Protein AF-0000000078653953 (afdb_homodimer)

Secondary structure (DSSP, 8-state):
------HHHHHHHHHHHHHHHHHT-HHHHHHHHHHTTTBGGGSSSGGG--SS-PPPEEEEEBTEEEETT--EEEESSHHHHT-TT-BT-HHHHHHHHHHGGG-S--SS--HHHHHHHHHHHHHH--SEEEEESSHHHHHHHHHHHHHHHHT--EEEEETT----SSGGG-BSSSS-GGG-EETTEE---BSSS---GGGGGGEEEE-TT-HHHHHHHHHHHHHTT--EEEEEE-SSBSSSS-BPPPTTHHHHHHHHHHHTTPEEEEE-TTTTTTSSTTHHHHHHT---SEEEE-GGGGTTSS-EEEEE-HHHHHHHHTTSS----TTTT-HHHHHHHHHIIIIIS-HHHHHHHHHHHHHHHHHHHHHHHHTT-S-EEEEETTEEEEE--SS---SHHHHHHH--HHHHHHHHHHHHHTTEE--TTS-PPEE--TT--HHHHHHHHHHHHHHHHHHH--/------HHHHHHHHHHHHHHHHHT-HHHHHHHHHHTTTBGGGSSSGGG--SS-PPPEEEEEBTEEEETT--EEEESSHHHHT-TT-BT-HHHHHHHHHHGGG-S--SS--HHHHHHHHHHHHHH--SEEEEESSHHHHHHHHHHHHHHHHT--EEEEETT----SSGGG-BSSS--GGG-EETTEE---BSSS---GGGGGGEEEE-TT-HHHHHHHHHHHHHTT--EEEEEE-SSBSSSS-BPPPTTHHHHHHHHHHHTTPEEEEE-TTTTTTSSTTHHHHHHT---SEEEE-GGGGTTSS-EEEEE-HHHHHHHHTTSS----TTTT-HHHHHHHHHIIIIIS-HHHHHHHHHHHHHHHHHHHHHHHHTT-S-EEEEETTEEEEE--SS---SHHHHHHH--HHHHHHHHHHHHHTTEE--TTS-PPEE--TT--HHHHHHHHHHHHHHHHHHH--

pLDDT: mean 95.7, std 6.38, range [46.06, 99.0]

Solvent-accessible surface area (backbone atoms only — not comparable to full-atom values): 44232 Å² total; per-residue (Å²): 127,68,54,82,66,48,66,67,53,50,52,51,50,37,53,53,39,45,52,57,46,57,70,59,35,57,57,20,46,53,49,37,62,58,17,43,67,21,14,47,77,34,32,37,17,60,83,38,63,39,88,94,54,37,68,30,47,62,34,23,47,38,35,29,36,27,34,64,56,68,53,60,23,39,41,24,24,27,30,82,42,14,31,40,62,22,24,42,34,65,66,38,50,52,34,39,64,64,35,42,59,34,25,32,56,60,60,45,39,46,72,52,56,32,54,42,26,47,53,48,24,70,40,58,72,31,52,27,25,41,36,24,45,26,40,36,53,14,40,54,49,51,51,28,41,30,11,43,62,57,73,25,69,24,34,31,33,40,46,47,43,81,59,44,77,49,72,78,41,34,43,29,33,85,74,80,65,88,65,46,65,48,74,71,53,36,48,69,40,73,59,55,48,35,62,47,74,73,54,50,80,32,35,42,38,31,60,47,72,37,53,65,44,47,51,53,40,46,53,53,28,45,75,69,75,49,44,45,10,25,42,44,36,49,68,48,38,66,78,74,38,76,27,64,60,50,92,65,34,62,59,46,44,53,51,52,26,60,74,69,64,24,40,36,29,34,48,20,34,68,38,29,58,34,41,32,80,25,9,54,38,53,72,71,70,48,77,59,48,26,39,24,28,11,42,41,53,14,61,36,39,64,28,16,23,34,33,18,33,68,72,56,43,41,39,48,59,71,56,43,30,73,56,64,47,85,51,20,53,28,50,41,38,38,36,15,18,40,32,29,54,71,69,50,63,34,74,67,38,50,52,47,26,42,52,52,41,48,50,41,39,51,46,44,42,50,43,29,60,75,58,32,43,55,42,49,52,49,70,41,31,27,34,29,37,75,41,51,20,87,57,85,52,58,35,59,69,46,34,66,75,30,58,40,66,70,57,35,35,37,50,40,36,40,23,48,71,59,31,27,34,58,48,80,66,39,65,54,45,40,24,49,32,69,46,53,50,70,67,53,42,48,46,50,38,48,30,51,40,50,47,51,47,60,54,63,51,130,127,69,53,80,66,50,68,68,51,50,53,52,50,34,52,53,40,47,52,58,46,56,70,58,36,58,56,19,45,52,48,39,61,58,17,42,67,21,14,48,75,33,30,38,18,59,82,38,64,38,87,94,54,38,67,30,46,62,35,22,49,38,35,30,34,28,34,64,56,69,53,59,23,38,40,24,24,27,30,83,43,13,31,38,60,22,23,44,34,65,66,38,50,51,35,39,63,65,34,43,58,34,26,33,57,59,58,44,38,46,71,53,57,33,54,43,27,47,54,50,24,70,40,57,72,32,52,27,26,40,36,24,44,28,40,36,53,14,41,53,48,49,51,27,42,29,11,43,62,58,73,27,69,24,33,32,32,39,45,46,43,81,59,45,75,46,71,76,40,34,42,28,31,85,72,81,64,91,66,44,63,49,74,71,53,36,48,69,38,71,58,54,49,34,61,47,76,71,53,50,79,34,35,42,38,30,59,50,73,36,54,66,45,47,50,53,41,48,52,54,28,44,74,68,74,49,43,44,10,27,41,43,36,48,68,48,38,67,79,74,34,74,28,64,59,50,93,66,34,61,60,46,45,53,51,52,26,60,75,69,63,24,40,35,30,34,47,21,34,69,39,29,59,33,42,31,80,25,8,52,39,52,71,70,68,48,78,58,45,25,38,23,26,11,44,41,55,16,59,36,40,64,31,16,24,34,32,17,33,68,72,54,44,41,40,48,60,72,56,41,32,74,58,66,48,84,50,20,53,28,49,40,37,36,35,15,18,40,32,30,55,69,70,51,62,34,75,67,38,52,50,48,25,41,53,52,42,49,48,41,39,51,47,44,39,49,43,28,61,74,58,32,44,55,42,51,53,51,70,42,31,26,35,29,37,76,43,52,20,85,58,83,54,59,34,59,68,46,34,66,75,29,59,40,67,69,57,34,36,36,50,39,36,41,24,50,72,60,31,27,34,57,48,82,66,37,67,52,47,39,23,48,30,70,47,53,51,69,67,53,42,48,48,49,39,50,28,51,40,51,48,50,47,59,53,62,52,128

Sequence (916 aa):
MTASISEARIKELTAKEGEKLNAKLGKSREMYNEARKHLCNGVASSYQLRDPWPIYVDHGSGSKLWDVDGNEYYDFHNGYGAMVQGHGNPEIGKAIAERFPKGTHFALPDEDDFVVADELTQRFGLPKWRFTNSGSEATMDAIRIARAYTHRDHIMKIFGSYHGHHDAVMISIVGDYENIGDKNHLKKIPYGAGIPKSLIPLTVPVPFNDADALEARIREMETDDEAPACLIMEACLMNMSIVPPEPGYLEKVREITKRHGIVLIFDEVKTGLTIGPGGATKLFGVTPDMVTMAKAISGGLPMGAIGGTDEVMSVVESGEVYQVGTYSGNPLCVAAARANLEKVLTPEAYELFDHLNNRLMEGCTEVIKKYDFPGYSIGFGAKGCVTFSPHKIVDYVTFKQGQRTDLNQLCWLYAANRGVFMTPGREEEWTLSVAHDDAACDAYINAFAEMAHDVTAEMTASISEARIKELTAKEGEKLNAKLGKSREMYNEARKHLCNGVASSYQLRDPWPIYVDHGSGSKLWDVDGNEYYDFHNGYGAMVQGHGNPEIGKAIAERFPKGTHFALPDEDDFVVADELTQRFGLPKWRFTNSGSEATMDAIRIARAYTHRDHIMKIFGSYHGHHDAVMISIVGDYENIGDKNHLKKIPYGAGIPKSLIPLTVPVPFNDADALEARIREMETDDEAPACLIMEACLMNMSIVPPEPGYLEKVREITKRHGIVLIFDEVKTGLTIGPGGATKLFGVTPDMVTMAKAISGGLPMGAIGGTDEVMSVVESGEVYQVGTYSGNPLCVAAARANLEKVLTPEAYELFDHLNNRLMEGCTEVIKKYDFPGYSIGFGAKGCVTFSPHKIVDYVTFKQGQRTDLNQLCWLYAANRGVFMTPGREEEWTLSVAHDDAACDAYINAFAEMAHDVTAE

InterPro domains:
  IPR005814 Aminotransferase class-III [PF00202] (52-382)
  IPR005814 Aminotransferase class-III [cd00610] (33-450)
  IPR015421 Pyridoxal phosphate-dependent transferase, major domain [G3DSA:3.40.640.10] (90-346)
  IPR015422 Pyridoxal phosphate-dependent transferase, small domain [G3DSA:3.90.1150.10] (30-449)
  IPR015424 Pyridoxal phosphate-dependent transferase [SSF53383] (26-451)

Structure (mmCIF, N/CA/C/O backbone):
data_AF-0000000078653953-model_v1
#
loop_
_entity.id
_entity.type
_entity.pdbx_description
1 polymer 'Glutamate-1-semialdehyde 2,1-aminomutase'
#
loop_
_atom_site.group_PDB
_atom_site.id
_atom_site.type_symbol
_atom_site.label_atom_id
_atom_site.label_alt_id
_atom_site.label_comp_id
_atom_site.label_asym_id
_atom_site.label_entity_id
_atom_site.label_seq_id
_atom_site.pdbx_PDB_ins_code
_atom_site.Cartn_x
_atom_site.Cartn_y
_atom_site.Cartn_z
_atom_site.occupancy
_atom_site.B_iso_or_equiv
_atom_site.auth_seq_id
_atom_site.auth_comp_id
_atom_site.auth_asym_id
_atom_site.auth_atom_id
_atom_site.pdbx_PDB_model_num
ATOM 1 N N . MET A 1 1 ? 1.507 -43.312 -24.469 1 46.06 1 MET A N 1
ATOM 2 C CA . MET A 1 1 ? 0.102 -42.938 -24.609 1 46.06 1 MET A CA 1
ATOM 3 C C . MET A 1 1 ? -0.457 -42.438 -23.281 1 46.06 1 MET A C 1
ATOM 5 O O . MET A 1 1 ? -0.297 -43.062 -22.25 1 46.06 1 MET A O 1
ATOM 9 N N . THR A 1 2 ? -0.707 -40.875 -23.078 1 60.97 2 THR A N 1
ATOM 10 C CA . THR A 1 2 ? -1.245 -40.312 -21.859 1 60.97 2 THR A CA 1
ATOM 11 C C . THR A 1 2 ? -2.555 -41 -21.469 1 60.97 2 THR A C 1
ATOM 13 O O . THR A 1 2 ? -3.385 -41.281 -22.328 1 60.97 2 THR A O 1
ATOM 16 N N . ALA A 1 3 ? -2.479 -41.594 -20.156 1 67.5 3 ALA A N 1
ATOM 17 C CA . ALA A 1 3 ? -3.682 -42.25 -19.641 1 67.5 3 ALA A CA 1
ATOM 18 C C . ALA A 1 3 ? -4.918 -41.375 -19.906 1 67.5 3 ALA A C 1
ATOM 20 O O . ALA A 1 3 ? -4.867 -40.156 -19.797 1 67.5 3 ALA A O 1
ATOM 21 N N . SER A 1 4 ? -5.859 -41.969 -20.484 1 76.81 4 SER A N 1
ATOM 22 C CA . SER A 1 4 ? -7.137 -41.312 -20.672 1 76.81 4 SER A CA 1
ATOM 23 C C . SER A 1 4 ? -7.859 -41.094 -19.344 1 76.81 4 SER A C 1
ATOM 25 O O . SER A 1 4 ? -8.148 -42.062 -18.641 1 76.81 4 SER A O 1
ATOM 27 N N . ILE A 1 5 ? -7.84 -39.906 -18.781 1 85.69 5 ILE A N 1
ATOM 28 C CA . ILE A 1 5 ? -8.508 -39.594 -17.516 1 85.69 5 ILE A CA 1
ATOM 29 C C . ILE A 1 5 ? -9.961 -39.188 -17.781 1 85.69 5 ILE A C 1
ATOM 31 O O . ILE A 1 5 ? -10.234 -38.25 -18.531 1 85.69 5 ILE A O 1
ATOM 35 N N . SER A 1 6 ? -10.867 -40 -17.234 1 89.38 6 SER A N 1
ATOM 36 C CA . SER A 1 6 ? -12.297 -39.781 -17.422 1 89.38 6 SER A CA 1
ATOM 37 C C . SER A 1 6 ? -12.758 -38.531 -16.703 1 89.38 6 SER A C 1
ATOM 39 O O . SER A 1 6 ? -12.508 -38.375 -15.508 1 89.38 6 SER A O 1
ATOM 41 N N . GLU A 1 7 ? -13.445 -37.656 -17.422 1 91.5 7 GLU A N 1
ATOM 42 C CA . GLU A 1 7 ? -14.031 -36.469 -16.828 1 91.5 7 GLU A CA 1
ATOM 43 C C . GLU A 1 7 ? -15.023 -36.812 -15.727 1 91.5 7 GLU A C 1
ATOM 45 O O . GLU A 1 7 ? -15.125 -36.094 -14.719 1 91.5 7 GLU A O 1
ATOM 50 N N . ALA A 1 8 ? -15.75 -37.875 -15.953 1 94.38 8 ALA A N 1
ATOM 51 C CA . ALA A 1 8 ? -16.719 -38.344 -14.961 1 94.38 8 ALA A CA 1
ATOM 52 C C . ALA A 1 8 ? -16.016 -38.75 -13.664 1 94.38 8 ALA A C 1
ATOM 54 O O . ALA A 1 8 ? -16.531 -38.531 -12.57 1 94.38 8 ALA A O 1
ATOM 55 N N . ARG A 1 9 ? -14.852 -39.406 -13.867 1 95.19 9 ARG A N 1
ATOM 56 C CA . ARG A 1 9 ? -14.078 -39.844 -12.703 1 95.19 9 ARG A CA 1
ATOM 57 C C . ARG A 1 9 ? -13.547 -38.656 -11.914 1 95.19 9 ARG A C 1
ATOM 59 O O . ARG A 1 9 ? -13.594 -38.625 -10.688 1 95.19 9 ARG A O 1
ATOM 66 N N . ILE A 1 10 ? -13.039 -37.656 -12.609 1 96.38 10 ILE A N 1
ATOM 67 C CA . ILE A 1 10 ? -12.547 -36.438 -11.961 1 96.38 10 ILE A CA 1
ATOM 68 C C . ILE A 1 10 ? -13.68 -35.75 -11.188 1 96.38 10 ILE A C 1
ATOM 70 O O . ILE A 1 10 ? -13.492 -35.344 -10.039 1 96.38 10 ILE A O 1
ATOM 74 N N . LYS A 1 11 ? -14.812 -35.625 -11.82 1 97 11 LYS A N 1
ATOM 75 C CA . LYS A 1 11 ? -15.969 -35 -11.195 1 97 11 LYS A CA 1
ATOM 76 C C . LYS A 1 11 ? -16.375 -35.75 -9.93 1 97 11 LYS A C 1
ATOM 78 O O . LYS A 1 11 ? -16.703 -35.125 -8.914 1 97 11 LYS A O 1
ATOM 83 N N . GLU A 1 12 ? -16.422 -37.062 -10.055 1 97.38 12 GLU A N 1
ATOM 84 C CA . GLU A 1 12 ? -16.797 -37.906 -8.914 1 97.38 12 GLU A CA 1
ATOM 85 C C . GLU A 1 12 ? -15.828 -37.719 -7.754 1 97.38 12 GLU A C 1
ATOM 87 O O . GLU A 1 12 ? -16.25 -37.5 -6.613 1 97.38 12 GLU A O 1
ATOM 92 N N . LEU A 1 13 ? -14.539 -37.781 -8.039 1 97.94 13 LEU A N 1
ATOM 93 C CA . LEU A 1 13 ? -13.516 -37.625 -7.004 1 97.94 13 LEU A CA 1
ATOM 94 C C . LEU A 1 13 ? -13.5 -36.219 -6.43 1 97.94 13 LEU A C 1
ATOM 96 O O . LEU A 1 13 ? -13.273 -36.031 -5.234 1 97.94 13 LEU A O 1
ATOM 100 N N . THR A 1 14 ? -13.711 -35.25 -7.285 1 97.5 14 THR A N 1
ATOM 101 C CA . THR A 1 14 ? -13.766 -33.844 -6.836 1 97.5 14 THR A CA 1
ATOM 102 C C . THR A 1 14 ? -14.914 -33.656 -5.848 1 97.5 14 THR A C 1
ATOM 104 O O . THR A 1 14 ? -14.734 -33 -4.809 1 97.5 14 THR A O 1
ATOM 107 N N . ALA A 1 15 ? -16.062 -34.188 -6.176 1 98.12 15 ALA A N 1
ATOM 108 C CA . ALA A 1 15 ? -17.219 -34.094 -5.277 1 98.12 15 ALA A CA 1
ATOM 109 C C . ALA A 1 15 ? -16.922 -34.781 -3.945 1 98.12 15 ALA A C 1
ATOM 111 O O . ALA A 1 15 ? -17.203 -34.219 -2.881 1 98.12 15 ALA A O 1
ATOM 112 N N . LYS A 1 16 ? -16.359 -35.969 -4.031 1 98.38 16 LYS A N 1
ATOM 113 C CA . LYS A 1 16 ? -16.078 -36.781 -2.84 1 98.38 16 LYS A CA 1
ATOM 114 C C . LYS A 1 16 ? -15.062 -36.094 -1.935 1 98.38 16 LYS A C 1
ATOM 116 O O . LYS A 1 16 ? -15.289 -35.938 -0.731 1 98.38 16 LYS A O 1
ATOM 121 N N . GLU A 1 17 ? -13.945 -35.656 -2.494 1 98.12 17 GLU A N 1
ATOM 122 C CA . GLU A 1 17 ? -12.891 -35 -1.725 1 98.12 17 GLU A CA 1
ATOM 123 C C . GLU A 1 17 ? -13.328 -33.625 -1.233 1 98.12 17 GLU A C 1
ATOM 125 O O . GLU A 1 17 ? -12.914 -33.188 -0.157 1 98.12 17 GLU A O 1
ATOM 130 N N . GLY A 1 18 ? -14.109 -32.938 -2.047 1 97.69 18 GLY A N 1
ATOM 131 C CA . GLY A 1 18 ? -14.672 -31.672 -1.621 1 97.69 18 GLY A CA 1
ATOM 132 C C . GLY A 1 18 ? -15.57 -31.797 -0.404 1 97.69 18 GLY A C 1
ATOM 133 O O . GLY A 1 18 ? -15.469 -31 0.531 1 97.69 18 GLY A O 1
ATOM 134 N N . GLU A 1 19 ? -16.438 -32.781 -0.419 1 98.31 19 GLU A N 1
ATOM 135 C CA . GLU A 1 19 ? -17.312 -33.031 0.714 1 98.31 19 GLU A CA 1
ATOM 136 C C . GLU A 1 19 ? -16.516 -33.406 1.961 1 98.31 19 GLU A C 1
ATOM 138 O O . GLU A 1 19 ? -16.844 -33 3.066 1 98.31 19 GLU A O 1
ATOM 143 N N . LYS A 1 20 ? -15.531 -34.219 1.703 1 98.38 20 LYS A N 1
ATOM 144 C CA . LYS A 1 20 ? -14.656 -34.625 2.801 1 98.38 20 LYS A CA 1
ATOM 145 C C . LYS A 1 20 ? -13.992 -33.438 3.463 1 98.38 20 LYS A C 1
ATOM 147 O O . LYS A 1 20 ? -13.961 -33.344 4.691 1 98.38 20 LYS A O 1
ATOM 152 N N . LEU A 1 21 ? -13.492 -32.5 2.699 1 97.88 21 LEU A N 1
ATOM 153 C CA . LEU A 1 21 ? -12.836 -31.312 3.227 1 97.88 21 LEU A CA 1
ATOM 154 C C . LEU A 1 21 ? -13.836 -30.422 3.953 1 97.88 21 LEU A C 1
ATOM 156 O O . LEU A 1 21 ? -13.578 -29.984 5.074 1 97.88 21 LEU A O 1
ATOM 160 N N . ASN A 1 22 ? -14.977 -30.125 3.334 1 98.12 22 ASN A N 1
ATOM 161 C CA . ASN A 1 22 ? -15.984 -29.25 3.9 1 98.12 22 ASN A CA 1
ATOM 162 C C . ASN A 1 22 ? -16.5 -29.766 5.238 1 98.12 22 ASN A C 1
ATOM 164 O O . ASN A 1 22 ? -16.828 -28.984 6.133 1 98.12 22 ASN A O 1
ATOM 168 N N . ALA A 1 23 ? -16.531 -31.062 5.363 1 98.25 23 ALA A N 1
ATOM 169 C CA . ALA A 1 23 ? -17.031 -31.688 6.582 1 98.25 23 ALA A CA 1
ATOM 170 C C . ALA A 1 23 ? -16.125 -31.391 7.77 1 98.25 23 ALA A C 1
ATOM 172 O O . ALA A 1 23 ? -16.562 -31.406 8.922 1 98.25 23 ALA A O 1
ATOM 173 N N . LYS A 1 24 ? -14.891 -31 7.512 1 97.94 24 LYS A N 1
ATOM 174 C CA . LYS A 1 24 ? -13.938 -30.75 8.586 1 97.94 24 LYS A CA 1
ATOM 175 C C . LYS A 1 24 ? -13.75 -29.25 8.805 1 97.94 24 LYS A C 1
ATOM 177 O O . LYS A 1 24 ? -12.906 -28.844 9.602 1 97.94 24 LYS A O 1
ATOM 182 N N . LEU A 1 25 ? -14.508 -28.438 8.18 1 98.25 25 LEU A N 1
ATOM 183 C CA . LEU A 1 25 ? -14.281 -26.984 8.219 1 98.25 25 LEU A CA 1
ATOM 184 C C . LEU A 1 25 ? -15.492 -26.266 8.781 1 98.25 25 LEU A C 1
ATOM 186 O O . LEU A 1 25 ? -15.852 -25.188 8.312 1 98.25 25 LEU A O 1
ATOM 190 N N . GLY A 1 26 ? -16.109 -26.844 9.789 1 98.44 26 GLY A N 1
ATOM 191 C CA . GLY A 1 26 ? -17.312 -26.266 10.398 1 98.44 26 GLY A CA 1
ATOM 192 C C . GLY A 1 26 ? -17.047 -24.938 11.086 1 98.44 26 GLY A C 1
ATOM 193 O O . GLY A 1 26 ? -17.844 -24.016 10.953 1 98.44 26 GLY A O 1
ATOM 194 N N . LYS A 1 27 ? -16.016 -24.844 11.891 1 98.06 27 LYS A N 1
ATOM 195 C CA . LYS A 1 27 ? -15.703 -23.609 12.586 1 98.06 27 LYS A CA 1
ATOM 196 C C . LYS A 1 27 ? -15.344 -22.5 11.594 1 98.06 27 LYS A C 1
ATOM 198 O O . LYS A 1 27 ? -15.672 -21.328 11.82 1 98.06 27 LYS A O 1
ATOM 203 N N . SER A 1 28 ? -14.664 -22.844 10.469 1 98.25 28 SER A N 1
ATOM 204 C CA . SER A 1 28 ? -14.391 -21.891 9.406 1 98.25 28 SER A CA 1
ATOM 205 C C . SER A 1 28 ? -15.68 -21.328 8.828 1 98.25 28 SER A C 1
ATOM 207 O O . SER A 1 28 ? -15.781 -20.125 8.586 1 98.25 28 SER A O 1
ATOM 209 N N . ARG A 1 29 ? -16.625 -22.203 8.609 1 98.12 29 ARG A N 1
ATOM 210 C CA . ARG A 1 29 ? -17.922 -21.766 8.102 1 98.12 29 ARG A CA 1
ATOM 211 C C . ARG A 1 29 ? -18.578 -20.781 9.062 1 98.12 29 ARG A C 1
ATOM 213 O O . ARG A 1 29 ? -19.125 -19.766 8.641 1 98.12 29 ARG A O 1
ATOM 220 N N . GLU A 1 30 ? -18.531 -21.062 10.352 1 98.12 30 GLU A N 1
ATOM 221 C CA . GLU A 1 30 ? -19.125 -20.203 11.367 1 98.12 30 GLU A CA 1
ATOM 222 C C . GLU A 1 30 ? -18.438 -18.828 11.398 1 98.12 30 GLU A C 1
ATOM 224 O O . GLU A 1 30 ? -19.109 -17.812 11.484 1 98.12 30 GLU A O 1
ATOM 229 N N . MET A 1 31 ? -17.156 -18.875 11.305 1 97.31 31 MET A N 1
ATOM 230 C CA . MET A 1 31 ? -16.391 -17.625 11.32 1 97.31 31 MET A CA 1
ATOM 231 C C . MET A 1 31 ? -16.688 -16.797 10.07 1 97.31 31 MET A C 1
ATOM 233 O O . MET A 1 31 ? -16.766 -15.562 10.141 1 97.31 31 MET A O 1
ATOM 237 N N . TYR A 1 32 ? -16.828 -17.531 8.984 1 97.38 32 TYR A N 1
ATOM 238 C CA . TYR A 1 32 ? -17.188 -16.859 7.734 1 97.38 32 TYR A CA 1
ATOM 239 C C . TYR A 1 32 ? -18.531 -16.141 7.867 1 97.38 32 TYR A C 1
ATOM 241 O O . TYR A 1 32 ? -18.656 -14.984 7.449 1 97.38 32 TYR A O 1
ATOM 249 N N . ASN A 1 33 ? -19.484 -16.766 8.469 1 97.44 33 ASN A N 1
ATOM 250 C CA . ASN A 1 33 ? -20.812 -16.188 8.672 1 97.44 33 ASN A CA 1
ATOM 251 C C . ASN A 1 33 ? -20.75 -14.961 9.586 1 97.44 33 ASN A C 1
ATOM 253 O O . ASN A 1 33 ? -21.453 -13.984 9.359 1 97.44 33 ASN A O 1
ATOM 257 N N . GLU A 1 34 ? -19.906 -15.039 10.562 1 97.12 34 GLU A N 1
ATOM 258 C CA . GLU A 1 34 ? -19.703 -13.906 11.461 1 97.12 34 GLU A CA 1
ATOM 259 C C . GLU A 1 34 ? -19.016 -12.75 10.742 1 97.12 34 GLU A C 1
ATOM 261 O O . GLU A 1 34 ? -19.438 -11.602 10.852 1 97.12 34 GLU A O 1
ATOM 266 N N . ALA A 1 35 ? -17.969 -13.094 10.023 1 97.44 35 ALA A N 1
ATOM 267 C CA . ALA A 1 35 ? -17.125 -12.102 9.375 1 97.44 35 ALA A CA 1
ATOM 268 C C . ALA A 1 35 ? -17.906 -11.32 8.32 1 97.44 35 ALA A C 1
ATOM 270 O O . ALA A 1 35 ? -17.688 -10.125 8.133 1 97.44 35 ALA A O 1
ATOM 271 N N . ARG A 1 36 ? -18.844 -12 7.648 1 96.69 36 ARG A N 1
ATOM 272 C CA . ARG A 1 36 ? -19.547 -11.414 6.516 1 96.69 36 ARG A CA 1
ATOM 273 C C . ARG A 1 36 ? -20.5 -10.312 6.973 1 96.69 36 ARG A C 1
ATOM 275 O O . ARG A 1 36 ? -21 -9.539 6.156 1 96.69 36 ARG A O 1
ATOM 282 N N . LYS A 1 37 ? -20.719 -10.25 8.297 1 97.25 37 LYS A N 1
ATOM 283 C CA . LYS A 1 37 ? -21.594 -9.195 8.812 1 97.25 37 LYS A CA 1
ATOM 284 C C . LYS A 1 37 ? -21.016 -7.812 8.492 1 97.25 37 LYS A C 1
ATOM 286 O O . LYS A 1 37 ? -21.734 -6.934 8.016 1 97.25 37 LYS A O 1
ATOM 291 N N . HIS A 1 38 ? -19.625 -7.66 8.727 1 97.88 38 HIS A N 1
ATOM 292 C CA . HIS A 1 38 ? -19.078 -6.32 8.578 1 97.88 38 HIS A CA 1
ATOM 293 C C . HIS A 1 38 ? -17.797 -6.34 7.742 1 97.88 38 HIS A C 1
ATOM 295 O O . HIS A 1 38 ? -17.297 -5.285 7.34 1 97.88 38 HIS A O 1
ATOM 301 N N . LEU A 1 39 ? -17.281 -7.473 7.535 1 96.56 39 LEU A N 1
ATOM 302 C CA . LEU A 1 39 ? -16.188 -7.621 6.59 1 96.56 39 LEU A CA 1
ATOM 303 C C . LEU A 1 39 ? -16.703 -8 5.207 1 96.56 39 LEU A C 1
ATOM 305 O O . LEU A 1 39 ? -17.312 -9.062 5.039 1 96.56 39 LEU A O 1
ATOM 309 N N . CYS A 1 40 ? -16.484 -7.156 4.266 1 95.06 40 CYS A N 1
ATOM 310 C CA . CYS A 1 40 ? -17.016 -7.363 2.924 1 95.06 40 CYS A CA 1
ATOM 311 C C . CYS A 1 40 ? -16.578 -8.711 2.361 1 95.06 40 CYS A C 1
ATOM 313 O O . CYS A 1 40 ? -15.375 -8.953 2.199 1 95.06 40 CYS A O 1
ATOM 315 N N . ASN A 1 41 ? -17.5 -9.641 2.045 1 93.25 41 ASN A N 1
ATOM 316 C CA . ASN A 1 41 ? -17.281 -10.992 1.549 1 93.25 41 ASN A CA 1
ATOM 317 C C . ASN A 1 41 ? -16.594 -11.875 2.598 1 93.25 41 ASN A C 1
ATOM 319 O O . ASN A 1 41 ? -16.109 -12.953 2.279 1 93.25 41 ASN A O 1
ATOM 323 N N . GLY A 1 42 ? -16.5 -11.375 3.771 1 94.94 42 GLY A N 1
ATOM 324 C CA . GLY A 1 42 ? -16 -12.156 4.895 1 94.94 42 GLY A CA 1
ATOM 325 C C . GLY A 1 42 ? -14.5 -12.328 4.891 1 94.94 42 GLY A C 1
ATOM 326 O O . GLY A 1 42 ? -13.961 -13.133 5.652 1 94.94 42 GLY A O 1
ATOM 327 N N . VAL A 1 43 ? -13.789 -11.648 3.977 1 95.06 43 VAL A N 1
ATOM 328 C CA . VAL A 1 43 ? -12.336 -11.75 3.873 1 95.06 43 VAL A CA 1
ATOM 329 C C . VAL A 1 43 ? -11.734 -10.359 3.668 1 95.06 43 VAL A C 1
ATOM 331 O O . VAL A 1 43 ? -12.406 -9.445 3.193 1 95.06 43 VAL A O 1
ATOM 334 N N . ALA A 1 44 ? -10.461 -10.219 3.99 1 92.38 44 ALA A N 1
ATOM 335 C CA . ALA A 1 44 ? -9.773 -8.938 3.854 1 92.38 44 ALA A CA 1
ATOM 336 C C . ALA A 1 44 ? -9.336 -8.703 2.412 1 92.38 44 ALA A C 1
ATOM 338 O O . ALA A 1 44 ? -9.109 -7.559 2.002 1 92.38 44 ALA A O 1
ATOM 339 N N . SER A 1 45 ? -9.211 -9.703 1.662 1 91.5 45 SER A N 1
ATOM 340 C CA . SER A 1 45 ? -8.797 -9.688 0.264 1 91.5 45 SER A CA 1
ATOM 341 C C . SER A 1 45 ? -9.586 -10.703 -0.558 1 91.5 45 SER A C 1
ATOM 343 O O . SER A 1 45 ? -9.766 -11.844 -0.133 1 91.5 45 SER A O 1
ATOM 345 N N . SER A 1 46 ? -9.984 -10.352 -1.769 1 90.38 46 SER A N 1
ATOM 346 C CA . SER A 1 46 ? -10.891 -11.18 -2.562 1 90.38 46 SER A CA 1
ATOM 347 C C . SER A 1 46 ? -10.25 -12.516 -2.914 1 90.38 46 SER A C 1
ATOM 349 O O . SER A 1 46 ? -10.945 -13.523 -3.068 1 90.38 46 SER A O 1
ATOM 351 N N . TYR A 1 47 ? -8.938 -12.586 -2.975 1 86.44 47 TYR A N 1
ATOM 352 C CA . TYR A 1 47 ? -8.25 -13.812 -3.367 1 86.44 47 TYR A CA 1
ATOM 353 C C . TYR A 1 47 ? -8.211 -14.812 -2.217 1 86.44 47 TYR A C 1
ATOM 355 O O . TYR A 1 47 ? -7.848 -15.977 -2.408 1 86.44 47 TYR A O 1
ATOM 363 N N . GLN A 1 48 ? -8.727 -14.445 -1.071 1 91.31 48 GLN A N 1
ATOM 364 C CA . GLN A 1 48 ? -8.766 -15.344 0.08 1 91.31 48 GLN A CA 1
ATOM 365 C C . GLN A 1 48 ? -10.055 -16.156 0.094 1 91.31 48 GLN A C 1
ATOM 367 O O . GLN A 1 48 ? -10.203 -17.078 0.897 1 91.31 48 GLN A O 1
ATOM 372 N N . LEU A 1 49 ? -10.945 -15.867 -0.871 1 91.5 49 LEU A N 1
ATOM 373 C CA . LEU A 1 49 ? -12.227 -16.578 -0.922 1 91.5 49 LEU A CA 1
ATOM 374 C C . LEU A 1 49 ? -12.047 -17.984 -1.486 1 91.5 49 LEU A C 1
ATOM 376 O O . LEU A 1 49 ? -11.172 -18.219 -2.324 1 91.5 49 LEU A O 1
ATOM 380 N N . ARG A 1 50 ? -12.773 -18.844 -0.983 1 91.81 50 ARG A N 1
ATOM 381 C CA . ARG A 1 50 ? -12.961 -20.203 -1.474 1 91.81 50 ARG A CA 1
ATOM 382 C C . ARG A 1 50 ? -14.422 -20.625 -1.369 1 91.81 50 ARG A C 1
ATOM 384 O O . ARG A 1 50 ? -15.102 -20.312 -0.384 1 91.81 50 ARG A O 1
ATOM 391 N N . ASP A 1 51 ? -14.93 -21.25 -2.387 1 90.94 51 ASP A N 1
ATOM 392 C CA . ASP A 1 51 ? -16.281 -21.812 -2.297 1 90.94 51 ASP A CA 1
ATOM 393 C C . ASP A 1 51 ? -16.281 -23.125 -1.527 1 90.94 51 ASP A C 1
ATOM 395 O O . ASP A 1 51 ? -15.375 -23.953 -1.702 1 90.94 51 ASP A O 1
ATOM 399 N N . PRO A 1 52 ? -17.188 -23.359 -0.768 1 94.75 52 PRO A N 1
ATOM 400 C CA . PRO A 1 52 ? -18.344 -22.516 -0.43 1 94.75 52 PRO A CA 1
ATOM 401 C C . PRO A 1 52 ? -18.016 -21.453 0.619 1 94.75 52 PRO A C 1
ATOM 403 O O . PRO A 1 52 ? -18.766 -20.5 0.791 1 94.75 52 PRO A O 1
ATOM 406 N N . TRP A 1 53 ? -16.969 -21.641 1.446 1 95.94 53 TRP A N 1
ATOM 407 C CA . TRP A 1 53 ? -16.469 -20.641 2.395 1 95.94 53 TRP A CA 1
ATOM 408 C C . TRP A 1 53 ? -14.953 -20.766 2.57 1 95.94 53 TRP A C 1
ATOM 410 O O . TRP A 1 53 ? -14.383 -21.844 2.338 1 95.94 53 TRP A O 1
ATOM 420 N N . PRO A 1 54 ? -14.312 -19.766 2.92 1 96.31 54 PRO A N 1
ATOM 421 C CA . PRO A 1 54 ? -12.852 -19.797 3.088 1 96.31 54 PRO A CA 1
ATOM 422 C C . PRO A 1 54 ? -12.422 -20.609 4.305 1 96.31 54 PRO A C 1
ATOM 424 O O . PRO A 1 54 ? -13.234 -20.906 5.18 1 96.31 54 PRO A O 1
ATOM 427 N N . ILE A 1 55 ? -11.164 -21.016 4.254 1 97 55 ILE A N 1
ATOM 428 C CA . ILE A 1 55 ? -10.531 -21.641 5.41 1 97 55 ILE A CA 1
ATOM 429 C C . ILE A 1 55 ? -9.93 -20.562 6.312 1 97 55 ILE A C 1
ATOM 431 O O . ILE A 1 55 ? -9.133 -19.734 5.859 1 97 55 ILE A O 1
ATOM 435 N N . TYR A 1 56 ? -10.312 -20.516 7.547 1 97.5 56 TYR A N 1
ATOM 436 C CA . TYR A 1 56 ? -9.773 -19.562 8.516 1 97.5 56 TYR A CA 1
ATOM 437 C C . TYR A 1 56 ? -8.57 -20.156 9.242 1 97.5 56 TYR A C 1
ATOM 439 O O . TYR A 1 56 ? -8.617 -21.297 9.703 1 97.5 56 TYR A O 1
ATOM 447 N N . VAL A 1 57 ? -7.535 -19.391 9.352 1 97.81 57 VAL A N 1
ATOM 448 C CA . VAL A 1 57 ? -6.281 -19.859 9.93 1 97.81 57 VAL A CA 1
ATOM 449 C C . VAL A 1 57 ? -6.266 -19.594 11.43 1 97.81 57 VAL A C 1
ATOM 451 O O . VAL A 1 57 ? -6.785 -18.562 11.891 1 97.81 57 VAL A O 1
ATOM 454 N N . ASP A 1 58 ? -5.688 -20.484 12.203 1 97.69 58 ASP A N 1
ATOM 455 C CA . ASP A 1 58 ? -5.426 -20.297 13.625 1 97.69 58 ASP A CA 1
ATOM 456 C C . ASP A 1 58 ? -3.994 -19.812 13.859 1 97.69 58 ASP A C 1
ATOM 458 O O . ASP A 1 58 ? -3.775 -18.75 14.438 1 97.69 58 ASP A O 1
ATOM 462 N N . HIS A 1 59 ? -3.045 -20.609 13.43 1 98.38 59 HIS A N 1
ATOM 463 C CA . HIS A 1 59 ? -1.646 -20.219 13.594 1 98.38 59 HIS A CA 1
ATOM 464 C C . HIS A 1 59 ? -0.747 -21.016 12.648 1 98.38 59 HIS A C 1
ATOM 466 O O . HIS A 1 59 ? -1.209 -21.938 11.969 1 98.38 59 HIS A O 1
ATOM 472 N N . GLY A 1 60 ? 0.458 -20.578 12.461 1 98.38 60 GLY A N 1
ATOM 473 C CA . GLY A 1 60 ? 1.517 -21.281 11.758 1 98.38 60 GLY A CA 1
ATOM 474 C C . GLY A 1 60 ? 2.783 -21.422 12.578 1 98.38 60 GLY A C 1
ATOM 475 O O . GLY A 1 60 ? 3.008 -20.672 13.523 1 98.38 60 GLY A O 1
ATOM 476 N N . SER A 1 61 ? 3.564 -22.375 12.305 1 98.31 61 SER A N 1
ATOM 477 C CA . SER A 1 61 ? 4.863 -22.641 12.922 1 98.31 61 SER A CA 1
ATOM 478 C C . SER A 1 61 ? 5.797 -23.359 11.961 1 98.31 61 SER A C 1
ATOM 480 O O . SER A 1 61 ? 5.492 -24.469 11.5 1 98.31 61 SER A O 1
ATOM 482 N N . GLY A 1 62 ? 6.898 -22.734 11.719 1 98.38 62 GLY A N 1
ATOM 483 C CA . GLY A 1 62 ? 7.809 -23.344 10.758 1 98.38 62 GLY A CA 1
ATOM 484 C C . GLY A 1 62 ? 7.18 -23.547 9.391 1 98.38 62 GLY A C 1
ATOM 485 O O . GLY A 1 62 ? 6.688 -22.594 8.781 1 98.38 62 GLY A O 1
ATOM 486 N N . SER A 1 63 ? 7.18 -24.812 8.953 1 98.62 63 SER A N 1
ATOM 487 C CA . SER A 1 63 ? 6.676 -25.141 7.625 1 98.62 63 SER A CA 1
ATOM 488 C C . SER A 1 63 ? 5.195 -25.516 7.668 1 98.62 63 SER A C 1
ATOM 490 O O . SER A 1 63 ? 4.629 -25.938 6.66 1 98.62 63 SER A O 1
ATOM 492 N N . LYS A 1 64 ? 4.527 -25.266 8.828 1 98.69 64 LYS A N 1
ATOM 493 C CA . LYS A 1 64 ? 3.172 -25.781 8.984 1 98.69 64 LYS A CA 1
ATOM 494 C C . LYS A 1 64 ? 2.193 -24.672 9.328 1 98.69 64 LYS A C 1
ATOM 496 O O . LYS A 1 64 ? 2.602 -23.578 9.758 1 98.69 64 LYS A O 1
ATOM 501 N N . LEU A 1 65 ? 0.931 -24.891 9.055 1 98.19 65 LEU A N 1
ATOM 502 C CA . LEU A 1 65 ? -0.158 -24.047 9.523 1 98.19 65 LEU A CA 1
ATOM 503 C C . LEU A 1 65 ? -1.329 -24.891 10.016 1 98.19 65 LEU A C 1
ATOM 505 O O . LEU A 1 65 ? -1.445 -26.062 9.664 1 98.19 65 LEU A O 1
ATOM 509 N N . TRP A 1 66 ? -2.07 -24.391 10.898 1 98.62 66 TRP A N 1
ATOM 510 C CA . TRP A 1 66 ? -3.291 -24.984 11.445 1 98.62 66 TRP A CA 1
ATOM 511 C C . TRP A 1 66 ? -4.488 -24.062 11.203 1 98.62 66 TRP A C 1
ATOM 513 O O . TRP A 1 66 ? -4.398 -22.859 11.406 1 98.62 66 TRP A O 1
ATOM 523 N N . ASP A 1 67 ? -5.574 -24.625 10.703 1 98.25 67 ASP A N 1
ATOM 524 C CA . ASP A 1 67 ? -6.801 -23.844 10.602 1 98.25 67 ASP A CA 1
ATOM 525 C C . ASP A 1 67 ? -7.574 -23.859 11.914 1 98.25 67 ASP A C 1
ATOM 527 O O . ASP A 1 67 ? -7.16 -24.516 12.875 1 98.25 67 ASP A O 1
ATOM 531 N N . VAL A 1 68 ? -8.602 -23.125 12.016 1 98.19 68 VAL A N 1
ATOM 532 C CA . VAL A 1 68 ? -9.336 -22.953 13.258 1 98.19 68 VAL A CA 1
ATOM 533 C C . VAL A 1 68 ? -10.07 -24.234 13.617 1 98.19 68 VAL A C 1
ATOM 535 O O . VAL A 1 68 ? -10.555 -24.391 14.742 1 98.19 68 VAL A O 1
ATOM 538 N N . ASP A 1 69 ? -10.188 -25.188 12.688 1 98.56 69 ASP A N 1
ATOM 539 C CA . ASP A 1 69 ? -10.867 -26.453 12.898 1 98.56 69 ASP A CA 1
ATOM 540 C C . ASP A 1 69 ? -9.898 -27.516 13.422 1 98.56 69 ASP A C 1
ATOM 542 O O . ASP A 1 69 ? -10.312 -28.641 13.734 1 98.56 69 ASP A O 1
ATOM 546 N N . GLY A 1 70 ? -8.633 -27.203 13.469 1 98.38 70 GLY A N 1
ATOM 547 C CA . GLY A 1 70 ? -7.641 -28.094 14.062 1 98.38 70 GLY A CA 1
ATOM 548 C C . GLY A 1 70 ? -6.898 -28.922 13.039 1 98.38 70 GLY A C 1
ATOM 549 O O . GLY A 1 70 ? -6.066 -29.766 13.391 1 98.38 70 GLY A O 1
ATOM 550 N N . ASN A 1 71 ? -7.176 -28.734 11.773 1 98.56 71 ASN A N 1
ATOM 551 C CA . ASN A 1 71 ? -6.441 -29.438 10.727 1 98.56 71 ASN A CA 1
ATOM 552 C C . ASN A 1 71 ? -5.02 -28.891 10.578 1 98.56 71 ASN A C 1
ATOM 554 O O . ASN A 1 71 ? -4.812 -27.672 10.586 1 98.56 71 ASN A O 1
ATOM 558 N N . GLU A 1 72 ? -4.082 -29.812 10.492 1 98.5 72 GLU A N 1
ATOM 559 C CA . GLU A 1 72 ? -2.67 -29.484 10.32 1 98.5 72 GLU A CA 1
ATOM 560 C C . GLU A 1 72 ? -2.23 -29.672 8.867 1 98.5 72 GLU A C 1
ATOM 562 O O . GLU A 1 72 ? -2.576 -30.672 8.242 1 98.5 72 GLU A O 1
ATOM 567 N N . TYR A 1 73 ? -1.455 -28.688 8.336 1 98.62 73 TYR A N 1
ATOM 568 C CA . TYR A 1 73 ? -0.963 -28.766 6.965 1 98.62 73 TYR A CA 1
ATOM 569 C C . TYR A 1 73 ? 0.515 -28.391 6.895 1 98.62 73 TYR A C 1
ATOM 571 O O . TYR A 1 73 ? 0.967 -27.484 7.586 1 98.62 73 TYR A O 1
ATOM 579 N N . TYR A 1 74 ? 1.299 -29.156 6.062 1 98.75 74 TYR A N 1
ATOM 580 C CA . TYR A 1 74 ? 2.488 -28.5 5.527 1 98.75 74 TYR A CA 1
ATOM 581 C C . TYR A 1 74 ? 2.111 -27.344 4.602 1 98.75 74 TYR A C 1
ATOM 583 O O . TYR A 1 74 ? 1.321 -27.531 3.672 1 98.75 74 TYR A O 1
ATOM 591 N N . ASP A 1 75 ? 2.635 -26.188 4.871 1 98.31 75 ASP A N 1
ATOM 592 C CA . ASP A 1 75 ? 2.217 -25 4.125 1 98.31 75 ASP A CA 1
ATOM 593 C C . ASP A 1 75 ? 3.094 -24.797 2.895 1 98.31 75 ASP A C 1
ATOM 595 O O . ASP A 1 75 ? 4.195 -24.25 2.996 1 98.31 75 ASP A O 1
ATOM 599 N N . PHE A 1 76 ? 2.547 -25.141 1.728 1 97.75 76 PHE A N 1
ATOM 600 C CA . PHE A 1 76 ? 3.238 -24.906 0.465 1 97.75 76 PHE A CA 1
ATOM 601 C C . PHE A 1 76 ? 2.652 -23.703 -0.26 1 97.75 76 PHE A C 1
ATOM 603 O O . PHE A 1 76 ? 3.148 -23.297 -1.316 1 97.75 76 PHE A O 1
ATOM 610 N N . HIS A 1 77 ? 1.577 -23.125 0.309 1 95.94 77 HIS A N 1
ATOM 611 C CA . HIS A 1 77 ? 1.03 -21.859 -0.163 1 95.94 77 HIS A CA 1
ATOM 612 C C . HIS A 1 77 ? 1.94 -20.688 0.211 1 95.94 77 HIS A C 1
ATOM 614 O O . HIS A 1 77 ? 2.23 -19.828 -0.625 1 95.94 77 HIS A O 1
ATOM 620 N N . ASN A 1 78 ? 2.381 -20.734 1.521 1 95.94 78 ASN A N 1
ATOM 621 C CA . ASN A 1 78 ? 3.305 -19.766 2.104 1 95.94 78 ASN A CA 1
ATOM 622 C C . ASN A 1 78 ? 2.902 -18.328 1.758 1 95.94 78 ASN A C 1
ATOM 624 O O . ASN A 1 78 ? 3.75 -17.516 1.387 1 95.94 78 ASN A O 1
ATOM 628 N N . GLY A 1 79 ? 1.608 -18.047 1.848 1 94.12 79 GLY A N 1
ATOM 629 C CA . GLY A 1 79 ? 1.097 -16.703 1.679 1 94.12 79 GLY A CA 1
ATOM 630 C C . GLY A 1 79 ? 1.378 -16.125 0.304 1 94.12 79 GLY A C 1
ATOM 631 O O . GLY A 1 79 ? 1.894 -15.008 0.185 1 94.12 79 GLY A O 1
ATOM 632 N N . TYR A 1 80 ? 1.079 -16.844 -0.762 1 92.12 80 TYR A N 1
ATOM 633 C CA . TYR A 1 80 ? 1.35 -16.453 -2.143 1 92.12 80 TYR A CA 1
ATOM 634 C C . TYR A 1 80 ? 2.844 -16.281 -2.375 1 92.12 80 TYR A C 1
ATOM 636 O O . TYR A 1 80 ? 3.254 -15.477 -3.219 1 92.12 80 TYR A O 1
ATOM 644 N N . GLY A 1 81 ? 3.643 -16.922 -1.552 1 93.25 81 GLY A N 1
ATOM 645 C CA . GLY A 1 81 ? 5.078 -16.891 -1.771 1 93.25 81 GLY A CA 1
ATOM 646 C C . GLY A 1 81 ? 5.793 -15.898 -0.868 1 93.25 81 GLY A C 1
ATOM 647 O O . GLY A 1 81 ? 7.012 -15.727 -0.97 1 93.25 81 GLY A O 1
ATOM 648 N N . ALA A 1 82 ? 5.129 -15.336 0.128 1 95.56 82 ALA A N 1
ATOM 649 C CA . ALA A 1 82 ? 5.695 -14.281 0.965 1 95.56 82 ALA A CA 1
ATOM 650 C C . ALA A 1 82 ? 6.449 -14.867 2.154 1 95.56 82 ALA A C 1
ATOM 652 O O . ALA A 1 82 ? 7.246 -14.18 2.795 1 95.56 82 ALA A O 1
ATOM 653 N N . MET A 1 83 ? 6.223 -16.172 2.426 1 97.56 83 MET A N 1
ATOM 654 C CA . MET A 1 83 ? 6.695 -16.703 3.697 1 97.56 83 MET A CA 1
ATOM 655 C C . MET A 1 83 ? 7.816 -17.719 3.479 1 97.56 83 MET A C 1
ATOM 657 O O . MET A 1 83 ? 7.781 -18.812 4.031 1 97.56 83 MET A O 1
ATOM 661 N N . VAL A 1 84 ? 8.781 -17.312 2.725 1 98.06 84 VAL A N 1
ATOM 662 C CA . VAL A 1 84 ? 9.906 -18.188 2.436 1 98.06 84 VAL A CA 1
ATOM 663 C C . VAL A 1 84 ? 10.734 -18.391 3.701 1 98.06 84 VAL A C 1
ATOM 665 O O . VAL A 1 84 ? 11.539 -19.328 3.773 1 98.06 84 VAL A O 1
ATOM 668 N N . GLN A 1 85 ? 10.523 -17.562 4.746 1 98.25 85 GLN A N 1
ATOM 669 C CA . GLN A 1 85 ? 11.273 -17.688 5.992 1 98.25 85 GLN A CA 1
ATOM 670 C C . GLN A 1 85 ? 10.617 -18.688 6.934 1 98.25 85 GLN A C 1
ATOM 672 O O . GLN A 1 85 ? 11.219 -19.094 7.934 1 98.25 85 GLN A O 1
ATOM 677 N N . GLY A 1 86 ? 9.438 -19.172 6.59 1 98.44 86 GLY A N 1
ATOM 678 C CA . GLY A 1 86 ? 8.68 -20 7.512 1 98.44 86 GLY A CA 1
ATOM 679 C C . GLY A 1 86 ? 7.961 -19.203 8.586 1 98.44 86 GLY A C 1
ATOM 680 O O . GLY A 1 86 ? 8.32 -18.062 8.859 1 98.44 86 GLY A O 1
ATOM 681 N N . HIS A 1 87 ? 6.961 -19.812 9.164 1 98.5 87 HIS A N 1
ATOM 682 C CA . HIS A 1 87 ? 6.145 -19.141 10.172 1 98.5 87 HIS A CA 1
ATOM 683 C C . HIS A 1 87 ? 6.875 -19.062 11.508 1 98.5 87 HIS A C 1
ATOM 685 O O . HIS A 1 87 ? 7.461 -20.047 11.961 1 98.5 87 HIS A O 1
ATOM 691 N N . GLY A 1 88 ? 6.789 -17.859 12.148 1 98.06 88 GLY A N 1
ATOM 692 C CA . GLY A 1 88 ? 7.395 -17.688 13.461 1 98.06 88 GLY A CA 1
ATOM 693 C C . GLY A 1 88 ? 8.906 -17.828 13.438 1 98.06 88 GLY A C 1
ATOM 694 O O . GLY A 1 88 ? 9.5 -18.375 14.367 1 98.06 88 GLY A O 1
ATOM 695 N N . ASN A 1 89 ? 9.586 -17.406 12.391 1 98.62 89 ASN A N 1
ATOM 696 C CA . ASN A 1 89 ? 11.039 -17.531 12.273 1 98.62 89 ASN A CA 1
ATOM 697 C C . ASN A 1 89 ? 11.758 -16.797 13.391 1 98.62 89 ASN A C 1
ATOM 699 O O . ASN A 1 89 ? 11.539 -15.594 13.586 1 98.62 89 ASN A O 1
ATOM 703 N N . PRO A 1 90 ? 12.617 -17.453 14.078 1 98.31 90 PRO A N 1
ATOM 704 C CA . PRO A 1 90 ? 13.219 -16.844 15.266 1 98.31 90 PRO A CA 1
ATOM 705 C C . PRO A 1 90 ? 14.07 -15.625 14.938 1 98.31 90 PRO A C 1
ATOM 707 O O . PRO A 1 90 ? 14.141 -14.68 15.727 1 98.31 90 PRO A O 1
ATOM 710 N N . GLU A 1 91 ? 14.797 -15.602 13.805 1 98.44 91 GLU A N 1
ATOM 711 C CA . GLU A 1 91 ? 15.625 -14.453 13.414 1 98.44 91 GLU A CA 1
ATOM 712 C C . GLU A 1 91 ? 14.766 -13.219 13.156 1 98.44 91 GLU A C 1
ATOM 714 O O . GLU A 1 91 ? 15.125 -12.109 13.555 1 98.44 91 GLU A O 1
ATOM 719 N N . ILE A 1 92 ? 13.656 -13.398 12.516 1 98.44 92 ILE A N 1
ATOM 720 C CA . ILE A 1 92 ? 12.734 -12.312 12.242 1 98.44 92 ILE A CA 1
ATOM 721 C C . ILE A 1 92 ? 12.086 -11.852 13.547 1 98.44 92 ILE A C 1
ATOM 723 O O . ILE A 1 92 ? 11.945 -10.648 13.781 1 98.44 92 ILE A O 1
ATOM 727 N N . GLY A 1 93 ? 11.648 -12.828 14.352 1 98.31 93 GLY A N 1
ATOM 728 C CA . GLY A 1 93 ? 11.062 -12.5 15.641 1 98.31 93 GLY A CA 1
ATOM 729 C C . GLY A 1 93 ? 11.969 -11.648 16.516 1 98.31 93 GLY A C 1
ATOM 730 O O . GLY A 1 93 ? 11.508 -10.711 17.156 1 98.31 93 GLY A O 1
ATOM 731 N N . LYS A 1 94 ? 13.227 -11.992 16.562 1 98.5 94 LYS A N 1
ATOM 732 C CA . LYS A 1 94 ? 14.219 -11.219 17.312 1 98.5 94 LYS A CA 1
ATOM 733 C C . LYS A 1 94 ? 14.312 -9.789 16.797 1 98.5 94 LYS A C 1
ATOM 735 O O . LYS A 1 94 ? 14.336 -8.844 17.594 1 98.5 94 LYS A O 1
ATOM 740 N N . ALA A 1 95 ? 14.359 -9.602 15.492 1 98.31 95 ALA A N 1
ATOM 741 C CA . ALA A 1 95 ? 14.445 -8.273 14.883 1 98.31 95 ALA A CA 1
ATOM 742 C C . ALA A 1 95 ? 13.234 -7.422 15.25 1 98.31 95 ALA A C 1
ATOM 744 O O . ALA A 1 95 ? 13.375 -6.242 15.578 1 98.31 95 ALA A O 1
ATOM 745 N N . ILE A 1 96 ? 12.062 -7.996 15.18 1 98.06 96 ILE A N 1
ATOM 746 C CA . ILE A 1 96 ? 10.812 -7.309 15.492 1 98.06 96 ILE A CA 1
ATOM 747 C C . ILE A 1 96 ? 10.797 -6.914 16.969 1 98.06 96 ILE A C 1
ATOM 749 O O . ILE A 1 96 ? 10.477 -5.773 17.312 1 98.06 96 ILE A O 1
ATOM 753 N N . ALA A 1 97 ? 11.172 -7.836 17.797 1 97.94 97 ALA A N 1
ATOM 754 C CA . ALA A 1 97 ? 11.172 -7.602 19.234 1 97.94 97 ALA A CA 1
ATOM 755 C C . ALA A 1 97 ? 12.148 -6.488 19.609 1 97.94 97 ALA A C 1
ATOM 757 O O . ALA A 1 97 ? 11.891 -5.719 20.547 1 97.94 97 ALA A O 1
ATOM 758 N N . GLU A 1 98 ? 13.258 -6.445 18.953 1 97.94 98 GLU A N 1
ATOM 759 C CA . GLU A 1 98 ? 14.273 -5.434 19.234 1 97.94 98 GLU A CA 1
ATOM 760 C C . GLU A 1 98 ? 13.859 -4.066 18.703 1 97.94 98 GLU A C 1
ATOM 762 O O . GLU A 1 98 ? 14.172 -3.039 19.297 1 97.94 98 GLU A O 1
ATOM 767 N N . ARG A 1 99 ? 13.141 -4.035 17.625 1 97.75 99 ARG A N 1
ATOM 768 C CA . ARG A 1 99 ? 12.805 -2.783 16.953 1 97.75 99 ARG A CA 1
ATOM 769 C C . ARG A 1 99 ? 11.578 -2.129 17.578 1 97.75 99 ARG A C 1
ATOM 771 O O . ARG A 1 99 ? 11.523 -0.905 17.719 1 97.75 99 ARG A O 1
ATOM 778 N N . PHE A 1 100 ? 10.594 -2.857 18.016 1 98.06 100 PHE A N 1
ATOM 779 C CA . PHE A 1 100 ? 9.297 -2.32 18.422 1 98.06 100 PHE A CA 1
ATOM 780 C C . PHE A 1 100 ? 9.453 -1.304 19.547 1 98.06 100 PHE A C 1
ATOM 782 O O . PHE A 1 100 ? 8.938 -0.188 19.453 1 98.06 100 PHE A O 1
ATOM 789 N N . PRO A 1 101 ? 10.234 -1.639 20.609 1 97.81 101 PRO A N 1
ATOM 790 C CA . PRO A 1 101 ? 10.328 -0.685 21.719 1 97.81 101 PRO A CA 1
ATOM 791 C C . PRO A 1 101 ? 11 0.625 21.328 1 97.81 101 PRO A C 1
ATOM 793 O O . PRO A 1 101 ? 10.883 1.627 22.031 1 97.81 101 PRO A O 1
ATOM 796 N N . LYS A 1 102 ? 11.664 0.607 20.203 1 97.75 102 LYS A N 1
ATOM 797 C CA . LYS A 1 102 ? 12.352 1.802 19.719 1 97.75 102 LYS A CA 1
ATOM 798 C C . LYS A 1 102 ? 11.445 2.645 18.828 1 97.75 102 LYS A C 1
ATOM 800 O O . LYS A 1 102 ? 11.828 3.732 18.391 1 97.75 102 LYS A O 1
ATOM 805 N N . GLY A 1 103 ? 10.234 2.211 18.609 1 97.44 103 GLY A N 1
ATOM 806 C CA . GLY A 1 103 ? 9.289 2.895 17.734 1 97.44 103 GLY A CA 1
ATOM 807 C C . GLY A 1 103 ? 9.164 2.254 16.359 1 97.44 103 GLY A C 1
ATOM 808 O O . GLY A 1 103 ? 10.133 1.689 15.852 1 97.44 103 GLY A O 1
ATOM 809 N N . THR A 1 104 ? 7.957 2.41 15.773 1 96.81 104 THR A N 1
ATOM 810 C CA . THR A 1 104 ? 7.688 1.695 14.523 1 96.81 104 THR A CA 1
ATOM 811 C C . THR A 1 104 ? 7.445 2.676 13.383 1 96.81 104 THR A C 1
ATOM 813 O O . THR A 1 104 ? 7.449 2.285 12.211 1 96.81 104 THR A O 1
ATOM 816 N N . HIS A 1 105 ? 7.219 3.941 13.672 1 97.06 105 HIS A N 1
ATOM 817 C CA . HIS A 1 105 ? 6.977 4.91 12.609 1 97.06 105 HIS A CA 1
ATOM 818 C C . HIS A 1 105 ? 7.289 6.328 13.07 1 97.06 105 HIS A C 1
ATOM 820 O O . HIS A 1 105 ? 6.84 6.754 14.141 1 97.06 105 HIS A O 1
ATOM 826 N N . PHE A 1 106 ? 8.031 7.094 12.25 1 96.12 106 PHE A N 1
ATOM 827 C CA . PHE A 1 106 ? 8.469 8.445 12.594 1 96.12 106 PHE A CA 1
ATOM 828 C C . PHE A 1 106 ? 8.281 9.391 11.414 1 96.12 106 PHE A C 1
ATOM 830 O O . PHE A 1 106 ? 8.344 10.609 11.578 1 96.12 106 PHE A O 1
ATOM 837 N N . ALA A 1 107 ? 8.047 8.875 10.211 1 93.75 107 ALA A N 1
ATOM 838 C CA . ALA A 1 107 ? 8.125 9.633 8.961 1 93.75 107 ALA A CA 1
ATOM 839 C C . ALA A 1 107 ? 9.508 10.25 8.789 1 93.75 107 ALA A C 1
ATOM 841 O O . ALA A 1 107 ? 9.633 11.375 8.305 1 93.75 107 ALA A O 1
ATOM 842 N N . LEU A 1 108 ? 10.523 9.656 9.312 1 95.88 108 LEU A N 1
ATOM 843 C CA . LEU A 1 108 ? 11.938 9.984 9.219 1 95.88 108 LEU A CA 1
ATOM 844 C C . LEU A 1 108 ? 12.758 8.773 8.781 1 95.88 108 LEU A C 1
ATOM 846 O O . LEU A 1 108 ? 12.359 7.633 9.023 1 95.88 108 LEU A O 1
ATOM 850 N N . PRO A 1 109 ? 13.781 9.023 8.094 1 95.44 109 PRO A N 1
ATOM 851 C CA . PRO A 1 109 ? 14.625 7.891 7.703 1 95.44 109 PRO A CA 1
ATOM 852 C C . PRO A 1 109 ? 15.398 7.301 8.875 1 95.44 109 PRO A C 1
ATOM 854 O O . PRO A 1 109 ? 15.633 7.984 9.875 1 95.44 109 PRO A O 1
ATOM 857 N N . ASP A 1 110 ? 15.719 6.086 8.773 1 93.69 110 ASP A N 1
ATOM 858 C CA . ASP A 1 110 ? 16.531 5.395 9.766 1 93.69 110 ASP A CA 1
ATOM 859 C C . ASP A 1 110 ? 17.578 4.504 9.094 1 93.69 110 ASP A C 1
ATOM 861 O O . ASP A 1 110 ? 17.594 4.371 7.871 1 93.69 110 ASP A O 1
ATOM 865 N N . GLU A 1 111 ? 18.469 3.904 9.82 1 93.31 111 GLU A N 1
ATOM 866 C CA . GLU A 1 111 ? 19.625 3.158 9.336 1 93.31 111 GLU A CA 1
ATOM 867 C C . GLU A 1 111 ? 19.203 1.948 8.508 1 93.31 111 GLU A C 1
ATOM 869 O O . GLU A 1 111 ? 19.812 1.65 7.48 1 93.31 111 GLU A O 1
ATOM 874 N N . ASP A 1 112 ? 18.188 1.247 8.875 1 95.38 112 ASP A N 1
ATOM 875 C CA . ASP A 1 112 ? 17.781 0.004 8.227 1 95.38 112 ASP A CA 1
ATOM 876 C C . ASP A 1 112 ? 17.453 0.233 6.754 1 95.38 112 ASP A C 1
ATOM 878 O O . ASP A 1 112 ? 17.656 -0.654 5.922 1 95.38 112 ASP A O 1
ATOM 882 N N . ASP A 1 113 ? 17.031 1.433 6.438 1 95.19 113 ASP A N 1
ATOM 883 C CA . ASP A 1 113 ? 16.625 1.733 5.07 1 95.19 113 ASP A CA 1
ATOM 884 C C . ASP A 1 113 ? 17.781 1.543 4.094 1 95.19 113 ASP A C 1
ATOM 886 O O . ASP A 1 113 ? 17.641 0.841 3.09 1 95.19 113 ASP A O 1
ATOM 890 N N . PHE A 1 114 ? 18.891 2.121 4.371 1 95.75 114 PHE A N 1
ATOM 891 C CA . PHE A 1 114 ? 19.938 2.068 3.373 1 95.75 114 PHE A CA 1
ATOM 892 C C . PHE A 1 114 ? 20.734 0.766 3.486 1 95.75 114 PHE A C 1
ATOM 894 O O . PHE A 1 114 ? 21.359 0.325 2.52 1 95.75 114 PHE A O 1
ATOM 901 N N . VAL A 1 115 ? 20.688 0.044 4.676 1 97.44 115 VAL A N 1
ATOM 902 C CA . VAL A 1 115 ? 21.281 -1.283 4.777 1 97.44 115 VAL A CA 1
ATOM 903 C C . VAL A 1 115 ? 20.547 -2.25 3.848 1 97.44 115 VAL A C 1
ATOM 905 O O . VAL A 1 115 ? 21.188 -3.02 3.121 1 97.44 115 VAL A O 1
ATOM 908 N N . VAL A 1 116 ? 19.25 -2.18 3.855 1 98.31 116 VAL A N 1
ATOM 909 C CA . VAL A 1 116 ? 18.438 -3.051 3.004 1 98.31 116 VAL A CA 1
ATOM 910 C C . VAL A 1 116 ? 18.656 -2.688 1.538 1 98.31 116 VAL A C 1
ATOM 912 O O . VAL A 1 116 ? 18.766 -3.568 0.682 1 98.31 116 VAL A O 1
ATOM 915 N N . ALA A 1 117 ? 18.719 -1.373 1.251 1 98.25 117 ALA A N 1
ATOM 916 C CA . ALA A 1 117 ? 19 -0.942 -0.115 1 98.25 117 ALA A CA 1
ATOM 917 C C . ALA A 1 117 ? 20.328 -1.503 -0.599 1 98.25 117 ALA A C 1
ATOM 919 O O . ALA A 1 117 ? 20.453 -1.95 -1.742 1 98.25 117 ALA A O 1
ATOM 920 N N . ASP A 1 118 ? 21.375 -1.534 0.247 1 98.25 118 ASP A N 1
ATOM 921 C CA . ASP A 1 118 ? 22.688 -2.076 -0.084 1 98.25 118 ASP A CA 1
ATOM 922 C C . ASP A 1 118 ? 22.609 -3.574 -0.377 1 98.25 118 ASP A C 1
ATOM 924 O O . ASP A 1 118 ? 23.219 -4.059 -1.33 1 98.25 118 ASP A O 1
ATOM 928 N N . GLU A 1 119 ? 21.859 -4.277 0.437 1 98 119 GLU A N 1
ATOM 929 C CA . GLU A 1 119 ? 21.672 -5.711 0.242 1 98 119 GLU A CA 1
ATOM 930 C C . GLU A 1 119 ? 21.031 -6.004 -1.108 1 98 119 GLU A C 1
ATOM 932 O O . GLU A 1 119 ? 21.453 -6.918 -1.821 1 98 119 GLU A O 1
ATOM 937 N N . LEU A 1 120 ? 20.031 -5.23 -1.42 1 98.56 120 LEU A N 1
ATOM 938 C CA . LEU A 1 120 ? 19.297 -5.449 -2.666 1 98.56 120 LEU A CA 1
ATOM 939 C C . LEU A 1 120 ? 20.172 -5.09 -3.869 1 98.56 120 LEU A C 1
ATOM 941 O O . LEU A 1 120 ? 20.094 -5.742 -4.914 1 98.56 120 LEU A O 1
ATOM 945 N N . THR A 1 121 ? 20.953 -4.023 -3.701 1 98.62 121 THR A N 1
ATOM 946 C CA . THR A 1 121 ? 21.891 -3.654 -4.758 1 98.62 121 THR A CA 1
ATOM 947 C C . THR A 1 121 ? 22.844 -4.805 -5.059 1 98.62 121 THR A C 1
ATOM 949 O O . THR A 1 121 ? 23.094 -5.125 -6.223 1 98.62 121 THR A O 1
ATOM 952 N N . GLN A 1 122 ? 23.344 -5.422 -4.055 1 98 122 GLN A N 1
ATOM 953 C CA . GLN A 1 122 ? 24.266 -6.527 -4.215 1 98 122 GLN A CA 1
ATOM 954 C C . GLN A 1 122 ? 23.594 -7.723 -4.887 1 98 122 GLN A C 1
ATOM 956 O O . GLN A 1 122 ? 24.219 -8.406 -5.711 1 98 122 GLN A O 1
ATOM 961 N N . ARG A 1 123 ? 22.422 -7.961 -4.637 1 98.31 123 ARG A N 1
ATOM 962 C CA . ARG A 1 123 ? 21.719 -9.141 -5.121 1 98.31 123 ARG A CA 1
ATOM 963 C C . ARG A 1 123 ? 21.234 -8.945 -6.555 1 98.31 123 ARG A C 1
ATOM 965 O O . ARG A 1 123 ? 21.312 -9.867 -7.371 1 98.31 123 ARG A O 1
ATOM 972 N N . PHE A 1 124 ? 20.781 -7.746 -6.922 1 98.5 124 PHE A N 1
ATOM 973 C CA . PHE A 1 124 ? 20.078 -7.566 -8.18 1 98.5 124 PHE A CA 1
ATOM 974 C C . PHE A 1 124 ? 20.906 -6.75 -9.164 1 98.5 124 PHE A C 1
ATOM 976 O O . PHE A 1 124 ? 20.594 -6.695 -10.352 1 98.5 124 PHE A O 1
ATOM 983 N N . GLY A 1 125 ? 21.953 -6.082 -8.656 1 98.06 125 GLY A N 1
ATOM 984 C CA . GLY A 1 125 ? 22.859 -5.34 -9.516 1 98.06 125 GLY A CA 1
ATOM 985 C C . GLY A 1 125 ? 22.297 -4.008 -9.969 1 98.06 125 GLY A C 1
ATOM 986 O O . GLY A 1 125 ? 22.75 -3.438 -10.961 1 98.06 125 GLY A O 1
ATOM 987 N N . LEU A 1 126 ? 21.219 -3.52 -9.398 1 98.62 126 LEU A N 1
ATOM 988 C CA . LEU A 1 126 ? 20.656 -2.201 -9.656 1 98.62 126 LEU A CA 1
ATOM 989 C C . LEU A 1 126 ? 21.062 -1.208 -8.578 1 98.62 126 LEU A C 1
ATOM 991 O O . LEU A 1 126 ? 21.016 -1.521 -7.387 1 98.62 126 LEU A O 1
ATOM 995 N N . PRO A 1 127 ? 21.422 -0.015 -8.883 1 98.5 127 PRO A N 1
ATOM 996 C CA . PRO A 1 127 ? 22.125 0.866 -7.953 1 98.5 127 PRO A CA 1
ATOM 997 C C . PRO A 1 127 ? 21.172 1.655 -7.055 1 98.5 127 PRO A C 1
ATOM 999 O O . PRO A 1 127 ? 21.562 2.115 -5.98 1 98.5 127 PRO A O 1
ATOM 1002 N N . LYS A 1 128 ? 19.922 1.918 -7.496 1 98.5 128 LYS A N 1
ATOM 1003 C CA . LYS A 1 128 ? 19.031 2.795 -6.742 1 98.5 128 LYS A CA 1
ATOM 1004 C C . LYS A 1 128 ? 17.766 2.062 -6.324 1 98.5 128 LYS A C 1
ATOM 1006 O O . LYS A 1 128 ? 17.156 1.345 -7.129 1 98.5 128 LYS A O 1
ATOM 1011 N N . TRP A 1 129 ? 17.406 2.289 -5.086 1 98.31 129 TRP A N 1
ATOM 1012 C CA . TRP A 1 129 ? 16.25 1.583 -4.562 1 98.31 129 TRP A CA 1
ATOM 1013 C C . TRP A 1 129 ? 15.312 2.543 -3.842 1 98.31 129 TRP A C 1
ATOM 1015 O O . TRP A 1 129 ? 15.75 3.564 -3.307 1 98.31 129 TRP A O 1
ATOM 1025 N N . ARG A 1 130 ? 13.977 2.26 -3.865 1 98 130 ARG A N 1
ATOM 1026 C CA . ARG A 1 130 ? 12.898 2.873 -3.105 1 98 130 ARG A CA 1
ATOM 1027 C C . ARG A 1 130 ? 11.984 1.812 -2.496 1 98 130 ARG A C 1
ATOM 1029 O O . ARG A 1 130 ? 11.898 0.694 -3.008 1 98 130 ARG A O 1
ATOM 1036 N N . PHE A 1 131 ? 11.375 2.184 -1.401 1 97.88 131 PHE A N 1
ATOM 1037 C CA . PHE A 1 131 ? 10.508 1.221 -0.731 1 97.88 131 PHE A CA 1
ATOM 1038 C C . PHE A 1 131 ? 9.047 1.639 -0.842 1 97.88 131 PHE A C 1
ATOM 1040 O O . PHE A 1 131 ? 8.742 2.83 -0.918 1 97.88 131 PHE A O 1
ATOM 1047 N N . THR A 1 132 ? 8.188 0.689 -0.954 1 97.81 132 THR A N 1
ATOM 1048 C CA . THR A 1 132 ? 6.738 0.856 -0.987 1 97.81 132 THR A CA 1
ATOM 1049 C C . THR A 1 132 ? 6.066 -0.037 0.053 1 97.81 132 THR A C 1
ATOM 1051 O O . THR A 1 132 ? 6.742 -0.671 0.864 1 97.81 132 THR A O 1
ATOM 1054 N N . ASN A 1 133 ? 4.699 -0.098 0.108 1 97.19 133 ASN A N 1
ATOM 1055 C CA . ASN A 1 133 ? 3.992 -0.886 1.111 1 97.19 133 ASN A CA 1
ATOM 1056 C C . ASN A 1 133 ? 3.484 -2.203 0.533 1 97.19 133 ASN A C 1
ATOM 1058 O O . ASN A 1 133 ? 3.021 -3.072 1.272 1 97.19 133 ASN A O 1
ATOM 1062 N N . SER A 1 134 ? 3.568 -2.348 -0.774 1 97.62 134 SER A N 1
ATOM 1063 C CA . SER A 1 134 ? 3.051 -3.533 -1.449 1 97.62 134 SER A CA 1
ATOM 1064 C C . SER A 1 134 ? 3.631 -3.666 -2.854 1 97.62 134 SER A C 1
ATOM 1066 O O . SER A 1 134 ? 4.293 -2.75 -3.348 1 97.62 134 SER A O 1
ATOM 1068 N N . GLY A 1 135 ? 3.404 -4.84 -3.434 1 98.12 135 GLY A N 1
ATOM 1069 C CA . GLY A 1 135 ? 3.762 -5.02 -4.832 1 98.12 135 GLY A CA 1
ATOM 1070 C C . GLY A 1 135 ? 2.971 -4.133 -5.77 1 98.12 135 GLY A C 1
ATOM 1071 O O . GLY A 1 135 ? 3.504 -3.643 -6.77 1 98.12 135 GLY A O 1
ATOM 1072 N N . SER A 1 136 ? 1.679 -3.908 -5.465 1 98.12 136 SER A N 1
ATOM 1073 C CA . SER A 1 136 ? 0.84 -3.025 -6.27 1 98.12 136 SER A CA 1
ATOM 1074 C C . SER A 1 136 ? 1.406 -1.609 -6.305 1 98.12 136 SER A C 1
ATOM 1076 O O . SER A 1 136 ? 1.463 -0.985 -7.367 1 98.12 136 SER A O 1
ATOM 1078 N N . GLU A 1 137 ? 1.835 -1.114 -5.191 1 98.25 137 GLU A N 1
ATOM 1079 C CA . GLU A 1 137 ? 2.441 0.213 -5.16 1 98.25 137 GLU A CA 1
ATOM 1080 C C . GLU A 1 137 ? 3.781 0.224 -5.891 1 98.25 137 GLU A C 1
ATOM 1082 O O . GLU A 1 137 ? 4.133 1.213 -6.539 1 98.25 137 GLU A O 1
ATOM 1087 N N . ALA A 1 138 ? 4.516 -0.866 -5.777 1 98.69 138 ALA A N 1
ATOM 1088 C CA . ALA A 1 138 ? 5.816 -0.938 -6.445 1 98.69 138 ALA A CA 1
ATOM 1089 C C . ALA A 1 138 ? 5.66 -0.853 -7.961 1 98.69 138 ALA A C 1
ATOM 1091 O O . ALA A 1 138 ? 6.348 -0.071 -8.617 1 98.69 138 ALA A O 1
ATOM 1092 N N . THR A 1 139 ? 4.707 -1.646 -8.508 1 98.88 139 THR A N 1
ATOM 1093 C CA . THR A 1 139 ? 4.531 -1.64 -9.953 1 98.88 139 THR A CA 1
ATOM 1094 C C . THR A 1 139 ? 3.887 -0.335 -10.414 1 98.88 139 THR A C 1
ATOM 1096 O O . THR A 1 139 ? 4.223 0.187 -11.477 1 98.88 139 THR A O 1
ATOM 1099 N N . MET A 1 140 ? 2.98 0.203 -9.633 1 98.69 140 MET A N 1
ATOM 1100 C CA . MET A 1 140 ? 2.34 1.479 -9.938 1 98.69 140 MET A CA 1
ATOM 1101 C C . MET A 1 140 ? 3.375 2.594 -10.047 1 98.69 140 MET A C 1
ATOM 1103 O O . MET A 1 140 ? 3.396 3.328 -11.039 1 98.69 140 MET A O 1
ATOM 1107 N N . ASP A 1 141 ? 4.258 2.664 -9.094 1 98.56 141 ASP A N 1
ATOM 1108 C CA . ASP A 1 141 ? 5.273 3.713 -9.07 1 98.56 141 ASP A CA 1
ATOM 1109 C C . ASP A 1 141 ? 6.336 3.479 -10.141 1 98.56 141 ASP A C 1
ATOM 1111 O O . ASP A 1 141 ? 6.848 4.43 -10.734 1 98.56 141 ASP A O 1
ATOM 1115 N N . ALA A 1 142 ? 6.684 2.217 -10.344 1 98.88 142 ALA A N 1
ATOM 1116 C CA . ALA A 1 142 ? 7.656 1.913 -11.391 1 98.88 142 ALA A CA 1
ATOM 1117 C C . ALA A 1 142 ? 7.156 2.383 -12.758 1 98.88 142 ALA A C 1
ATOM 1119 O O . ALA A 1 142 ? 7.922 2.945 -13.547 1 98.88 142 ALA A O 1
ATOM 1120 N N . ILE A 1 143 ? 5.926 2.168 -13.055 1 98.94 143 ILE A N 1
ATOM 1121 C CA . ILE A 1 143 ? 5.332 2.576 -14.32 1 98.94 143 ILE A CA 1
ATOM 1122 C C . ILE A 1 143 ? 5.32 4.102 -14.422 1 98.94 143 ILE A C 1
ATOM 1124 O O . ILE A 1 143 ? 5.637 4.664 -15.469 1 98.94 143 ILE A O 1
ATOM 1128 N N . ARG A 1 144 ? 4.949 4.777 -13.312 1 98.69 144 ARG A N 1
ATOM 1129 C CA . ARG A 1 144 ? 4.98 6.234 -13.305 1 98.69 144 ARG A CA 1
ATOM 1130 C C . ARG A 1 144 ? 6.391 6.75 -13.586 1 98.69 144 ARG A C 1
ATOM 1132 O O . ARG A 1 144 ? 6.57 7.719 -14.328 1 98.69 144 ARG A O 1
ATOM 1139 N N . ILE A 1 145 ? 7.383 6.148 -12.945 1 98.81 145 ILE A N 1
ATOM 1140 C CA . ILE A 1 145 ? 8.781 6.512 -13.148 1 98.81 145 ILE A CA 1
ATOM 1141 C C . ILE A 1 145 ? 9.156 6.336 -14.617 1 98.81 145 ILE A C 1
ATOM 1143 O O . ILE A 1 145 ? 9.766 7.227 -15.219 1 98.81 145 ILE A O 1
ATOM 1147 N N . ALA A 1 146 ? 8.719 5.23 -15.211 1 98.94 146 ALA A N 1
ATOM 1148 C CA . ALA A 1 146 ? 9.016 4.965 -16.609 1 98.94 146 ALA A CA 1
ATOM 1149 C C . ALA A 1 146 ? 8.375 6.02 -17.516 1 98.94 146 ALA A C 1
ATOM 1151 O O . ALA A 1 146 ? 9.008 6.516 -18.453 1 98.94 146 ALA A O 1
ATOM 1152 N N . ARG A 1 147 ? 7.129 6.344 -17.266 1 98.88 147 ARG A N 1
ATOM 1153 C CA . ARG A 1 147 ? 6.43 7.355 -18.047 1 98.88 147 ARG A CA 1
ATOM 1154 C C . ARG A 1 147 ? 7.121 8.711 -17.938 1 98.88 147 ARG A C 1
ATOM 1156 O O . ARG A 1 147 ? 7.277 9.414 -18.938 1 98.88 147 ARG A O 1
ATOM 1163 N N . ALA A 1 148 ? 7.504 9.039 -16.688 1 98.81 148 ALA A N 1
ATOM 1164 C CA . ALA A 1 148 ? 8.18 10.312 -16.469 1 98.81 148 ALA A CA 1
ATOM 1165 C C . ALA A 1 148 ? 9.516 10.367 -17.203 1 98.81 148 ALA A C 1
ATOM 1167 O O . ALA A 1 148 ? 9.883 11.398 -17.766 1 98.81 148 ALA A O 1
ATOM 1168 N N . TYR A 1 149 ? 10.219 9.273 -17.188 1 98.75 149 TYR A N 1
ATOM 1169 C CA . TYR A 1 149 ? 11.547 9.195 -17.797 1 98.75 149 TYR A CA 1
ATOM 1170 C C . TYR A 1 149 ? 11.453 9.289 -19.312 1 98.75 149 TYR A C 1
ATOM 1172 O O . TYR A 1 149 ? 12.258 9.977 -19.938 1 98.75 149 TYR A O 1
ATOM 1180 N N . THR A 1 150 ? 10.438 8.648 -19.906 1 98.81 150 THR A N 1
ATOM 1181 C CA . THR A 1 150 ? 10.359 8.523 -21.359 1 98.81 150 THR A CA 1
ATOM 1182 C C . THR A 1 150 ? 9.453 9.602 -21.953 1 98.81 150 THR A C 1
ATOM 1184 O O . THR A 1 150 ? 9.477 9.844 -23.156 1 98.81 150 THR A O 1
ATOM 1187 N N . HIS A 1 151 ? 8.625 10.188 -21.125 1 98.25 151 HIS A N 1
ATOM 1188 C CA . HIS A 1 151 ? 7.605 11.148 -21.547 1 98.25 151 HIS A CA 1
ATOM 1189 C C . HIS A 1 151 ? 6.582 10.492 -22.469 1 98.25 151 HIS A C 1
ATOM 1191 O O . HIS A 1 151 ? 6.102 11.125 -23.406 1 98.25 151 HIS A O 1
ATOM 1197 N N . ARG A 1 152 ? 6.332 9.188 -22.266 1 98.75 152 ARG A N 1
ATOM 1198 C CA . ARG A 1 152 ? 5.367 8.391 -23.016 1 98.75 152 ARG A CA 1
ATOM 1199 C C . ARG A 1 152 ? 4.285 7.832 -22.109 1 98.75 152 ARG A C 1
ATOM 1201 O O . ARG A 1 152 ? 4.539 7.539 -20.938 1 98.75 152 ARG A O 1
ATOM 1208 N N . ASP A 1 153 ? 3.039 7.578 -22.625 1 98.69 153 ASP A N 1
ATOM 1209 C CA . ASP A 1 153 ? 1.903 7.219 -21.781 1 98.69 153 ASP A CA 1
ATOM 1210 C C . ASP A 1 153 ? 1.623 5.719 -21.844 1 98.69 153 ASP A C 1
ATOM 1212 O O . ASP A 1 153 ? 1.151 5.129 -20.875 1 98.69 153 ASP A O 1
ATOM 1216 N N . HIS A 1 154 ? 1.846 5.121 -23 1 98.88 154 HIS A N 1
ATOM 1217 C CA . HIS A 1 154 ? 1.467 3.725 -23.203 1 98.88 154 HIS A CA 1
ATOM 1218 C C . HIS A 1 154 ? 2.43 2.783 -22.484 1 98.88 154 HIS A C 1
ATOM 1220 O O . HIS A 1 154 ? 3.617 3.088 -22.344 1 98.88 154 HIS A O 1
ATOM 1226 N N . ILE A 1 155 ? 1.894 1.662 -22.016 1 98.88 155 ILE A N 1
ATOM 1227 C CA . ILE A 1 155 ? 2.729 0.613 -21.438 1 98.88 155 ILE A CA 1
ATOM 1228 C C . ILE A 1 155 ? 2.396 -0.727 -22.094 1 98.88 155 ILE A C 1
ATOM 1230 O O . ILE A 1 155 ? 1.318 -0.894 -22.672 1 98.88 155 ILE A O 1
ATOM 1234 N N . MET A 1 156 ? 3.35 -1.609 -22.047 1 98.88 156 MET A N 1
ATOM 1235 C CA . MET A 1 156 ? 3.143 -2.973 -22.531 1 98.88 156 MET A CA 1
ATOM 1236 C C . MET A 1 156 ? 3.266 -3.977 -21.391 1 98.88 156 MET A C 1
ATOM 1238 O O . MET A 1 156 ? 4.027 -3.76 -20.453 1 98.88 156 MET A O 1
ATOM 1242 N N . LYS A 1 157 ? 2.496 -5.016 -21.438 1 98.5 157 LYS A N 1
ATOM 1243 C CA . LYS A 1 157 ? 2.613 -6.137 -20.516 1 98.5 157 LYS A CA 1
ATOM 1244 C C . LYS A 1 157 ? 2.342 -7.461 -21.219 1 98.5 157 LYS A C 1
ATOM 1246 O O . LYS A 1 157 ? 1.802 -7.484 -22.328 1 98.5 157 LYS A O 1
ATOM 1251 N N . ILE A 1 158 ? 2.705 -8.547 -20.578 1 97.69 158 ILE A N 1
ATOM 1252 C CA . ILE A 1 158 ? 2.434 -9.867 -21.125 1 97.69 158 ILE A CA 1
ATOM 1253 C C . ILE A 1 158 ? 0.962 -10.219 -20.922 1 97.69 158 ILE A C 1
ATOM 1255 O O . ILE A 1 158 ? 0.431 -10.07 -19.828 1 97.69 158 ILE A O 1
ATOM 1259 N N . P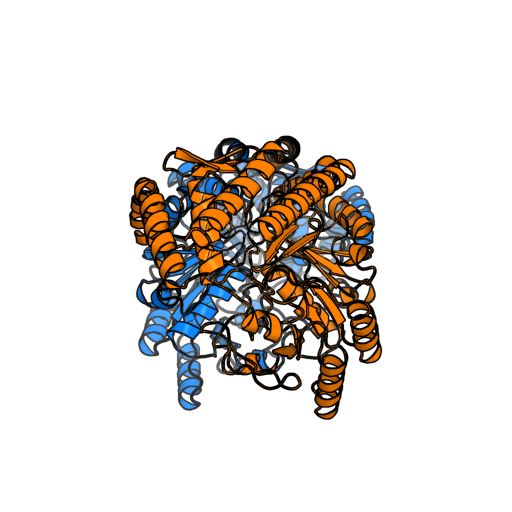HE A 1 159 ? 0.313 -10.633 -22.031 1 96 159 PHE A N 1
ATOM 1260 C CA . PHE A 1 159 ? -1.075 -11.062 -21.922 1 96 159 PHE A CA 1
ATOM 1261 C C . PHE A 1 159 ? -1.214 -12.195 -20.906 1 96 159 PHE A C 1
ATOM 1263 O O . PHE A 1 159 ? -0.449 -13.164 -20.938 1 96 159 PHE A O 1
ATOM 1270 N N . GLY A 1 160 ? -2.189 -12.031 -19.922 1 93.62 160 GLY A N 1
ATOM 1271 C CA . GLY A 1 160 ? -2.432 -13.07 -18.938 1 93.62 160 GLY A CA 1
ATOM 1272 C C . GLY A 1 160 ? -1.688 -12.844 -17.625 1 93.62 160 GLY A C 1
ATOM 1273 O O . GLY A 1 160 ? -1.934 -13.531 -16.641 1 93.62 160 GLY A O 1
ATOM 1274 N N . SER A 1 161 ? -0.818 -11.875 -17.641 1 95.19 161 SER A N 1
ATOM 1275 C CA . SER A 1 161 ? 0.005 -11.648 -16.453 1 95.19 161 SER A CA 1
ATOM 1276 C C . SER A 1 161 ? -0.672 -10.688 -15.477 1 95.19 161 SER A C 1
ATOM 1278 O O . SER A 1 161 ? -1.528 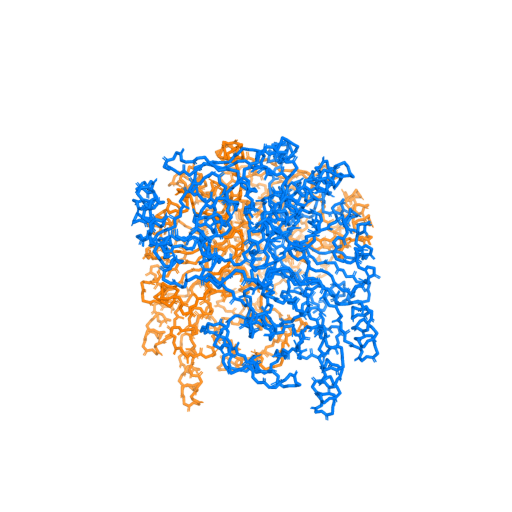-9.891 -15.875 1 95.19 161 SER A O 1
ATOM 1280 N N . TYR A 1 162 ? -0.346 -10.789 -14.258 1 95 162 TYR A N 1
ATOM 1281 C CA . TYR A 1 162 ? -0.827 -9.961 -13.164 1 95 162 TYR A CA 1
ATOM 1282 C C . TYR A 1 162 ? 0.304 -9.125 -12.578 1 95 162 TYR A C 1
ATOM 1284 O O . TYR A 1 162 ? 1.343 -9.664 -12.18 1 95 162 TYR A O 1
ATOM 1292 N N . HIS A 1 163 ? 0.102 -7.812 -12.477 1 98 163 HIS A N 1
ATOM 1293 C CA . HIS A 1 163 ? 1.145 -6.918 -11.984 1 98 163 HIS A CA 1
ATOM 1294 C C . HIS A 1 163 ? 0.619 -6.02 -10.867 1 98 163 HIS A C 1
ATOM 1296 O O . HIS A 1 163 ? 1.066 -4.879 -10.727 1 98 163 HIS A O 1
ATOM 1302 N N . GLY A 1 164 ? -0.362 -6.465 -10.086 1 96.5 164 GLY A N 1
ATOM 1303 C CA . GLY A 1 164 ? -0.966 -5.676 -9.031 1 96.5 164 GLY A CA 1
ATOM 1304 C C . GLY A 1 164 ? -2.391 -5.258 -9.336 1 96.5 164 GLY A C 1
ATOM 1305 O O . GLY A 1 164 ? -2.945 -5.633 -10.367 1 96.5 164 GLY A O 1
ATOM 1306 N N . HIS A 1 165 ? -3.023 -4.457 -8.438 1 96.56 165 HIS A N 1
ATOM 1307 C CA . HIS A 1 165 ? -4.453 -4.211 -8.594 1 96.56 165 HIS A CA 1
ATOM 1308 C C . HIS A 1 165 ? -4.73 -2.74 -8.883 1 96.56 165 HIS A C 1
ATOM 1310 O O . HIS A 1 165 ? -5.84 -2.256 -8.641 1 96.56 165 HIS A O 1
ATOM 1316 N N . HIS A 1 166 ? -3.707 -1.999 -9.32 1 97.5 166 HIS A N 1
ATOM 1317 C CA . HIS A 1 166 ? -3.992 -0.642 -9.773 1 97.5 166 HIS A CA 1
ATOM 1318 C C . HIS A 1 166 ? -4.512 -0.637 -11.211 1 97.5 166 HIS A C 1
ATOM 1320 O O . HIS A 1 166 ? -4.258 -1.575 -11.969 1 97.5 166 HIS A O 1
ATOM 1326 N N . ASP A 1 167 ? -5.148 0.361 -11.648 1 97.44 167 ASP A N 1
ATOM 1327 C CA . ASP A 1 167 ? -5.988 0.387 -12.836 1 97.44 167 ASP A CA 1
ATOM 1328 C C . ASP A 1 167 ? -5.16 0.16 -14.102 1 97.44 167 ASP A C 1
ATOM 1330 O O . ASP A 1 167 ? -5.629 -0.458 -15.055 1 97.44 167 ASP A O 1
ATOM 1334 N N . ALA A 1 168 ? -3.955 0.573 -14.102 1 97.75 168 ALA A N 1
ATOM 1335 C CA . ALA A 1 168 ? -3.137 0.534 -15.312 1 97.75 168 ALA A CA 1
ATOM 1336 C C . ALA A 1 168 ? -2.803 -0.903 -15.703 1 97.75 168 ALA A C 1
ATOM 1338 O O . ALA A 1 168 ? -2.504 -1.183 -16.859 1 97.75 168 ALA A O 1
ATOM 1339 N N . VAL A 1 169 ? -2.914 -1.826 -14.727 1 97.62 169 VAL A N 1
ATOM 1340 C CA . VAL A 1 169 ? -2.416 -3.162 -15.039 1 97.62 169 VAL A CA 1
ATOM 1341 C C . VAL A 1 169 ? -3.533 -4.188 -14.859 1 97.62 169 VAL A C 1
ATOM 1343 O O . VAL A 1 169 ? -3.316 -5.387 -15.031 1 97.62 169 VAL A O 1
ATOM 1346 N N . MET A 1 170 ? -4.719 -3.73 -14.461 1 96.38 170 MET A N 1
ATOM 1347 C CA . MET A 1 170 ? -5.879 -4.613 -14.398 1 96.38 170 MET A CA 1
ATOM 1348 C C . MET A 1 170 ? -6.516 -4.773 -15.773 1 96.38 170 MET A C 1
ATOM 1350 O O . MET A 1 170 ? -7.723 -4.582 -15.93 1 96.38 170 MET A O 1
ATOM 1354 N N . ILE A 1 171 ? -5.664 -5.055 -16.75 1 95.81 171 ILE A N 1
ATOM 1355 C CA . ILE A 1 171 ? -6.016 -5.207 -18.156 1 95.81 171 ILE A CA 1
ATOM 1356 C C . ILE A 1 171 ? -5.41 -6.496 -18.703 1 95.81 171 ILE A C 1
ATOM 1358 O O . ILE A 1 171 ? -4.223 -6.766 -18.5 1 95.81 171 ILE A O 1
ATOM 1362 N N . SER A 1 172 ? -6.191 -7.344 -19.359 1 94.62 172 SER A N 1
ATOM 1363 C CA . SER A 1 172 ? -5.773 -8.523 -20.109 1 94.62 172 SER A CA 1
ATOM 1364 C C . SER A 1 172 ? -5.07 -9.531 -19.203 1 94.62 172 SER A C 1
ATOM 1366 O O . SER A 1 172 ? -3.998 -10.039 -19.547 1 94.62 172 SER A O 1
ATOM 1368 N N . ILE A 1 173 ? -5.543 -9.742 -17.953 1 89.56 173 ILE A N 1
ATOM 1369 C CA . ILE A 1 173 ? -5.035 -10.742 -17.031 1 89.56 173 ILE A CA 1
ATOM 1370 C C . ILE A 1 173 ? -5.66 -12.102 -17.344 1 89.56 173 ILE A C 1
ATOM 1372 O O . ILE A 1 173 ? -4.957 -13.047 -17.719 1 89.56 173 ILE A O 1
ATOM 1376 N N . VAL A 1 174 ? -6.746 -12.594 -16.516 1 70.69 174 VAL A N 1
ATOM 1377 C CA . VAL A 1 174 ? -7.418 -13.875 -16.703 1 70.69 174 VAL A CA 1
ATOM 1378 C C . VAL A 1 174 ? -8.867 -13.633 -17.141 1 70.69 174 VAL A C 1
ATOM 1380 O O . VAL A 1 174 ? -9.461 -12.617 -16.781 1 70.69 174 VAL A O 1
ATOM 1383 N N . GLY A 1 175 ? -9.414 -14.148 -18.391 1 58.94 175 GLY A N 1
ATOM 1384 C CA . GLY A 1 175 ? -10.844 -14.102 -18.656 1 58.94 175 GLY A CA 1
ATOM 1385 C C . GLY A 1 175 ? -11.266 -15.031 -19.781 1 58.94 175 GLY A C 1
ATOM 1386 O O . GLY A 1 175 ? -10.656 -16.078 -20 1 58.94 175 GLY A O 1
ATOM 1387 N N . ASP A 1 176 ? -12.375 -14.344 -20.406 1 57.12 176 ASP A N 1
ATOM 1388 C CA . ASP A 1 176 ? -13.031 -15.078 -21.484 1 57.12 176 ASP A CA 1
ATOM 1389 C C . ASP A 1 176 ? -12.102 -15.25 -22.688 1 57.12 176 ASP A C 1
ATOM 1391 O O . ASP A 1 176 ? -11.906 -14.312 -23.453 1 57.12 176 ASP A O 1
ATOM 1395 N N . TYR A 1 177 ? -11.258 -16.312 -22.547 1 58.22 177 TYR A N 1
ATOM 1396 C CA . TYR A 1 177 ? -10.148 -16.672 -23.422 1 58.22 177 TYR A CA 1
ATOM 1397 C C . TYR A 1 177 ? -10.633 -16.906 -24.844 1 58.22 177 TYR A C 1
ATOM 1399 O O . TYR A 1 177 ? -9.852 -16.844 -25.797 1 58.22 177 TYR A O 1
ATOM 1407 N N . GLU A 1 178 ? -11.828 -17 -24.922 1 65.56 178 GLU A N 1
ATOM 1408 C CA . GLU A 1 178 ? -12.266 -17.438 -26.25 1 65.56 178 GLU A CA 1
ATOM 1409 C C . GLU A 1 178 ? -12.086 -16.312 -27.281 1 65.56 178 GLU A C 1
ATOM 1411 O O . GLU A 1 178 ? -12.008 -16.578 -28.484 1 65.56 178 GLU A O 1
ATOM 1416 N N . ASN A 1 179 ? -11.812 -15.188 -26.766 1 79.31 179 ASN A N 1
ATOM 1417 C CA . ASN A 1 179 ? -11.648 -14.102 -27.734 1 79.31 179 ASN A CA 1
ATOM 1418 C C . ASN A 1 179 ? -10.547 -13.141 -27.297 1 79.31 179 ASN A C 1
ATOM 1420 O O . ASN A 1 179 ? -10.812 -11.961 -27.031 1 79.31 179 ASN A O 1
ATOM 1424 N N . ILE A 1 180 ? -9.32 -13.633 -27.453 1 87.56 180 ILE A N 1
ATOM 1425 C CA . ILE A 1 180 ? -8.227 -12.82 -26.938 1 87.56 180 ILE A CA 1
ATOM 1426 C C . ILE A 1 180 ? -7.613 -12.008 -28.078 1 87.56 180 ILE A C 1
ATOM 1428 O O . ILE A 1 180 ? -6.805 -11.109 -27.844 1 87.56 180 ILE A O 1
ATOM 1432 N N . GLY A 1 181 ? -8 -12.242 -29.344 1 88.56 181 GLY A N 1
ATOM 1433 C CA . GLY A 1 181 ? -7.422 -11.547 -30.484 1 88.56 181 GLY A CA 1
ATOM 1434 C C . GLY A 1 181 ? -6.234 -12.273 -31.094 1 88.56 181 GLY A C 1
ATOM 1435 O O . GLY A 1 181 ? -5.945 -13.414 -30.719 1 88.56 181 GLY A O 1
ATOM 1436 N N . ASP A 1 182 ? -5.656 -11.656 -32.156 1 89.06 182 ASP A N 1
ATOM 1437 C CA . ASP A 1 182 ? -4.473 -12.219 -32.812 1 89.06 182 ASP A CA 1
ATOM 1438 C C . ASP A 1 182 ? -3.205 -11.875 -32.031 1 89.06 182 ASP A C 1
ATOM 1440 O O . ASP A 1 182 ? -3.172 -10.898 -31.281 1 89.06 182 ASP A O 1
ATOM 1444 N N . LYS A 1 183 ? -2.182 -12.727 -32.156 1 89.25 183 LYS A N 1
ATOM 1445 C CA . LYS A 1 183 ? -0.962 -12.594 -31.375 1 89.25 183 LYS A CA 1
ATOM 1446 C C . LYS A 1 183 ? -0.328 -11.219 -31.562 1 89.25 183 LYS A C 1
ATOM 1448 O O . LYS A 1 183 ? 0.37 -10.727 -30.672 1 89.25 183 LYS A O 1
ATOM 1453 N N . ASN A 1 184 ? -0.516 -10.578 -32.688 1 93.12 184 ASN A N 1
ATOM 1454 C CA . ASN A 1 184 ? 0.074 -9.266 -32.969 1 93.12 184 ASN A CA 1
ATOM 1455 C C . ASN A 1 184 ? -0.825 -8.133 -32.469 1 93.12 184 ASN A C 1
ATOM 1457 O O . ASN A 1 184 ? -0.387 -6.988 -32.375 1 93.12 184 ASN A O 1
ATOM 1461 N N . HIS A 1 185 ? -2.09 -8.523 -32.156 1 94.88 185 HIS A N 1
ATOM 1462 C CA . HIS A 1 185 ? -3.068 -7.555 -31.688 1 94.88 185 HIS A CA 1
ATOM 1463 C C . HIS A 1 185 ? -3.969 -8.156 -30.625 1 94.88 185 HIS A C 1
ATOM 1465 O O . HIS A 1 185 ? -5.188 -8.234 -30.797 1 94.88 185 HIS A O 1
ATOM 1471 N N . LEU A 1 186 ? -3.348 -8.516 -29.578 1 95.06 186 LEU A N 1
ATOM 1472 C CA . LEU A 1 186 ? -4.105 -9.078 -28.469 1 95.06 186 LEU A CA 1
ATOM 1473 C C . LEU A 1 186 ? -5.055 -8.039 -27.875 1 95.06 186 LEU A C 1
ATOM 1475 O O . LEU A 1 186 ? -4.727 -6.852 -27.828 1 95.06 186 LEU A O 1
ATOM 1479 N N . LYS A 1 187 ? -6.203 -8.445 -27.453 1 94.75 187 LYS A N 1
ATOM 1480 C CA . LYS A 1 187 ? -7.262 -7.547 -27 1 94.75 187 LYS A CA 1
ATOM 1481 C C . LYS A 1 187 ? -6.934 -6.945 -25.641 1 94.75 187 LYS A C 1
ATOM 1483 O O . LYS A 1 187 ? -6.316 -7.602 -24.797 1 94.75 187 LYS A O 1
ATOM 1488 N N . LYS A 1 188 ? -7.285 -5.746 -25.531 1 96.19 188 LYS A N 1
ATOM 1489 C CA . LYS A 1 188 ? -7.219 -5.027 -24.266 1 96.19 188 LYS A CA 1
ATOM 1490 C C . LYS A 1 188 ? -8.5 -5.207 -23.453 1 96.19 188 LYS A C 1
ATOM 1492 O O . LYS A 1 188 ? -9.492 -4.516 -23.688 1 96.19 188 LYS A O 1
ATOM 1497 N N . ILE A 1 189 ? -8.5 -6.066 -22.453 1 94.38 189 ILE A N 1
ATOM 1498 C CA . ILE A 1 189 ? -9.711 -6.48 -21.734 1 94.38 189 ILE A CA 1
ATOM 1499 C C . ILE A 1 189 ? -9.617 -6.062 -20.281 1 94.38 189 ILE A C 1
ATOM 1501 O O . ILE A 1 189 ? -8.766 -6.559 -19.531 1 94.38 189 ILE A O 1
ATOM 1505 N N . PRO A 1 190 ? -10.477 -5.113 -19.844 1 94.06 190 PRO A N 1
ATOM 1506 C CA . PRO A 1 190 ? -10.461 -4.758 -18.422 1 94.06 190 PRO A CA 1
ATOM 1507 C C . PRO A 1 190 ? -10.773 -5.941 -17.516 1 94.06 190 PRO A C 1
ATOM 1509 O O . PRO A 1 190 ? -11.633 -6.766 -17.844 1 94.06 190 PRO A O 1
ATOM 1512 N N . TYR A 1 191 ? -10.078 -6.059 -16.438 1 93.12 191 TYR A N 1
ATOM 1513 C CA . TYR A 1 191 ? -10.305 -7.066 -15.406 1 93.12 191 TYR A CA 1
ATOM 1514 C C . TYR A 1 191 ? -11.133 -6.5 -14.258 1 93.12 191 TYR A C 1
ATOM 1516 O O . TYR A 1 191 ? -10.586 -5.941 -13.305 1 93.12 191 TYR A O 1
ATOM 1524 N N . GLY A 1 192 ? -12.43 -6.691 -14.289 1 93.12 192 GLY A N 1
ATOM 1525 C CA . GLY A 1 192 ? -13.359 -6.129 -13.32 1 93.12 192 GLY A CA 1
ATOM 1526 C C . GLY A 1 192 ? -13.93 -4.793 -13.742 1 93.12 192 GLY A C 1
ATOM 1527 O O . GLY A 1 192 ? -13.703 -4.34 -14.867 1 93.12 192 GLY A O 1
ATOM 1528 N N . ALA A 1 193 ? -14.719 -4.152 -12.859 1 96.94 193 ALA A N 1
ATOM 1529 C CA . ALA A 1 193 ? -15.406 -2.895 -13.133 1 96.94 193 ALA A CA 1
ATOM 1530 C C . ALA A 1 193 ? -14.68 -1.718 -12.492 1 96.94 193 ALA A C 1
ATOM 1532 O O . ALA A 1 193 ? -13.789 -1.909 -11.664 1 96.94 193 ALA A O 1
ATOM 1533 N N . GLY A 1 194 ? -14.961 -0.544 -12.938 1 97.88 194 GLY A N 1
ATOM 1534 C CA . GLY A 1 194 ? -14.484 0.676 -12.305 1 97.88 194 GLY A CA 1
ATOM 1535 C C . GLY A 1 194 ? -13.195 1.193 -12.898 1 97.88 194 GLY A C 1
ATOM 1536 O O . GLY A 1 194 ? -12.625 2.174 -12.414 1 97.88 194 GLY A O 1
ATOM 1537 N N . ILE A 1 195 ? -12.688 0.557 -13.938 1 97.81 195 ILE A N 1
ATOM 1538 C CA . ILE A 1 195 ? -11.508 1.032 -14.656 1 97.81 195 ILE A CA 1
ATOM 1539 C C . ILE A 1 195 ? -11.93 2.076 -15.688 1 97.81 195 ILE A C 1
ATOM 1541 O O . ILE A 1 195 ? -12.812 1.823 -16.516 1 97.81 195 ILE A O 1
ATOM 1545 N N . PRO A 1 196 ? -11.305 3.234 -15.648 1 97.88 196 PRO A N 1
ATOM 1546 C CA . PRO A 1 196 ? -11.703 4.258 -16.609 1 97.88 196 PRO A CA 1
ATOM 1547 C C . PRO A 1 196 ? -11.523 3.807 -18.062 1 97.88 196 PRO A C 1
ATOM 1549 O O . PRO A 1 196 ? -10.508 3.195 -18.391 1 97.88 196 PRO A O 1
ATOM 1552 N N . LYS A 1 197 ? -12.453 4.168 -18.922 1 97.31 197 LYS A N 1
ATOM 1553 C CA . LYS A 1 197 ? -12.438 3.76 -20.328 1 97.31 197 LYS A CA 1
ATOM 1554 C C . LYS A 1 197 ? -11.195 4.289 -21.031 1 97.31 197 LYS A C 1
ATOM 1556 O O . LYS A 1 197 ? -10.602 3.592 -21.859 1 97.31 197 LYS A O 1
ATOM 1561 N N . SER A 1 198 ? -10.773 5.488 -20.672 1 97.5 198 SER A N 1
ATOM 1562 C CA . SER A 1 198 ? -9.68 6.145 -21.391 1 97.5 198 SER A CA 1
ATOM 1563 C C . SER A 1 198 ? -8.328 5.543 -21 1 97.5 198 SER A C 1
ATOM 1565 O O . SER A 1 198 ? -7.324 5.777 -21.672 1 97.5 198 SER A O 1
ATOM 1567 N N . LEU A 1 199 ? -8.312 4.738 -19.922 1 97.38 199 LEU A N 1
ATOM 1568 C CA . LEU A 1 199 ? -7.066 4.125 -19.484 1 97.38 199 LEU A CA 1
ATOM 1569 C C . LEU A 1 199 ? -6.824 2.805 -20.203 1 97.38 199 LEU A C 1
ATOM 1571 O O . LEU A 1 199 ? -5.672 2.391 -20.375 1 97.38 199 LEU A O 1
ATOM 1575 N N . ILE A 1 200 ? -7.859 2.178 -20.688 1 97.38 200 ILE A N 1
ATOM 1576 C CA . ILE A 1 200 ? -7.82 0.821 -21.219 1 97.38 200 ILE A CA 1
ATOM 1577 C C . ILE A 1 200 ? -6.898 0.772 -22.438 1 97.38 200 ILE A C 1
ATOM 1579 O O . ILE A 1 200 ? -6.016 -0.083 -22.516 1 97.38 200 ILE A O 1
ATOM 1583 N N . PRO A 1 201 ? -6.938 1.813 -23.375 1 97.75 201 PRO A N 1
ATOM 1584 C CA . PRO A 1 201 ? -6.098 1.752 -24.578 1 97.75 201 PRO A CA 1
ATOM 1585 C C . PRO A 1 201 ? -4.617 1.962 -24.266 1 97.75 201 PRO A C 1
ATOM 1587 O O . PRO A 1 201 ? -3.762 1.679 -25.109 1 97.75 201 PRO A O 1
ATOM 1590 N N . LEU A 1 202 ? -4.254 2.438 -23.062 1 98.56 202 LEU A N 1
ATOM 1591 C CA . LEU A 1 202 ? -2.873 2.771 -22.734 1 98.56 202 LEU A CA 1
ATOM 1592 C C . LEU A 1 202 ? -2.078 1.518 -22.391 1 98.56 202 LEU A C 1
ATOM 1594 O O . LEU A 1 202 ? -0.846 1.543 -22.375 1 98.56 202 LEU A O 1
ATOM 1598 N N . THR A 1 203 ? -2.758 0.395 -22.078 1 98.62 203 THR A N 1
ATOM 1599 C CA . THR A 1 203 ? -2.086 -0.856 -21.75 1 98.62 203 THR A CA 1
ATOM 1600 C C . THR A 1 203 ? -2.188 -1.852 -22.906 1 98.62 203 THR A C 1
ATOM 1602 O O . THR A 1 203 ? -3.279 -2.311 -23.234 1 98.62 203 THR A O 1
ATOM 1605 N N . VAL A 1 204 ? -1.061 -2.182 -23.438 1 98.5 204 VAL A N 1
ATOM 1606 C CA . VAL A 1 204 ? -1.003 -2.99 -24.656 1 98.5 204 VAL A CA 1
ATOM 1607 C C . VAL A 1 204 ? -0.445 -4.375 -24.328 1 98.5 204 VAL A C 1
ATOM 1609 O O . VAL A 1 204 ? 0.745 -4.516 -24.047 1 98.5 204 VAL A O 1
ATOM 1612 N N . PRO A 1 205 ? -1.273 -5.418 -24.406 1 97.5 205 PRO A N 1
ATOM 1613 C CA . PRO A 1 205 ? -0.784 -6.77 -24.125 1 97.5 205 PRO A CA 1
ATOM 1614 C C . PRO A 1 205 ? -0.015 -7.367 -25.312 1 97.5 205 PRO A C 1
ATOM 1616 O O . PRO A 1 205 ? -0.378 -7.141 -26.469 1 97.5 205 PRO A O 1
ATOM 1619 N N . VAL A 1 206 ? 1.021 -8.078 -25.047 1 98.12 206 VAL A N 1
ATOM 1620 C CA . VAL A 1 206 ? 1.821 -8.797 -26.031 1 98.12 206 VAL A CA 1
ATOM 1621 C C . VAL A 1 206 ? 2.043 -10.234 -25.578 1 98.12 206 VAL A C 1
ATOM 1623 O O . VAL A 1 206 ? 1.889 -10.547 -24.391 1 98.12 206 VAL A O 1
ATOM 1626 N N . PRO A 1 207 ? 2.303 -11.164 -26.453 1 97.12 207 PRO A N 1
ATOM 1627 C CA . PRO A 1 207 ? 2.502 -12.555 -26.047 1 97.12 207 PRO A CA 1
ATOM 1628 C C . PRO A 1 207 ? 3.857 -12.789 -25.391 1 97.12 207 PRO A C 1
ATOM 1630 O O . PRO A 1 207 ? 4.832 -12.094 -25.703 1 97.12 207 PRO A O 1
ATOM 1633 N N . PHE A 1 208 ? 3.93 -13.719 -24.5 1 97.75 208 PHE A N 1
ATOM 1634 C CA . PHE A 1 208 ? 5.176 -14.188 -23.906 1 97.75 208 PHE A CA 1
ATOM 1635 C C . PHE A 1 208 ? 5.918 -15.109 -24.875 1 97.75 208 PHE A C 1
ATOM 1637 O O . PHE A 1 208 ? 5.297 -15.867 -25.625 1 97.75 208 PHE A O 1
ATOM 1644 N N . ASN A 1 209 ? 7.289 -15 -24.844 1 98.5 209 ASN A N 1
ATOM 1645 C CA . ASN A 1 209 ? 8.172 -15.859 -25.625 1 98.5 209 ASN A CA 1
ATOM 1646 C C . ASN A 1 209 ? 7.996 -15.641 -27.109 1 98.5 209 ASN A C 1
ATOM 1648 O O . ASN A 1 209 ? 8.102 -16.578 -27.906 1 98.5 209 ASN A O 1
ATOM 1652 N N . ASP A 1 210 ? 7.641 -14.5 -27.5 1 98.5 210 ASP A N 1
ATOM 1653 C CA . ASP A 1 210 ? 7.543 -14.086 -28.906 1 98.5 210 ASP A CA 1
ATOM 1654 C C . ASP A 1 210 ? 8.094 -12.68 -29.109 1 98.5 210 ASP A C 1
ATOM 1656 O O . ASP A 1 210 ? 7.328 -11.727 -29.281 1 98.5 210 ASP A O 1
ATOM 1660 N N . ALA A 1 211 ? 9.383 -12.578 -29.188 1 98.5 211 ALA A N 1
ATOM 1661 C CA . ALA A 1 211 ? 10.07 -11.297 -29.297 1 98.5 211 ALA A CA 1
ATOM 1662 C C . ALA A 1 211 ? 9.75 -10.609 -30.609 1 98.5 211 ALA A C 1
ATOM 1664 O O . ALA A 1 211 ? 9.711 -9.375 -30.688 1 98.5 211 ALA A O 1
ATOM 1665 N N . ASP A 1 212 ? 9.484 -11.398 -31.641 1 98.12 212 ASP A N 1
ATOM 1666 C CA . ASP A 1 212 ? 9.148 -10.828 -32.938 1 98.12 212 ASP A CA 1
ATOM 1667 C C . ASP A 1 212 ? 7.805 -10.109 -32.906 1 98.12 212 ASP A C 1
ATOM 1669 O O . ASP A 1 212 ? 7.66 -9.008 -33.438 1 98.12 212 ASP A O 1
ATOM 1673 N N . ALA A 1 213 ? 6.879 -10.742 -32.25 1 98.31 213 ALA A N 1
ATOM 1674 C CA . ALA A 1 213 ? 5.57 -10.109 -32.094 1 98.31 213 ALA A CA 1
ATOM 1675 C C . ALA A 1 213 ? 5.676 -8.836 -31.266 1 98.31 213 ALA A C 1
ATOM 1677 O O . ALA A 1 213 ? 5 -7.848 -31.547 1 98.31 213 ALA A O 1
ATOM 1678 N N . LEU A 1 214 ? 6.477 -8.859 -30.25 1 98.62 214 LEU A N 1
ATOM 1679 C CA . LEU A 1 214 ? 6.723 -7.688 -29.406 1 98.62 214 LEU A CA 1
ATOM 1680 C C . LEU A 1 214 ? 7.25 -6.527 -30.25 1 98.62 214 LEU A C 1
ATOM 1682 O O . LEU A 1 214 ? 6.703 -5.422 -30.203 1 98.62 214 LEU A O 1
ATOM 1686 N N . GLU A 1 215 ? 8.273 -6.789 -30.984 1 98.62 215 GLU A N 1
ATOM 1687 C CA . GLU A 1 215 ? 8.914 -5.715 -31.734 1 98.62 215 GLU A CA 1
ATOM 1688 C C . GLU A 1 215 ? 7.996 -5.199 -32.844 1 98.62 215 GLU A C 1
ATOM 1690 O O . GLU A 1 215 ? 7.969 -3.998 -33.125 1 98.62 215 GLU A O 1
ATOM 1695 N N . ALA A 1 216 ? 7.285 -6.129 -33.5 1 98.38 216 ALA A N 1
ATOM 1696 C CA . ALA A 1 216 ? 6.332 -5.715 -34.531 1 98.38 216 ALA A CA 1
ATOM 1697 C C . ALA A 1 216 ? 5.297 -4.75 -33.969 1 98.38 216 ALA A C 1
ATOM 1699 O O . ALA A 1 216 ? 4.969 -3.742 -34.594 1 98.38 216 ALA A O 1
ATOM 1700 N N . ARG A 1 217 ? 4.816 -5.078 -32.781 1 98.5 217 ARG A N 1
ATOM 1701 C CA . ARG A 1 217 ? 3.816 -4.223 -32.156 1 98.5 217 ARG A CA 1
ATOM 1702 C C . ARG A 1 217 ? 4.402 -2.861 -31.812 1 98.5 217 ARG A C 1
ATOM 1704 O O . ARG A 1 217 ? 3.744 -1.833 -31.969 1 98.5 217 ARG A O 1
ATOM 1711 N N . ILE A 1 218 ? 5.621 -2.801 -31.312 1 98.75 218 ILE A N 1
ATOM 1712 C CA . ILE A 1 218 ? 6.312 -1.563 -30.969 1 98.75 218 ILE A CA 1
ATOM 1713 C C . ILE A 1 218 ? 6.445 -0.684 -32.219 1 98.75 218 ILE A C 1
ATOM 1715 O O . ILE A 1 218 ? 6.141 0.51 -32.156 1 98.75 218 ILE A O 1
ATOM 1719 N N . ARG A 1 219 ? 6.848 -1.256 -33.281 1 98.44 219 ARG A N 1
ATOM 1720 C CA . ARG A 1 219 ? 7.031 -0.511 -34.531 1 98.44 219 ARG A CA 1
ATOM 1721 C C . ARG A 1 219 ? 5.711 0.089 -35 1 98.44 219 ARG A C 1
ATOM 1723 O O . ARG A 1 219 ? 5.676 1.23 -35.469 1 98.44 219 ARG A O 1
ATOM 1730 N N . GLU A 1 220 ? 4.727 -0.723 -34.906 1 98.44 220 GLU A N 1
ATOM 1731 C CA . GLU A 1 220 ? 3.402 -0.221 -35.25 1 98.44 220 GLU A CA 1
ATOM 1732 C C . GLU A 1 220 ? 3.018 0.979 -34.406 1 98.44 220 GLU A C 1
ATOM 1734 O O . GLU A 1 220 ? 2.545 1.994 -34.906 1 98.44 220 GLU A O 1
ATOM 1739 N N . MET A 1 221 ? 3.234 0.866 -33.156 1 98.44 221 MET A N 1
ATOM 1740 C CA . MET A 1 221 ? 2.879 1.925 -32.219 1 98.44 221 MET A CA 1
ATOM 1741 C C . MET A 1 221 ? 3.721 3.172 -32.469 1 98.44 221 MET A C 1
ATOM 1743 O O . MET A 1 221 ? 3.23 4.293 -32.312 1 98.44 221 MET A O 1
ATOM 1747 N N . GLU A 1 222 ? 4.969 2.99 -32.781 1 98.38 222 GLU A N 1
ATOM 1748 C CA . GLU A 1 222 ? 5.836 4.117 -33.094 1 98.38 222 GLU A CA 1
ATOM 1749 C C . GLU A 1 222 ? 5.316 4.875 -34.312 1 98.38 222 GLU A C 1
ATOM 1751 O O . GLU A 1 222 ? 5.355 6.109 -34.344 1 98.38 222 GLU A O 1
ATOM 1756 N N . THR A 1 223 ? 4.816 4.195 -35.25 1 98.06 223 THR A N 1
ATOM 1757 C CA . THR A 1 223 ? 4.258 4.82 -36.438 1 98.06 223 THR A CA 1
ATOM 1758 C C . THR A 1 223 ? 3.047 5.68 -36.062 1 98.06 223 THR A C 1
ATOM 1760 O O . THR A 1 223 ? 2.801 6.703 -36.719 1 98.06 223 THR A O 1
ATOM 1763 N N . ASP A 1 224 ? 2.369 5.273 -35.094 1 97.5 224 ASP A N 1
ATOM 1764 C CA . ASP A 1 224 ? 1.159 5.969 -34.656 1 97.5 224 ASP A CA 1
ATOM 1765 C C . ASP A 1 224 ? 1.476 7.016 -33.594 1 97.5 224 ASP A C 1
ATOM 1767 O O . ASP A 1 224 ? 0.567 7.57 -32.969 1 97.5 224 ASP A O 1
ATOM 1771 N N . ASP A 1 225 ? 2.748 7.273 -33.312 1 97.44 225 ASP A N 1
ATOM 1772 C CA . ASP A 1 225 ? 3.213 8.195 -32.281 1 97.44 225 ASP A CA 1
ATOM 1773 C C . ASP A 1 225 ? 2.693 7.793 -30.891 1 97.44 225 ASP A C 1
ATOM 1775 O O . ASP A 1 225 ? 2.246 8.641 -30.125 1 97.44 225 ASP A O 1
ATOM 1779 N N . GLU A 1 226 ? 2.686 6.445 -30.609 1 98.25 226 GLU A N 1
ATOM 1780 C CA . GLU A 1 226 ? 2.207 5.871 -29.359 1 98.25 226 GLU A CA 1
ATOM 1781 C C . GLU A 1 226 ? 3.232 4.91 -28.766 1 98.25 226 GLU A C 1
ATOM 1783 O O . GLU A 1 226 ? 2.867 3.904 -28.156 1 98.25 226 GLU A O 1
ATOM 1788 N N . ALA A 1 227 ? 4.484 5.242 -29 1 98.44 227 ALA A N 1
ATOM 1789 C CA . ALA A 1 227 ? 5.543 4.379 -28.469 1 98.44 227 ALA A CA 1
ATOM 1790 C C . ALA A 1 227 ? 5.383 4.164 -26.969 1 98.44 227 ALA A C 1
ATOM 1792 O O . ALA A 1 227 ? 5.043 5.094 -26.234 1 98.44 227 ALA A O 1
ATOM 1793 N N . PRO A 1 228 ? 5.621 2.936 -26.516 1 98.81 228 PRO A N 1
ATOM 1794 C CA . PRO A 1 228 ? 5.395 2.643 -25.094 1 98.81 228 PRO A CA 1
ATOM 1795 C C . PRO A 1 228 ? 6.488 3.205 -24.203 1 98.81 228 PRO A C 1
ATOM 1797 O O . PRO A 1 228 ? 7.656 3.252 -24.594 1 98.81 228 PRO A O 1
ATOM 1800 N N . ALA A 1 229 ? 6.062 3.566 -22.984 1 98.94 229 ALA A N 1
ATOM 1801 C CA . ALA A 1 229 ? 6.996 3.998 -21.953 1 98.94 229 ALA A CA 1
ATOM 1802 C C . ALA A 1 229 ? 7.805 2.82 -21.406 1 98.94 229 ALA A C 1
ATOM 1804 O O . ALA A 1 229 ? 9 2.949 -21.141 1 98.94 229 ALA A O 1
ATOM 1805 N N . CYS A 1 230 ? 7.105 1.686 -21.281 1 98.94 230 CYS A N 1
ATOM 1806 C CA . CYS A 1 230 ? 7.773 0.55 -20.656 1 98.94 230 CYS A CA 1
ATOM 1807 C C . CYS A 1 230 ? 7.129 -0.764 -21.078 1 98.94 230 CYS A C 1
ATOM 1809 O O . CYS A 1 230 ? 6.031 -0.771 -21.625 1 98.94 230 CYS A O 1
ATOM 1811 N N . LEU A 1 231 ? 7.863 -1.814 -21 1 98.94 231 LEU A N 1
ATOM 1812 C CA . LEU A 1 231 ? 7.398 -3.193 -20.922 1 98.94 231 LEU A CA 1
ATOM 1813 C C . LEU A 1 231 ? 7.559 -3.732 -19.5 1 98.94 231 LEU A C 1
ATOM 1815 O O . LEU A 1 231 ? 8.688 -3.877 -19.016 1 98.94 231 LEU A O 1
ATOM 1819 N N . ILE A 1 232 ? 6.477 -3.943 -18.812 1 98.94 232 ILE A N 1
ATOM 1820 C CA . ILE A 1 232 ? 6.504 -4.617 -17.516 1 98.94 232 ILE A CA 1
ATOM 1821 C C . ILE A 1 232 ? 6.148 -6.09 -17.688 1 98.94 232 ILE A C 1
ATOM 1823 O O . ILE A 1 232 ? 5.141 -6.422 -18.328 1 98.94 232 ILE A O 1
ATOM 1827 N N . MET A 1 233 ? 6.996 -6.969 -17.156 1 98.75 233 MET A N 1
ATOM 1828 C CA . MET A 1 233 ? 6.777 -8.398 -17.344 1 98.75 233 MET A CA 1
ATOM 1829 C C . MET A 1 233 ? 7.379 -9.203 -16.203 1 98.75 233 MET A C 1
ATOM 1831 O O . MET A 1 233 ? 8.297 -8.734 -15.531 1 98.75 233 MET A O 1
ATOM 1835 N N . GLU A 1 234 ? 6.836 -10.305 -15.906 1 98.25 234 GLU A N 1
ATOM 1836 C CA . GLU A 1 234 ? 7.586 -11.352 -15.219 1 98.25 234 GLU A CA 1
ATOM 1837 C C . GLU A 1 234 ? 8.562 -12.047 -16.172 1 98.25 234 GLU A C 1
ATOM 1839 O O . GLU A 1 234 ? 8.156 -12.594 -17.203 1 98.25 234 GLU A O 1
ATOM 1844 N N . ALA A 1 235 ? 9.82 -12.047 -15.797 1 98.31 235 ALA A N 1
ATOM 1845 C CA . ALA A 1 235 ? 10.805 -12.734 -16.625 1 98.31 235 ALA A CA 1
ATOM 1846 C C . ALA A 1 235 ? 10.531 -14.234 -16.688 1 98.31 235 ALA A C 1
ATOM 1848 O O . ALA A 1 235 ? 10.875 -14.898 -17.656 1 98.31 235 ALA A O 1
ATOM 1849 N N . CYS A 1 236 ? 10 -14.727 -15.695 1 97.75 236 CYS A N 1
ATOM 1850 C CA . CYS A 1 236 ? 9.398 -16.047 -15.578 1 97.75 236 CYS A CA 1
ATOM 1851 C C . CYS A 1 236 ? 7.965 -15.961 -15.078 1 97.75 236 CYS A C 1
ATOM 1853 O O . CYS A 1 236 ? 7.719 -15.508 -13.961 1 97.75 236 CYS A O 1
ATOM 1855 N N . LEU A 1 237 ? 7.023 -16.391 -15.969 1 96.12 237 LEU A N 1
ATOM 1856 C CA . LEU A 1 237 ? 5.621 -16.234 -15.594 1 96.12 237 LEU A CA 1
ATOM 1857 C C . LEU A 1 237 ? 5.27 -17.156 -14.43 1 96.12 237 LEU A C 1
ATOM 1859 O O . LEU A 1 237 ? 5.707 -18.312 -14.391 1 96.12 237 LEU A O 1
ATOM 1863 N N . MET A 1 238 ? 4.508 -16.641 -13.477 1 93.44 238 MET A N 1
ATOM 1864 C CA . MET A 1 238 ? 4.18 -17.406 -12.281 1 93.44 238 MET A CA 1
ATOM 1865 C C . MET A 1 238 ? 2.676 -17.625 -12.164 1 93.44 238 MET A C 1
ATOM 1867 O O . MET A 1 238 ? 2.209 -18.297 -11.234 1 93.44 238 MET A O 1
ATOM 1871 N N . ASN A 1 239 ? 1.835 -17.078 -13.078 1 87.31 239 ASN A N 1
ATOM 1872 C CA . ASN A 1 239 ? 0.387 -17.188 -12.93 1 87.31 239 ASN A CA 1
ATOM 1873 C C . ASN A 1 239 ? -0.215 -18.094 -14 1 87.31 239 ASN A C 1
ATOM 1875 O O . ASN A 1 239 ? -1.438 -18.172 -14.141 1 87.31 239 ASN A O 1
ATOM 1879 N N . MET A 1 240 ? 0.505 -18.703 -14.82 1 87.75 240 MET A N 1
ATOM 1880 C CA . MET A 1 240 ? 0.166 -19.734 -15.797 1 87.75 240 MET A CA 1
ATOM 1881 C C . MET A 1 240 ? 0.98 -21 -15.555 1 87.75 240 MET A C 1
ATOM 1883 O O . MET A 1 240 ? 1.589 -21.531 -16.484 1 87.75 240 MET A O 1
ATOM 1887 N N . SER A 1 241 ? 0.794 -21.406 -14.305 1 88.38 241 SER A N 1
ATOM 1888 C CA . SER A 1 241 ? 1.807 -22.328 -13.789 1 88.38 241 SER A CA 1
ATOM 1889 C C . SER A 1 241 ? 3.172 -21.641 -13.711 1 88.38 241 SER A C 1
ATOM 1891 O O . SER A 1 241 ? 3.295 -20.547 -13.156 1 88.38 241 SER A O 1
ATOM 1893 N N . ILE A 1 242 ? 4.211 -22.266 -14 1 95 242 ILE A N 1
ATOM 1894 C CA . ILE A 1 242 ? 5.535 -21.656 -14.133 1 95 242 ILE A CA 1
ATOM 1895 C C . ILE A 1 242 ? 6.023 -21.797 -15.57 1 95 242 ILE A C 1
ATOM 1897 O O . ILE A 1 242 ? 6.188 -22.906 -16.078 1 95 242 ILE A O 1
ATOM 1901 N N . VAL A 1 243 ? 6.133 -20.625 -16.25 1 96.62 243 VAL A N 1
ATOM 1902 C CA . VAL A 1 243 ? 6.566 -20.625 -17.641 1 96.62 243 VAL A CA 1
ATOM 1903 C C . VAL A 1 243 ? 7.883 -19.859 -17.766 1 96.62 243 VAL A C 1
ATOM 1905 O O . VAL A 1 243 ? 7.895 -18.625 -17.797 1 96.62 243 VAL A O 1
ATOM 1908 N N . PRO A 1 244 ? 9.008 -20.562 -17.875 1 97.38 244 PRO A N 1
ATOM 1909 C CA . PRO A 1 244 ? 10.297 -19.891 -18.062 1 97.38 244 PRO A CA 1
ATOM 1910 C C . PRO A 1 244 ? 10.438 -19.266 -19.453 1 97.38 244 PRO A C 1
ATOM 1912 O O . PRO A 1 244 ? 9.727 -19.656 -20.375 1 97.38 244 PRO A O 1
ATOM 1915 N N . PRO A 1 245 ? 11.297 -18.266 -19.547 1 98.5 245 PRO A N 1
ATOM 1916 C CA . PRO A 1 245 ? 11.609 -17.766 -20.891 1 98.5 245 PRO A CA 1
ATOM 1917 C C . PRO A 1 245 ? 12.297 -18.812 -21.766 1 98.5 245 PRO A C 1
ATOM 1919 O O . PRO A 1 245 ? 13.148 -19.578 -21.281 1 98.5 245 PRO A O 1
ATOM 1922 N N . GLU A 1 246 ? 11.828 -18.938 -22.984 1 98.38 246 GLU A N 1
ATOM 1923 C CA . GLU A 1 246 ? 12.562 -19.766 -23.938 1 98.38 246 GLU A CA 1
ATOM 1924 C C . GLU A 1 246 ? 13.977 -19.25 -24.156 1 98.38 246 GLU A C 1
ATOM 1926 O O . GLU A 1 246 ? 14.25 -18.062 -23.922 1 98.38 246 GLU A O 1
ATOM 1931 N N . PRO A 1 247 ? 14.898 -20.156 -24.547 1 97.75 247 PRO A N 1
ATOM 1932 C CA . PRO A 1 247 ? 16.281 -19.703 -24.766 1 97.75 247 PRO A CA 1
ATOM 1933 C C . PRO A 1 247 ? 16.375 -18.516 -25.703 1 97.75 247 PRO A C 1
ATOM 1935 O O . PRO A 1 247 ? 15.797 -18.516 -26.781 1 97.75 247 PRO A O 1
ATOM 1938 N N . GLY A 1 248 ? 17.047 -17.422 -25.234 1 98.31 248 GLY A N 1
ATOM 1939 C CA . GLY A 1 248 ? 17.312 -16.25 -26.062 1 98.31 248 GLY A CA 1
ATOM 1940 C C . GLY A 1 248 ? 16.219 -15.219 -25.984 1 98.31 248 GLY A C 1
ATOM 1941 O O . GLY A 1 248 ? 16.391 -14.078 -26.438 1 98.31 248 GLY A O 1
ATOM 1942 N N . TYR A 1 249 ? 15.047 -15.516 -25.516 1 98.75 249 TYR A N 1
ATOM 1943 C CA . TYR A 1 249 ? 13.891 -14.633 -25.531 1 98.75 249 TYR A CA 1
ATOM 1944 C C . TYR A 1 249 ? 14.164 -13.367 -24.734 1 98.75 249 TYR A C 1
ATOM 1946 O O . TYR A 1 249 ? 14 -12.258 -25.25 1 98.75 249 TYR A O 1
ATOM 1954 N N . LEU A 1 250 ? 14.648 -13.461 -23.422 1 98.88 250 LEU A N 1
ATOM 1955 C CA . LEU A 1 250 ? 14.844 -12.289 -22.578 1 98.88 250 LEU A CA 1
ATOM 1956 C C . LEU A 1 250 ? 15.953 -11.398 -23.141 1 98.88 250 LEU A C 1
ATOM 1958 O O . LEU A 1 250 ? 15.883 -10.172 -23.031 1 98.88 250 LEU A O 1
ATOM 1962 N N . GLU A 1 251 ? 17 -12.078 -23.672 1 98.81 251 GLU A N 1
ATOM 1963 C CA . GLU A 1 251 ? 18.062 -11.312 -24.312 1 98.81 251 GLU A CA 1
ATOM 1964 C C . GLU A 1 251 ? 17.516 -10.469 -25.469 1 98.81 251 GLU A C 1
ATOM 1966 O O . GLU A 1 251 ? 17.875 -9.297 -25.609 1 98.81 251 GLU A O 1
ATOM 1971 N N . LYS A 1 252 ? 16.688 -11.086 -26.219 1 98.88 252 LYS A N 1
ATOM 1972 C CA . LYS A 1 252 ? 16.078 -10.383 -27.344 1 98.88 252 LYS A CA 1
ATOM 1973 C C . LYS A 1 252 ? 15.172 -9.258 -26.844 1 98.88 252 LYS A C 1
ATOM 1975 O O . LYS A 1 252 ? 15.156 -8.172 -27.422 1 98.88 252 LYS A O 1
ATOM 1980 N N . VAL A 1 253 ? 14.375 -9.5 -25.875 1 98.88 253 VAL A N 1
ATOM 1981 C CA . VAL A 1 253 ? 13.508 -8.484 -25.281 1 98.88 253 VAL A CA 1
ATOM 1982 C C . VAL A 1 253 ? 14.344 -7.289 -24.828 1 98.88 253 VAL A C 1
ATOM 1984 O O . VAL A 1 253 ? 13.984 -6.137 -25.078 1 98.88 253 VAL A O 1
ATOM 1987 N N . ARG A 1 254 ? 15.453 -7.562 -24.094 1 98.88 254 ARG A N 1
ATOM 1988 C CA . ARG A 1 254 ? 16.359 -6.516 -23.609 1 98.88 254 ARG A CA 1
ATOM 1989 C C . ARG A 1 254 ? 16.891 -5.688 -24.766 1 98.88 254 ARG A C 1
ATOM 1991 O O . ARG A 1 254 ? 16.922 -4.457 -24.703 1 98.88 254 ARG A O 1
ATOM 1998 N N . GLU A 1 255 ? 17.312 -6.398 -25.812 1 98.81 255 GLU A N 1
ATOM 1999 C CA . GLU A 1 255 ? 17.828 -5.715 -27 1 98.81 255 GLU A CA 1
ATOM 2000 C C . GLU A 1 255 ? 16.766 -4.816 -27.625 1 98.81 255 GLU A C 1
ATOM 2002 O O . GLU A 1 255 ? 17.031 -3.656 -27.953 1 98.81 255 GLU A O 1
ATOM 2007 N N . ILE A 1 256 ? 15.602 -5.344 -27.781 1 98.88 256 ILE A N 1
ATOM 2008 C CA . ILE A 1 256 ? 14.492 -4.637 -28.422 1 98.88 256 ILE A CA 1
ATOM 2009 C C . ILE A 1 256 ? 14.133 -3.4 -27.594 1 98.88 256 ILE A C 1
ATOM 2011 O O . ILE A 1 256 ? 14.008 -2.301 -28.141 1 98.88 256 ILE A O 1
ATOM 2015 N N . THR A 1 257 ? 13.969 -3.533 -26.266 1 98.88 257 THR A N 1
ATOM 2016 C CA . THR A 1 257 ? 13.555 -2.414 -25.422 1 98.88 257 THR A CA 1
ATOM 2017 C C . THR A 1 257 ? 14.617 -1.325 -25.406 1 98.88 257 THR A C 1
ATOM 2019 O O . THR A 1 257 ? 14.305 -0.135 -25.438 1 98.88 257 THR A O 1
ATOM 2022 N N . LYS A 1 258 ? 15.891 -1.705 -25.391 1 98.62 258 LYS A N 1
ATOM 2023 C CA . LYS A 1 258 ? 16.969 -0.729 -25.453 1 98.62 258 LYS A CA 1
ATOM 2024 C C . LYS A 1 258 ? 16.953 0.036 -26.766 1 98.62 258 LYS A C 1
ATOM 2026 O O . LYS A 1 258 ? 17.062 1.265 -26.781 1 98.62 258 LYS A O 1
ATOM 2031 N N . ARG A 1 259 ? 16.812 -0.665 -27.844 1 98.62 259 ARG A N 1
ATOM 2032 C CA . ARG A 1 259 ? 16.844 -0.064 -29.172 1 98.62 259 ARG A CA 1
ATOM 2033 C C . ARG A 1 259 ? 15.711 0.934 -29.344 1 98.62 259 ARG A C 1
ATOM 2035 O O . ARG A 1 259 ? 15.883 1.967 -30 1 98.62 259 ARG A O 1
ATOM 2042 N N . HIS A 1 260 ? 14.594 0.673 -28.797 1 98.75 260 HIS A N 1
ATOM 2043 C CA . HIS A 1 260 ? 13.406 1.49 -29.031 1 98.75 260 HIS A CA 1
ATOM 2044 C C . HIS A 1 260 ? 13.188 2.473 -27.875 1 98.75 260 HIS A C 1
ATOM 2046 O O . HIS A 1 260 ? 12.172 3.178 -27.844 1 98.75 260 HIS A O 1
ATOM 2052 N N . GLY A 1 261 ? 14.133 2.566 -26.891 1 98.75 261 GLY A N 1
ATOM 2053 C CA . GLY A 1 261 ? 14.039 3.51 -25.797 1 98.75 261 GLY A CA 1
ATOM 2054 C C . GLY A 1 261 ? 12.898 3.203 -24.844 1 98.75 261 GLY A C 1
ATOM 2055 O O . GLY A 1 261 ? 12.219 4.113 -24.359 1 98.75 261 GLY A O 1
ATOM 2056 N N . ILE A 1 262 ? 12.57 1.973 -24.672 1 98.88 262 ILE A N 1
ATOM 2057 C CA . ILE A 1 262 ? 11.516 1.495 -23.797 1 98.88 262 ILE A CA 1
ATOM 2058 C C . ILE A 1 262 ? 12.125 0.995 -22.484 1 98.88 262 ILE A C 1
ATOM 2060 O O . ILE A 1 262 ? 13.102 0.251 -22.5 1 98.88 262 ILE A O 1
ATOM 2064 N N . VAL A 1 263 ? 11.586 1.433 -21.328 1 98.94 263 VAL A N 1
ATOM 2065 C CA . VAL A 1 263 ? 12.07 0.976 -20.016 1 98.94 263 VAL A CA 1
ATOM 2066 C C . VAL A 1 263 ? 11.625 -0.466 -19.781 1 98.94 263 VAL A C 1
ATOM 2068 O O . VAL A 1 263 ? 10.43 -0.773 -19.844 1 98.94 263 VAL A O 1
ATOM 2071 N N . LEU A 1 264 ? 12.555 -1.354 -19.594 1 99 264 LEU A N 1
ATOM 2072 C CA . LEU A 1 264 ? 12.242 -2.738 -19.25 1 99 264 LEU A CA 1
ATOM 2073 C C . LEU A 1 264 ? 12.094 -2.91 -17.75 1 99 264 LEU A C 1
ATOM 2075 O O . LEU A 1 264 ? 13.023 -2.635 -16.984 1 99 264 LEU A O 1
ATOM 2079 N N . ILE A 1 265 ? 10.93 -3.342 -17.297 1 99 265 ILE A N 1
ATOM 2080 C CA . ILE A 1 265 ? 10.648 -3.582 -15.891 1 99 265 ILE A CA 1
ATOM 2081 C C . ILE A 1 265 ? 10.414 -5.074 -15.656 1 99 265 ILE A C 1
ATOM 2083 O O . ILE A 1 265 ? 9.461 -5.645 -16.188 1 99 265 ILE A O 1
ATOM 2087 N N . PHE A 1 266 ? 11.297 -5.727 -14.891 1 98.94 266 PHE A N 1
ATOM 2088 C CA . PHE A 1 266 ? 11 -7.07 -14.406 1 98.94 266 PHE A CA 1
ATOM 2089 C C . PHE A 1 266 ? 10.188 -7.016 -13.117 1 98.94 266 PHE A C 1
ATOM 2091 O O . PHE A 1 266 ? 10.648 -6.484 -12.102 1 98.94 266 PHE A O 1
ATOM 2098 N N . ASP A 1 267 ? 8.961 -7.484 -13.25 1 98.88 267 ASP A N 1
ATOM 2099 C CA . ASP A 1 267 ? 8.156 -7.691 -12.055 1 98.88 267 ASP A CA 1
ATOM 2100 C C . ASP A 1 267 ? 8.609 -8.938 -11.297 1 98.88 267 ASP A C 1
ATOM 2102 O O . ASP A 1 267 ? 8.25 -10.062 -11.672 1 98.88 267 ASP A O 1
ATOM 2106 N N . GLU A 1 268 ? 9.344 -8.711 -10.219 1 98.5 268 GLU A N 1
ATOM 2107 C CA . GLU A 1 268 ? 9.914 -9.789 -9.414 1 98.5 268 GLU A CA 1
ATOM 2108 C C . GLU A 1 268 ? 9.172 -9.945 -8.086 1 98.5 268 GLU A C 1
ATOM 2110 O O . GLU A 1 268 ? 9.75 -10.391 -7.098 1 98.5 268 GLU A O 1
ATOM 2115 N N . VAL A 1 269 ? 7.902 -9.57 -8.094 1 98.25 269 VAL A N 1
ATOM 2116 C CA . VAL A 1 269 ? 7.105 -9.68 -6.875 1 98.25 269 VAL A CA 1
ATOM 2117 C C . VAL A 1 269 ? 7.031 -11.133 -6.43 1 98.25 269 VAL A C 1
ATOM 2119 O O . VAL A 1 269 ? 7.191 -11.438 -5.242 1 98.25 269 VAL A O 1
ATOM 2122 N N . LYS A 1 270 ? 6.859 -12.055 -7.359 1 96.5 270 LYS A N 1
ATOM 2123 C CA . LYS A 1 270 ? 6.773 -13.469 -7.016 1 96.5 270 LYS A CA 1
ATOM 2124 C C . LYS A 1 270 ? 8.133 -14.148 -7.133 1 96.5 270 LYS A C 1
ATOM 2126 O O . LYS A 1 270 ? 8.469 -15.023 -6.328 1 96.5 270 LYS A O 1
ATOM 2131 N N . THR A 1 271 ? 8.906 -13.734 -8.102 1 97.44 271 THR A N 1
ATOM 2132 C CA . THR A 1 271 ? 10.141 -14.453 -8.406 1 97.44 271 THR A CA 1
ATOM 2133 C C . THR A 1 271 ? 11.305 -13.906 -7.574 1 97.44 271 THR A C 1
ATOM 2135 O O . THR A 1 271 ? 12.281 -14.617 -7.332 1 97.44 271 THR A O 1
ATOM 2138 N N . GLY A 1 272 ? 11.242 -12.641 -7.148 1 97.81 272 GLY A N 1
ATOM 2139 C CA . GLY A 1 272 ? 12.328 -12.023 -6.406 1 97.81 272 GLY A CA 1
ATOM 2140 C C . GLY A 1 272 ? 12.656 -12.742 -5.117 1 97.81 272 GLY A C 1
ATOM 2141 O O . GLY A 1 272 ? 11.797 -12.906 -4.25 1 97.81 272 GLY A O 1
ATOM 2142 N N . LEU A 1 273 ? 13.859 -13.203 -5.008 1 98.31 273 LEU A N 1
ATOM 2143 C CA . LEU A 1 273 ? 14.422 -13.852 -3.828 1 98.31 273 LEU A CA 1
ATOM 2144 C C . LEU A 1 273 ? 13.891 -15.273 -3.686 1 98.31 273 LEU A C 1
ATOM 2146 O O . LEU A 1 273 ? 14.344 -16.031 -2.824 1 98.31 273 LEU A O 1
ATOM 2150 N N . THR A 1 274 ? 12.938 -15.656 -4.504 1 98.12 274 THR A N 1
ATOM 2151 C CA . THR A 1 274 ? 12.359 -16.984 -4.332 1 98.12 274 THR A CA 1
ATOM 2152 C C . THR A 1 274 ? 12.992 -17.984 -5.305 1 98.12 274 THR A C 1
ATOM 2154 O O . THR A 1 274 ? 13.195 -19.141 -4.961 1 98.12 274 THR A O 1
ATOM 2157 N N . ILE A 1 275 ? 13.32 -17.516 -6.543 1 97.88 275 ILE A N 1
ATOM 2158 C CA . ILE A 1 275 ? 13.844 -18.453 -7.527 1 97.88 275 ILE A CA 1
ATOM 2159 C C . ILE A 1 275 ? 15.367 -18.375 -7.555 1 97.88 275 ILE A C 1
ATOM 2161 O O . ILE A 1 275 ? 16.016 -19 -8.406 1 97.88 275 ILE A O 1
ATOM 2165 N N . GLY A 1 276 ? 15.93 -17.672 -6.688 1 98 276 GLY A N 1
ATOM 2166 C CA . GLY A 1 276 ? 17.344 -17.438 -6.465 1 98 276 GLY A CA 1
ATOM 2167 C C . GLY A 1 276 ? 17.625 -16.156 -5.703 1 98 276 GLY A C 1
ATOM 2168 O O . GLY A 1 276 ? 16.734 -15.32 -5.531 1 98 276 GLY A O 1
ATOM 2169 N N . PRO A 1 277 ? 18.828 -15.953 -5.254 1 97.94 277 PRO A N 1
ATOM 2170 C CA . PRO A 1 277 ? 19.141 -14.789 -4.422 1 97.94 277 PRO A CA 1
ATOM 2171 C C . PRO A 1 277 ? 19 -13.469 -5.18 1 97.94 277 PRO A C 1
ATOM 2173 O O . PRO A 1 277 ? 18.797 -12.422 -4.57 1 97.94 277 PRO A O 1
ATOM 2176 N N . GLY A 1 278 ? 19.109 -13.461 -6.469 1 98.25 278 GLY A N 1
ATOM 2177 C CA . GLY A 1 278 ? 18.969 -12.281 -7.312 1 98.25 278 GLY A CA 1
ATOM 2178 C C . GLY A 1 278 ? 17.812 -12.375 -8.281 1 98.25 278 GLY A C 1
ATOM 2179 O O . GLY A 1 278 ? 17.797 -11.695 -9.312 1 98.25 278 GLY A O 1
ATOM 2180 N N . GLY A 1 279 ? 16.844 -13.312 -7.969 1 98.19 279 GLY A N 1
ATOM 2181 C CA . GLY A 1 279 ? 15.641 -13.438 -8.773 1 98.19 279 GLY A CA 1
ATOM 2182 C C . GLY A 1 279 ? 15.914 -13.844 -10.211 1 98.19 279 GLY A C 1
ATOM 2183 O O . GLY A 1 279 ? 16.891 -14.539 -10.484 1 98.19 279 GLY A O 1
ATOM 2184 N N . ALA A 1 280 ? 14.961 -13.516 -11.016 1 98.31 280 ALA A N 1
ATOM 2185 C CA . ALA A 1 280 ? 15.055 -13.82 -12.445 1 98.31 280 ALA A CA 1
ATOM 2186 C C . ALA A 1 280 ? 16.188 -13.031 -13.102 1 98.31 280 ALA A C 1
ATOM 2188 O O . ALA A 1 280 ? 16.828 -13.516 -14.039 1 98.31 280 ALA A O 1
ATOM 2189 N N . THR A 1 281 ? 16.422 -11.812 -12.555 1 97.88 281 THR A N 1
ATOM 2190 C CA . THR A 1 281 ? 17.484 -10.961 -13.078 1 97.88 281 THR A CA 1
ATOM 2191 C C . THR A 1 281 ? 18.828 -11.711 -13.094 1 97.88 281 THR A C 1
ATOM 2193 O O . THR A 1 281 ? 19.484 -11.781 -14.133 1 97.88 281 THR A O 1
ATOM 2196 N N . LYS A 1 282 ? 19.172 -12.305 -12.008 1 97.56 282 LYS A N 1
ATOM 2197 C CA . LYS A 1 282 ? 20.438 -13.023 -11.906 1 97.56 282 LYS A CA 1
ATOM 2198 C C . LYS A 1 282 ? 20.328 -14.406 -12.539 1 97.56 282 LYS A C 1
ATOM 2200 O O . LYS A 1 282 ? 21.234 -14.844 -13.25 1 97.56 282 LYS A O 1
ATOM 2205 N N . LEU A 1 283 ? 19.25 -15.07 -12.281 1 97.94 283 LEU A N 1
ATOM 2206 C CA . LEU A 1 283 ? 19.078 -16.453 -12.727 1 97.94 283 LEU A CA 1
ATOM 2207 C C . LEU A 1 283 ? 19.188 -16.547 -14.242 1 97.94 283 LEU A C 1
ATOM 2209 O O . LEU A 1 283 ? 19.781 -17.484 -14.766 1 97.94 283 LEU A O 1
ATOM 2213 N N . PHE A 1 284 ? 18.562 -15.57 -14.961 1 98.25 284 PHE A N 1
ATOM 2214 C CA . PHE A 1 284 ? 18.5 -15.656 -16.422 1 98.25 284 PHE A CA 1
ATOM 2215 C C . PHE A 1 284 ? 19.547 -14.742 -17.047 1 98.25 284 PHE A C 1
ATOM 2217 O O . PHE A 1 284 ? 19.688 -14.719 -18.281 1 98.25 284 PHE A O 1
ATOM 2224 N N . GLY A 1 285 ? 20.203 -13.953 -16.25 1 97.94 285 GLY A N 1
ATOM 2225 C CA . GLY A 1 285 ? 21.375 -13.219 -16.703 1 97.94 285 GLY A CA 1
ATOM 2226 C C . GLY A 1 285 ? 21.016 -11.977 -17.516 1 97.94 285 GLY A C 1
ATOM 2227 O O . GLY A 1 285 ? 21.844 -11.492 -18.297 1 97.94 285 GLY A O 1
ATOM 2228 N N . VAL A 1 286 ? 19.812 -11.5 -17.484 1 98.62 286 VAL A N 1
ATOM 2229 C CA . VAL A 1 286 ? 19.359 -10.281 -18.141 1 98.62 286 VAL A CA 1
ATOM 2230 C C . VAL A 1 286 ? 18.953 -9.242 -17.109 1 98.62 286 VAL A C 1
ATOM 2232 O O . VAL A 1 286 ? 18.094 -9.516 -16.266 1 98.62 286 VAL A O 1
ATOM 2235 N N . THR A 1 287 ? 19.609 -8.086 -17.078 1 98.38 287 THR A N 1
ATOM 2236 C CA . THR A 1 287 ? 19.297 -7.027 -16.125 1 98.38 287 THR A CA 1
ATOM 2237 C C . THR A 1 287 ? 18.344 -6.012 -16.734 1 98.38 287 THR A C 1
ATOM 2239 O O . THR A 1 287 ? 18.641 -5.395 -17.75 1 98.38 287 THR A O 1
ATOM 2242 N N . PRO A 1 288 ? 17.188 -5.832 -16.172 1 98.88 288 PRO A N 1
ATOM 2243 C CA . PRO A 1 288 ? 16.25 -4.809 -16.641 1 98.88 288 PRO A CA 1
ATOM 2244 C C . PRO A 1 288 ? 16.625 -3.404 -16.188 1 98.88 288 PRO A C 1
ATOM 2246 O O . PRO A 1 288 ? 17.656 -3.229 -15.508 1 98.88 288 PRO A O 1
ATOM 2249 N N . ASP A 1 289 ? 15.852 -2.385 -16.641 1 98.94 289 ASP A N 1
ATOM 2250 C CA . ASP A 1 289 ? 16.062 -1.021 -16.156 1 98.94 289 ASP A CA 1
ATOM 2251 C C . ASP A 1 289 ? 15.516 -0.851 -14.734 1 98.94 289 ASP A C 1
ATOM 2253 O O . ASP A 1 289 ? 16.016 -0.024 -13.969 1 98.94 289 ASP A O 1
ATOM 2257 N N . MET A 1 290 ? 14.508 -1.59 -14.43 1 98.94 290 MET A N 1
ATOM 2258 C CA . MET A 1 290 ? 13.914 -1.58 -13.094 1 98.94 290 MET A CA 1
ATOM 2259 C C . MET A 1 290 ? 13.445 -2.975 -12.695 1 98.94 290 MET A C 1
ATOM 2261 O O . MET A 1 290 ? 13.07 -3.777 -13.555 1 98.94 290 MET A O 1
ATOM 2265 N N . VAL A 1 291 ? 13.438 -3.221 -11.414 1 98.88 291 VAL A N 1
ATOM 2266 C CA . VAL A 1 291 ? 12.812 -4.395 -10.812 1 98.88 291 VAL A CA 1
ATOM 2267 C C . VAL A 1 291 ? 11.812 -3.953 -9.742 1 98.88 291 VAL A C 1
ATOM 2269 O O . VAL A 1 291 ? 12.039 -2.969 -9.039 1 98.88 291 VAL A O 1
ATOM 2272 N N . THR A 1 292 ? 10.695 -4.602 -9.695 1 98.88 292 THR A N 1
ATOM 2273 C CA . THR A 1 292 ? 9.75 -4.43 -8.602 1 98.88 292 THR A CA 1
ATOM 2274 C C . THR A 1 292 ? 9.703 -5.676 -7.719 1 98.88 292 THR A C 1
ATOM 2276 O O . THR A 1 292 ? 9.844 -6.797 -8.211 1 98.88 292 THR A O 1
ATOM 2279 N N . MET A 1 293 ? 9.57 -5.457 -6.414 1 98.12 293 MET A N 1
ATOM 2280 C CA . MET A 1 293 ? 9.602 -6.555 -5.449 1 98.12 293 MET A CA 1
ATOM 2281 C C . MET A 1 293 ? 8.516 -6.383 -4.395 1 98.12 293 MET A C 1
ATOM 2283 O O . MET A 1 293 ? 8.031 -5.273 -4.168 1 98.12 293 MET A O 1
ATOM 2287 N N . ALA A 1 294 ? 8.156 -7.426 -3.801 1 98.25 294 ALA A N 1
ATOM 2288 C CA . ALA A 1 294 ? 7.336 -7.527 -2.596 1 98.25 294 ALA A CA 1
ATOM 2289 C C . ALA A 1 294 ? 7.352 -8.953 -2.043 1 98.25 294 ALA A C 1
ATOM 2291 O O . ALA A 1 294 ? 8.336 -9.672 -2.203 1 98.25 294 ALA A O 1
ATOM 2292 N N . LYS A 1 295 ? 6.473 -9.312 -1.307 1 97.25 295 LYS A N 1
ATOM 2293 C CA . LYS A 1 295 ? 6.254 -10.664 -0.79 1 97.25 295 LYS A CA 1
ATOM 2294 C C . LYS A 1 295 ? 7.492 -11.18 -0.064 1 97.25 295 LYS A C 1
ATOM 2296 O O . LYS A 1 295 ? 7.754 -10.797 1.079 1 97.25 295 LYS A O 1
ATOM 2301 N N . ALA A 1 296 ? 8.352 -11.898 -0.687 1 97.75 296 ALA A N 1
ATOM 2302 C CA . ALA A 1 296 ? 9.469 -12.609 -0.061 1 97.75 296 ALA A CA 1
ATOM 2303 C C . ALA A 1 296 ? 10.445 -11.633 0.581 1 97.75 296 ALA A C 1
ATOM 2305 O O . ALA A 1 296 ? 11.242 -12.016 1.439 1 97.75 296 ALA A O 1
ATOM 2306 N N . ILE A 1 297 ? 10.398 -10.391 0.356 1 97.12 297 ILE A N 1
ATOM 2307 C CA . ILE A 1 297 ? 11.406 -9.422 0.757 1 97.12 297 ILE A CA 1
ATOM 2308 C C . ILE A 1 297 ? 11.25 -9.094 2.242 1 97.12 297 ILE A C 1
ATOM 2310 O O . ILE A 1 297 ? 12.234 -8.789 2.922 1 97.12 297 ILE A O 1
ATOM 2314 N N . SER A 1 298 ? 10.078 -9.203 2.824 1 93 298 SER A N 1
ATOM 2315 C CA . SER A 1 298 ? 9.836 -8.438 4.039 1 93 298 SER A CA 1
ATOM 2316 C C . SER A 1 298 ? 9.586 -9.352 5.234 1 93 298 SER A C 1
ATOM 2318 O O . SER A 1 298 ? 9.203 -8.883 6.309 1 93 298 SER A O 1
ATOM 2320 N N . GLY A 1 299 ? 9.758 -10.664 5.074 1 93.44 299 GLY A N 1
ATOM 2321 C CA . GLY A 1 299 ? 9.602 -11.562 6.207 1 93.44 299 GLY A CA 1
ATOM 2322 C C . GLY A 1 299 ? 8.172 -11.664 6.703 1 93.44 299 GLY A C 1
ATOM 2323 O O . GLY A 1 299 ? 7.938 -11.828 7.902 1 93.44 299 GLY A O 1
ATOM 2324 N N . GLY A 1 300 ? 7.27 -11.438 5.891 1 96.38 300 GLY A N 1
ATOM 2325 C CA . GLY A 1 300 ? 5.871 -11.641 6.23 1 96.38 300 GLY A CA 1
ATOM 2326 C C . GLY A 1 300 ? 5.148 -10.352 6.57 1 96.38 300 GLY A C 1
ATOM 2327 O O . GLY A 1 300 ? 3.961 -10.375 6.906 1 96.38 300 GLY A O 1
ATOM 2328 N N . LEU A 1 301 ? 5.812 -9.234 6.516 1 97.75 301 LEU A N 1
ATOM 2329 C CA . LEU A 1 301 ? 5.203 -7.941 6.812 1 97.75 301 LEU A CA 1
ATOM 2330 C C . LEU A 1 301 ? 5.02 -7.125 5.539 1 97.75 301 LEU A C 1
ATOM 2332 O O . LEU A 1 301 ? 5.668 -7.391 4.523 1 97.75 301 LEU A O 1
ATOM 2336 N N . PRO A 1 302 ? 4.129 -6.148 5.547 1 97.56 302 PRO A N 1
ATOM 2337 C CA . PRO A 1 302 ? 3.855 -5.383 4.328 1 97.56 302 PRO A CA 1
ATOM 2338 C C . PRO A 1 302 ? 5.039 -4.52 3.895 1 97.56 302 PRO A C 1
ATOM 2340 O O . PRO A 1 302 ? 5.441 -3.609 4.621 1 97.56 302 PRO A O 1
ATOM 2343 N N . MET A 1 303 ? 5.559 -4.805 2.686 1 97.44 303 MET A N 1
ATOM 2344 C CA . MET A 1 303 ? 6.637 -4.012 2.109 1 97.44 303 MET A CA 1
ATOM 2345 C C . MET A 1 303 ? 6.832 -4.344 0.633 1 97.44 303 MET A C 1
ATOM 2347 O O . MET A 1 303 ? 6.547 -5.461 0.203 1 97.44 303 MET A O 1
ATOM 2351 N N . GLY A 1 304 ? 7.16 -3.4 -0.139 1 97.88 304 GLY A N 1
ATOM 2352 C CA . GLY A 1 304 ? 7.648 -3.547 -1.5 1 97.88 304 GLY A CA 1
ATOM 2353 C C . GLY A 1 304 ? 8.875 -2.697 -1.788 1 97.88 304 GLY A C 1
ATOM 2354 O O . GLY A 1 304 ? 9.359 -1.981 -0.911 1 97.88 304 GLY A O 1
ATOM 2355 N N . ALA A 1 305 ? 9.383 -2.803 -2.934 1 98.56 305 ALA A N 1
ATOM 2356 C CA . ALA A 1 305 ? 10.562 -2.037 -3.33 1 98.56 305 ALA A CA 1
ATOM 2357 C C . ALA A 1 305 ? 10.617 -1.862 -4.844 1 98.56 305 ALA A C 1
ATOM 2359 O O . ALA A 1 305 ? 10.016 -2.639 -5.59 1 98.56 305 ALA A O 1
ATOM 2360 N N . ILE A 1 306 ? 11.25 -0.853 -5.281 1 98.75 306 ILE A N 1
ATOM 2361 C CA . ILE A 1 306 ? 11.594 -0.586 -6.672 1 98.75 306 ILE A CA 1
ATOM 2362 C C . ILE A 1 306 ? 13.109 -0.4 -6.797 1 98.75 306 ILE A C 1
ATOM 2364 O O . ILE A 1 306 ? 13.695 0.448 -6.121 1 98.75 306 ILE A O 1
ATOM 2368 N N . GLY A 1 307 ? 13.711 -1.202 -7.547 1 98.69 307 GLY A N 1
ATOM 2369 C CA . GLY A 1 307 ? 15.102 -1.011 -7.926 1 98.69 307 GLY A CA 1
ATOM 2370 C C . GLY A 1 307 ? 15.273 -0.524 -9.352 1 98.69 307 GLY A C 1
ATOM 2371 O O . GLY A 1 307 ? 14.531 -0.943 -10.25 1 98.69 307 GLY A O 1
ATOM 2372 N N . GLY A 1 308 ? 16.203 0.376 -9.562 1 98.81 308 GLY A N 1
ATOM 2373 C CA . GLY A 1 308 ? 16.375 0.877 -10.922 1 98.81 308 GLY A CA 1
ATOM 2374 C C . GLY A 1 308 ? 17.766 1.416 -11.18 1 98.81 308 GLY A C 1
ATOM 2375 O O . GLY A 1 308 ? 18.547 1.597 -10.25 1 98.81 308 GLY A O 1
ATOM 2376 N N . THR A 1 309 ? 18.047 1.603 -12.477 1 98.81 309 THR A N 1
ATOM 2377 C CA . THR A 1 309 ? 19.297 2.242 -12.898 1 98.81 309 THR A CA 1
ATOM 2378 C C . THR A 1 309 ? 19.328 3.701 -12.453 1 98.81 309 THR A C 1
ATOM 2380 O O . THR A 1 309 ? 18.281 4.297 -12.18 1 98.81 309 THR A O 1
ATOM 2383 N N . ASP A 1 310 ? 20.578 4.25 -12.422 1 98.38 310 ASP A N 1
ATOM 2384 C CA . ASP A 1 310 ? 20.734 5.668 -12.117 1 98.38 310 ASP A CA 1
ATOM 2385 C C . ASP A 1 310 ? 19.922 6.531 -13.086 1 98.38 310 ASP A C 1
ATOM 2387 O O . ASP A 1 310 ? 19.312 7.52 -12.68 1 98.38 310 ASP A O 1
ATOM 2391 N N . GLU A 1 311 ? 19.875 6.102 -14.273 1 98.38 311 GLU A N 1
ATOM 2392 C CA . GLU A 1 311 ? 19.234 6.887 -15.328 1 98.38 311 GLU A CA 1
ATOM 2393 C C . GLU A 1 311 ? 17.719 6.965 -15.125 1 98.38 311 GLU A C 1
ATOM 2395 O O . GLU A 1 311 ? 17.156 8.055 -15.062 1 98.38 311 GLU A O 1
ATOM 2400 N N . VAL A 1 312 ? 17.109 5.867 -14.992 1 98.69 312 VAL A N 1
ATOM 2401 C CA . VAL A 1 312 ? 15.648 5.848 -14.914 1 98.69 312 VAL A CA 1
ATOM 2402 C C . VAL A 1 312 ? 15.195 6.434 -13.578 1 98.69 312 VAL A C 1
ATOM 2404 O O . VAL A 1 312 ? 14.18 7.133 -13.516 1 98.69 312 VAL A O 1
ATOM 2407 N N . MET A 1 313 ? 16 6.258 -12.531 1 98.44 313 MET A N 1
ATOM 2408 C CA . MET A 1 313 ? 15.625 6.723 -11.195 1 98.44 313 MET A CA 1
ATOM 2409 C C . MET A 1 313 ? 15.93 8.203 -11.031 1 98.44 313 MET A C 1
ATOM 2411 O O . MET A 1 313 ? 15.555 8.812 -10.023 1 98.44 313 MET A O 1
ATOM 2415 N N . SER A 1 314 ? 16.562 8.859 -12.023 1 98.12 314 SER A N 1
ATOM 2416 C CA . SER A 1 314 ? 16.922 10.273 -11.961 1 98.12 314 SER A CA 1
ATOM 2417 C C . SER A 1 314 ? 15.688 11.156 -11.82 1 98.12 314 SER A C 1
ATOM 2419 O O . SER A 1 314 ? 15.75 12.227 -11.219 1 98.12 314 SER A O 1
ATOM 2421 N N . VAL A 1 315 ? 14.547 10.672 -12.305 1 98 315 VAL A N 1
ATOM 2422 C CA . VAL A 1 315 ? 13.336 11.477 -12.258 1 98 315 VAL A CA 1
ATOM 2423 C C . VAL A 1 315 ? 12.773 11.5 -10.836 1 98 315 VAL A C 1
ATOM 2425 O O . VAL A 1 315 ? 12.055 12.422 -10.453 1 98 315 VAL A O 1
ATOM 2428 N N . VAL A 1 316 ? 13.086 10.492 -10.031 1 97.06 316 VAL A N 1
ATOM 2429 C CA . VAL A 1 316 ? 12.742 10.5 -8.609 1 97.06 316 VAL A CA 1
ATOM 2430 C C . VAL A 1 316 ? 13.727 11.391 -7.852 1 97.06 316 VAL A C 1
ATOM 2432 O O . VAL A 1 316 ? 13.328 12.188 -7.004 1 97.06 316 VAL A O 1
ATOM 2435 N N . GLU A 1 317 ? 15 11.289 -8.203 1 95.25 317 GLU A N 1
ATOM 2436 C CA . GLU A 1 317 ? 16.062 12.047 -7.551 1 95.25 317 GLU A CA 1
ATOM 2437 C C . GLU A 1 317 ? 15.883 13.547 -7.754 1 95.25 317 GLU A C 1
ATOM 2439 O O . GLU A 1 317 ? 16.156 14.336 -6.852 1 95.25 317 GLU A O 1
ATOM 2444 N N . SER A 1 318 ? 15.375 13.922 -8.922 1 94.88 318 SER A N 1
ATOM 2445 C CA . SER A 1 318 ? 15.219 15.328 -9.266 1 94.88 318 SER A CA 1
ATOM 2446 C C . SER A 1 318 ? 13.938 15.906 -8.656 1 94.88 318 SER A C 1
ATOM 2448 O O . SER A 1 318 ? 13.766 17.125 -8.617 1 94.88 318 SER A O 1
ATOM 2450 N N . GLY A 1 319 ? 13.07 15.016 -8.234 1 92.69 319 GLY A N 1
ATOM 2451 C CA . GLY A 1 319 ? 11.797 15.477 -7.688 1 92.69 319 GLY A CA 1
ATOM 2452 C C . GLY A 1 319 ? 10.719 15.617 -8.742 1 92.69 319 GLY A C 1
ATOM 2453 O O . GLY A 1 319 ? 9.602 16.062 -8.445 1 92.69 319 GLY A O 1
ATOM 2454 N N . GLU A 1 320 ? 10.984 15.219 -9.977 1 95.12 320 GLU A N 1
ATOM 2455 C CA . GLU A 1 320 ? 9.953 15.219 -11.016 1 95.12 320 GLU A CA 1
ATOM 2456 C C . GLU A 1 320 ? 8.836 14.242 -10.68 1 95.12 320 GLU A C 1
ATOM 2458 O O . GLU A 1 320 ? 7.664 14.508 -10.961 1 95.12 320 GLU A O 1
ATOM 2463 N N . VAL A 1 321 ? 9.25 13.086 -10.203 1 95.06 321 VAL A N 1
ATOM 2464 C CA . VAL A 1 321 ? 8.297 12.109 -9.695 1 95.06 321 VAL A CA 1
ATOM 2465 C C . VAL A 1 321 ? 8.344 12.086 -8.164 1 95.06 321 VAL A C 1
ATOM 2467 O O . VAL A 1 321 ? 9.398 11.859 -7.574 1 95.06 321 VAL A O 1
ATOM 2470 N N . TYR A 1 322 ? 7.203 12.336 -7.57 1 90.38 322 TYR A N 1
ATOM 2471 C CA . TYR A 1 322 ? 7.062 12.172 -6.125 1 90.38 322 TYR A CA 1
ATOM 2472 C C . TYR A 1 322 ? 6.633 10.758 -5.77 1 90.38 322 TYR A C 1
ATOM 2474 O O . TYR A 1 322 ? 5.449 10.422 -5.855 1 90.38 322 TYR A O 1
ATOM 2482 N N . GLN A 1 323 ? 7.617 10.031 -5.453 1 90.69 323 GLN A N 1
ATOM 2483 C CA . GLN A 1 323 ? 7.273 8.742 -4.871 1 90.69 323 GLN A CA 1
ATOM 2484 C C . GLN A 1 323 ? 7.16 8.836 -3.352 1 90.69 323 GLN A C 1
ATOM 2486 O O . GLN A 1 323 ? 8.148 9.094 -2.662 1 90.69 323 GLN A O 1
ATOM 2491 N N . VAL A 1 324 ? 5.949 8.68 -2.855 1 89.69 324 VAL A N 1
ATOM 2492 C CA . VAL A 1 324 ? 5.676 8.961 -1.449 1 89.69 324 VAL A CA 1
ATOM 2493 C C . VAL A 1 324 ? 4.855 7.82 -0.849 1 89.69 324 VAL A C 1
ATOM 2495 O O . VAL A 1 324 ? 4.395 6.93 -1.569 1 89.69 324 VAL A O 1
ATOM 2498 N N . GLY A 1 325 ? 4.723 7.805 0.444 1 90.81 325 GLY A N 1
ATOM 2499 C CA . GLY A 1 325 ? 3.969 6.867 1.262 1 90.81 325 GLY A CA 1
ATOM 2500 C C . GLY A 1 325 ? 4.27 6.992 2.744 1 90.81 325 GLY A C 1
ATOM 2501 O O . GLY A 1 325 ? 5.434 6.977 3.15 1 90.81 325 GLY A O 1
ATOM 2502 N N . THR A 1 326 ? 3.205 7.09 3.439 1 89.19 326 THR A N 1
ATOM 2503 C CA . THR A 1 326 ? 3.355 7.293 4.875 1 89.19 326 THR A CA 1
ATOM 2504 C C . THR A 1 326 ? 4.219 6.191 5.488 1 89.19 326 THR A C 1
ATOM 2506 O O . THR A 1 326 ? 5.164 6.477 6.23 1 89.19 326 THR A O 1
ATOM 2509 N N . TYR A 1 327 ? 4.047 4.996 5.051 1 94.19 327 TYR A N 1
ATOM 2510 C CA . TYR A 1 327 ? 4.68 3.857 5.711 1 94.19 327 TYR A CA 1
ATOM 2511 C C . TYR A 1 327 ? 5.848 3.332 4.887 1 94.19 327 TYR A C 1
ATOM 2513 O O . TYR A 1 327 ? 6.43 2.295 5.215 1 94.19 327 TYR A O 1
ATOM 2521 N N . SER A 1 328 ? 6.152 4.027 3.723 1 94.56 328 SER A N 1
ATOM 2522 C CA . SER A 1 328 ? 7.309 3.586 2.951 1 94.56 328 SER A CA 1
ATOM 2523 C C . SER A 1 328 ? 8.578 3.6 3.799 1 94.56 328 SER A C 1
ATOM 2525 O O . SER A 1 328 ? 8.961 4.641 4.336 1 94.56 328 SER A O 1
ATOM 2527 N N . GLY A 1 329 ? 9.156 2.488 3.957 1 95.19 329 GLY A N 1
ATOM 2528 C CA . GLY A 1 329 ? 10.32 2.395 4.816 1 95.19 329 GLY A CA 1
ATOM 2529 C C . GLY A 1 329 ? 9.977 2.287 6.289 1 95.19 329 GLY A C 1
ATOM 2530 O O . GLY A 1 329 ? 10.727 2.754 7.145 1 95.19 329 GLY A O 1
ATOM 2531 N N . ASN A 1 330 ? 8.828 1.739 6.605 1 97 330 ASN A N 1
ATOM 2532 C CA . ASN A 1 330 ? 8.43 1.56 8 1 97 330 ASN A CA 1
ATOM 2533 C C . ASN A 1 330 ? 9.508 0.829 8.797 1 97 330 ASN A C 1
ATOM 2535 O O . ASN A 1 330 ? 9.922 -0.271 8.43 1 97 330 ASN A O 1
ATOM 2539 N N . PRO A 1 331 ? 9.945 1.398 9.883 1 97.38 331 PRO A N 1
ATOM 2540 C CA . PRO A 1 331 ? 11.102 0.878 10.617 1 97.38 331 PRO A CA 1
ATOM 2541 C C . PRO A 1 331 ? 10.93 -0.581 11.031 1 97.38 331 PRO A C 1
ATOM 2543 O O . PRO A 1 331 ? 11.883 -1.362 10.961 1 97.38 331 PRO A O 1
ATOM 2546 N N . LEU A 1 332 ? 9.766 -1.001 11.438 1 97.81 332 LEU A N 1
ATOM 2547 C CA . LEU A 1 332 ? 9.562 -2.381 11.867 1 97.81 332 LEU A CA 1
ATOM 2548 C C . LEU A 1 332 ? 9.625 -3.334 10.68 1 97.81 332 LEU A C 1
ATOM 2550 O O . LEU A 1 332 ? 10.25 -4.395 10.758 1 97.81 332 LEU A O 1
ATOM 2554 N N . CYS A 1 333 ? 8.969 -2.977 9.586 1 97.94 333 CYS A N 1
ATOM 2555 C CA . CYS A 1 333 ? 8.961 -3.807 8.383 1 97.94 333 CYS A CA 1
ATOM 2556 C C . CYS A 1 333 ? 10.359 -3.926 7.797 1 97.94 333 CYS A C 1
ATOM 2558 O O . CYS A 1 333 ? 10.766 -5.008 7.367 1 97.94 333 CYS A O 1
ATOM 2560 N N . VAL A 1 334 ? 11.109 -2.832 7.82 1 98.19 334 VAL A N 1
ATOM 2561 C CA . VAL A 1 334 ? 12.438 -2.846 7.227 1 98.19 334 VAL A CA 1
ATOM 2562 C C . VAL A 1 334 ? 13.398 -3.633 8.125 1 98.19 334 VAL A C 1
ATOM 2564 O O . VAL A 1 334 ? 14.305 -4.309 7.629 1 98.19 334 VAL A O 1
ATOM 2567 N N . ALA A 1 335 ? 13.18 -3.537 9.438 1 98.25 335 ALA A N 1
ATOM 2568 C CA . ALA A 1 335 ? 13.977 -4.363 10.336 1 98.25 335 ALA A CA 1
ATOM 2569 C C . ALA A 1 335 ? 13.766 -5.848 10.047 1 98.25 335 ALA A C 1
ATOM 2571 O O . ALA A 1 335 ? 14.719 -6.629 10.047 1 98.25 335 ALA A O 1
ATOM 2572 N N . ALA A 1 336 ? 12.539 -6.227 9.844 1 98.44 336 ALA A N 1
ATOM 2573 C CA . ALA A 1 336 ? 12.227 -7.602 9.469 1 98.44 336 ALA A CA 1
ATOM 2574 C C . ALA A 1 336 ? 12.875 -7.969 8.133 1 98.44 336 ALA A C 1
ATOM 2576 O O . ALA A 1 336 ? 13.438 -9.055 7.988 1 98.44 336 ALA A O 1
ATOM 2577 N N . ALA A 1 337 ? 12.82 -7.074 7.18 1 98.56 337 ALA A N 1
ATOM 2578 C CA . ALA A 1 337 ? 13.422 -7.297 5.867 1 98.56 337 ALA A CA 1
ATOM 2579 C C . ALA A 1 337 ? 14.93 -7.484 5.98 1 98.56 337 ALA A C 1
ATOM 2581 O O . ALA A 1 337 ? 15.508 -8.352 5.32 1 98.56 337 ALA A O 1
ATOM 2582 N N . ARG A 1 338 ? 15.578 -6.637 6.801 1 98.5 338 ARG A N 1
ATOM 2583 C CA . ARG A 1 338 ? 17.016 -6.746 7.012 1 98.5 338 ARG A CA 1
ATOM 2584 C C . ARG A 1 338 ? 17.391 -8.117 7.559 1 98.5 338 ARG A C 1
ATOM 2586 O O . ARG A 1 338 ? 18.281 -8.781 7.035 1 98.5 338 ARG A O 1
ATOM 2593 N N . ALA A 1 339 ? 16.656 -8.531 8.609 1 98.69 339 ALA A N 1
ATOM 2594 C CA . ALA A 1 339 ? 16.922 -9.844 9.195 1 98.69 339 ALA A CA 1
ATOM 2595 C C . ALA A 1 339 ? 16.688 -10.953 8.18 1 98.69 339 ALA A C 1
ATOM 2597 O O . ALA A 1 339 ? 17.453 -11.914 8.117 1 98.69 339 ALA A O 1
ATOM 2598 N N . ASN A 1 340 ? 15.641 -10.859 7.41 1 98.62 340 ASN A N 1
ATOM 2599 C CA . ASN A 1 340 ? 15.312 -11.836 6.379 1 98.62 340 ASN A CA 1
ATOM 2600 C C . ASN A 1 340 ? 16.438 -11.984 5.367 1 98.62 340 ASN A C 1
ATOM 2602 O O . ASN A 1 340 ? 16.859 -13.109 5.059 1 98.62 340 ASN A O 1
ATOM 2606 N N . LEU A 1 341 ? 16.922 -10.852 4.875 1 98.44 341 LEU A N 1
ATOM 2607 C CA . LEU A 1 341 ? 17.938 -10.852 3.826 1 98.44 341 LEU A CA 1
ATOM 2608 C C . LEU A 1 341 ? 19.297 -11.305 4.375 1 98.44 341 LEU A C 1
ATOM 2610 O O . LEU A 1 341 ? 19.984 -12.094 3.744 1 98.44 341 LEU A O 1
ATOM 2614 N N . GLU A 1 342 ? 19.625 -10.867 5.598 1 98.12 342 GLU A N 1
ATOM 2615 C CA . GLU A 1 342 ? 20.969 -11.086 6.137 1 98.12 342 GLU A CA 1
ATOM 2616 C C . GLU A 1 342 ? 21.078 -12.453 6.812 1 98.12 342 GLU A C 1
ATOM 2618 O O . GLU A 1 342 ? 22.125 -13.102 6.742 1 98.12 342 GLU A O 1
ATOM 2623 N N . LYS A 1 343 ? 19.984 -12.883 7.418 1 98.56 343 LYS A N 1
ATOM 2624 C CA . LYS A 1 343 ? 20.141 -14 8.344 1 98.56 343 LYS A CA 1
ATOM 2625 C C . LYS A 1 343 ? 19.312 -15.203 7.902 1 98.56 343 LYS A C 1
ATOM 2627 O O . LYS A 1 343 ? 19.578 -16.328 8.32 1 98.56 343 LYS A O 1
ATOM 2632 N N . VAL A 1 344 ? 18.344 -14.992 7.086 1 98.69 344 VAL A N 1
ATOM 2633 C CA . VAL A 1 344 ? 17.453 -16.078 6.727 1 98.69 344 VAL A CA 1
ATOM 2634 C C . VAL A 1 344 ? 17.766 -16.578 5.316 1 98.69 344 VAL A C 1
ATOM 2636 O O . VAL A 1 344 ? 18.062 -17.75 5.113 1 98.69 344 VAL A O 1
ATOM 2639 N N . LEU A 1 345 ? 17.719 -15.625 4.383 1 98.5 345 LEU A N 1
ATOM 2640 C CA . LEU A 1 345 ? 17.969 -15.977 2.986 1 98.5 345 LEU A CA 1
ATOM 2641 C C . LEU A 1 345 ? 19.453 -15.984 2.686 1 98.5 345 LEU A C 1
ATOM 2643 O O . LEU A 1 345 ? 19.938 -15.195 1.868 1 98.5 345 LEU A O 1
ATOM 2647 N N . THR A 1 346 ? 20.156 -16.938 3.281 1 98.31 346 THR A N 1
ATOM 2648 C CA . THR A 1 346 ? 21.594 -17.125 3.152 1 98.31 346 THR A CA 1
ATOM 2649 C C . THR A 1 346 ? 21.922 -18.109 2.027 1 98.31 346 THR A C 1
ATOM 2651 O O . THR A 1 346 ? 21.016 -18.734 1.472 1 98.31 346 THR A O 1
ATOM 2654 N N . PRO A 1 347 ? 23.188 -18.203 1.628 1 98.06 347 PRO A N 1
ATOM 2655 C CA . PRO A 1 347 ? 23.547 -19.234 0.645 1 98.06 347 PRO A CA 1
ATOM 2656 C C . PRO A 1 347 ? 23.094 -20.625 1.051 1 98.06 347 PRO A C 1
ATOM 2658 O O . PRO A 1 347 ? 22.672 -21.406 0.201 1 98.06 347 PRO A O 1
ATOM 2661 N N . GLU A 1 348 ? 23.156 -20.938 2.336 1 98.38 348 GLU A N 1
ATOM 2662 C CA . GLU A 1 348 ? 22.703 -22.234 2.83 1 98.38 348 GLU A CA 1
ATOM 2663 C C . GLU A 1 348 ? 21.203 -22.422 2.621 1 98.38 348 GLU A C 1
ATOM 2665 O O . GLU A 1 348 ? 20.75 -23.516 2.314 1 98.38 348 GLU A O 1
ATOM 2670 N N . ALA A 1 349 ? 20.469 -21.359 2.824 1 98.62 349 ALA A N 1
ATOM 2671 C CA . ALA A 1 349 ? 19.031 -21.422 2.582 1 98.62 349 ALA A CA 1
ATOM 2672 C C . ALA A 1 349 ? 18.734 -21.766 1.128 1 98.62 349 ALA A C 1
ATOM 2674 O O . ALA A 1 349 ? 17.844 -22.578 0.849 1 98.62 349 ALA A O 1
ATOM 2675 N N . TYR A 1 350 ? 19.422 -21.219 0.198 1 98.62 350 TYR A N 1
ATOM 2676 C CA . TYR A 1 350 ? 19.172 -21.469 -1.219 1 98.62 350 TYR A CA 1
ATOM 2677 C C . TYR A 1 350 ? 19.609 -22.859 -1.618 1 98.62 350 TYR A C 1
ATOM 2679 O O . TYR A 1 350 ? 19.016 -23.484 -2.49 1 98.62 350 TYR A O 1
ATOM 2687 N N . GLU A 1 351 ? 20.656 -23.359 -0.987 1 98.62 351 GLU A N 1
ATOM 2688 C CA . GLU A 1 351 ? 21.031 -24.766 -1.185 1 98.62 351 GLU A CA 1
ATOM 2689 C C . GLU A 1 351 ? 19.906 -25.703 -0.735 1 98.62 351 GLU A C 1
ATOM 2691 O O . GLU A 1 351 ? 19.625 -26.703 -1.397 1 98.62 351 GLU A O 1
ATOM 2696 N N . LEU A 1 352 ? 19.375 -25.344 0.371 1 98.81 352 LEU A N 1
ATOM 2697 C CA . LEU A 1 352 ? 18.234 -26.125 0.869 1 98.81 352 LEU A CA 1
ATOM 2698 C C . LEU A 1 352 ? 17.062 -26.078 -0.108 1 98.81 352 LEU A C 1
ATOM 2700 O O . LEU A 1 352 ? 16.438 -27.094 -0.389 1 98.81 352 LEU A O 1
ATOM 2704 N N . PHE A 1 353 ? 16.703 -24.875 -0.602 1 98.75 353 PHE A N 1
ATOM 2705 C CA . PHE A 1 353 ? 15.641 -24.734 -1.586 1 98.75 353 PHE A CA 1
ATOM 2706 C C . PHE A 1 353 ? 15.898 -25.625 -2.795 1 98.75 353 PHE A C 1
ATOM 2708 O O . PHE A 1 353 ? 15 -26.328 -3.256 1 98.75 353 PHE A O 1
ATOM 2715 N N . ASP A 1 354 ? 17.109 -25.609 -3.293 1 98.38 354 ASP A N 1
ATOM 2716 C CA . ASP A 1 354 ? 17.453 -26.422 -4.461 1 98.38 354 ASP A CA 1
ATOM 2717 C C . ASP A 1 354 ? 17.281 -27.906 -4.168 1 98.38 354 ASP A C 1
ATOM 2719 O O . ASP A 1 354 ? 16.75 -28.656 -4.992 1 98.38 354 ASP A O 1
ATOM 2723 N N . HIS A 1 355 ? 17.734 -28.297 -3.039 1 98.69 355 HIS A N 1
ATOM 2724 C CA . HIS A 1 355 ? 17.625 -29.688 -2.641 1 98.69 355 HIS A CA 1
ATOM 2725 C C . HIS A 1 355 ? 16.172 -30.125 -2.576 1 98.69 355 HIS A C 1
ATOM 2727 O O . HIS A 1 355 ? 15.789 -31.125 -3.201 1 98.69 355 HIS A O 1
ATOM 2733 N N . LEU A 1 356 ? 15.398 -29.406 -1.815 1 98.88 356 LEU A N 1
ATOM 2734 C CA . LEU A 1 356 ? 14.008 -29.766 -1.607 1 98.88 356 LEU A CA 1
ATOM 2735 C C . LEU A 1 356 ? 13.219 -29.656 -2.908 1 98.88 356 LEU A C 1
ATOM 2737 O O . LEU A 1 356 ? 12.352 -30.5 -3.186 1 98.88 356 LEU A O 1
ATOM 2741 N N . ASN A 1 357 ? 13.484 -28.625 -3.674 1 98.69 357 ASN A N 1
ATOM 2742 C CA . ASN A 1 357 ? 12.781 -28.453 -4.941 1 98.69 357 ASN A CA 1
ATOM 2743 C C . ASN A 1 357 ? 13.109 -29.578 -5.918 1 98.69 357 ASN A C 1
ATOM 2745 O O . ASN A 1 357 ? 12.234 -30.047 -6.645 1 98.69 357 ASN A O 1
ATOM 2749 N N . ASN A 1 358 ? 14.359 -29.984 -5.957 1 98.44 358 ASN A N 1
ATOM 2750 C CA . ASN A 1 358 ? 14.742 -31.125 -6.777 1 98.44 358 ASN A CA 1
ATOM 2751 C C . ASN A 1 358 ? 14.023 -32.406 -6.344 1 98.44 358 ASN A C 1
ATOM 2753 O O . ASN A 1 358 ? 13.57 -33.188 -7.18 1 98.44 358 ASN A O 1
ATOM 2757 N N . ARG A 1 359 ? 13.953 -32.594 -5.09 1 98.5 359 ARG A N 1
ATOM 2758 C CA . ARG A 1 359 ? 13.242 -33.75 -4.559 1 98.5 359 ARG A CA 1
ATOM 2759 C C . ARG A 1 359 ? 11.781 -33.719 -4.992 1 98.5 359 ARG A C 1
ATOM 2761 O O . ARG A 1 359 ? 11.25 -34.75 -5.426 1 98.5 359 ARG A O 1
ATOM 2768 N N . LEU A 1 360 ? 11.141 -32.594 -4.871 1 98.62 360 LEU A N 1
ATOM 2769 C CA . LEU A 1 360 ? 9.742 -32.469 -5.277 1 98.62 360 LEU A CA 1
ATOM 2770 C C . LEU A 1 360 ? 9.586 -32.75 -6.773 1 98.62 360 LEU A C 1
ATOM 2772 O O . LEU A 1 360 ? 8.703 -33.5 -7.184 1 98.62 360 LEU A O 1
ATOM 2776 N N . MET A 1 361 ? 10.43 -32.094 -7.555 1 98.12 361 MET A N 1
ATOM 2777 C CA . MET A 1 361 ? 10.344 -32.219 -9.008 1 98.12 361 MET A CA 1
ATOM 2778 C C . MET A 1 361 ? 10.586 -33.656 -9.438 1 98.12 361 MET A C 1
ATOM 2780 O O . MET A 1 361 ? 9.852 -34.219 -10.266 1 98.12 361 MET A O 1
ATOM 2784 N N . GLU A 1 362 ? 11.57 -34.281 -8.852 1 98.44 362 GLU A N 1
ATOM 2785 C CA . GLU A 1 362 ? 11.883 -35.656 -9.18 1 98.44 362 GLU A CA 1
ATOM 2786 C C . GLU A 1 362 ? 10.766 -36.594 -8.727 1 98.44 362 GLU A C 1
ATOM 2788 O O . GLU A 1 362 ? 10.344 -37.469 -9.477 1 98.44 362 GLU A O 1
ATOM 2793 N N . GLY A 1 363 ? 10.344 -36.406 -7.5 1 98.69 363 GLY A N 1
ATOM 2794 C CA . GLY A 1 363 ? 9.258 -37.219 -6.984 1 98.69 363 GLY A CA 1
ATOM 2795 C C . GLY A 1 363 ? 7.984 -37.094 -7.797 1 98.69 363 GLY A C 1
ATOM 2796 O O . GLY A 1 363 ? 7.328 -38.094 -8.086 1 98.69 363 GLY A O 1
ATOM 2797 N N . CYS A 1 364 ? 7.594 -35.938 -8.156 1 98.12 364 CYS A N 1
ATOM 2798 C CA . CYS A 1 364 ? 6.395 -35.719 -8.953 1 98.12 364 CYS A CA 1
ATOM 2799 C C . CYS A 1 364 ? 6.559 -36.281 -10.352 1 98.12 364 CYS A C 1
ATOM 2801 O O . CYS A 1 364 ? 5.605 -36.812 -10.922 1 98.12 364 CYS A O 1
ATOM 2803 N N . THR A 1 365 ? 7.738 -36.125 -10.922 1 98 365 THR A N 1
ATOM 2804 C CA . THR A 1 365 ? 8.023 -36.688 -12.234 1 98 365 THR A CA 1
ATOM 2805 C C . THR A 1 365 ? 7.887 -38.188 -12.211 1 98 365 THR A C 1
ATOM 2807 O O . THR A 1 365 ? 7.375 -38.812 -13.156 1 98 365 THR A O 1
ATOM 2810 N N . GLU A 1 366 ? 8.344 -38.781 -11.172 1 98.44 366 GLU A N 1
ATOM 2811 C CA . GLU A 1 366 ? 8.211 -40.219 -11.023 1 98.44 366 GLU A CA 1
ATOM 2812 C C . GLU A 1 366 ? 6.742 -40.656 -10.961 1 98.44 366 GLU A C 1
ATOM 2814 O O . GLU A 1 366 ? 6.359 -41.656 -11.531 1 98.44 366 GLU A O 1
ATOM 2819 N N . VAL A 1 367 ? 5.965 -39.906 -10.234 1 97.81 367 VAL A N 1
ATOM 2820 C CA . VAL A 1 367 ? 4.531 -40.188 -10.164 1 97.81 367 VAL A CA 1
ATOM 2821 C C . VAL A 1 367 ? 3.918 -40.062 -11.562 1 97.81 367 VAL A C 1
ATOM 2823 O O . VAL A 1 367 ? 3.123 -40.906 -11.969 1 97.81 367 VAL A O 1
ATOM 2826 N N . ILE A 1 368 ? 4.242 -39.031 -12.305 1 96.5 368 ILE A N 1
ATOM 2827 C CA . ILE A 1 368 ? 3.738 -38.781 -13.648 1 96.5 368 ILE A CA 1
ATOM 2828 C C . ILE A 1 368 ? 4.078 -39.938 -14.562 1 96.5 368 ILE A C 1
ATOM 2830 O O . ILE A 1 368 ? 3.221 -40.438 -15.297 1 96.5 368 ILE A O 1
ATOM 2834 N N . LYS A 1 369 ? 5.289 -40.438 -14.453 1 97.06 369 LYS A N 1
ATOM 2835 C CA . LYS A 1 369 ? 5.746 -41.562 -15.266 1 97.06 369 LYS A CA 1
ATOM 2836 C C . LYS A 1 369 ? 5.031 -42.844 -14.875 1 97.06 369 LYS A C 1
ATOM 2838 O O . LYS A 1 369 ? 4.566 -43.594 -15.75 1 97.06 369 LYS A O 1
ATOM 2843 N N . LYS A 1 370 ? 4.934 -43.062 -13.641 1 96.88 370 LYS A N 1
ATOM 2844 C CA . LYS A 1 370 ? 4.355 -44.312 -13.125 1 96.88 370 LYS A CA 1
ATOM 2845 C C . LYS A 1 370 ? 2.914 -44.469 -13.586 1 96.88 370 LYS A C 1
ATOM 2847 O O . LYS A 1 370 ? 2.488 -45.594 -13.922 1 96.88 370 LYS A O 1
ATOM 2852 N N . TYR A 1 371 ? 2.207 -43.406 -13.625 1 95.5 371 TYR A N 1
ATOM 2853 C CA . TYR A 1 371 ? 0.781 -43.531 -13.914 1 95.5 371 TYR A CA 1
ATOM 2854 C C . TYR A 1 371 ? 0.466 -43.031 -15.312 1 95.5 371 TYR A C 1
ATOM 2856 O O . TYR A 1 371 ? -0.703 -42.875 -15.688 1 95.5 371 TYR A O 1
ATOM 2864 N N . ASP A 1 372 ? 1.51 -42.688 -16.109 1 94.44 372 ASP A N 1
ATOM 2865 C CA . ASP A 1 372 ? 1.338 -42.094 -17.422 1 94.44 372 ASP A CA 1
ATOM 2866 C C . ASP A 1 372 ? 0.395 -40.875 -17.359 1 94.44 372 ASP A C 1
ATOM 2868 O O . ASP A 1 372 ? -0.552 -40.781 -18.156 1 94.44 372 ASP A O 1
ATOM 2872 N N . PHE A 1 373 ? 0.552 -40.125 -16.328 1 91.81 373 PHE A N 1
ATOM 2873 C CA . PHE A 1 373 ? -0.283 -38.969 -16.016 1 91.81 373 PHE A CA 1
ATOM 2874 C C . PHE A 1 373 ? 0.075 -37.781 -16.922 1 91.81 373 PHE A C 1
ATOM 2876 O O . PHE A 1 373 ? 1.251 -37.531 -17.203 1 91.81 373 PHE A O 1
ATOM 2883 N N . PRO A 1 374 ? -0.855 -37.062 -17.469 1 91.06 374 PRO A N 1
ATOM 2884 C CA . PRO A 1 374 ? -0.526 -35.906 -18.297 1 91.06 374 PRO A CA 1
ATOM 2885 C C . PRO A 1 374 ? 0.036 -34.75 -17.484 1 91.06 374 PRO A C 1
ATOM 2887 O O . PRO A 1 374 ? -0.67 -34.188 -16.641 1 91.06 374 PRO A O 1
ATOM 2890 N N . GLY A 1 375 ? 1.171 -34.438 -17.719 1 93.81 375 GLY A N 1
ATOM 2891 C CA . GLY A 1 375 ? 1.755 -33.312 -17 1 93.81 375 GLY A CA 1
ATOM 2892 C C . GLY A 1 375 ? 3.27 -33.375 -16.922 1 93.81 375 GLY A C 1
ATOM 2893 O O . GLY A 1 375 ? 3.885 -34.281 -17.453 1 93.81 375 GLY A O 1
ATOM 2894 N N . TYR A 1 376 ? 3.891 -32.375 -16.344 1 95.81 376 TYR A N 1
ATOM 2895 C CA . TYR A 1 376 ? 5.324 -32.281 -16.078 1 95.81 376 TYR A CA 1
ATOM 2896 C C . TYR A 1 376 ? 5.605 -31.391 -14.891 1 95.81 376 TYR A C 1
ATOM 2898 O O . TYR A 1 376 ? 4.762 -30.578 -14.508 1 95.81 376 TYR A O 1
ATOM 2906 N N . SER A 1 377 ? 6.703 -31.609 -14.289 1 96.12 377 SER A N 1
ATOM 2907 C CA . SER A 1 377 ? 7.125 -30.75 -13.18 1 96.12 377 SER A CA 1
ATOM 2908 C C . SER A 1 377 ? 8.125 -29.703 -13.641 1 96.12 377 SER A C 1
ATOM 2910 O O . SER A 1 377 ? 8.906 -29.938 -14.562 1 96.12 377 SER A O 1
ATOM 2912 N N . ILE A 1 378 ? 8.086 -28.531 -13.031 1 96 378 ILE A N 1
ATOM 2913 C CA . ILE A 1 378 ? 8.992 -27.438 -13.32 1 96 378 ILE A CA 1
ATOM 2914 C C . ILE A 1 378 ? 9.164 -26.562 -12.078 1 96 378 ILE A C 1
ATOM 2916 O O . ILE A 1 378 ? 8.234 -26.406 -11.289 1 96 378 ILE A O 1
ATOM 2920 N N . GLY A 1 379 ? 10.414 -26.109 -11.875 1 95.81 379 GLY A N 1
ATOM 2921 C CA . GLY A 1 379 ? 10.617 -25.25 -10.719 1 95.81 379 GLY A CA 1
ATOM 2922 C C . GLY A 1 379 ? 12.016 -24.672 -10.648 1 95.81 379 GLY A C 1
ATOM 2923 O O . GLY A 1 379 ? 12.922 -25.125 -11.336 1 95.81 379 GLY A O 1
ATOM 2924 N N . PHE A 1 380 ? 12.141 -23.578 -9.906 1 96.44 380 PHE A N 1
ATOM 2925 C CA . PHE A 1 380 ? 13.383 -22.875 -9.609 1 96.44 380 PHE A CA 1
ATOM 2926 C C . PHE A 1 380 ? 13.43 -22.469 -8.141 1 96.44 380 PHE A C 1
ATOM 2928 O O . PHE A 1 380 ? 12.484 -21.859 -7.633 1 96.44 380 PHE A O 1
ATOM 2935 N N . GLY A 1 381 ? 14.57 -22.734 -7.445 1 97.5 381 GLY A N 1
ATOM 2936 C CA . GLY A 1 381 ? 14.703 -22.266 -6.074 1 97.5 381 GLY A CA 1
ATOM 2937 C C . GLY A 1 381 ? 13.578 -22.75 -5.172 1 97.5 381 GLY A C 1
ATOM 2938 O O . GLY A 1 381 ? 13.336 -23.953 -5.066 1 97.5 381 GLY A O 1
ATOM 2939 N N . ALA A 1 382 ? 12.828 -21.828 -4.613 1 98.19 382 ALA A N 1
ATOM 2940 C CA . ALA A 1 382 ? 11.773 -22.156 -3.662 1 98.19 382 ALA A CA 1
ATOM 2941 C C . ALA A 1 382 ? 10.453 -22.422 -4.383 1 98.19 382 ALA A C 1
ATOM 2943 O O . ALA A 1 382 ? 9.477 -22.844 -3.76 1 98.19 382 ALA A O 1
ATOM 2944 N N . LYS A 1 383 ? 10.422 -22.281 -5.723 1 97.44 383 LYS A N 1
ATOM 2945 C CA . LYS A 1 383 ? 9.164 -22.344 -6.457 1 97.44 383 LYS A CA 1
ATOM 2946 C C . LYS A 1 383 ? 9.117 -23.547 -7.391 1 97.44 383 LYS A C 1
ATOM 2948 O O . LYS A 1 383 ? 10.125 -23.891 -8 1 97.44 383 LYS A O 1
ATOM 2953 N N . GLY A 1 384 ? 7.922 -24.109 -7.48 1 96.44 384 GLY A N 1
ATOM 2954 C CA . GLY A 1 384 ? 7.699 -25.172 -8.453 1 96.44 384 GLY A CA 1
ATOM 2955 C C . GLY A 1 384 ? 6.242 -25.578 -8.555 1 96.44 384 GLY A C 1
ATOM 2956 O O . GLY A 1 384 ? 5.379 -25.016 -7.887 1 96.44 384 GLY A O 1
ATOM 2957 N N . CYS A 1 385 ? 5.969 -26.422 -9.531 1 94.94 385 CYS A N 1
ATOM 2958 C CA . CYS A 1 385 ? 4.609 -26.922 -9.688 1 94.94 385 CYS A CA 1
ATOM 2959 C C . CYS A 1 385 ? 4.586 -28.156 -10.586 1 94.94 385 CYS A C 1
ATOM 2961 O O . CYS A 1 385 ? 5.559 -28.453 -11.281 1 94.94 385 CYS A O 1
ATOM 2963 N N . VAL A 1 386 ? 3.574 -28.953 -10.445 1 95.06 386 VAL A N 1
ATOM 2964 C CA . VAL A 1 386 ? 3.176 -29.906 -11.477 1 95.06 386 VAL A CA 1
ATOM 2965 C C . VAL A 1 386 ? 2.199 -29.234 -12.445 1 95.06 386 VAL A C 1
ATOM 2967 O O . VAL A 1 386 ? 1.122 -28.797 -12.039 1 95.06 386 VAL A O 1
ATOM 2970 N N . THR A 1 387 ? 2.57 -29.047 -13.625 1 94.81 387 THR A N 1
ATOM 2971 C CA . THR A 1 387 ? 1.698 -28.516 -14.664 1 94.81 387 THR A CA 1
ATOM 2972 C C . THR A 1 387 ? 0.927 -29.641 -15.352 1 94.81 387 THR A C 1
ATOM 2974 O O . THR A 1 387 ? 1.524 -30.516 -15.984 1 94.81 387 THR A O 1
ATOM 2977 N N . PHE A 1 388 ? -0.41 -29.578 -15.203 1 93.25 388 PHE A N 1
ATOM 2978 C CA . PHE A 1 388 ? -1.248 -30.594 -15.828 1 93.25 388 PHE A CA 1
ATOM 2979 C C . PHE A 1 388 ? -1.546 -30.234 -17.281 1 93.25 388 PHE A C 1
ATOM 2981 O O . PHE A 1 388 ? -2.588 -29.656 -17.578 1 93.25 388 PHE A O 1
ATOM 2988 N N . SER A 1 389 ? -0.665 -30.531 -18.109 1 92.81 389 SER A N 1
ATOM 2989 C CA . SER A 1 389 ? -0.771 -30.281 -19.547 1 92.81 389 SER A CA 1
ATOM 2990 C C . SER A 1 389 ? -0.084 -31.391 -20.344 1 92.81 389 SER A C 1
ATOM 2992 O O . SER A 1 389 ? 0.979 -31.875 -19.953 1 92.81 389 SER A O 1
ATOM 2994 N N . PRO A 1 390 ? -0.744 -31.812 -21.484 1 91.56 390 PRO A N 1
ATOM 2995 C CA . PRO A 1 390 ? -0.114 -32.812 -22.328 1 91.56 390 PRO A CA 1
ATOM 2996 C C . PRO A 1 390 ? 1.048 -32.281 -23.156 1 91.56 390 PRO A C 1
ATOM 2998 O O . PRO A 1 390 ? 1.772 -33.031 -23.797 1 91.56 390 PRO A O 1
ATOM 3001 N N . HIS A 1 391 ? 1.209 -30.969 -23.172 1 94.5 391 HIS A N 1
ATOM 3002 C CA . HIS A 1 391 ? 2.299 -30.312 -23.891 1 94.5 391 HIS A CA 1
ATOM 3003 C C . HIS A 1 391 ? 2.951 -29.234 -23.047 1 94.5 391 HIS A C 1
ATOM 3005 O O . HIS A 1 391 ? 2.395 -28.812 -22.031 1 94.5 391 HIS A O 1
ATOM 3011 N N . LYS A 1 392 ? 4.121 -28.828 -23.453 1 95.38 392 LYS A N 1
ATOM 3012 C CA . LYS A 1 392 ? 4.836 -27.75 -22.766 1 95.38 392 LYS A CA 1
ATOM 3013 C C . LYS A 1 392 ? 4.113 -26.422 -22.938 1 95.38 392 LYS A C 1
ATOM 3015 O O . LYS A 1 392 ? 3.73 -26.047 -24.047 1 95.38 392 LYS A O 1
ATOM 3020 N N . ILE A 1 393 ? 3.875 -25.719 -21.859 1 95.38 393 ILE A N 1
ATOM 3021 C CA . ILE A 1 393 ? 3.285 -24.391 -21.906 1 95.38 393 ILE A CA 1
ATOM 3022 C C . ILE A 1 393 ? 4.379 -23.344 -22.125 1 95.38 393 ILE A C 1
ATOM 3024 O O . ILE A 1 393 ? 5.375 -23.312 -21.406 1 95.38 393 ILE A O 1
ATOM 3028 N N . VAL A 1 394 ? 4.246 -22.5 -23.125 1 96.94 394 VAL A N 1
ATOM 3029 C CA . VAL A 1 394 ? 5.297 -21.531 -23.422 1 96.94 394 VAL A CA 1
ATOM 3030 C C . VAL A 1 394 ? 4.695 -20.125 -23.516 1 96.94 394 VAL A C 1
ATOM 3032 O O . VAL A 1 394 ? 5.426 -19.141 -23.578 1 96.94 394 VAL A O 1
ATOM 3035 N N . ASP A 1 395 ? 3.379 -20 -23.531 1 93.88 395 ASP A N 1
ATOM 3036 C CA . ASP A 1 395 ? 2.648 -18.734 -23.609 1 93.88 395 ASP A CA 1
ATOM 3037 C C . ASP A 1 395 ? 1.191 -18.922 -23.188 1 93.88 395 ASP A C 1
ATOM 3039 O O . ASP A 1 395 ? 0.808 -19.984 -22.703 1 93.88 395 ASP A O 1
ATOM 3043 N N . TYR A 1 396 ? 0.423 -17.844 -23.266 1 93.19 396 TYR A N 1
ATOM 3044 C CA . TYR A 1 396 ? -0.967 -17.891 -22.828 1 93.19 396 TYR A CA 1
ATOM 3045 C C . TYR A 1 396 ? -1.779 -18.859 -23.688 1 93.19 396 TYR A C 1
ATOM 3047 O O . TYR A 1 396 ? -2.648 -19.562 -23.172 1 93.19 396 TYR A O 1
ATOM 3055 N N . VAL A 1 397 ? -1.534 -18.891 -25.031 1 91.88 397 VAL A N 1
ATOM 3056 C CA . VAL A 1 397 ? -2.291 -19.734 -25.938 1 91.88 397 VAL A CA 1
ATOM 3057 C C . VAL A 1 397 ? -2.061 -21.203 -25.609 1 91.88 397 VAL A C 1
ATOM 3059 O O . VAL A 1 397 ? -3.016 -21.969 -25.469 1 91.88 397 VAL A O 1
ATOM 3062 N N . THR A 1 398 ? -0.812 -21.594 -25.484 1 92.94 398 THR A N 1
ATOM 3063 C CA . THR A 1 398 ? -0.511 -22.969 -25.141 1 92.94 398 THR A CA 1
ATOM 3064 C C . THR A 1 398 ? -0.992 -23.297 -23.734 1 92.94 398 THR A C 1
ATOM 3066 O O . THR A 1 398 ? -1.361 -24.438 -23.438 1 92.94 398 THR A O 1
ATOM 3069 N N . PHE A 1 399 ? -1.023 -22.328 -22.891 1 92.5 399 PHE A N 1
ATOM 3070 C CA . PHE A 1 399 ? -1.572 -22.516 -21.547 1 92.5 399 PHE A CA 1
ATOM 3071 C C . PHE A 1 399 ? -3.055 -22.875 -21.609 1 92.5 399 PHE A C 1
ATOM 3073 O O . PHE A 1 399 ? -3.494 -23.859 -21.016 1 92.5 399 PHE A O 1
ATOM 3080 N N . LYS A 1 400 ? -3.781 -22.094 -22.344 1 90.44 400 LYS A N 1
ATOM 3081 C CA . LYS A 1 400 ? -5.223 -22.297 -22.453 1 90.44 400 LYS A CA 1
ATOM 3082 C C . LYS A 1 400 ? -5.543 -23.625 -23.109 1 90.44 400 LYS A C 1
ATOM 3084 O O . LYS A 1 400 ? -6.52 -24.281 -22.766 1 90.44 400 LYS A O 1
ATOM 3089 N N . GLN A 1 401 ? -4.742 -24.047 -24.031 1 90.38 401 GLN A N 1
ATOM 3090 C CA . GLN A 1 401 ? -4.945 -25.312 -24.75 1 90.38 401 GLN A CA 1
ATOM 3091 C C . GLN A 1 401 ? -4.68 -26.5 -23.844 1 90.38 401 GLN A C 1
ATOM 3093 O O . GLN A 1 401 ? -5.277 -27.562 -24.016 1 90.38 401 GLN A O 1
ATOM 3098 N N . GLY A 1 402 ? -3.82 -26.25 -22.891 1 90.56 402 GLY A N 1
ATOM 3099 C CA . GLY A 1 402 ? -3.379 -27.391 -22.094 1 90.56 402 GLY A CA 1
ATOM 3100 C C . GLY A 1 402 ? -3.959 -27.391 -20.688 1 90.56 402 GLY A C 1
ATOM 3101 O O . GLY A 1 402 ? -3.867 -28.391 -19.984 1 90.56 402 GLY A O 1
ATOM 3102 N N . GLN A 1 403 ? -4.523 -26.297 -20.328 1 87.81 403 GLN A N 1
ATOM 3103 C CA . GLN A 1 403 ? -4.949 -26.109 -18.938 1 87.81 403 GLN A CA 1
ATOM 3104 C C . GLN A 1 403 ? -6.023 -27.125 -18.562 1 87.81 403 GLN A C 1
ATOM 3106 O O . GLN A 1 403 ? -6.984 -27.328 -19.297 1 87.81 403 GLN A O 1
ATOM 3111 N N . ARG A 1 404 ? -5.879 -27.688 -17.438 1 89.75 404 ARG A N 1
ATOM 3112 C CA . ARG A 1 404 ? -6.832 -28.609 -16.844 1 89.75 404 ARG A CA 1
ATOM 3113 C C . ARG A 1 404 ? -7.258 -28.141 -15.453 1 89.75 404 ARG A C 1
ATOM 3115 O O . ARG A 1 404 ? -6.797 -28.672 -14.438 1 89.75 404 ARG A O 1
ATOM 3122 N N . THR A 1 405 ? -8.156 -27.234 -15.492 1 90.38 405 THR A N 1
ATOM 3123 C CA . THR A 1 405 ? -8.641 -26.625 -14.25 1 90.38 405 THR A CA 1
ATOM 3124 C C . THR A 1 405 ? -9.281 -27.688 -13.352 1 90.38 405 THR A C 1
ATOM 3126 O O . THR A 1 405 ? -9.211 -27.594 -12.125 1 90.38 405 THR A O 1
ATOM 3129 N N . ASP A 1 406 ? -9.914 -28.641 -13.969 1 93 406 ASP A N 1
ATOM 3130 C CA . ASP A 1 406 ? -10.555 -29.719 -13.211 1 93 406 ASP A CA 1
ATOM 3131 C C . ASP A 1 406 ? -9.523 -30.547 -12.445 1 93 406 ASP A C 1
ATOM 3133 O O . ASP A 1 406 ? -9.734 -30.859 -11.273 1 93 406 ASP A O 1
ATOM 3137 N N . LEU A 1 407 ? -8.359 -30.797 -13.062 1 93.19 407 LEU A N 1
ATOM 3138 C CA . LEU A 1 407 ? -7.297 -31.531 -12.398 1 93.19 407 LEU A CA 1
ATOM 3139 C C . LEU A 1 407 ? -6.637 -30.688 -11.312 1 93.19 407 LEU A C 1
ATOM 3141 O O . LEU A 1 407 ? -6.234 -31.219 -10.273 1 93.19 407 LEU A O 1
ATOM 3145 N N . ASN A 1 408 ? -6.496 -29.422 -11.586 1 93.38 408 ASN A N 1
ATOM 3146 C CA . ASN A 1 408 ? -5.941 -28.531 -10.578 1 93.38 408 ASN A CA 1
ATOM 3147 C C . ASN A 1 408 ? -6.801 -28.516 -9.312 1 93.38 408 ASN A C 1
ATOM 3149 O O . ASN A 1 408 ? -6.281 -28.578 -8.203 1 93.38 408 ASN A O 1
ATOM 3153 N N . GLN A 1 409 ? -8.07 -28.391 -9.508 1 94.94 409 GLN A N 1
ATOM 3154 C CA . GLN A 1 409 ? -9 -28.391 -8.383 1 94.94 409 GLN A CA 1
ATOM 3155 C C . GLN A 1 409 ? -8.922 -29.703 -7.609 1 94.94 409 GLN A C 1
ATOM 3157 O O . GLN A 1 409 ? -8.906 -29.703 -6.379 1 94.94 409 GLN A O 1
ATOM 3162 N N . LEU A 1 410 ? -8.922 -30.781 -8.336 1 95.81 410 LEU A N 1
ATOM 3163 C CA . LEU A 1 410 ? -8.844 -32.094 -7.695 1 95.81 410 LEU A CA 1
ATOM 3164 C C . LEU A 1 410 ? -7.535 -32.25 -6.926 1 95.81 410 LEU A C 1
ATOM 3166 O O . LEU A 1 410 ? -7.523 -32.781 -5.809 1 95.81 410 LEU A O 1
ATOM 3170 N N . CYS A 1 411 ? -6.449 -31.812 -7.547 1 95.38 411 CYS A N 1
ATOM 3171 C CA . CYS A 1 411 ? -5.141 -31.891 -6.898 1 95.38 411 CYS A CA 1
ATOM 3172 C C . CYS A 1 411 ? -5.141 -31.109 -5.586 1 95.38 411 CYS A C 1
ATOM 3174 O O . CYS A 1 411 ? -4.602 -31.578 -4.586 1 95.38 411 CYS A O 1
ATOM 3176 N N . TRP A 1 412 ? -5.723 -29.984 -5.598 1 95.94 412 TRP A N 1
ATOM 3177 C CA . TRP A 1 412 ? -5.816 -29.188 -4.383 1 95.94 412 TRP A CA 1
ATOM 3178 C C . TRP A 1 412 ? -6.582 -29.922 -3.295 1 95.94 412 TRP A C 1
ATOM 3180 O O . TRP A 1 412 ? -6.16 -29.953 -2.137 1 95.94 412 TRP A O 1
ATOM 3190 N N . LEU A 1 413 ? -7.672 -30.5 -3.639 1 97 413 LEU A N 1
ATOM 3191 C CA . LEU A 1 413 ? -8.508 -31.203 -2.672 1 97 413 LEU A CA 1
ATOM 3192 C C . LEU A 1 413 ? -7.766 -32.406 -2.092 1 97 413 LEU A C 1
ATOM 3194 O O . LEU A 1 413 ? -7.832 -32.656 -0.888 1 97 413 LEU A O 1
ATOM 3198 N N . TYR A 1 414 ? -7.074 -33.156 -2.959 1 97.25 414 TYR A N 1
ATOM 3199 C CA . TYR A 1 414 ? -6.285 -34.281 -2.48 1 97.25 414 TYR A CA 1
ATOM 3200 C C . TYR A 1 414 ? -5.203 -33.844 -1.512 1 97.25 414 TYR A C 1
ATOM 3202 O O . TYR A 1 414 ? -5.008 -34.438 -0.455 1 97.25 414 TYR A O 1
ATOM 3210 N N . ALA A 1 415 ? -4.527 -32.812 -1.847 1 97.12 415 ALA A N 1
ATOM 3211 C CA . ALA A 1 415 ? -3.473 -32.281 -0.993 1 97.12 415 ALA A CA 1
ATOM 3212 C C . ALA A 1 415 ? -4.035 -31.797 0.347 1 97.12 415 ALA A C 1
ATOM 3214 O O . ALA A 1 415 ? -3.547 -32.219 1.405 1 97.12 415 ALA A O 1
ATOM 3215 N N . ALA A 1 416 ? -5.09 -31 0.31 1 97.19 416 ALA A N 1
ATOM 3216 C CA . ALA A 1 416 ? -5.68 -30.438 1.518 1 97.19 416 ALA A CA 1
ATOM 3217 C C . ALA A 1 416 ? -6.164 -31.531 2.463 1 97.19 416 ALA A C 1
ATOM 3219 O O . ALA A 1 416 ? -5.949 -31.453 3.676 1 97.19 416 ALA A O 1
ATOM 3220 N N . ASN A 1 417 ? -6.789 -32.531 1.902 1 98.25 417 ASN A N 1
ATOM 3221 C CA . ASN A 1 417 ? -7.328 -33.594 2.709 1 98.25 417 ASN A CA 1
ATOM 3222 C C . ASN A 1 417 ? -6.215 -34.469 3.285 1 98.25 417 ASN A C 1
ATOM 3224 O O . ASN A 1 417 ? -6.457 -35.281 4.184 1 98.25 417 ASN A O 1
ATOM 3228 N N . ARG A 1 418 ? -5.016 -34.281 2.836 1 98.06 418 ARG A N 1
ATOM 3229 C CA . ARG A 1 418 ? -3.898 -35.125 3.27 1 98.06 418 ARG A CA 1
ATOM 3230 C C . ARG A 1 418 ? -2.811 -34.281 3.926 1 98.06 418 ARG A C 1
ATOM 3232 O O . ARG A 1 418 ? -1.644 -34.656 3.953 1 98.06 418 ARG A O 1
ATOM 3239 N N . GLY A 1 419 ? -3.105 -33.125 4.316 1 98 419 GLY A N 1
ATOM 3240 C CA . GLY A 1 419 ? -2.246 -32.312 5.176 1 98 419 GLY A CA 1
ATOM 3241 C C . GLY A 1 419 ? -1.251 -31.469 4.398 1 98 419 GLY A C 1
ATOM 3242 O O . GLY A 1 419 ? -0.188 -31.125 4.918 1 98 419 GLY A O 1
ATOM 3243 N N . VAL A 1 420 ? -1.499 -31.219 3.188 1 98 420 VAL A N 1
ATOM 3244 C CA . VAL A 1 420 ? -0.685 -30.328 2.357 1 98 420 VAL A CA 1
ATOM 3245 C C . VAL A 1 420 ? -1.522 -29.141 1.888 1 98 420 VAL A C 1
ATOM 3247 O O . VAL A 1 420 ? -2.566 -29.328 1.258 1 98 420 VAL A O 1
ATOM 3250 N N . PHE A 1 421 ? -1.049 -27.938 2.217 1 97.25 421 PHE A N 1
ATOM 3251 C CA . PHE A 1 421 ? -1.828 -26.75 1.875 1 97.25 421 PHE A CA 1
ATOM 3252 C C . PHE A 1 421 ? -1.205 -26.016 0.694 1 97.25 421 PHE A C 1
ATOM 3254 O O . PHE A 1 421 ? -0.056 -25.578 0.767 1 97.25 421 PHE A O 1
ATOM 3261 N N . MET A 1 422 ? -1.968 -25.922 -0.369 1 94 422 MET A N 1
ATOM 3262 C CA . MET A 1 422 ? -1.66 -25.125 -1.553 1 94 422 MET A CA 1
ATOM 3263 C C . MET A 1 422 ? -2.709 -24.047 -1.766 1 94 422 MET A C 1
ATOM 3265 O O . MET A 1 422 ? -3.676 -23.953 -1.007 1 94 422 MET A O 1
ATOM 3269 N N . THR A 1 423 ? -2.502 -23.156 -2.746 1 88.19 423 THR A N 1
ATOM 3270 C CA . THR A 1 423 ? -3.492 -22.125 -3.049 1 88.19 423 THR A CA 1
ATOM 3271 C C . THR A 1 423 ? -4.801 -22.766 -3.516 1 88.19 423 THR A C 1
ATOM 3273 O O . THR A 1 423 ? -4.82 -23.516 -4.492 1 88.19 423 THR A O 1
ATOM 3276 N N . PRO A 1 424 ? -5.848 -22.469 -2.938 1 82.69 424 PRO A N 1
ATOM 3277 C CA . PRO A 1 424 ? -7.109 -23.125 -3.273 1 82.69 424 PRO A CA 1
ATOM 3278 C C . PRO A 1 424 ? -7.508 -22.938 -4.734 1 82.69 424 PRO A C 1
ATOM 3280 O O . PRO A 1 424 ? -7.699 -21.797 -5.184 1 82.69 424 PRO A O 1
ATOM 3283 N N . GLY A 1 425 ? -7.668 -24 -5.418 1 70.88 425 GLY A N 1
ATOM 3284 C CA . GLY A 1 425 ? -8.289 -24.078 -6.73 1 70.88 425 GLY A CA 1
ATOM 3285 C C . GLY A 1 425 ? -7.488 -23.375 -7.812 1 70.88 425 GLY A C 1
ATOM 3286 O O . GLY A 1 425 ? -8.023 -23.047 -8.867 1 70.88 425 GLY A O 1
ATOM 3287 N N . ARG A 1 426 ? -6.391 -23.016 -7.598 1 71 426 ARG A N 1
ATOM 3288 C CA . ARG A 1 426 ? -5.617 -22.281 -8.602 1 71 426 ARG A CA 1
ATOM 3289 C C . ARG A 1 426 ? -4.426 -23.109 -9.078 1 71 426 ARG A C 1
ATOM 3291 O O . ARG A 1 426 ? -4.047 -24.094 -8.438 1 71 426 ARG A O 1
ATOM 3298 N N . GLU A 1 427 ? -4.113 -22.766 -10.227 1 67.25 427 GLU A N 1
ATOM 3299 C CA . GLU A 1 427 ? -2.947 -23.422 -10.82 1 67.25 427 GLU A CA 1
ATOM 3300 C C . GLU A 1 427 ? -1.665 -23 -10.109 1 67.25 427 GLU A C 1
AT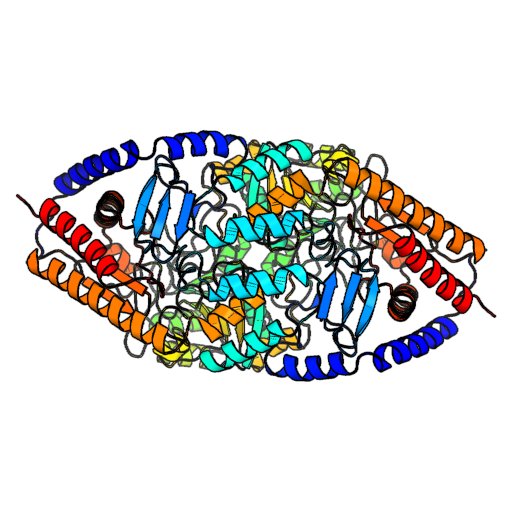OM 3302 O O . GLU A 1 427 ? -0.894 -22.188 -10.633 1 67.25 427 GLU A O 1
ATOM 3307 N N . GLU A 1 428 ? -1.794 -23.109 -8.82 1 64.88 428 GLU A N 1
ATOM 3308 C CA . GLU A 1 428 ? -0.65 -22.438 -8.219 1 64.88 428 GLU A CA 1
ATOM 3309 C C . GLU A 1 428 ? 0.415 -23.438 -7.777 1 64.88 428 GLU A C 1
ATOM 3311 O O . GLU A 1 428 ? 0.141 -24.641 -7.672 1 64.88 428 GLU A O 1
ATOM 3316 N N . GLU A 1 429 ? 1.542 -22.859 -7.641 1 86.44 429 GLU A N 1
ATOM 3317 C CA . GLU A 1 429 ? 2.902 -23.328 -7.398 1 86.44 429 GLU A CA 1
ATOM 3318 C C . GLU A 1 429 ? 3.143 -23.594 -5.914 1 86.44 429 GLU A C 1
ATOM 3320 O O . GLU A 1 429 ? 2.443 -23.031 -5.062 1 86.44 429 GLU A O 1
ATOM 3325 N N . TRP A 1 430 ? 3.867 -24.672 -5.707 1 95.81 430 TRP A N 1
ATOM 3326 C CA . TRP A 1 430 ? 4.367 -24.719 -4.336 1 95.81 430 TRP A CA 1
ATOM 3327 C C . TRP A 1 430 ? 5.438 -23.656 -4.105 1 95.81 430 TRP A C 1
ATOM 3329 O O . TRP A 1 430 ? 6.145 -23.266 -5.035 1 95.81 430 TRP A O 1
ATOM 3339 N N . THR A 1 431 ? 5.473 -23.141 -2.951 1 96.88 431 THR A N 1
ATOM 3340 C CA . THR A 1 431 ? 6.555 -22.312 -2.434 1 96.88 431 THR A CA 1
ATOM 3341 C C . THR A 1 431 ? 7.172 -22.938 -1.188 1 96.88 431 THR A C 1
ATOM 3343 O O . THR A 1 431 ? 6.473 -23.203 -0.212 1 96.88 431 THR A O 1
ATOM 3346 N N . LEU A 1 432 ? 8.43 -23.172 -1.238 1 98.38 432 LEU A N 1
ATOM 3347 C CA . LEU A 1 432 ? 9.18 -23.719 -0.114 1 98.38 432 LEU A CA 1
ATOM 3348 C C . LEU A 1 432 ? 9.609 -22.609 0.845 1 98.38 432 LEU A C 1
ATOM 3350 O O . LEU A 1 432 ? 9.781 -21.469 0.436 1 98.38 432 LEU A O 1
ATOM 3354 N N . SER A 1 433 ? 9.711 -22.938 2.117 1 98.56 433 SER A N 1
ATOM 3355 C CA . SER A 1 433 ? 10.375 -22.094 3.109 1 98.56 433 SER A CA 1
ATOM 3356 C C . SER A 1 433 ? 11.633 -22.766 3.646 1 98.56 433 SER A C 1
ATOM 3358 O O . SER A 1 433 ? 11.859 -23.953 3.402 1 98.56 433 SER A O 1
ATOM 3360 N N . VAL A 1 434 ? 12.383 -22.016 4.375 1 98.62 434 VAL A N 1
ATOM 3361 C CA . VAL A 1 434 ? 13.617 -22.516 4.945 1 98.62 434 VAL A CA 1
ATOM 3362 C C . VAL A 1 434 ? 13.305 -23.531 6.051 1 98.62 434 VAL A C 1
ATOM 3364 O O . VAL A 1 434 ? 14.203 -24.219 6.543 1 98.62 434 VAL A O 1
ATOM 3367 N N . ALA A 1 435 ? 12.008 -23.672 6.363 1 98.62 435 ALA A N 1
ATOM 3368 C CA . ALA A 1 435 ? 11.609 -24.562 7.453 1 98.62 435 ALA A CA 1
ATOM 3369 C C . ALA A 1 435 ? 11.109 -25.906 6.918 1 98.62 435 ALA A C 1
ATOM 3371 O O . ALA A 1 435 ? 10.898 -26.844 7.684 1 98.62 435 ALA A O 1
ATOM 3372 N N . HIS A 1 436 ? 10.945 -26.062 5.602 1 98.81 436 HIS A N 1
ATOM 3373 C CA . HIS A 1 436 ? 10.508 -27.328 5.012 1 98.81 436 HIS A CA 1
ATOM 3374 C C . HIS A 1 436 ? 11.625 -28.359 5.051 1 98.81 436 HIS A C 1
ATOM 3376 O O . HIS A 1 436 ? 12.805 -28 5.16 1 98.81 436 HIS A O 1
ATOM 3382 N N . ASP A 1 437 ? 11.203 -29.578 5.012 1 98.69 437 ASP A N 1
ATOM 3383 C CA . ASP A 1 437 ? 12.148 -30.688 5.023 1 98.69 437 ASP A CA 1
ATOM 3384 C C . ASP A 1 437 ? 11.703 -31.797 4.082 1 98.69 437 ASP A C 1
ATOM 3386 O O . ASP A 1 437 ? 10.742 -31.641 3.332 1 98.69 437 ASP A O 1
ATOM 3390 N N . ASP A 1 438 ? 12.453 -32.875 4.113 1 98.69 438 ASP A N 1
ATOM 3391 C CA . ASP A 1 438 ? 12.164 -34 3.221 1 98.69 438 ASP A CA 1
ATOM 3392 C C . ASP A 1 438 ? 10.789 -34.594 3.508 1 98.69 438 ASP A C 1
ATOM 3394 O O . ASP A 1 438 ? 10.102 -35.031 2.59 1 98.69 438 ASP A O 1
ATOM 3398 N N . ALA A 1 439 ? 10.406 -34.594 4.738 1 98.75 439 ALA A N 1
ATOM 3399 C CA . ALA A 1 439 ? 9.109 -35.156 5.113 1 98.75 439 ALA A CA 1
ATOM 3400 C C . ALA A 1 439 ? 7.973 -34.344 4.492 1 98.75 439 ALA A C 1
ATOM 3402 O O . ALA A 1 439 ? 6.957 -34.906 4.082 1 98.75 439 ALA A O 1
ATOM 3403 N N . ALA A 1 440 ? 8.133 -33.062 4.504 1 98.75 440 ALA A N 1
ATOM 3404 C CA . ALA A 1 440 ? 7.148 -32.188 3.846 1 98.75 440 ALA A CA 1
ATOM 3405 C C . ALA A 1 440 ? 7.047 -32.531 2.359 1 98.75 440 ALA A C 1
ATOM 3407 O O . ALA A 1 440 ? 5.945 -32.594 1.809 1 98.75 440 ALA A O 1
ATOM 3408 N N . CYS A 1 441 ? 8.18 -32.719 1.706 1 98.69 441 CYS A N 1
ATOM 3409 C CA . CYS A 1 441 ? 8.195 -33.062 0.29 1 98.69 441 CYS A CA 1
ATOM 3410 C C . CYS A 1 441 ? 7.504 -34.406 0.049 1 98.69 441 CYS A C 1
ATOM 3412 O O . CYS A 1 441 ? 6.734 -34.531 -0.901 1 98.69 441 CYS A O 1
ATOM 3414 N N . ASP A 1 442 ? 7.785 -35.312 0.901 1 98.69 442 ASP A N 1
ATOM 3415 C CA . ASP A 1 442 ? 7.156 -36.625 0.778 1 98.69 442 ASP A CA 1
ATOM 3416 C C . ASP A 1 442 ? 5.637 -36.531 0.883 1 98.69 442 ASP A C 1
ATOM 3418 O O . ASP A 1 442 ? 4.91 -37.188 0.148 1 98.69 442 ASP A O 1
ATOM 3422 N N . ALA A 1 443 ? 5.215 -35.719 1.817 1 98.69 443 ALA A N 1
ATOM 3423 C CA . ALA A 1 443 ? 3.777 -35.531 1.985 1 98.69 443 ALA A CA 1
ATOM 3424 C C . ALA A 1 443 ? 3.139 -35 0.704 1 98.69 443 ALA A C 1
ATOM 3426 O O . ALA A 1 443 ? 2.072 -35.469 0.297 1 98.69 443 ALA A O 1
ATOM 3427 N N . TYR A 1 444 ? 3.766 -34.031 0.098 1 98.25 444 TYR A N 1
ATOM 3428 C CA . TYR A 1 444 ? 3.279 -33.469 -1.156 1 98.25 444 TYR A CA 1
ATOM 3429 C C . TYR A 1 444 ? 3.236 -34.531 -2.252 1 98.25 444 TYR A C 1
ATOM 3431 O O . TYR A 1 444 ? 2.213 -34.719 -2.92 1 98.25 444 TYR A O 1
ATOM 3439 N N . ILE A 1 445 ? 4.312 -35.281 -2.426 1 98.5 445 ILE A N 1
ATOM 3440 C CA . ILE A 1 445 ? 4.457 -36.281 -3.477 1 98.5 445 ILE A CA 1
ATOM 3441 C C . ILE A 1 445 ? 3.438 -37.406 -3.266 1 98.5 445 ILE A C 1
ATOM 3443 O O . ILE A 1 445 ? 2.811 -37.875 -4.219 1 98.5 445 ILE A O 1
ATOM 3447 N N . ASN A 1 446 ? 3.264 -37.781 -2.043 1 98.62 446 ASN A N 1
ATOM 3448 C CA . ASN A 1 446 ? 2.332 -38.844 -1.728 1 98.62 446 ASN A CA 1
ATOM 3449 C C . ASN A 1 446 ? 0.892 -38.469 -2.037 1 98.62 446 ASN A C 1
ATOM 3451 O O . ASN A 1 446 ? 0.117 -39.281 -2.547 1 98.62 446 ASN A O 1
ATOM 3455 N N . ALA A 1 447 ? 0.526 -37.25 -1.66 1 98.06 447 ALA A N 1
ATOM 3456 C CA . ALA A 1 447 ? -0.817 -36.781 -1.979 1 98.06 447 ALA A CA 1
ATOM 3457 C C . ALA A 1 447 ? -1.061 -36.781 -3.484 1 98.06 447 ALA A C 1
ATOM 3459 O O . ALA A 1 447 ? -2.135 -37.188 -3.943 1 98.06 447 ALA A O 1
ATOM 3460 N N . PHE A 1 448 ? -0.083 -36.375 -4.258 1 97.25 448 PHE A N 1
ATOM 3461 C CA . PHE A 1 448 ? -0.188 -36.375 -5.715 1 97.25 448 PHE A CA 1
ATOM 3462 C C . PHE A 1 448 ? -0.28 -37.781 -6.25 1 97.25 448 PHE A C 1
ATOM 3464 O O . PHE A 1 448 ? -1.094 -38.062 -7.129 1 97.25 448 PHE A O 1
ATOM 3471 N N . ALA A 1 449 ? 0.508 -38.625 -5.699 1 98 449 ALA A N 1
ATOM 3472 C CA . ALA A 1 449 ? 0.519 -40.031 -6.125 1 98 449 ALA A CA 1
ATOM 3473 C C . ALA A 1 449 ? -0.834 -40.688 -5.875 1 98 449 ALA A C 1
ATOM 3475 O O . ALA A 1 449 ? -1.314 -41.469 -6.699 1 98 449 ALA A O 1
ATOM 3476 N N . GLU A 1 450 ? -1.376 -40.375 -4.746 1 98.25 450 GLU A N 1
ATOM 3477 C CA . GLU A 1 450 ? -2.691 -40.938 -4.445 1 98.25 450 GLU A CA 1
ATOM 3478 C C . GLU A 1 450 ? -3.74 -40.438 -5.441 1 98.25 450 GLU A C 1
ATOM 3480 O O . GLU A 1 450 ? -4.602 -41.219 -5.875 1 98.25 450 GLU A O 1
ATOM 3485 N N . MET A 1 451 ? -3.746 -39.156 -5.73 1 97 451 MET A N 1
ATOM 3486 C CA . MET A 1 451 ? -4.664 -38.625 -6.734 1 97 451 MET A CA 1
ATOM 3487 C C . MET A 1 451 ? -4.469 -39.344 -8.078 1 97 451 MET A C 1
ATOM 3489 O O . MET A 1 451 ? -5.441 -39.75 -8.711 1 97 451 MET A O 1
ATOM 3493 N N . ALA A 1 452 ? -3.18 -39.406 -8.508 1 96.56 452 ALA A N 1
ATOM 3494 C CA . ALA A 1 452 ? -2.871 -40.031 -9.797 1 96.56 452 ALA A CA 1
ATOM 3495 C C . ALA A 1 452 ? -3.369 -41.469 -9.844 1 96.56 452 ALA A C 1
ATOM 3497 O O . ALA A 1 452 ? -3.934 -41.906 -10.852 1 96.56 452 ALA A O 1
ATOM 3498 N N . HIS A 1 453 ? -3.176 -42.125 -8.773 1 96.62 453 HIS A N 1
ATOM 3499 C CA . HIS A 1 453 ? -3.646 -43.5 -8.672 1 96.62 453 HIS A CA 1
ATOM 3500 C C . HIS A 1 453 ? -5.16 -43.594 -8.82 1 96.62 453 HIS A C 1
ATOM 3502 O O . HIS A 1 453 ? -5.668 -44.375 -9.625 1 96.62 453 HIS A O 1
ATOM 3508 N N . ASP A 1 454 ? -5.855 -42.781 -8.07 1 96.69 454 ASP A N 1
ATOM 3509 C CA . ASP A 1 454 ? -7.312 -42.875 -8.031 1 96.69 454 ASP A CA 1
ATOM 3510 C C . ASP A 1 454 ? -7.926 -42.406 -9.359 1 96.69 454 ASP A C 1
ATOM 3512 O O . ASP A 1 454 ? -8.961 -42.938 -9.773 1 96.69 454 ASP A O 1
ATOM 3516 N N . VAL A 1 455 ? -7.359 -41.438 -9.938 1 95.06 455 VAL A N 1
ATOM 3517 C CA . VAL A 1 455 ? -7.926 -40.906 -11.172 1 95.06 455 VAL A CA 1
ATOM 3518 C C . VAL A 1 455 ? -7.699 -41.875 -12.32 1 95.06 455 VAL A C 1
ATOM 3520 O O . VAL A 1 455 ? -8.492 -41.938 -13.266 1 95.06 455 VAL A O 1
ATOM 3523 N N . THR A 1 456 ? -6.641 -42.656 -12.227 1 91.56 456 THR A N 1
ATOM 3524 C CA . THR A 1 456 ? -6.297 -43.562 -13.32 1 91.56 456 THR A CA 1
ATOM 3525 C C . THR A 1 456 ? -6.793 -44.969 -13.039 1 91.56 456 THR A C 1
ATOM 3527 O O . THR A 1 456 ? -6.711 -45.875 -13.898 1 91.56 456 THR A O 1
ATOM 3530 N N . ALA A 1 457 ? -7.223 -45.125 -11.812 1 85 457 ALA A N 1
ATOM 3531 C CA . ALA A 1 457 ? -7.715 -46.438 -11.445 1 85 457 ALA A CA 1
ATOM 3532 C C . ALA A 1 457 ? -9.039 -46.75 -12.148 1 85 457 ALA A C 1
ATOM 3534 O O . ALA A 1 457 ? -9.867 -45.875 -12.344 1 85 457 ALA A O 1
ATOM 3535 N N . GLU A 1 458 ? -9.125 -47.875 -13 1 65.19 458 GLU A N 1
ATOM 3536 C CA . GLU A 1 458 ? -10.32 -48.375 -13.664 1 65.19 458 GLU A CA 1
ATOM 3537 C C . GLU A 1 458 ? -11.375 -48.812 -12.648 1 65.19 458 GLU A C 1
ATOM 3539 O O . GLU A 1 458 ? -11.047 -49.25 -11.547 1 65.19 458 GLU A O 1
ATOM 3544 N N . MET B 1 1 ? -4.219 46.25 15.977 1 46.47 1 MET B N 1
ATOM 3545 C CA . MET B 1 1 ? -3.293 46.438 14.867 1 46.47 1 MET B CA 1
ATOM 3546 C C . MET B 1 1 ? -2.234 45.344 14.859 1 46.47 1 MET B C 1
ATOM 3548 O O . MET B 1 1 ? -1.6 45.062 15.883 1 46.47 1 MET B O 1
ATOM 3552 N N . THR B 1 2 ? -2.285 44.156 13.836 1 61.34 2 THR B N 1
ATOM 3553 C CA . THR B 1 2 ? -1.309 43.062 13.75 1 61.34 2 THR B CA 1
ATOM 3554 C C . THR B 1 2 ? 0.106 43.625 13.625 1 61.34 2 THR B C 1
ATOM 3556 O O . THR B 1 2 ? 0.329 44.594 12.914 1 61.34 2 THR B O 1
ATOM 3559 N N . ALA B 1 3 ? 0.965 43.188 14.711 1 66.19 3 ALA B N 1
ATOM 3560 C CA . ALA B 1 3 ? 2.363 43.594 14.68 1 66.19 3 ALA B CA 1
ATOM 3561 C C . ALA B 1 3 ? 2.955 43.469 13.281 1 66.19 3 ALA B C 1
ATOM 3563 O O . ALA B 1 3 ? 2.658 42.5 12.57 1 66.19 3 ALA B O 1
ATOM 3564 N N . SER B 1 4 ? 3.496 44.5 12.812 1 77 4 SER B N 1
ATOM 3565 C CA . SER B 1 4 ? 4.211 44.438 11.539 1 77 4 SER B CA 1
ATOM 3566 C C . SER B 1 4 ? 5.484 43.625 11.664 1 77 4 SER B C 1
ATOM 3568 O O . SER B 1 4 ? 6.359 43.906 12.477 1 77 4 SER B O 1
ATOM 3570 N N . ILE B 1 5 ? 5.477 42.375 11.195 1 85.94 5 ILE B N 1
ATOM 3571 C CA . ILE B 1 5 ? 6.645 41.5 11.258 1 85.94 5 ILE B CA 1
ATOM 3572 C C . ILE B 1 5 ? 7.531 41.719 10.039 1 85.94 5 ILE B C 1
ATOM 3574 O O . ILE B 1 5 ? 7.078 41.594 8.898 1 85.94 5 ILE B O 1
ATOM 3578 N N . SER B 1 6 ? 8.734 42.188 10.312 1 89.19 6 SER B N 1
ATOM 3579 C CA . SER B 1 6 ? 9.695 42.5 9.25 1 89.19 6 SER B CA 1
ATOM 3580 C C . SER B 1 6 ? 10.156 41.25 8.539 1 89.19 6 SER B C 1
ATOM 3582 O O . SER B 1 6 ? 10.609 40.281 9.18 1 89.19 6 SER B O 1
ATOM 3584 N N . GLU B 1 7 ? 10.062 41.219 7.215 1 91.31 7 GLU B N 1
ATOM 3585 C CA . GLU B 1 7 ? 10.57 40.125 6.41 1 91.31 7 GLU B CA 1
ATOM 3586 C C . GLU B 1 7 ? 12.07 39.906 6.625 1 91.31 7 GLU B C 1
ATOM 3588 O O . GLU B 1 7 ? 12.555 38.781 6.621 1 91.31 7 GLU B O 1
ATOM 3593 N N . ALA B 1 8 ? 12.766 41 6.777 1 94.25 8 ALA B N 1
ATOM 3594 C CA . ALA B 1 8 ? 14.203 40.969 7.023 1 94.25 8 ALA B CA 1
ATOM 3595 C C . ALA B 1 8 ? 14.508 40.25 8.344 1 94.25 8 ALA B C 1
ATOM 3597 O O . ALA B 1 8 ? 15.477 39.5 8.445 1 94.25 8 ALA B O 1
ATOM 3598 N N . ARG B 1 9 ? 13.641 40.562 9.328 1 95.25 9 ARG B N 1
ATOM 3599 C CA . ARG B 1 9 ? 13.82 39.938 10.641 1 95.25 9 ARG B CA 1
ATOM 3600 C C . ARG B 1 9 ? 13.562 38.438 10.578 1 95.25 9 ARG B C 1
ATOM 3602 O O . ARG B 1 9 ? 14.305 37.656 11.172 1 95.25 9 ARG B O 1
ATOM 3609 N N . ILE B 1 10 ? 12.523 38.031 9.883 1 96.31 10 ILE B N 1
ATOM 3610 C CA . ILE B 1 10 ? 12.211 36.625 9.711 1 96.31 10 ILE B CA 1
ATOM 3611 C C . ILE B 1 10 ? 13.375 35.906 9.023 1 96.31 10 ILE B C 1
ATOM 3613 O O . ILE B 1 10 ? 13.797 34.844 9.461 1 96.31 10 ILE B O 1
ATOM 3617 N N . LYS B 1 11 ? 13.875 36.5 7.949 1 97 11 LYS B N 1
ATOM 3618 C CA . LYS B 1 11 ? 14.984 35.938 7.195 1 97 11 LYS B CA 1
ATOM 3619 C C . LYS B 1 11 ? 16.219 35.75 8.078 1 97 11 LYS B C 1
ATOM 3621 O O . LYS B 1 11 ? 16.906 34.719 8.008 1 97 11 LYS B O 1
ATOM 3626 N N . GLU B 1 12 ? 16.5 36.812 8.844 1 97.31 12 GLU B N 1
ATOM 3627 C CA . GLU B 1 12 ? 17.656 36.75 9.742 1 97.31 12 GLU B CA 1
ATOM 3628 C C . GLU B 1 12 ? 17.516 35.625 10.766 1 97.31 12 GLU B C 1
ATOM 3630 O O . GLU B 1 12 ? 18.453 34.844 10.969 1 97.31 12 GLU B O 1
ATOM 3635 N N . LEU B 1 13 ? 16.359 35.562 11.406 1 98 13 LEU B N 1
ATOM 3636 C CA . LEU B 1 13 ? 16.125 34.531 12.438 1 98 13 LEU B CA 1
ATOM 3637 C C . LEU B 1 13 ? 16.094 33.156 11.828 1 98 13 LEU B C 1
ATOM 3639 O O . LEU B 1 13 ? 16.547 32.188 12.445 1 98 13 LEU B O 1
ATOM 3643 N N . THR B 1 14 ? 15.523 33.031 10.641 1 97.38 14 THR B N 1
ATOM 3644 C CA . THR B 1 14 ? 15.484 31.734 9.953 1 97.38 14 THR B CA 1
ATOM 3645 C C . THR B 1 14 ? 16.891 31.234 9.664 1 97.38 14 THR B C 1
ATOM 3647 O O . THR B 1 14 ? 17.203 30.062 9.883 1 97.38 14 THR B O 1
ATOM 3650 N N . ALA B 1 15 ? 17.734 32.125 9.18 1 98.12 15 ALA B N 1
ATOM 3651 C CA . ALA B 1 15 ? 19.125 31.766 8.914 1 98.12 15 ALA B CA 1
ATOM 3652 C C . ALA B 1 15 ? 19.828 31.344 10.195 1 98.12 15 ALA B C 1
ATOM 3654 O O . ALA B 1 15 ? 20.516 30.312 10.227 1 98.12 15 ALA B O 1
ATOM 3655 N N . LYS B 1 16 ? 19.641 32.125 11.258 1 98.44 16 LYS B N 1
ATOM 3656 C CA . LYS B 1 16 ? 20.297 31.875 12.539 1 98.44 16 LYS B CA 1
ATOM 3657 C C . LYS B 1 16 ? 19.859 30.531 13.133 1 98.44 16 LYS B C 1
ATOM 3659 O O . LYS B 1 16 ? 20.688 29.719 13.523 1 98.44 16 LYS B O 1
ATOM 3664 N N . GLU B 1 17 ? 18.562 30.312 13.203 1 98.12 17 GLU B N 1
ATOM 3665 C CA . GLU B 1 17 ? 18.016 29.094 13.789 1 98.12 17 GLU B CA 1
ATOM 3666 C C . GLU B 1 17 ? 18.297 27.875 12.906 1 98.12 17 GLU B C 1
ATOM 3668 O O . GLU B 1 17 ? 18.5 26.766 13.398 1 98.12 17 GLU B O 1
ATOM 3673 N N . GLY B 1 18 ? 18.281 28.094 11.609 1 97.69 18 GLY B N 1
ATOM 3674 C CA . GLY B 1 18 ? 18.641 27.031 10.68 1 97.69 18 GLY B CA 1
ATOM 3675 C C . GLY B 1 18 ? 20.078 26.562 10.867 1 97.69 18 GLY B C 1
ATOM 3676 O O . GLY B 1 18 ? 20.344 25.359 10.883 1 97.69 18 GLY B O 1
ATOM 3677 N N . GLU B 1 19 ? 20.984 27.516 10.984 1 98.31 19 GLU B N 1
ATOM 3678 C CA . GLU B 1 19 ? 22.391 27.188 11.219 1 98.31 19 GLU B CA 1
ATOM 3679 C C . GLU B 1 19 ? 22.578 26.453 12.547 1 98.31 19 GLU B C 1
ATOM 3681 O O . GLU B 1 19 ? 23.359 25.516 12.641 1 98.31 19 GLU B O 1
ATOM 3686 N N . LYS B 1 20 ? 21.859 26.969 13.508 1 98.44 20 LYS B N 1
ATOM 3687 C CA . LYS B 1 20 ? 21.906 26.344 14.836 1 98.44 20 LYS B CA 1
ATOM 3688 C C . LYS B 1 20 ? 21.469 24.891 14.773 1 98.44 20 LYS B C 1
ATOM 3690 O O . LYS B 1 20 ? 22.125 24.016 15.359 1 98.44 20 LYS B O 1
ATOM 3695 N N . LEU B 1 21 ? 20.422 24.578 14.086 1 97.88 21 LEU B N 1
ATOM 3696 C CA . LEU B 1 21 ? 19.922 23.219 13.961 1 97.88 21 LEU B CA 1
ATOM 3697 C C . LEU B 1 21 ? 20.906 22.344 13.18 1 97.88 21 LEU B C 1
ATOM 3699 O O . LEU B 1 21 ? 21.234 21.25 13.609 1 97.88 21 LEU B O 1
ATOM 3703 N N . ASN B 1 22 ? 21.359 22.828 12.023 1 98.12 22 ASN B N 1
ATOM 3704 C CA . ASN B 1 22 ? 22.25 22.062 11.156 1 98.12 22 ASN B CA 1
ATOM 3705 C C . ASN B 1 22 ? 23.562 21.703 11.875 1 98.12 22 ASN B C 1
ATOM 3707 O O . ASN B 1 22 ? 24.125 20.641 11.641 1 98.12 22 ASN B O 1
ATOM 3711 N N . ALA B 1 23 ? 23.969 22.562 12.75 1 98.25 23 ALA B N 1
ATOM 3712 C CA . ALA B 1 23 ? 25.219 22.359 13.484 1 98.25 23 ALA B CA 1
ATOM 3713 C C . ALA B 1 23 ? 25.109 21.156 14.422 1 98.25 23 ALA B C 1
ATOM 3715 O O . ALA B 1 23 ? 26.125 20.531 14.766 1 98.25 23 ALA B O 1
ATOM 3716 N N . LYS B 1 24 ? 23.922 20.75 14.758 1 97.88 24 LYS B N 1
ATOM 3717 C CA . LYS B 1 24 ? 23.734 19.641 15.688 1 97.88 24 LYS B CA 1
ATOM 3718 C C . LYS B 1 24 ? 23.344 18.375 14.945 1 97.88 24 LYS B C 1
ATOM 3720 O O . LYS B 1 24 ? 23.031 17.344 15.57 1 97.88 24 LYS B O 1
ATOM 3725 N N . LEU B 1 25 ? 23.359 18.375 13.656 1 98.25 25 LEU B N 1
ATOM 3726 C CA . LEU B 1 25 ? 22.859 17.25 12.883 1 98.25 25 LEU B CA 1
ATOM 3727 C C . LEU B 1 25 ? 23.953 16.656 12 1 98.25 25 LEU B C 1
ATOM 3729 O O . LEU B 1 25 ? 23.688 16.266 10.859 1 98.25 25 LEU B O 1
ATOM 3733 N N . GLY B 1 26 ? 25.156 16.562 12.508 1 98.38 26 GLY B N 1
ATOM 3734 C CA . GLY B 1 26 ? 26.297 16.047 11.773 1 98.38 26 GLY B CA 1
ATOM 3735 C C . GLY B 1 26 ? 26.156 14.578 11.398 1 98.38 26 GLY B C 1
ATOM 3736 O O . GLY B 1 26 ? 26.469 14.188 10.273 1 98.38 26 GLY B O 1
ATOM 3737 N N . LYS B 1 27 ? 25.781 13.758 12.344 1 98.38 27 LYS B N 1
ATOM 3738 C CA . LYS B 1 27 ? 25.625 12.328 12.078 1 98.38 27 LYS B CA 1
ATOM 3739 C C . LYS B 1 27 ? 24.5 12.078 11.078 1 98.38 27 LYS B C 1
ATOM 3741 O O . LYS B 1 27 ? 24.594 11.18 10.242 1 98.38 27 LYS B O 1
ATOM 3746 N N . SER B 1 28 ? 23.422 12.867 11.125 1 98.19 28 SER B N 1
ATOM 3747 C CA . SER B 1 28 ? 22.359 12.789 10.133 1 98.19 28 SER B CA 1
ATOM 3748 C C . SER B 1 28 ? 22.891 13.07 8.727 1 98.19 28 SER B C 1
ATOM 3750 O O . SER B 1 28 ? 22.531 12.375 7.773 1 98.19 28 SER B O 1
ATOM 3752 N N . ARG B 1 29 ? 23.719 14.07 8.648 1 98.19 29 ARG B N 1
ATOM 3753 C CA . ARG B 1 29 ? 24.328 14.398 7.359 1 98.19 29 ARG B CA 1
ATOM 3754 C C . ARG B 1 29 ? 25.156 13.227 6.84 1 98.19 29 ARG B C 1
ATOM 3756 O O . ARG B 1 29 ? 25.094 12.898 5.652 1 98.19 29 ARG B O 1
ATOM 3763 N N . GLU B 1 30 ? 25.922 12.594 7.699 1 98.19 30 GLU B N 1
ATOM 3764 C CA . GLU B 1 30 ? 26.766 11.461 7.324 1 98.19 30 GLU B CA 1
ATOM 3765 C C . GLU B 1 30 ? 25.906 10.281 6.852 1 98.19 30 GLU B C 1
ATOM 3767 O O . GLU B 1 30 ? 26.234 9.648 5.844 1 98.19 30 GLU B O 1
ATOM 3772 N N . MET B 1 31 ? 24.859 10.062 7.562 1 97.44 31 MET B N 1
ATOM 3773 C CA . MET B 1 31 ? 23.969 8.961 7.207 1 97.44 31 MET B CA 1
ATOM 3774 C C . MET B 1 31 ? 23.281 9.234 5.879 1 97.44 31 MET B C 1
ATOM 3776 O O . MET B 1 31 ? 23.078 8.32 5.078 1 97.44 31 MET B O 1
ATOM 3780 N N . TYR B 1 32 ? 22.938 10.5 5.707 1 97.44 32 TYR B N 1
ATOM 3781 C CA . TYR B 1 32 ? 22.344 10.898 4.441 1 97.44 32 TYR B CA 1
ATOM 3782 C C . TYR B 1 32 ? 23.281 10.617 3.275 1 97.44 32 TYR B C 1
ATOM 3784 O O . TYR B 1 32 ? 22.859 10.086 2.246 1 97.44 32 TYR B O 1
ATOM 3792 N N . ASN B 1 33 ? 24.531 10.93 3.439 1 97.5 33 ASN B N 1
ATOM 3793 C CA . ASN B 1 33 ? 25.547 10.695 2.408 1 97.5 33 ASN B CA 1
ATOM 3794 C C . ASN B 1 33 ? 25.719 9.211 2.117 1 97.5 33 ASN B C 1
ATOM 3796 O O . ASN B 1 33 ? 25.891 8.812 0.963 1 97.5 33 ASN B O 1
ATOM 3800 N N . GLU B 1 34 ? 25.641 8.43 3.16 1 97.25 34 GLU B N 1
ATOM 3801 C CA . GLU B 1 34 ? 25.734 6.98 2.99 1 97.25 34 GLU B CA 1
ATOM 3802 C C . GLU B 1 34 ? 24.484 6.434 2.289 1 97.25 34 GLU B C 1
ATOM 3804 O O . GLU B 1 34 ? 24.594 5.625 1.365 1 97.25 34 GLU B O 1
ATOM 3809 N N . ALA B 1 35 ? 23.344 6.898 2.732 1 97.5 35 ALA B N 1
ATOM 3810 C CA . ALA B 1 35 ? 22.062 6.387 2.244 1 97.5 35 ALA B CA 1
ATOM 3811 C C . ALA B 1 35 ? 21.875 6.691 0.761 1 97.5 35 ALA B C 1
ATOM 3813 O O . ALA B 1 35 ? 21.312 5.887 0.02 1 97.5 35 ALA B O 1
ATOM 3814 N N . ARG B 1 36 ? 22.375 7.832 0.328 1 96.69 36 ARG B N 1
ATOM 3815 C CA . ARG B 1 36 ? 22.141 8.312 -1.03 1 96.69 36 ARG B CA 1
ATOM 3816 C C . ARG B 1 36 ? 22.875 7.445 -2.051 1 96.69 36 ARG B C 1
ATOM 3818 O O . ARG B 1 36 ? 22.609 7.531 -3.25 1 96.69 36 ARG B O 1
ATOM 3825 N N . LYS B 1 37 ? 23.797 6.613 -1.541 1 97.31 37 LYS B N 1
ATOM 3826 C CA . LYS B 1 37 ? 24.516 5.723 -2.457 1 97.31 37 LYS B CA 1
ATOM 3827 C C . LYS B 1 37 ? 23.547 4.781 -3.168 1 97.31 37 LYS B C 1
ATOM 3829 O O . LYS B 1 37 ? 23.609 4.621 -4.391 1 97.31 37 LYS B O 1
ATOM 3834 N N . HIS B 1 38 ? 22.562 4.184 -2.346 1 97.88 38 HIS B N 1
ATOM 3835 C CA . HIS B 1 38 ? 21.719 3.162 -2.953 1 97.88 38 HIS B CA 1
ATOM 3836 C C . HIS B 1 38 ? 20.25 3.398 -2.629 1 97.88 38 HIS B C 1
ATOM 3838 O O . HIS B 1 38 ? 19.359 2.766 -3.217 1 97.88 38 HIS B O 1
ATOM 3844 N N . LEU B 1 39 ? 20 4.223 -1.719 1 96.62 39 LEU B N 1
ATOM 3845 C CA . LEU B 1 39 ? 18.641 4.668 -1.473 1 96.62 39 LEU B CA 1
ATOM 3846 C C . LEU B 1 39 ? 18.328 5.949 -2.24 1 96.62 39 LEU B C 1
ATOM 3848 O O . LEU B 1 39 ? 18.969 6.984 -2.006 1 96.62 39 LEU B O 1
ATOM 3852 N N . CYS B 1 40 ? 17.422 5.871 -3.125 1 95.19 40 CYS B N 1
ATOM 3853 C CA . CYS B 1 40 ? 17.109 6.996 -4.004 1 95.19 40 CYS B CA 1
ATOM 3854 C C . CYS B 1 40 ? 16.75 8.234 -3.193 1 95.19 40 CYS B C 1
ATOM 3856 O O . CYS B 1 40 ? 15.773 8.227 -2.441 1 95.19 40 CYS B O 1
ATOM 3858 N N . ASN B 1 41 ? 17.516 9.344 -3.285 1 93.12 41 ASN B N 1
ATOM 3859 C CA . ASN B 1 41 ? 17.375 10.602 -2.559 1 93.12 41 ASN B CA 1
ATOM 3860 C C . ASN B 1 41 ? 17.672 10.422 -1.072 1 93.12 41 ASN B C 1
ATOM 3862 O O . ASN B 1 41 ? 17.375 11.305 -0.265 1 93.12 41 ASN B O 1
ATOM 3866 N N . GLY B 1 42 ? 18.141 9.289 -0.724 1 94.81 42 GLY B N 1
ATOM 3867 C CA . GLY B 1 42 ? 18.625 9.031 0.628 1 94.81 42 GLY B CA 1
ATOM 3868 C C . GLY B 1 42 ? 17.5 8.789 1.617 1 94.81 42 GLY B C 1
ATOM 3869 O O . GLY B 1 42 ? 17.719 8.758 2.828 1 94.81 42 GLY B O 1
ATOM 3870 N N . VAL B 1 43 ? 16.234 8.703 1.131 1 95 43 VAL B N 1
ATOM 3871 C CA . VAL B 1 43 ? 15.078 8.484 1.991 1 95 43 VAL B CA 1
ATOM 3872 C C . VAL B 1 43 ? 14.148 7.465 1.35 1 95 43 VAL B C 1
ATOM 3874 O O . VAL B 1 43 ? 14.164 7.273 0.131 1 95 43 VAL B O 1
ATOM 3877 N N . ALA B 1 44 ? 13.312 6.844 2.162 1 92.44 44 ALA B N 1
ATOM 3878 C CA . ALA B 1 44 ? 12.375 5.832 1.673 1 92.44 44 ALA B CA 1
ATOM 3879 C C . ALA B 1 44 ? 11.141 6.48 1.055 1 92.44 44 ALA B C 1
ATOM 3881 O O . ALA B 1 44 ? 10.445 5.859 0.251 1 92.44 44 ALA B O 1
ATOM 3882 N N . SER B 1 45 ? 10.867 7.645 1.382 1 91.44 45 SER B N 1
ATOM 3883 C CA . SER B 1 45 ? 9.734 8.438 0.909 1 91.44 45 SER B CA 1
ATOM 3884 C C . SER B 1 45 ? 10.125 9.891 0.688 1 91.44 45 SER B C 1
ATOM 3886 O O . SER B 1 45 ? 10.797 10.492 1.532 1 91.44 45 SER B O 1
ATOM 3888 N N . SER B 1 46 ? 9.656 10.516 -0.373 1 90.12 46 SER B N 1
ATOM 3889 C CA . SER B 1 46 ? 10.102 11.852 -0.764 1 90.12 46 SER B CA 1
ATOM 3890 C C . SER B 1 46 ? 9.734 12.891 0.287 1 90.12 46 SER B C 1
ATOM 3892 O O . SER B 1 46 ? 10.43 13.891 0.454 1 90.12 46 SER B O 1
ATOM 3894 N N . TYR B 1 47 ? 8.695 12.648 1.056 1 86.38 47 TYR B N 1
ATOM 3895 C CA . TYR B 1 47 ? 8.227 13.617 2.043 1 86.38 47 TYR B CA 1
ATOM 3896 C C . TYR B 1 47 ? 9.117 13.602 3.283 1 86.38 47 TYR B C 1
ATOM 3898 O O . TYR B 1 47 ? 9.008 14.477 4.141 1 86.38 47 TYR B O 1
ATOM 3906 N N . GLN B 1 48 ? 10.086 12.727 3.322 1 91.19 48 GLN B N 1
ATOM 3907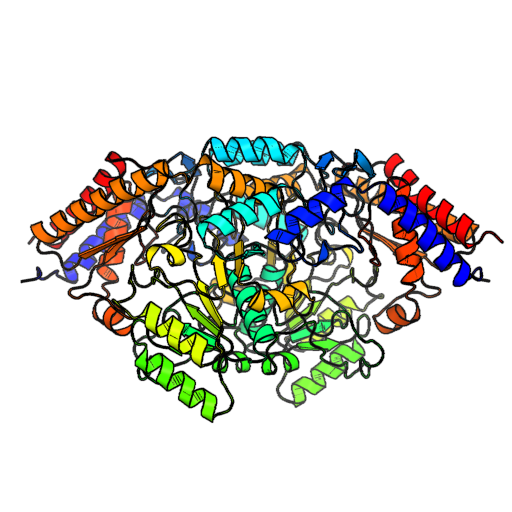 C CA . GLN B 1 48 ? 11 12.648 4.457 1 91.19 48 GLN B CA 1
ATOM 3908 C C . GLN B 1 48 ? 12.211 13.555 4.25 1 91.19 48 GLN B C 1
ATOM 3910 O O . GLN B 1 48 ? 13.008 13.742 5.168 1 91.19 48 GLN B O 1
ATOM 3915 N N . LEU B 1 49 ? 12.281 14.188 3.061 1 91.44 49 LEU B N 1
ATOM 3916 C CA . LEU B 1 49 ? 13.414 15.047 2.754 1 91.44 49 LEU B CA 1
ATOM 3917 C C . LEU B 1 49 ? 13.297 16.391 3.475 1 91.44 49 LEU B C 1
ATOM 3919 O O . LEU B 1 49 ? 12.195 16.875 3.713 1 91.44 49 LEU B O 1
ATOM 3923 N N . ARG B 1 50 ? 14.367 16.859 3.85 1 91.75 50 ARG B N 1
ATOM 3924 C CA . ARG B 1 50 ? 14.57 18.203 4.371 1 91.75 50 ARG B CA 1
ATOM 3925 C C . ARG B 1 50 ? 15.875 18.797 3.855 1 91.75 50 ARG B C 1
ATOM 3927 O O . ARG B 1 50 ? 16.891 18.109 3.766 1 91.75 50 ARG B O 1
ATOM 3934 N N . ASP B 1 51 ? 15.836 20.047 3.453 1 90.88 51 ASP B N 1
ATOM 3935 C CA . ASP B 1 51 ? 17.078 20.719 3.082 1 90.88 51 ASP B CA 1
ATOM 3936 C C . ASP B 1 51 ? 17.844 21.188 4.32 1 90.88 51 ASP B C 1
ATOM 3938 O O . ASP B 1 51 ? 17.25 21.672 5.281 1 90.88 51 ASP B O 1
ATOM 3942 N N . PRO B 1 52 ? 19.047 21.094 4.332 1 94.75 52 PRO B N 1
ATOM 3943 C CA . PRO B 1 52 ? 19.922 20.547 3.297 1 94.75 52 PRO B CA 1
ATOM 3944 C C . PRO B 1 52 ? 20.016 19.016 3.332 1 94.75 52 PRO B C 1
ATOM 3946 O O . PRO B 1 52 ? 20.469 18.406 2.365 1 94.75 52 PRO B O 1
ATOM 3949 N N . TRP B 1 53 ? 19.719 18.359 4.469 1 95.94 53 TRP B N 1
ATOM 3950 C CA . TRP B 1 53 ? 19.625 16.906 4.594 1 95.94 53 TRP B CA 1
ATOM 3951 C C . TRP B 1 53 ? 18.594 16.516 5.637 1 95.94 53 TRP B C 1
ATOM 3953 O O . TRP B 1 53 ? 18.281 17.297 6.535 1 95.94 53 TRP B O 1
ATOM 3963 N N . PRO B 1 54 ? 18.047 15.391 5.527 1 96.31 54 PRO B N 1
ATOM 3964 C CA . PRO B 1 54 ? 17.016 14.953 6.469 1 96.31 54 PRO B CA 1
ATOM 3965 C C . PRO B 1 54 ? 17.562 14.648 7.855 1 96.31 54 PRO B C 1
ATOM 3967 O O . PRO B 1 54 ? 18.781 14.5 8.016 1 96.31 54 PRO B O 1
ATOM 3970 N N . ILE B 1 55 ? 16.672 14.688 8.828 1 97 55 ILE B N 1
ATOM 3971 C CA . ILE B 1 55 ? 17 14.242 10.18 1 97 55 ILE B CA 1
ATOM 3972 C C . ILE B 1 55 ? 16.781 12.734 10.297 1 97 55 ILE B C 1
ATOM 3974 O O . ILE B 1 55 ? 15.695 12.234 9.992 1 97 55 ILE B O 1
ATOM 3978 N N . TYR B 1 56 ? 17.781 11.992 10.664 1 97.56 56 TYR B N 1
ATOM 3979 C CA . TYR B 1 56 ? 17.672 10.547 10.859 1 97.56 56 TYR B CA 1
ATOM 3980 C C . TYR B 1 56 ? 17.297 10.219 12.297 1 97.56 56 TYR B C 1
ATOM 3982 O O . TYR B 1 56 ? 17.875 10.766 13.234 1 97.56 56 TYR B O 1
ATOM 3990 N N . VAL B 1 57 ? 16.375 9.328 12.445 1 97.81 57 VAL B N 1
ATOM 3991 C CA . VAL B 1 57 ? 15.844 9 13.766 1 97.81 57 VAL B CA 1
ATOM 3992 C C . VAL B 1 57 ? 16.625 7.836 14.367 1 97.81 57 VAL B C 1
ATOM 3994 O O . VAL B 1 57 ? 17.047 6.926 13.648 1 97.81 57 VAL B O 1
ATOM 3997 N N . ASP B 1 58 ? 16.844 7.863 15.672 1 97.75 58 ASP B N 1
ATOM 3998 C CA . ASP B 1 58 ? 17.406 6.742 16.406 1 97.75 58 ASP B CA 1
ATOM 3999 C C . ASP B 1 58 ? 16.312 5.891 17.047 1 97.75 58 ASP B C 1
ATOM 4001 O O . ASP B 1 58 ? 16.219 4.691 16.781 1 97.75 58 ASP B O 1
ATOM 4005 N N . HIS B 1 59 ? 15.516 6.5 17.875 1 98.38 59 HIS B N 1
ATOM 4006 C CA . HIS B 1 59 ? 14.43 5.777 18.531 1 98.38 59 HIS B CA 1
ATOM 4007 C C . HIS B 1 59 ? 13.375 6.738 19.078 1 98.38 59 HIS B C 1
ATOM 4009 O O . HIS B 1 59 ? 13.578 7.957 19.062 1 98.38 59 HIS B O 1
ATOM 4015 N N . GLY B 1 60 ? 12.219 6.238 19.391 1 98.38 60 GLY B N 1
ATOM 4016 C CA . GLY B 1 60 ? 11.164 6.941 20.094 1 98.38 60 GLY B CA 1
ATOM 4017 C C . GLY B 1 60 ? 10.688 6.211 21.344 1 98.38 60 GLY B C 1
ATOM 4018 O O . GLY B 1 60 ? 10.859 4.996 21.453 1 98.38 60 GLY B O 1
ATOM 4019 N N . SER B 1 61 ? 10.156 6.887 22.266 1 98.31 61 SER B N 1
ATOM 4020 C CA . SER B 1 61 ? 9.555 6.355 23.484 1 98.31 61 SER B CA 1
ATOM 4021 C C . SER B 1 61 ? 8.453 7.273 24 1 98.31 61 SER B C 1
ATOM 4023 O O . SER B 1 61 ? 8.695 8.445 24.297 1 98.31 61 SER B O 1
ATOM 4025 N N . GLY B 1 62 ? 7.293 6.715 24.109 1 98.38 62 GLY B N 1
ATOM 4026 C CA . GLY B 1 62 ? 6.18 7.547 24.531 1 98.38 62 GLY B CA 1
ATOM 4027 C C . GLY B 1 62 ? 5.934 8.727 23.609 1 98.38 62 GLY B C 1
ATOM 4028 O O . GLY B 1 62 ? 5.75 8.547 22.406 1 98.38 62 GLY B O 1
ATOM 4029 N N . SER B 1 63 ? 5.992 9.922 24.188 1 98.62 63 SER B N 1
ATOM 4030 C CA . SER B 1 63 ? 5.699 11.133 23.438 1 98.62 63 SER B CA 1
ATOM 4031 C C . SER B 1 63 ? 6.969 11.742 22.859 1 98.62 63 SER B C 1
ATOM 4033 O O . SER B 1 63 ? 6.941 12.836 22.281 1 98.62 63 SER B O 1
ATOM 4035 N N . LYS B 1 64 ? 8.102 10.984 22.906 1 98.69 64 LYS B N 1
ATOM 4036 C CA . LYS B 1 64 ? 9.375 11.594 22.531 1 98.69 64 LYS B CA 1
ATOM 4037 C C . LYS B 1 64 ? 10.07 10.805 21.438 1 98.69 64 LYS B C 1
ATOM 4039 O O . LYS B 1 64 ? 9.727 9.641 21.188 1 98.69 64 LYS B O 1
ATOM 4044 N N . LEU B 1 65 ? 10.953 11.445 20.719 1 98.19 65 LEU B N 1
ATOM 4045 C CA . LEU B 1 65 ? 11.867 10.797 19.781 1 98.19 65 LEU B CA 1
ATOM 4046 C C . LEU B 1 65 ? 13.266 11.375 19.891 1 98.19 65 LEU B C 1
ATOM 4048 O O . LEU B 1 65 ? 13.445 12.484 20.406 1 98.19 65 LEU B O 1
ATOM 4052 N N . TRP B 1 66 ? 14.227 10.641 19.594 1 98.62 66 TRP B N 1
ATOM 4053 C CA . TRP B 1 66 ? 15.641 11.016 19.547 1 98.62 66 TRP B CA 1
ATOM 4054 C C . TRP B 1 66 ? 16.203 10.797 18.141 1 98.62 66 TRP B C 1
ATOM 4056 O O . TRP B 1 66 ? 15.961 9.766 17.516 1 98.62 66 TRP B O 1
ATOM 4066 N N . ASP B 1 67 ? 16.891 11.789 17.625 1 98.31 67 ASP B N 1
ATOM 4067 C CA . ASP B 1 67 ? 17.609 11.594 16.359 1 98.31 67 ASP B CA 1
ATOM 4068 C C . ASP B 1 67 ? 18.969 10.945 16.609 1 98.31 67 ASP B C 1
ATOM 4070 O O . ASP B 1 67 ? 19.359 10.703 17.75 1 98.31 67 ASP B O 1
ATOM 4074 N N . VAL B 1 68 ? 19.656 10.609 15.586 1 98.25 68 VAL B N 1
ATOM 4075 C CA . VAL B 1 68 ? 20.906 9.859 15.68 1 98.25 68 VAL B CA 1
ATOM 4076 C C . VAL B 1 68 ? 22 10.75 16.266 1 98.25 68 VAL B C 1
ATOM 4078 O O . VAL B 1 68 ? 23.062 10.258 16.656 1 98.25 68 VAL B O 1
ATOM 4081 N N . ASP B 1 69 ? 21.781 12.047 16.344 1 98.56 69 ASP B N 1
ATOM 4082 C CA . ASP B 1 69 ? 22.75 13.008 16.859 1 98.56 69 ASP B CA 1
ATOM 4083 C C . ASP B 1 69 ? 22.562 13.211 18.375 1 98.56 69 ASP B C 1
ATOM 4085 O O . ASP B 1 69 ? 23.328 13.922 19 1 98.56 69 ASP B O 1
ATOM 4089 N N . GLY B 1 70 ? 21.516 12.633 18.938 1 98.38 70 GLY B N 1
ATOM 4090 C CA . GLY B 1 70 ? 21.297 12.656 20.375 1 98.38 70 GLY B CA 1
ATOM 4091 C C . GLY B 1 70 ? 20.344 13.734 20.812 1 98.38 70 GLY B C 1
ATOM 4092 O O . GLY B 1 70 ? 20.109 13.914 22 1 98.38 70 GLY B O 1
ATOM 4093 N N . ASN B 1 71 ? 19.766 14.477 19.891 1 98.56 71 ASN B N 1
ATOM 4094 C CA . ASN B 1 71 ? 18.766 15.477 20.234 1 98.56 71 ASN B CA 1
ATOM 4095 C C . ASN B 1 71 ? 17.438 14.828 20.625 1 98.56 71 ASN B C 1
ATOM 4097 O O . ASN B 1 71 ? 16.984 13.883 19.969 1 98.56 71 ASN B O 1
ATOM 4101 N N . GLU B 1 72 ? 16.891 15.32 21.719 1 98.56 72 GLU B N 1
ATOM 4102 C CA . GLU B 1 72 ? 15.609 14.844 22.234 1 98.56 72 GLU B CA 1
ATOM 4103 C C . GLU B 1 72 ? 14.484 15.812 21.875 1 98.56 72 GLU B C 1
ATOM 4105 O O . GLU B 1 72 ? 14.641 17.031 22 1 98.56 72 GLU B O 1
ATOM 4110 N N . TYR B 1 73 ? 13.32 15.242 21.406 1 98.62 73 TYR B N 1
ATOM 4111 C CA . TYR B 1 73 ? 12.172 16.062 21.047 1 98.62 73 TYR B CA 1
ATOM 4112 C C . TYR B 1 73 ? 10.891 15.477 21.625 1 98.62 73 TYR B C 1
ATOM 4114 O O . TYR B 1 73 ? 10.711 14.258 21.656 1 98.62 73 TYR B O 1
ATOM 4122 N N . TYR B 1 74 ? 9.984 16.375 22.141 1 98.75 74 TYR B N 1
ATOM 4123 C CA . TYR B 1 74 ? 8.586 15.953 22.125 1 98.75 74 TYR B CA 1
ATOM 4124 C C . TYR B 1 74 ? 8.07 15.805 20.703 1 98.75 74 TYR B C 1
ATOM 4126 O O . TYR B 1 74 ? 8.203 16.719 19.891 1 98.75 74 TYR B O 1
ATOM 4134 N N . ASP B 1 75 ? 7.527 14.664 20.406 1 98.31 75 ASP B N 1
ATOM 4135 C CA . ASP B 1 75 ? 7.137 14.391 19.016 1 98.31 75 ASP B CA 1
ATOM 4136 C C . ASP B 1 75 ? 5.691 14.812 18.766 1 98.31 75 ASP B C 1
ATOM 4138 O O . ASP B 1 75 ? 4.758 14.078 19.094 1 98.31 75 ASP B O 1
ATOM 4142 N N . PHE B 1 76 ? 5.539 15.945 18.078 1 97.69 76 PHE B N 1
ATOM 4143 C CA . PHE B 1 76 ? 4.215 16.422 17.688 1 97.69 76 PHE B CA 1
ATOM 4144 C C . PHE B 1 76 ? 3.955 16.156 16.219 1 97.69 76 PHE B C 1
ATOM 4146 O O . PHE B 1 76 ? 2.859 16.422 15.711 1 97.69 76 PHE B O 1
ATOM 4153 N N . HIS B 1 77 ? 4.984 15.641 15.516 1 95.88 77 HIS B N 1
ATOM 4154 C CA . HIS B 1 77 ? 4.82 15.164 14.148 1 95.88 77 HIS B CA 1
ATOM 4155 C C . HIS B 1 77 ? 4.039 13.852 14.109 1 95.88 77 HIS B C 1
ATOM 4157 O O . HIS B 1 77 ? 3.115 13.695 13.312 1 95.88 77 HIS B O 1
ATOM 4163 N N . ASN B 1 78 ? 4.453 12.93 15.055 1 95.94 78 ASN B N 1
ATOM 4164 C CA . ASN B 1 78 ? 3.826 11.625 15.258 1 95.94 78 ASN B CA 1
ATOM 4165 C C . ASN B 1 78 ? 3.59 10.906 13.93 1 95.94 78 ASN B C 1
ATOM 4167 O O . ASN B 1 78 ? 2.514 10.352 13.703 1 95.94 78 ASN B O 1
ATOM 4171 N N . GLY B 1 79 ? 4.59 10.953 13.055 1 94 79 GLY B N 1
ATOM 4172 C CA . GLY B 1 79 ? 4.559 10.195 11.812 1 94 79 GLY B CA 1
ATOM 4173 C C . GLY B 1 79 ? 3.414 10.594 10.898 1 94 79 GLY B C 1
ATOM 4174 O O . GLY B 1 79 ? 2.664 9.734 10.43 1 94 79 GLY B O 1
ATOM 4175 N N . TYR B 1 80 ? 3.227 11.875 10.633 1 91.81 80 TYR B N 1
ATOM 4176 C CA . TYR B 1 80 ? 2.133 12.422 9.836 1 91.81 80 TYR B CA 1
ATOM 4177 C C . TYR B 1 80 ? 0.784 12.078 10.461 1 91.81 80 TYR B C 1
ATOM 4179 O O . TYR B 1 80 ? -0.216 11.938 9.75 1 91.81 80 TYR B O 1
ATOM 4187 N N . GLY B 1 81 ? 0.788 11.852 11.766 1 93 81 GLY B N 1
ATOM 4188 C CA . GLY B 1 81 ? -0.473 11.625 12.453 1 93 81 GLY B CA 1
ATOM 4189 C C . GLY B 1 81 ? -0.766 10.156 12.695 1 93 81 GLY B C 1
ATOM 4190 O O . GLY B 1 81 ? -1.822 9.805 13.219 1 93 81 GLY B O 1
ATOM 4191 N N . ALA B 1 82 ? 0.179 9.258 12.461 1 95.38 82 ALA B N 1
ATOM 4192 C CA . ALA B 1 82 ? -0.052 7.82 12.531 1 95.38 82 ALA B CA 1
ATOM 4193 C C . ALA B 1 82 ? 0.175 7.297 13.953 1 95.38 82 ALA B C 1
ATOM 4195 O O . ALA B 1 82 ? -0.266 6.199 14.289 1 95.38 82 ALA B O 1
ATOM 4196 N N . MET B 1 83 ? 0.833 8.117 14.789 1 97.56 83 MET B N 1
ATOM 4197 C CA . MET B 1 83 ? 1.331 7.566 16.047 1 97.56 83 MET B CA 1
ATOM 4198 C C . MET B 1 83 ? 0.582 8.164 17.234 1 97.56 83 MET B C 1
ATOM 4200 O O . MET B 1 83 ? 1.199 8.602 18.203 1 97.56 83 MET B O 1
ATOM 4204 N N . VAL B 1 84 ? -0.697 8.109 17.156 1 98.06 84 VAL B N 1
ATOM 4205 C CA . VAL B 1 84 ? -1.525 8.648 18.234 1 98.06 84 VAL B CA 1
ATOM 4206 C C . VAL B 1 84 ? -1.379 7.777 19.484 1 98.06 84 VAL B C 1
ATOM 4208 O O . VAL B 1 84 ? -1.737 8.203 20.578 1 98.06 84 VAL B O 1
ATOM 4211 N N . GLN B 1 85 ? -0.819 6.551 19.344 1 98.31 85 GLN B N 1
ATOM 4212 C CA . GLN B 1 85 ? -0.649 5.645 20.469 1 98.31 85 GLN B CA 1
ATOM 4213 C C . GLN B 1 85 ? 0.647 5.934 21.219 1 98.31 85 GLN B C 1
ATOM 4215 O O . GLN B 1 85 ? 0.859 5.43 22.328 1 98.31 85 GLN B O 1
ATOM 4220 N N . GLY B 1 86 ? 1.489 6.805 20.672 1 98.44 86 GLY B N 1
ATOM 4221 C CA . GLY B 1 86 ? 2.812 7.004 21.234 1 98.44 86 GLY B CA 1
ATOM 4222 C C . GLY B 1 86 ? 3.797 5.914 20.859 1 98.44 86 GLY B C 1
ATOM 4223 O O . GLY B 1 86 ? 3.393 4.824 20.453 1 98.44 86 GLY B O 1
ATOM 4224 N N . HIS B 1 87 ? 5.059 6.215 20.969 1 98.5 87 HIS B N 1
ATOM 4225 C CA . HIS B 1 87 ? 6.113 5.281 20.578 1 98.5 87 HIS B CA 1
ATOM 4226 C C . HIS B 1 87 ? 6.293 4.188 21.625 1 98.5 87 HIS B C 1
ATOM 4228 O O . HIS B 1 87 ? 6.336 4.469 22.812 1 98.5 87 HIS B O 1
ATOM 4234 N N . GLY B 1 88 ? 6.434 2.928 21.109 1 98.12 88 GLY B N 1
ATOM 4235 C CA . GLY B 1 88 ? 6.672 1.812 22.016 1 98.12 88 GLY B CA 1
ATOM 4236 C C . GLY B 1 88 ? 5.516 1.552 22.953 1 98.12 88 GLY B C 1
ATOM 4237 O O . GLY B 1 88 ? 5.727 1.209 24.125 1 98.12 88 GLY B O 1
ATOM 4238 N N . ASN B 1 89 ? 4.281 1.752 22.562 1 98.62 89 ASN B N 1
ATOM 4239 C CA . ASN B 1 89 ? 3.115 1.566 23.422 1 98.62 89 ASN B CA 1
ATOM 4240 C C . ASN B 1 89 ? 3.014 0.13 23.922 1 98.62 89 ASN B C 1
ATOM 4242 O O . ASN B 1 89 ? 3 -0.812 23.125 1 98.62 89 ASN B O 1
ATOM 4246 N N . PRO B 1 90 ? 2.898 -0.034 25.188 1 98.31 90 PRO B N 1
ATOM 4247 C CA . PRO B 1 90 ? 2.965 -1.386 25.75 1 98.31 90 PRO B CA 1
ATOM 4248 C C . PRO B 1 90 ? 1.807 -2.271 25.297 1 98.31 90 PRO B C 1
ATOM 4250 O O . PRO B 1 90 ? 1.978 -3.482 25.125 1 98.31 90 PRO B O 1
ATOM 4253 N N . GLU B 1 91 ? 0.578 -1.745 25.125 1 98.44 91 GLU B N 1
ATOM 4254 C CA . GLU B 1 91 ? -0.566 -2.533 24.688 1 98.44 91 GLU B CA 1
ATOM 4255 C C . GLU B 1 91 ? -0.352 -3.053 23.266 1 98.44 91 GLU B C 1
ATOM 4257 O O . GLU B 1 91 ? -0.675 -4.203 22.969 1 98.44 91 GLU B O 1
ATOM 4262 N N . ILE B 1 92 ? 0.178 -2.25 22.406 1 98.44 92 ILE B N 1
ATOM 4263 C CA . ILE B 1 92 ? 0.475 -2.645 21.031 1 98.44 92 ILE B CA 1
ATOM 4264 C C . ILE B 1 92 ? 1.622 -3.652 21.031 1 98.44 92 ILE B C 1
ATOM 4266 O O . ILE B 1 92 ? 1.577 -4.645 20.297 1 98.44 92 ILE B O 1
ATOM 4270 N N . GLY B 1 93 ? 2.668 -3.344 21.812 1 98.31 93 GLY B N 1
ATOM 4271 C CA . GLY B 1 93 ? 3.787 -4.266 21.906 1 98.31 93 GLY B CA 1
ATOM 4272 C C . GLY B 1 93 ? 3.373 -5.664 22.328 1 98.31 93 GLY B C 1
ATOM 4273 O O . GLY B 1 93 ? 3.875 -6.652 21.797 1 98.31 93 GLY B O 1
ATOM 4274 N N . LYS B 1 94 ? 2.504 -5.754 23.312 1 98.5 94 LYS B N 1
ATOM 4275 C CA . LYS B 1 94 ? 1.985 -7.039 23.766 1 98.5 94 LYS B CA 1
ATOM 4276 C C . LYS B 1 94 ? 1.261 -7.773 22.641 1 98.5 94 LYS B C 1
ATOM 4278 O O . LYS B 1 94 ? 1.46 -8.977 22.453 1 98.5 94 LYS B O 1
ATOM 4283 N N . ALA B 1 95 ? 0.424 -7.086 21.891 1 98.25 95 ALA B N 1
ATOM 4284 C CA . ALA B 1 95 ? -0.322 -7.68 20.781 1 98.25 95 ALA B CA 1
ATOM 4285 C C . ALA B 1 95 ? 0.623 -8.234 19.719 1 98.25 95 ALA B C 1
ATOM 4287 O O . ALA B 1 95 ? 0.413 -9.344 19.219 1 98.25 95 ALA B O 1
ATOM 4288 N N . ILE B 1 96 ? 1.639 -7.488 19.375 1 98 96 ILE B N 1
ATOM 4289 C CA . ILE B 1 96 ? 2.623 -7.883 18.375 1 98 96 ILE B CA 1
ATOM 4290 C C . ILE B 1 96 ? 3.389 -9.109 18.859 1 98 96 ILE B C 1
ATOM 4292 O O . ILE B 1 96 ? 3.557 -10.078 18.109 1 98 96 ILE B O 1
ATOM 4296 N N . ALA B 1 97 ? 3.803 -9.062 20.094 1 97.94 97 ALA B N 1
ATOM 4297 C CA . ALA B 1 97 ? 4.574 -10.156 20.672 1 97.94 97 ALA B CA 1
ATOM 4298 C C . ALA B 1 97 ? 3.76 -11.445 20.703 1 97.94 97 ALA B C 1
ATOM 4300 O O . ALA B 1 97 ? 4.309 -12.539 20.531 1 97.94 97 ALA B O 1
ATOM 4301 N N . GLU B 1 98 ? 2.51 -11.328 20.984 1 97.94 98 GLU B N 1
ATOM 4302 C CA . GLU B 1 98 ? 1.635 -12.492 21.062 1 97.94 98 GLU B CA 1
ATOM 4303 C C . GLU B 1 98 ? 1.318 -13.047 19.672 1 97.94 98 GLU B C 1
ATOM 4305 O O . GLU B 1 98 ? 1.164 -14.258 19.5 1 97.94 98 GLU B O 1
ATOM 4310 N N . ARG B 1 99 ? 1.247 -12.203 18.703 1 97.75 99 ARG B N 1
ATOM 4311 C CA . ARG B 1 99 ? 0.812 -12.602 17.359 1 97.75 99 ARG B CA 1
ATOM 4312 C C . ARG B 1 99 ? 1.971 -13.188 16.562 1 97.75 99 ARG B C 1
ATOM 4314 O O . ARG B 1 99 ? 1.79 -14.156 15.812 1 97.75 99 ARG B O 1
ATOM 4321 N N . PHE B 1 100 ? 3.168 -12.703 16.688 1 98.06 100 PHE B N 1
ATOM 4322 C CA . PHE B 1 100 ? 4.273 -13.031 15.789 1 98.06 100 PHE B CA 1
ATOM 4323 C C . PHE B 1 100 ? 4.547 -14.531 15.797 1 98.06 100 PHE B C 1
ATOM 4325 O O . PHE B 1 100 ? 4.621 -15.156 14.734 1 98.06 100 PHE B O 1
ATOM 4332 N N . PRO B 1 101 ? 4.629 -15.164 17 1 97.88 101 PRO B N 1
ATOM 4333 C CA . PRO B 1 101 ? 4.961 -16.594 17 1 97.88 101 PRO B CA 1
ATOM 4334 C C . PRO B 1 101 ? 3.881 -17.438 16.344 1 97.88 101 PRO B C 1
ATOM 4336 O O . PRO B 1 101 ? 4.133 -18.594 15.992 1 97.88 101 PRO B O 1
ATOM 4339 N N . LYS B 1 102 ? 2.729 -16.875 16.172 1 97.75 102 LYS B N 1
ATOM 4340 C CA . LYS B 1 102 ? 1.621 -17.609 15.555 1 97.75 102 LYS B CA 1
ATOM 4341 C C . LYS B 1 102 ? 1.614 -17.422 14.047 1 97.75 102 LYS B C 1
ATOM 4343 O O . LYS B 1 102 ? 0.795 -18.016 13.344 1 97.75 102 LYS B O 1
ATOM 4348 N N . GLY B 1 103 ? 2.531 -16.656 13.516 1 97.38 103 GLY B N 1
ATOM 4349 C CA . GLY B 1 103 ? 2.6 -16.359 12.086 1 97.38 103 GLY B CA 1
ATOM 4350 C C . GLY B 1 103 ? 2.074 -14.984 11.734 1 97.38 103 GLY B C 1
ATOM 4351 O O . GLY B 1 103 ? 1.164 -14.477 12.391 1 97.38 103 GLY B O 1
ATOM 4352 N N . THR B 1 104 ? 2.639 -14.414 10.641 1 96.81 104 THR B N 1
ATOM 4353 C CA . THR B 1 104 ? 2.311 -13.031 10.32 1 96.81 104 THR B CA 1
ATOM 4354 C C . THR B 1 104 ? 1.603 -12.938 8.977 1 96.81 104 THR B C 1
ATOM 4356 O O . THR B 1 104 ? 1.028 -11.906 8.633 1 96.81 104 THR B O 1
ATOM 4359 N N . HIS B 1 105 ? 1.622 -13.984 8.172 1 97.06 105 HIS B N 1
ATOM 4360 C CA . HIS B 1 105 ? 0.965 -13.945 6.875 1 97.06 105 HIS B CA 1
ATOM 4361 C C . HIS B 1 105 ? 0.636 -15.344 6.375 1 97.06 105 HIS B C 1
ATOM 4363 O O . HIS B 1 105 ? 1.496 -16.234 6.387 1 97.06 105 HIS B O 1
ATOM 4369 N N . PHE B 1 106 ? -0.598 -15.555 5.898 1 96.19 106 PHE B N 1
ATOM 4370 C CA . PHE B 1 106 ? -1.067 -16.859 5.453 1 96.19 106 PHE B CA 1
ATOM 4371 C C . PHE B 1 106 ? -1.837 -16.734 4.141 1 96.19 106 PHE B C 1
ATOM 4373 O O . PHE B 1 106 ? -2.088 -17.734 3.469 1 96.19 106 PHE B O 1
ATOM 4380 N N . ALA B 1 107 ? -2.227 -15.531 3.732 1 93.81 107 ALA B N 1
ATOM 4381 C CA . ALA B 1 107 ? -3.195 -15.297 2.664 1 93.81 107 ALA B CA 1
ATOM 4382 C C . ALA B 1 107 ? -4.523 -15.992 2.969 1 93.81 107 ALA B C 1
ATOM 4384 O O . ALA B 1 107 ? -5.168 -16.531 2.066 1 93.81 107 ALA B O 1
ATOM 4385 N N . LEU B 1 108 ? -4.859 -16.141 4.195 1 95.88 108 LEU B N 1
ATOM 4386 C CA . LEU B 1 108 ? -6.102 -16.672 4.746 1 95.88 108 LEU B CA 1
ATOM 4387 C C . LEU B 1 108 ? -6.699 -15.719 5.773 1 95.88 108 LEU B C 1
ATOM 4389 O O . LEU B 1 108 ? -5.977 -14.945 6.402 1 95.88 108 LEU B O 1
ATOM 4393 N N . PRO B 1 109 ? -7.965 -15.711 5.852 1 95.38 109 PRO B N 1
ATOM 4394 C CA . PRO B 1 109 ? -8.57 -14.852 6.867 1 95.38 109 PRO B CA 1
ATOM 4395 C C . PRO B 1 109 ? -8.352 -15.367 8.289 1 95.38 109 PRO B C 1
ATOM 4397 O O . PRO B 1 109 ? -8.125 -16.562 8.484 1 95.38 109 PRO B O 1
ATOM 4400 N N . ASP B 1 110 ? -8.367 -14.5 9.211 1 93.69 110 ASP B N 1
ATOM 4401 C CA . ASP B 1 110 ? -8.266 -14.844 10.625 1 93.69 110 ASP B CA 1
ATOM 4402 C C . ASP B 1 110 ? -9.242 -14.023 11.461 1 93.69 110 ASP B C 1
ATOM 4404 O O . ASP B 1 110 ? -9.93 -13.141 10.938 1 93.69 110 ASP B O 1
ATOM 4408 N N . GLU B 1 111 ? -9.367 -14.273 12.719 1 93.12 111 GLU B N 1
ATOM 4409 C CA . GLU B 1 111 ? -10.359 -13.703 13.625 1 93.12 111 GLU B CA 1
ATOM 4410 C C . GLU B 1 111 ? -10.203 -12.188 13.734 1 93.12 111 GLU B C 1
ATOM 4412 O O . GLU B 1 111 ? -11.195 -11.461 13.75 1 93.12 111 GLU B O 1
ATOM 4417 N N . ASP B 1 112 ? -9.031 -11.672 13.781 1 95.19 112 ASP B N 1
ATOM 4418 C CA . ASP B 1 112 ? -8.781 -10.25 14.016 1 95.19 112 ASP B CA 1
ATOM 4419 C C . ASP B 1 112 ? -9.43 -9.391 12.93 1 95.19 112 ASP B C 1
ATOM 4421 O O . ASP B 1 112 ? -9.852 -8.266 13.195 1 95.19 112 ASP B O 1
ATOM 4425 N N . ASP B 1 113 ? -9.586 -9.961 11.773 1 95.06 113 ASP B N 1
ATOM 4426 C CA . ASP B 1 113 ? -10.125 -9.203 10.648 1 95.06 113 ASP B CA 1
ATOM 4427 C C . ASP B 1 113 ? -11.547 -8.719 10.938 1 95.06 113 ASP B C 1
ATOM 4429 O O . ASP B 1 113 ? -11.844 -7.531 10.797 1 95.06 113 ASP B O 1
ATOM 4433 N N . PHE B 1 114 ? -12.383 -9.578 11.352 1 95.69 114 PHE B N 1
ATOM 4434 C CA . PHE B 1 114 ? -13.773 -9.164 11.484 1 95.69 114 PHE B CA 1
ATOM 4435 C C . PHE B 1 114 ? -14 -8.477 12.828 1 95.69 114 PHE B C 1
ATOM 4437 O O . PHE B 1 114 ? -14.938 -7.695 12.984 1 95.69 114 PHE B O 1
ATOM 4444 N N . VAL B 1 115 ? -13.102 -8.703 13.867 1 97.38 115 VAL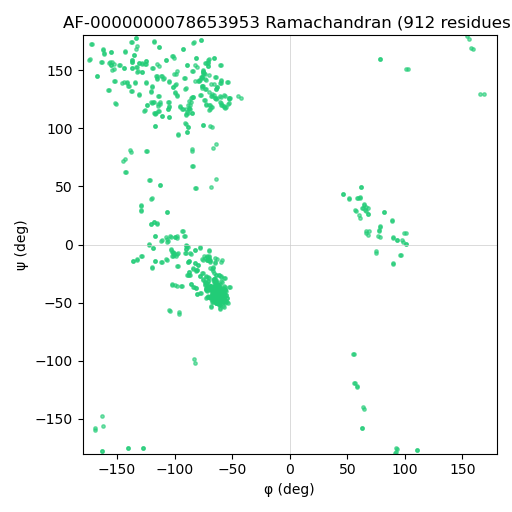 B N 1
ATOM 4445 C CA . VAL B 1 115 ? -13.188 -7.945 15.109 1 97.38 115 VAL B CA 1
ATOM 4446 C C . VAL B 1 115 ? -12.922 -6.469 14.844 1 97.38 115 VAL B C 1
ATOM 4448 O O . VAL B 1 115 ? -13.648 -5.598 15.328 1 97.38 115 VAL B O 1
ATOM 4451 N N . VAL B 1 116 ? -11.906 -6.211 14.047 1 98.25 116 VAL B N 1
ATOM 4452 C CA . VAL B 1 116 ? -11.555 -4.836 13.703 1 98.25 116 VAL B CA 1
ATOM 4453 C C . VAL B 1 116 ? -12.656 -4.211 12.859 1 98.25 116 VAL B C 1
ATOM 4455 O O . VAL B 1 116 ? -13.016 -3.049 13.047 1 98.25 116 VAL B O 1
ATOM 4458 N N . ALA B 1 117 ? -13.195 -4.988 11.906 1 98.25 117 ALA B N 1
ATOM 4459 C CA . ALA B 1 117 ? -14.305 -4.492 11.102 1 98.25 117 ALA B CA 1
ATOM 4460 C C . ALA B 1 117 ? -15.492 -4.105 11.984 1 98.25 117 ALA B C 1
ATOM 4462 O O . ALA B 1 117 ? -16.125 -3.072 11.758 1 98.25 117 ALA B O 1
ATOM 4463 N N . ASP B 1 118 ? -15.805 -4.879 13.023 1 98.19 118 ASP B N 1
ATOM 4464 C CA . ASP B 1 118 ? -16.891 -4.598 13.961 1 98.19 118 ASP B CA 1
ATOM 4465 C C . ASP B 1 118 ? -16.625 -3.303 14.727 1 98.19 118 ASP B C 1
ATOM 4467 O O . ASP B 1 118 ? -17.531 -2.49 14.914 1 98.19 118 ASP B O 1
ATOM 4471 N N . GLU B 1 119 ? -15.414 -3.131 15.164 1 98 119 GLU B N 1
ATOM 4472 C CA . GLU B 1 119 ? -15.031 -1.919 15.883 1 98 119 GLU B CA 1
ATOM 4473 C C . GLU B 1 119 ? -15.227 -0.679 15.016 1 98 119 GLU B C 1
ATOM 4475 O O . GLU B 1 119 ? -15.742 0.336 15.484 1 98 119 GLU B O 1
ATOM 4480 N N . LEU B 1 120 ? -14.812 -0.797 13.781 1 98.56 120 LEU B N 1
ATOM 4481 C CA . LEU B 1 120 ? -14.906 0.341 12.875 1 98.56 120 LEU B CA 1
ATOM 4482 C C . LEU B 1 120 ? -16.359 0.639 12.531 1 98.56 120 LEU B C 1
ATOM 4484 O O . LEU B 1 120 ? -16.75 1.802 12.375 1 98.56 120 LEU B O 1
ATOM 4488 N N . THR B 1 121 ? -17.156 -0.436 12.391 1 98.62 121 THR B N 1
ATOM 4489 C CA . THR B 1 121 ? -18.578 -0.254 12.156 1 98.62 121 THR B CA 1
ATOM 4490 C C . THR B 1 121 ? -19.219 0.539 13.297 1 98.62 121 THR B C 1
ATOM 4492 O O . THR B 1 121 ? -20 1.457 13.055 1 98.62 121 THR B O 1
ATOM 4495 N N . GLN B 1 122 ? -18.875 0.231 14.477 1 98.06 122 GLN B N 1
ATOM 4496 C CA . GLN B 1 122 ? -19.422 0.912 15.641 1 98.06 122 GLN B CA 1
ATOM 4497 C C . GLN B 1 122 ? -19 2.375 15.68 1 98.06 122 GLN B C 1
ATOM 4499 O O . GLN B 1 122 ? -19.781 3.25 16.047 1 98.06 122 GLN B O 1
ATOM 4504 N N . ARG B 1 123 ? -17.875 2.668 15.281 1 98.31 123 ARG B N 1
ATOM 4505 C CA . ARG B 1 123 ? -17.312 4.012 15.391 1 98.31 123 ARG B CA 1
ATOM 4506 C C . ARG B 1 123 ? -17.812 4.906 14.258 1 98.31 123 ARG B C 1
ATOM 4508 O O . ARG B 1 123 ? -18.109 6.078 14.477 1 98.31 123 ARG B O 1
ATOM 4515 N N . PHE B 1 124 ? -17.969 4.375 13.047 1 98.5 124 PHE B N 1
ATOM 4516 C CA . PHE B 1 124 ? -18.172 5.223 11.883 1 98.5 124 PHE B CA 1
ATOM 4517 C C . PHE B 1 124 ? -19.594 5.051 11.344 1 98.5 124 PHE B C 1
ATOM 4519 O O . PHE B 1 124 ? -20.047 5.852 10.523 1 98.5 124 PHE B O 1
ATOM 4526 N N . GLY B 1 125 ? -20.281 3.986 11.773 1 98.06 125 GLY B N 1
ATOM 4527 C CA . GLY B 1 125 ? -21.656 3.773 11.383 1 98.06 125 GLY B CA 1
ATOM 4528 C C . GLY B 1 125 ? -21.812 3.23 9.977 1 98.06 125 GLY B C 1
ATOM 4529 O O . GLY B 1 125 ? -22.875 3.334 9.375 1 98.06 125 GLY B O 1
ATOM 4530 N N . LEU B 1 126 ? -20.766 2.781 9.328 1 98.62 126 LEU B N 1
ATOM 4531 C CA . LEU B 1 126 ? -20.797 2.131 8.023 1 98.62 126 LEU B CA 1
ATOM 4532 C C . LEU B 1 126 ? -20.734 0.615 8.172 1 98.62 126 LEU B C 1
ATOM 4534 O O . LEU B 1 126 ? -19.922 0.093 8.938 1 98.62 126 LEU B O 1
ATOM 4538 N N . PRO B 1 127 ? -21.469 -0.127 7.457 1 98.44 127 PRO B N 1
ATOM 4539 C CA . PRO B 1 127 ? -21.688 -1.54 7.773 1 98.44 127 PRO B CA 1
ATOM 4540 C C . PRO B 1 127 ? -20.625 -2.457 7.168 1 98.44 127 PRO B C 1
ATOM 4542 O O . PRO B 1 127 ? -20.438 -3.58 7.641 1 98.44 127 PRO B O 1
ATOM 4545 N N . LYS B 1 128 ? -19.984 -2.064 6.055 1 98.5 128 LYS B N 1
ATOM 4546 C CA . LYS B 1 128 ? -19.078 -2.969 5.359 1 98.5 128 LYS B CA 1
ATOM 4547 C C . LYS B 1 128 ? -17.656 -2.396 5.305 1 98.5 128 LYS B C 1
ATOM 4549 O O . LYS B 1 128 ? -17.469 -1.214 5.008 1 98.5 128 LYS B O 1
ATOM 4554 N N . TRP B 1 129 ? -16.734 -3.273 5.586 1 98.31 129 TRP B N 1
ATOM 4555 C CA . TRP B 1 129 ? -15.352 -2.812 5.637 1 98.31 129 TRP B CA 1
ATOM 4556 C C . TRP B 1 129 ? -14.438 -3.742 4.844 1 98.31 129 TRP B C 1
ATOM 4558 O O . TRP B 1 129 ? -14.727 -4.934 4.703 1 98.31 129 TRP B O 1
ATOM 4568 N N . ARG B 1 130 ? -13.344 -3.197 4.25 1 98 130 ARG B N 1
ATOM 4569 C CA . ARG B 1 130 ? -12.211 -3.863 3.625 1 98 130 ARG B CA 1
ATOM 4570 C C . ARG B 1 130 ? -10.891 -3.258 4.098 1 98 130 ARG B C 1
ATOM 4572 O O . ARG B 1 130 ? -10.844 -2.096 4.504 1 98 130 ARG B O 1
ATOM 4579 N N . PHE B 1 131 ? -9.875 -4.07 4.059 1 97.94 131 PHE B N 1
ATOM 4580 C CA . PHE B 1 131 ? -8.578 -3.586 4.516 1 97.94 131 PHE B CA 1
ATOM 4581 C C . PHE B 1 131 ? -7.602 -3.459 3.352 1 97.94 131 PHE B C 1
ATOM 4583 O O . PHE B 1 131 ? -7.703 -4.195 2.369 1 97.94 131 PHE B O 1
ATOM 4590 N N . THR B 1 132 ? -6.758 -2.488 3.41 1 97.81 132 THR B N 1
ATOM 4591 C CA . THR B 1 132 ? -5.691 -2.232 2.451 1 97.81 132 THR B CA 1
ATOM 4592 C C . THR B 1 132 ? -4.348 -2.09 3.162 1 97.81 132 THR B C 1
ATOM 4594 O O . THR B 1 132 ? -4.25 -2.326 4.367 1 97.81 132 THR B O 1
ATOM 4597 N N . ASN B 1 133 ? -3.24 -1.74 2.447 1 97.25 133 ASN B N 1
ATOM 4598 C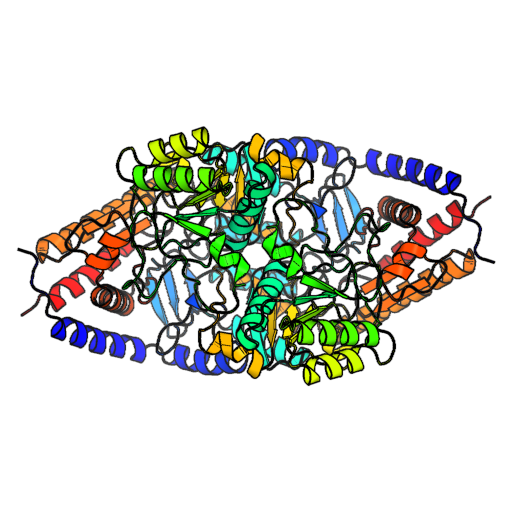 CA . ASN B 1 133 ? -1.914 -1.643 3.051 1 97.25 133 ASN B CA 1
ATOM 4599 C C . ASN B 1 133 ? -1.522 -0.191 3.312 1 97.25 133 ASN B C 1
ATOM 4601 O O . ASN B 1 133 ? -0.517 0.076 3.971 1 97.25 133 ASN B O 1
ATOM 4605 N N . SER B 1 134 ? -2.307 0.743 2.785 1 97.62 134 SER B N 1
ATOM 4606 C CA . SER B 1 134 ? -2 2.164 2.906 1 97.62 134 SER B CA 1
ATOM 4607 C C . SER B 1 134 ? -3.229 3.021 2.617 1 97.62 134 SER B C 1
ATOM 4609 O O . SER B 1 134 ? -4.254 2.514 2.16 1 97.62 134 SER B O 1
ATOM 4611 N N . GLY B 1 135 ? -3.098 4.293 2.955 1 98.12 135 GLY B N 1
ATOM 4612 C CA . GLY B 1 135 ? -4.137 5.234 2.572 1 98.12 135 GLY B CA 1
ATOM 4613 C C . GLY B 1 135 ? -4.277 5.387 1.069 1 98.12 135 GLY B C 1
ATOM 4614 O O . GLY B 1 135 ? -5.391 5.535 0.557 1 98.12 135 GLY B O 1
ATOM 4615 N N . SER B 1 136 ? -3.15 5.355 0.334 1 98.12 136 SER B N 1
ATOM 4616 C CA . SER B 1 136 ? -3.178 5.434 -1.123 1 98.12 136 SER B CA 1
ATOM 4617 C C . SER B 1 136 ? -3.988 4.293 -1.725 1 98.12 136 SER B C 1
ATOM 4619 O O . SER B 1 136 ? -4.801 4.508 -2.629 1 98.12 136 SER B O 1
ATOM 4621 N N . GLU B 1 137 ? -3.807 3.105 -1.236 1 98.25 137 GLU B N 1
ATOM 4622 C CA . GLU B 1 137 ? -4.59 1.976 -1.726 1 98.25 137 GLU B CA 1
ATOM 4623 C C . GLU B 1 137 ? -6.059 2.107 -1.332 1 98.25 137 GLU B C 1
ATOM 4625 O O . GLU B 1 137 ? -6.945 1.722 -2.092 1 98.25 137 GLU B O 1
ATOM 4630 N N . ALA B 1 138 ? -6.297 2.645 -0.142 1 98.69 138 ALA B N 1
ATOM 4631 C CA . ALA B 1 138 ? -7.676 2.807 0.312 1 98.69 138 ALA B CA 1
ATOM 4632 C C . ALA B 1 138 ? -8.445 3.754 -0.601 1 98.69 138 ALA B C 1
ATOM 4634 O O . ALA B 1 138 ? -9.555 3.439 -1.04 1 98.69 138 ALA B O 1
ATOM 4635 N N . THR B 1 139 ? -7.824 4.914 -0.916 1 98.88 139 THR B N 1
ATOM 4636 C CA . THR B 1 139 ? -8.523 5.879 -1.758 1 98.88 139 THR B CA 1
ATOM 4637 C C . THR B 1 139 ? -8.602 5.383 -3.199 1 98.88 139 THR B C 1
ATOM 4639 O O . THR B 1 139 ? -9.602 5.605 -3.883 1 98.88 139 THR B O 1
ATOM 4642 N N . MET B 1 140 ? -7.574 4.711 -3.668 1 98.69 140 MET B N 1
ATOM 4643 C CA . MET B 1 140 ? -7.559 4.133 -5.008 1 98.69 140 MET B CA 1
ATOM 4644 C C . MET B 1 140 ? -8.703 3.143 -5.188 1 98.69 140 MET B C 1
ATOM 4646 O O . MET B 1 140 ? -9.469 3.238 -6.148 1 98.69 140 MET B O 1
ATOM 4650 N N . ASP B 1 141 ? -8.867 2.264 -4.242 1 98.56 141 ASP B N 1
ATOM 4651 C CA . ASP B 1 141 ? -9.906 1.236 -4.316 1 98.56 141 ASP B CA 1
ATOM 4652 C C . ASP B 1 141 ? -11.289 1.836 -4.102 1 98.56 141 ASP B C 1
ATOM 4654 O O . ASP B 1 141 ? -12.266 1.402 -4.723 1 98.56 141 ASP B O 1
ATOM 4658 N N . ALA B 1 142 ? -11.375 2.799 -3.195 1 98.88 142 ALA B N 1
ATOM 4659 C CA . ALA B 1 142 ? -12.664 3.453 -2.973 1 98.88 142 ALA B CA 1
ATOM 4660 C C . ALA B 1 142 ? -13.172 4.109 -4.25 1 98.88 142 ALA B C 1
ATOM 4662 O O . ALA B 1 142 ? -14.359 4.016 -4.574 1 98.88 142 ALA B O 1
ATOM 4663 N N . ILE B 1 143 ? -12.328 4.762 -4.973 1 98.94 143 ILE B N 1
ATOM 4664 C CA . ILE B 1 143 ? -12.695 5.426 -6.219 1 98.94 143 ILE B CA 1
ATOM 4665 C C . ILE B 1 143 ? -13.117 4.383 -7.254 1 98.94 143 ILE B C 1
ATOM 4667 O O . ILE B 1 143 ? -14.109 4.57 -7.965 1 98.94 143 ILE B O 1
ATOM 4671 N N . ARG B 1 144 ? -12.344 3.264 -7.34 1 98.69 144 ARG B N 1
ATOM 4672 C CA . ARG B 1 144 ? -12.727 2.191 -8.25 1 98.69 144 ARG B CA 1
ATOM 4673 C C . ARG B 1 144 ? -14.109 1.651 -7.914 1 98.69 144 ARG B C 1
ATOM 4675 O O . ARG B 1 144 ? -14.914 1.382 -8.812 1 98.69 144 ARG B O 1
ATOM 4682 N N . ILE B 1 145 ? -14.383 1.438 -6.633 1 98.81 145 ILE B N 1
ATOM 4683 C CA . ILE B 1 145 ? -15.672 0.96 -6.16 1 98.81 145 ILE B CA 1
ATOM 4684 C C . ILE B 1 145 ? -16.766 1.938 -6.582 1 98.81 145 ILE B C 1
ATOM 4686 O O . ILE B 1 145 ? -17.812 1.53 -7.105 1 98.81 145 ILE B O 1
ATOM 4690 N N . ALA B 1 146 ? -16.5 3.227 -6.414 1 98.94 146 ALA B N 1
ATOM 4691 C CA . ALA B 1 146 ? -17.469 4.25 -6.789 1 98.94 146 ALA B CA 1
ATOM 4692 C C . ALA B 1 146 ? -17.75 4.223 -8.289 1 98.94 146 ALA B C 1
ATOM 4694 O O . ALA B 1 146 ? -18.906 4.305 -8.719 1 98.94 146 ALA B O 1
ATOM 4695 N N . ARG B 1 147 ? -16.703 4.129 -9.086 1 98.88 147 ARG B N 1
ATOM 4696 C CA . ARG B 1 147 ? -16.859 4.07 -10.539 1 98.88 147 ARG B CA 1
ATOM 4697 C C . ARG B 1 147 ? -17.672 2.846 -10.953 1 98.88 147 ARG B C 1
ATOM 4699 O O . ARG B 1 147 ? -18.547 2.934 -11.82 1 98.88 147 ARG B O 1
ATOM 4706 N N . ALA B 1 148 ? -17.328 1.707 -10.305 1 98.81 148 ALA B N 1
ATOM 4707 C CA . ALA B 1 148 ? -18.047 0.472 -10.625 1 98.81 148 ALA B CA 1
ATOM 4708 C C . ALA B 1 148 ? -19.516 0.581 -10.266 1 98.81 148 ALA B C 1
ATOM 4710 O O . ALA B 1 148 ? -20.391 0.106 -11.008 1 98.81 148 ALA B O 1
ATOM 4711 N N . TYR B 1 149 ? -19.797 1.188 -9.148 1 98.75 149 TYR B N 1
ATOM 4712 C CA . TYR B 1 149 ? -21.156 1.312 -8.641 1 98.75 149 TYR B CA 1
ATOM 4713 C C . TYR B 1 149 ? -21.984 2.24 -9.523 1 98.75 149 TYR B C 1
ATOM 4715 O O . TYR B 1 149 ? -23.141 1.951 -9.828 1 98.75 149 TYR B O 1
ATOM 4723 N N . THR B 1 150 ? -21.375 3.34 -10.016 1 98.81 150 THR B N 1
ATOM 4724 C CA . THR B 1 150 ? -22.125 4.383 -10.711 1 98.81 150 THR B CA 1
ATOM 4725 C C . THR B 1 150 ? -22.016 4.199 -12.227 1 98.81 150 THR B C 1
ATOM 4727 O O . THR B 1 150 ? -22.797 4.789 -12.984 1 98.81 150 THR B O 1
ATOM 4730 N N . HIS B 1 151 ? -21.031 3.438 -12.664 1 98.31 151 HIS B N 1
ATOM 4731 C CA . HIS B 1 151 ? -20.719 3.264 -14.07 1 98.31 151 HIS B CA 1
ATOM 4732 C C . HIS B 1 151 ? -20.297 4.586 -14.711 1 98.31 151 HIS B C 1
ATOM 4734 O O . HIS B 1 151 ? -20.625 4.855 -15.867 1 98.31 151 HIS B O 1
ATOM 4740 N N . ARG B 1 152 ? -19.656 5.465 -13.906 1 98.75 152 ARG B N 1
ATOM 4741 C CA . ARG B 1 152 ? -19.156 6.762 -14.328 1 98.75 152 ARG B CA 1
ATOM 4742 C C . ARG B 1 152 ? -17.641 6.855 -14.133 1 98.75 152 ARG B C 1
ATOM 4744 O O . ARG B 1 152 ? -17.094 6.262 -13.195 1 98.75 152 ARG B O 1
ATOM 4751 N N . ASP B 1 153 ? -16.906 7.68 -14.953 1 98.69 153 ASP B N 1
ATOM 4752 C CA . ASP B 1 153 ? -15.453 7.676 -14.953 1 98.69 153 ASP B CA 1
ATOM 4753 C C . ASP B 1 153 ? -14.906 8.875 -14.18 1 98.69 153 ASP B C 1
ATOM 4755 O O . ASP B 1 153 ? -13.828 8.797 -13.578 1 98.69 153 ASP B O 1
ATOM 4759 N N . HIS B 1 154 ? -15.594 9.992 -14.25 1 98.88 154 HIS B N 1
ATOM 4760 C CA . HIS B 1 154 ? -15.07 11.234 -13.672 1 98.88 154 HIS B CA 1
ATOM 4761 C C . HIS B 1 154 ? -15.18 11.219 -12.156 1 98.88 154 HIS B C 1
ATOM 4763 O O . HIS B 1 154 ? -16.109 10.625 -11.594 1 98.88 154 HIS B O 1
ATOM 4769 N N . ILE B 1 155 ? -14.219 11.859 -11.508 1 98.88 155 ILE B N 1
ATOM 4770 C CA . ILE B 1 155 ? -14.281 12.047 -10.062 1 98.88 155 ILE B CA 1
ATOM 4771 C C . ILE B 1 155 ? -14.062 13.523 -9.727 1 98.88 155 ILE B C 1
ATOM 4773 O O . ILE B 1 155 ? -13.5 14.273 -10.523 1 98.88 155 ILE B O 1
ATOM 4777 N N . MET B 1 156 ? -14.562 13.914 -8.594 1 98.88 156 MET B N 1
ATOM 4778 C CA . MET B 1 156 ? -14.344 15.266 -8.078 1 98.88 156 MET B CA 1
ATOM 4779 C C . MET B 1 156 ? -13.531 15.227 -6.785 1 98.88 156 MET B C 1
ATOM 4781 O O . MET B 1 156 ? -13.641 14.273 -6.012 1 98.88 156 MET B O 1
ATOM 4785 N N . LYS B 1 157 ? -12.711 16.188 -6.586 1 98.56 157 LYS B N 1
ATOM 4786 C CA . LYS B 1 157 ? -11.992 16.391 -5.328 1 98.56 157 LYS B CA 1
ATOM 4787 C C . LYS B 1 157 ? -11.859 17.859 -4.992 1 98.56 157 LYS B C 1
ATOM 4789 O O . LYS B 1 157 ? -12.07 18.719 -5.848 1 98.56 157 LYS B O 1
ATOM 4794 N N . ILE B 1 158 ? -11.492 18.156 -3.779 1 97.81 158 ILE B N 1
ATOM 4795 C CA . ILE B 1 158 ? -11.273 19.547 -3.361 1 97.81 158 ILE B CA 1
ATOM 4796 C C . ILE B 1 158 ? -9.922 20.031 -3.881 1 97.81 158 ILE B C 1
ATOM 4798 O O . ILE B 1 158 ? -8.906 19.344 -3.725 1 97.81 158 ILE B O 1
ATOM 4802 N N . PHE B 1 159 ? -9.945 21.188 -4.543 1 96.06 159 PHE B N 1
ATOM 4803 C CA . PHE B 1 159 ? -8.703 21.781 -5.008 1 96.06 159 PHE B CA 1
ATOM 4804 C C . PHE B 1 159 ? -7.73 21.984 -3.852 1 96.06 159 PHE B C 1
ATOM 4806 O O . PHE B 1 159 ? -8.102 22.516 -2.807 1 96.06 159 PHE B O 1
ATOM 4813 N N . GLY B 1 160 ? -6.441 21.469 -4.016 1 93.56 160 GLY B N 1
ATOM 4814 C CA . GLY B 1 160 ? -5.426 21.656 -2.99 1 93.56 160 GLY B CA 1
ATOM 4815 C C . GLY B 1 160 ? -5.316 20.469 -2.055 1 93.56 160 GLY B C 1
ATOM 4816 O O . GLY B 1 160 ? -4.375 20.375 -1.26 1 93.56 160 GLY B O 1
ATOM 4817 N N . SER B 1 161 ? -6.246 19.547 -2.166 1 95.25 161 SER B N 1
ATOM 4818 C CA . SER B 1 161 ? -6.262 18.422 -1.237 1 95.25 161 SER B CA 1
ATOM 4819 C C . SER B 1 161 ? -5.41 17.266 -1.753 1 95.25 161 SER B C 1
ATOM 4821 O O . SER B 1 161 ? -5.164 17.156 -2.957 1 95.25 161 SER B O 1
ATOM 4823 N N . TYR B 1 162 ? -4.938 16.484 -0.886 1 95 162 TYR B N 1
ATOM 4824 C CA . TYR B 1 162 ? -4.133 15.289 -1.14 1 95 162 TYR B CA 1
ATOM 4825 C C . TYR B 1 162 ? -4.883 14.023 -0.728 1 95 162 TYR B C 1
ATOM 4827 O O . TYR B 1 162 ? -5.336 13.906 0.413 1 95 162 TYR B O 1
ATOM 4835 N N . HIS B 1 163 ? -4.988 13.055 -1.629 1 98 163 HIS B N 1
ATOM 4836 C CA . HIS B 1 163 ? -5.734 11.836 -1.353 1 98 163 HIS B CA 1
ATOM 4837 C C . HIS B 1 163 ? -4.898 10.602 -1.668 1 98 163 HIS B C 1
ATOM 4839 O O . HIS B 1 163 ? -5.441 9.562 -2.066 1 98 163 HIS B O 1
ATOM 4845 N N . GLY B 1 164 ? -3.576 10.664 -1.558 1 96.44 164 GLY B N 1
ATOM 4846 C CA . GLY B 1 164 ? -2.689 9.555 -1.873 1 96.44 164 GLY B CA 1
ATOM 4847 C C . GLY B 1 164 ? -1.86 9.797 -3.121 1 96.44 164 GLY B C 1
ATOM 4848 O O . GLY B 1 164 ? -1.931 10.867 -3.727 1 96.44 164 GLY B O 1
ATOM 4849 N N . HIS B 1 165 ? -1.05 8.797 -3.543 1 96.5 165 HIS B N 1
ATOM 4850 C CA . HIS B 1 165 ? -0.082 9.062 -4.602 1 96.5 165 HIS B CA 1
ATOM 4851 C C . HIS B 1 165 ? -0.399 8.25 -5.855 1 96.5 165 HIS B C 1
ATOM 4853 O O . HIS B 1 165 ? 0.478 8.031 -6.691 1 96.5 165 HIS B O 1
ATOM 4859 N N . HIS B 1 166 ? -1.635 7.742 -5.961 1 97.5 166 HIS B N 1
ATOM 4860 C CA . HIS B 1 166 ? -2.012 7.117 -7.223 1 97.5 166 HIS B CA 1
ATOM 4861 C C . HIS B 1 166 ? -2.434 8.156 -8.25 1 97.5 166 HIS B C 1
ATOM 4863 O O . HIS B 1 166 ? -2.83 9.266 -7.891 1 97.5 166 HIS B O 1
ATOM 4869 N N . ASP B 1 167 ? -2.441 7.871 -9.477 1 97.38 167 ASP B N 1
ATOM 4870 C CA . ASP B 1 167 ? -2.479 8.82 -10.586 1 97.38 167 ASP B CA 1
ATOM 4871 C C . ASP B 1 167 ? -3.795 9.594 -10.594 1 97.38 167 ASP B C 1
ATOM 4873 O O . ASP B 1 167 ? -3.826 10.773 -10.961 1 97.38 167 ASP B O 1
ATOM 4877 N N . ALA B 1 168 ? -4.836 9 -10.172 1 97.75 168 ALA B N 1
ATOM 4878 C CA . ALA B 1 168 ? -6.16 9.602 -10.281 1 97.75 168 ALA B CA 1
ATOM 4879 C C . ALA B 1 168 ? -6.285 10.82 -9.375 1 97.75 168 ALA B C 1
ATOM 4881 O O . ALA B 1 168 ? -7.113 11.703 -9.617 1 97.75 168 ALA B O 1
ATOM 4882 N N . VAL B 1 169 ? -5.406 10.891 -8.344 1 97.62 169 VAL B N 1
ATOM 4883 C CA . VAL B 1 169 ? -5.645 11.945 -7.363 1 97.62 169 VAL B CA 1
ATOM 4884 C C . VAL B 1 169 ? -4.418 12.844 -7.262 1 97.62 169 VAL B C 1
ATOM 4886 O O . VAL B 1 169 ? -4.395 13.781 -6.453 1 97.62 169 VAL B O 1
ATOM 4889 N N . MET B 1 170 ? -3.383 12.547 -8.039 1 96.44 170 MET B N 1
ATOM 4890 C CA . MET B 1 170 ? -2.223 13.43 -8.109 1 96.44 170 MET B CA 1
ATOM 4891 C C . MET B 1 170 ? -2.477 14.586 -9.07 1 96.44 170 MET B C 1
ATOM 4893 O O . MET B 1 170 ? -1.673 14.844 -9.969 1 96.44 170 MET B O 1
ATOM 4897 N N . ILE B 1 171 ? -3.637 15.219 -8.883 1 95.88 171 ILE B N 1
ATOM 4898 C CA . ILE B 1 171 ? -4.137 16.312 -9.703 1 95.88 171 ILE B CA 1
ATOM 4899 C C . ILE B 1 171 ? -4.602 17.469 -8.805 1 95.88 171 ILE B C 1
ATOM 4901 O O . ILE B 1 171 ? -5.34 17.234 -7.84 1 95.88 171 ILE B O 1
ATOM 4905 N N . SER B 1 172 ? -4.164 18.672 -9.039 1 94.62 172 SER B N 1
ATOM 4906 C CA . SER B 1 172 ? -4.625 19.922 -8.422 1 94.62 172 SER B CA 1
ATOM 4907 C C . SER B 1 172 ? -4.406 19.891 -6.91 1 94.62 172 SER B C 1
ATOM 4909 O O . SER B 1 172 ? -5.316 20.219 -6.141 1 94.62 172 SER B O 1
ATOM 4911 N N . ILE B 1 173 ? -3.258 19.359 -6.41 1 89.69 173 ILE B N 1
ATOM 4912 C CA . ILE B 1 173 ? -2.869 19.359 -5.004 1 89.69 173 ILE B CA 1
ATOM 4913 C C . ILE B 1 173 ? -2.223 20.703 -4.656 1 89.69 173 ILE B C 1
ATOM 4915 O O . ILE B 1 173 ? -2.73 21.438 -3.811 1 89.69 173 ILE B O 1
ATOM 4919 N N . VAL B 1 174 ? -0.759 20.797 -4.629 1 70.81 174 VAL B N 1
ATOM 4920 C CA . VAL B 1 174 ? -0.031 22.016 -4.309 1 70.81 174 VAL B CA 1
ATOM 4921 C C . VAL B 1 174 ? 0.713 22.516 -5.547 1 70.81 174 VAL B C 1
ATOM 4923 O O . VAL B 1 174 ? 1.106 21.719 -6.402 1 70.81 174 VAL B O 1
ATOM 4926 N N . GLY B 1 175 ? 0.519 23.828 -6.102 1 60.19 175 GLY B N 1
ATOM 4927 C CA . GLY B 1 175 ? 1.397 24.328 -7.148 1 60.19 175 GLY B CA 1
ATOM 4928 C C . GLY B 1 175 ? 1.339 25.828 -7.312 1 60.19 175 GLY B C 1
ATOM 4929 O O . GLY B 1 175 ? 0.956 26.547 -6.387 1 60.19 175 GLY B O 1
ATOM 4930 N N . ASP B 1 176 ? 1.782 26.078 -8.695 1 57.19 176 ASP B N 1
ATOM 4931 C CA . ASP B 1 176 ? 1.858 27.469 -9.117 1 57.19 176 ASP B CA 1
ATOM 4932 C C . ASP B 1 176 ? 0.478 28.125 -9.117 1 57.19 176 ASP B C 1
ATOM 4934 O O . ASP B 1 176 ? -0.363 27.812 -9.961 1 57.19 176 ASP B O 1
ATOM 4938 N N . TYR B 1 177 ? 0.132 28.641 -7.895 1 58.03 177 TYR B N 1
ATOM 4939 C CA . TYR B 1 177 ? -1.158 29.188 -7.492 1 58.03 177 TYR B CA 1
ATOM 4940 C C . TYR B 1 177 ? -1.547 30.375 -8.367 1 58.03 177 TYR B C 1
ATOM 4942 O O . TYR B 1 177 ? -2.723 30.734 -8.445 1 58.03 177 TYR B O 1
ATOM 4950 N N . GLU B 1 178 ? -0.624 30.797 -9 1 65.38 178 GLU B N 1
ATOM 4951 C CA . GLU B 1 178 ? -0.958 32.062 -9.672 1 65.38 178 GLU B CA 1
ATOM 4952 C C . GLU B 1 178 ? -1.958 31.812 -10.805 1 65.38 178 GLU B C 1
ATOM 4954 O O . GLU B 1 178 ? -2.676 32.75 -11.203 1 65.38 178 GLU B O 1
ATOM 4959 N N . ASN B 1 179 ? -2.146 30.562 -11.07 1 79.5 179 ASN B N 1
ATOM 4960 C CA . ASN B 1 179 ? -3.084 30.328 -12.164 1 79.5 179 ASN B CA 1
ATOM 4961 C C . ASN B 1 179 ? -3.918 29.078 -11.922 1 79.5 179 ASN B C 1
ATOM 4963 O O . ASN B 1 179 ? -3.846 28.109 -12.695 1 79.5 179 ASN B O 1
ATOM 4967 N N . ILE B 1 180 ? -4.84 29.234 -10.945 1 87.69 180 ILE B N 1
ATOM 4968 C CA . ILE B 1 180 ? -5.59 28.031 -10.578 1 87.69 180 ILE B CA 1
ATOM 4969 C C . ILE B 1 180 ? -6.93 28.016 -11.312 1 87.69 180 ILE B C 1
ATOM 4971 O O . ILE B 1 180 ? -7.648 27.016 -11.289 1 87.69 180 ILE B O 1
ATOM 4975 N N . GLY B 1 181 ? -7.301 29.094 -12.023 1 88.81 181 GLY B N 1
ATOM 4976 C CA . GLY B 1 181 ? -8.578 29.172 -12.703 1 88.81 181 GLY B CA 1
ATOM 4977 C C . GLY B 1 181 ? -9.672 29.812 -11.852 1 88.81 181 GLY B C 1
ATOM 4978 O O . GLY B 1 181 ? -9.398 30.344 -10.781 1 88.81 181 GLY B O 1
ATOM 4979 N N . ASP B 1 182 ? -10.891 29.875 -12.445 1 89.25 182 ASP B N 1
ATOM 4980 C CA . ASP B 1 182 ? -12.039 30.422 -11.734 1 89.25 182 ASP B CA 1
ATOM 4981 C C . ASP B 1 182 ? -12.664 29.375 -10.82 1 89.25 182 ASP B C 1
ATOM 4983 O O . ASP B 1 182 ? -12.508 28.172 -11.055 1 89.25 182 ASP B O 1
ATOM 4987 N N . LYS B 1 183 ? -13.336 29.828 -9.766 1 89.19 183 LYS B N 1
ATOM 4988 C CA . LYS B 1 183 ? -13.867 28.922 -8.742 1 89.19 183 LYS B CA 1
ATOM 4989 C C . LYS B 1 183 ? -14.805 27.891 -9.352 1 89.19 183 LYS B C 1
ATOM 4991 O O . LYS B 1 183 ? -14.961 26.797 -8.812 1 89.19 183 LYS B O 1
ATOM 4996 N N . ASN B 1 184 ? -15.477 28.203 -10.445 1 93.19 184 ASN B N 1
ATOM 4997 C CA . ASN B 1 184 ? -16.406 27.266 -11.07 1 93.19 184 ASN B CA 1
ATOM 4998 C C . ASN B 1 184 ? -15.703 26.344 -12.062 1 93.19 184 ASN B C 1
ATOM 5000 O O . ASN B 1 184 ? -16.266 25.344 -12.492 1 93.19 184 ASN B O 1
ATOM 5004 N N . HIS B 1 185 ? -14.445 26.75 -12.398 1 94.94 185 HIS B N 1
ATOM 5005 C CA . HIS B 1 185 ? -13.648 25.984 -13.352 1 94.94 185 HIS B CA 1
ATOM 5006 C C . HIS B 1 185 ? -12.18 25.953 -12.938 1 94.94 185 HIS B C 1
ATOM 5008 O O . HIS B 1 185 ? -11.32 26.422 -13.68 1 94.94 185 HIS B O 1
ATOM 5014 N N . LEU B 1 186 ? -11.977 25.391 -11.828 1 95.19 186 LEU B N 1
ATOM 5015 C CA . LEU B 1 186 ? -10.602 25.266 -11.336 1 95.19 186 LEU B CA 1
ATOM 5016 C C . LEU B 1 186 ? -9.781 24.375 -12.258 1 95.19 186 LEU B C 1
ATOM 5018 O O . LEU B 1 186 ? -10.297 23.391 -12.805 1 95.19 186 LEU B O 1
ATOM 5022 N N . LYS B 1 187 ? -8.539 24.672 -12.438 1 94.88 187 LYS B N 1
ATOM 5023 C CA . LYS B 1 187 ? -7.676 24 -13.398 1 94.88 187 LYS B CA 1
ATOM 5024 C C . LYS B 1 187 ? -7.297 22.594 -12.898 1 94.88 187 LYS B C 1
ATOM 5026 O O . LYS B 1 187 ? -7.137 22.391 -11.695 1 94.88 187 LYS B O 1
ATOM 5031 N N . LYS B 1 188 ? -7.254 21.734 -13.82 1 96.31 188 LYS B N 1
ATOM 5032 C CA . LYS B 1 188 ? -6.758 20.391 -13.602 1 96.31 188 LYS B CA 1
ATOM 5033 C C . LYS B 1 188 ? -5.25 20.312 -13.812 1 96.31 188 LYS B C 1
ATOM 5035 O O . LYS B 1 188 ? -4.781 20.188 -14.945 1 96.31 188 LYS B O 1
ATOM 5040 N N . ILE B 1 189 ? -4.457 20.297 -12.75 1 94.44 189 ILE B N 1
ATOM 5041 C CA . ILE B 1 189 ? -3.008 20.438 -12.82 1 94.44 189 ILE B CA 1
ATOM 5042 C C . ILE B 1 189 ? -2.338 19.172 -12.289 1 94.44 189 ILE B C 1
ATOM 5044 O O . ILE B 1 189 ? -2.451 18.859 -11.109 1 94.44 189 ILE B O 1
ATOM 5048 N N . PRO B 1 190 ? -1.654 18.422 -13.18 1 94.19 190 PRO B N 1
ATOM 5049 C CA . PRO B 1 190 ? -0.941 17.234 -12.68 1 94.19 190 PRO B CA 1
ATOM 5050 C C . PRO B 1 190 ? 0.122 17.594 -11.641 1 94.19 190 PRO B C 1
ATOM 5052 O O . PRO B 1 190 ? 0.807 18.609 -11.773 1 94.19 190 PRO B O 1
ATOM 5055 N N . TYR B 1 191 ? 0.233 16.828 -10.617 1 93.19 191 TYR B N 1
ATOM 5056 C CA . TYR B 1 191 ? 1.252 16.953 -9.586 1 93.19 191 TYR B CA 1
ATOM 5057 C C . TYR B 1 191 ? 2.418 16.016 -9.844 1 93.19 191 TYR B C 1
ATOM 5059 O O . TYR B 1 191 ? 2.408 14.867 -9.398 1 93.19 191 TYR B O 1
ATOM 5067 N N . GLY B 1 192 ? 3.459 16.484 -10.492 1 93.19 192 GLY B N 1
ATOM 5068 C CA . GLY B 1 192 ? 4.602 15.68 -10.891 1 93.19 192 GLY B CA 1
ATOM 5069 C C . GLY B 1 192 ? 4.473 15.125 -12.297 1 93.19 192 GLY B C 1
ATOM 5070 O O . GLY B 1 192 ? 3.521 15.445 -13.016 1 93.19 192 GLY B O 1
ATOM 5071 N N . ALA B 1 193 ? 5.441 14.305 -12.719 1 96.88 193 ALA B N 1
ATOM 5072 C CA . ALA B 1 193 ? 5.504 13.734 -14.062 1 96.88 193 ALA B CA 1
ATOM 5073 C C . ALA B 1 193 ? 5.023 12.281 -14.062 1 96.88 193 ALA B C 1
ATOM 5075 O O . ALA B 1 193 ? 4.852 11.68 -13.008 1 96.88 193 ALA B O 1
ATOM 5076 N N . GLY B 1 194 ? 4.695 11.781 -15.211 1 97.88 194 GLY B N 1
ATOM 5077 C CA . GLY B 1 194 ? 4.391 10.367 -15.398 1 97.88 194 GLY B CA 1
ATOM 5078 C C . GLY B 1 194 ? 2.912 10.055 -15.281 1 97.88 194 GLY B C 1
ATOM 5079 O O . GLY B 1 194 ? 2.514 8.891 -15.336 1 97.88 194 GLY B O 1
ATOM 5080 N N . ILE B 1 195 ? 2.076 11.055 -15.109 1 97.81 195 ILE B N 1
ATOM 5081 C CA . ILE B 1 195 ? 0.628 10.883 -15.102 1 97.81 195 ILE B CA 1
ATOM 5082 C C . ILE B 1 195 ? 0.103 10.883 -16.547 1 97.81 195 ILE B C 1
ATOM 5084 O O . ILE B 1 195 ? 0.377 11.812 -17.297 1 97.81 195 ILE B O 1
ATOM 5088 N N . PRO B 1 196 ? -0.646 9.867 -16.891 1 97.88 196 PRO B N 1
ATOM 5089 C CA . PRO B 1 196 ? -1.146 9.844 -18.266 1 97.88 196 PRO B CA 1
ATOM 5090 C C . PRO B 1 196 ? -2.01 11.055 -18.609 1 97.88 196 PRO B C 1
ATOM 5092 O O . PRO B 1 196 ? -2.846 11.469 -17.797 1 97.88 196 PRO B O 1
ATOM 5095 N N . LYS B 1 197 ? -1.871 11.57 -19.812 1 97.25 197 LYS B N 1
A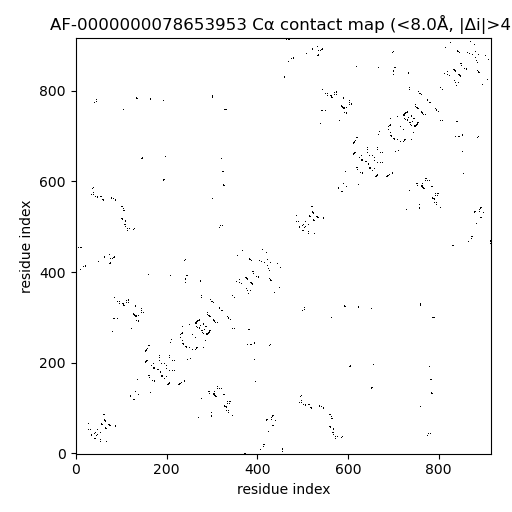TOM 5096 C CA . LYS B 1 197 ? -2.592 12.758 -20.25 1 97.25 197 LYS B CA 1
ATOM 5097 C C . LYS B 1 197 ? -4.098 12.531 -20.234 1 97.25 197 LYS B C 1
ATOM 5099 O O . LYS B 1 197 ? -4.867 13.414 -19.859 1 97.25 197 LYS B O 1
ATOM 5104 N N . SER B 1 198 ? -4.504 11.328 -20.578 1 97.5 198 SER B N 1
ATOM 5105 C CA . SER B 1 198 ? -5.926 11.031 -20.719 1 97.5 198 SER B CA 1
ATOM 5106 C C . SER B 1 198 ? -6.609 10.898 -19.359 1 97.5 198 SER B C 1
ATOM 5108 O O . SER B 1 198 ? -7.84 10.914 -19.281 1 97.5 198 SER B O 1
ATOM 5110 N N . LEU B 1 199 ? -5.809 10.789 -18.297 1 97.38 199 LEU B N 1
ATOM 5111 C CA . LEU B 1 199 ? -6.379 10.641 -16.953 1 97.38 199 LEU B CA 1
ATOM 5112 C C . LEU B 1 199 ? -6.656 12 -16.328 1 97.38 199 LEU B C 1
ATOM 5114 O O . LEU B 1 199 ? -7.547 12.133 -15.492 1 97.38 199 LEU B O 1
ATOM 5118 N N . ILE B 1 200 ? -5.969 13.023 -16.781 1 97.31 200 ILE B N 1
ATOM 5119 C CA . ILE B 1 200 ? -5.977 14.344 -16.156 1 97.31 200 ILE B CA 1
ATOM 5120 C C . ILE B 1 200 ? -7.383 14.938 -16.219 1 97.31 200 ILE B C 1
ATOM 5122 O O . ILE B 1 200 ? -7.91 15.391 -15.195 1 97.31 200 ILE B O 1
ATOM 5126 N N . PRO B 1 201 ? -8.141 14.789 -17.375 1 97.75 201 PRO B N 1
ATOM 5127 C CA . PRO B 1 201 ? -9.477 15.398 -17.469 1 97.75 201 PRO B CA 1
ATOM 5128 C C . PRO B 1 201 ? -10.508 14.688 -16.594 1 97.75 201 PRO B C 1
ATOM 5130 O O . PRO B 1 201 ? -11.586 15.227 -16.344 1 97.75 201 PRO B O 1
ATOM 5133 N N . LEU B 1 202 ? -10.211 13.484 -16.078 1 98.56 202 LEU B N 1
ATOM 5134 C CA . LEU B 1 202 ? -11.18 12.695 -15.328 1 98.56 202 LEU B CA 1
ATOM 5135 C C . LEU B 1 202 ? -11.297 13.188 -13.891 1 98.56 202 LEU B C 1
ATOM 5137 O O . LEU B 1 202 ? -12.25 12.852 -13.188 1 98.56 202 LEU B O 1
ATOM 5141 N N . THR B 1 203 ? -10.312 13.969 -13.414 1 98.62 203 THR B N 1
ATOM 5142 C CA . THR B 1 203 ? -10.336 14.492 -12.055 1 98.62 203 THR B CA 1
ATOM 5143 C C . THR B 1 203 ? -10.68 15.984 -12.055 1 98.62 203 THR B C 1
ATOM 5145 O O . THR B 1 203 ? -9.906 16.797 -12.562 1 98.62 203 THR B O 1
ATOM 5148 N N . VAL B 1 204 ? -11.789 16.297 -11.461 1 98.5 204 VAL B N 1
ATOM 5149 C CA . VAL B 1 204 ? -12.336 17.656 -11.523 1 98.5 204 VAL B CA 1
ATOM 5150 C C . VAL B 1 204 ? -12.242 18.312 -10.148 1 98.5 204 VAL B C 1
ATOM 5152 O O . VAL B 1 204 ? -12.961 17.922 -9.219 1 98.5 204 VAL B O 1
ATOM 5155 N N . PRO B 1 205 ? -11.383 19.312 -9.992 1 97.5 205 PRO B N 1
ATOM 5156 C CA . PRO B 1 205 ? -11.281 20 -8.703 1 97.5 205 PRO B CA 1
ATOM 5157 C C . PRO B 1 205 ? -12.414 21 -8.477 1 97.5 205 PRO B C 1
ATOM 5159 O O . PRO B 1 205 ? -12.852 21.656 -9.414 1 97.5 205 PRO B O 1
ATOM 5162 N N . VAL B 1 206 ? -12.898 21.094 -7.289 1 98.19 206 VAL B N 1
ATOM 5163 C CA . VAL B 1 206 ? -13.906 22.062 -6.859 1 98.19 206 VAL B CA 1
ATOM 5164 C C . VAL B 1 206 ? -13.461 22.75 -5.574 1 98.19 206 VAL B C 1
ATOM 5166 O O . VAL B 1 206 ? -12.578 22.25 -4.871 1 98.19 206 VAL B O 1
ATOM 5169 N N . PRO B 1 207 ? -13.938 23.922 -5.277 1 97.19 207 PRO B N 1
ATOM 5170 C CA . PRO B 1 207 ? -13.508 24.609 -4.062 1 97.19 207 PRO B CA 1
ATOM 5171 C C . PRO B 1 207 ? -14.125 24.031 -2.797 1 97.19 207 PRO B C 1
ATOM 5173 O O . PRO B 1 207 ? -15.242 23.5 -2.836 1 97.19 207 PRO B O 1
ATOM 5176 N N . PHE B 1 208 ? -13.438 24.109 -1.714 1 97.75 208 PHE B N 1
ATOM 5177 C CA . PHE B 1 208 ? -13.945 23.766 -0.392 1 97.75 208 PHE B CA 1
ATOM 5178 C C . PHE B 1 208 ? -14.852 24.875 0.138 1 97.75 208 PHE B C 1
ATOM 5180 O O . PHE B 1 208 ? -14.609 26.047 -0.114 1 97.75 208 PHE B O 1
ATOM 5187 N N . ASN B 1 209 ? -15.938 24.438 0.862 1 98.5 209 ASN B N 1
ATOM 5188 C CA . ASN B 1 209 ? -16.859 25.359 1.535 1 98.5 209 ASN B CA 1
ATOM 5189 C C . ASN B 1 209 ? -17.641 26.203 0.535 1 98.5 209 ASN B C 1
ATOM 5191 O O . ASN B 1 209 ? -17.938 27.359 0.807 1 98.5 209 ASN B O 1
ATOM 5195 N N . ASP B 1 210 ? -17.875 25.703 -0.611 1 98.5 210 ASP B N 1
ATOM 5196 C CA . ASP B 1 210 ? -18.703 26.328 -1.636 1 98.5 210 ASP B CA 1
ATOM 5197 C C . ASP B 1 210 ? -19.594 25.297 -2.326 1 98.5 210 ASP B C 1
ATOM 5199 O O . ASP B 1 210 ? -19.328 24.906 -3.463 1 98.5 210 ASP B O 1
ATOM 5203 N N . ALA B 1 211 ? -20.672 24.984 -1.692 1 98.5 211 ALA B N 1
ATOM 5204 C CA . ALA B 1 211 ? -21.594 23.953 -2.17 1 98.5 211 ALA B CA 1
ATOM 5205 C C . ALA B 1 211 ? -22.266 24.375 -3.469 1 98.5 211 ALA B C 1
ATOM 5207 O O . ALA B 1 211 ? -22.578 23.531 -4.316 1 98.5 211 ALA B O 1
ATOM 5208 N N . ASP B 1 212 ? -22.453 25.672 -3.631 1 98.12 212 ASP B N 1
ATOM 5209 C CA . ASP B 1 212 ? -23.078 26.172 -4.852 1 98.12 212 ASP B CA 1
ATOM 5210 C C . ASP B 1 212 ? -22.172 25.953 -6.062 1 98.12 212 ASP B C 1
ATOM 5212 O O . ASP B 1 212 ? -22.641 25.531 -7.125 1 98.12 212 ASP B O 1
ATOM 5216 N N . ALA B 1 213 ? -20.922 26.234 -5.867 1 98.31 213 ALA B N 1
ATOM 5217 C CA . ALA B 1 213 ? -19.969 25.984 -6.941 1 98.31 213 ALA B CA 1
ATOM 5218 C C . ALA B 1 213 ? -19.891 24.5 -7.27 1 98.31 213 ALA B C 1
ATOM 5220 O O . ALA B 1 213 ? -19.766 24.125 -8.438 1 98.31 213 ALA B O 1
ATOM 5221 N N . LEU B 1 214 ? -19.922 23.672 -6.273 1 98.62 214 LEU B N 1
ATOM 5222 C CA . LEU B 1 214 ? -19.922 22.219 -6.461 1 98.62 214 LEU B CA 1
ATOM 5223 C C . LEU B 1 214 ? -21.094 21.797 -7.328 1 98.62 214 LEU B C 1
ATOM 5225 O O . LEU B 1 214 ? -20.922 21.094 -8.328 1 98.62 214 LEU B O 1
ATOM 5229 N N . GLU B 1 215 ? -22.25 22.203 -6.938 1 98.62 215 GLU B N 1
ATOM 5230 C CA . GLU B 1 215 ? -23.453 21.75 -7.645 1 98.62 215 GLU B CA 1
ATOM 5231 C C . GLU B 1 215 ? -23.5 22.312 -9.062 1 98.62 215 GLU B C 1
ATOM 5233 O O . GLU B 1 215 ? -23.938 21.625 -9.992 1 98.62 215 GLU B O 1
ATOM 5238 N N . ALA B 1 216 ? -23.094 23.578 -9.211 1 98.44 216 ALA B N 1
ATOM 5239 C CA . ALA B 1 216 ? -23.047 24.172 -10.547 1 98.44 216 ALA B CA 1
ATOM 5240 C C . ALA B 1 216 ? -22.156 23.359 -11.477 1 98.44 216 ALA B C 1
ATOM 5242 O O . ALA B 1 216 ? -22.516 23.109 -12.633 1 98.44 216 ALA B O 1
ATOM 5243 N N . ARG B 1 217 ? -21.031 22.953 -10.953 1 98.56 217 ARG B N 1
ATOM 5244 C CA . ARG B 1 217 ? -20.094 22.172 -11.758 1 98.56 217 ARG B CA 1
ATOM 5245 C C . ARG B 1 217 ? -20.688 20.812 -12.117 1 98.56 217 ARG B C 1
ATOM 5247 O O . ARG B 1 217 ? -20.531 20.344 -13.242 1 98.56 217 ARG B O 1
ATOM 5254 N N . ILE B 1 218 ? -21.375 20.156 -11.195 1 98.75 218 ILE B N 1
ATOM 5255 C CA . ILE B 1 218 ? -22.016 18.875 -11.414 1 98.75 218 ILE B CA 1
ATOM 5256 C C . ILE B 1 218 ? -23.047 19 -12.531 1 98.75 218 ILE B C 1
ATOM 5258 O O . ILE B 1 218 ? -23.078 18.172 -13.453 1 98.75 218 ILE B O 1
ATOM 5262 N N . ARG B 1 219 ? -23.844 20 -12.469 1 98.44 219 ARG B N 1
ATOM 5263 C CA . ARG B 1 219 ? -24.875 20.219 -13.477 1 98.44 219 ARG B CA 1
ATOM 5264 C C . ARG B 1 219 ? -24.281 20.406 -14.859 1 98.44 219 ARG B C 1
ATOM 5266 O O . ARG B 1 219 ? -24.797 19.891 -15.852 1 98.44 219 ARG B O 1
ATOM 5273 N N . GLU B 1 220 ? -23.25 21.188 -14.859 1 98.44 220 GLU B N 1
ATOM 5274 C CA . GLU B 1 220 ? -22.547 21.375 -16.125 1 98.44 220 GLU B CA 1
ATOM 5275 C C . GLU B 1 220 ? -22.047 20.047 -16.688 1 98.44 220 GLU B C 1
ATOM 5277 O O . GLU B 1 220 ? -22.219 19.75 -17.875 1 98.44 220 GLU B O 1
ATOM 5282 N N . MET B 1 221 ? -21.469 19.281 -15.859 1 98.44 221 MET B N 1
ATOM 5283 C CA . MET B 1 221 ? -20.922 17.984 -16.266 1 98.44 221 MET B CA 1
ATOM 5284 C C . MET B 1 221 ? -22.016 17.031 -16.703 1 98.44 221 MET B C 1
ATOM 5286 O O . MET B 1 221 ? -21.828 16.25 -17.641 1 98.44 221 MET B O 1
ATOM 5290 N N . GLU B 1 222 ? -23.125 17.062 -16.031 1 98.38 222 GLU B N 1
ATOM 5291 C CA . GLU B 1 222 ? -24.266 16.25 -16.422 1 98.38 222 GLU B CA 1
ATOM 5292 C C . GLU B 1 222 ? -24.75 16.609 -17.812 1 98.38 222 GLU B C 1
ATOM 5294 O O . GLU B 1 222 ? -25.094 15.719 -18.609 1 98.38 222 GLU B O 1
ATOM 5299 N N . THR B 1 223 ? -24.734 17.812 -18.125 1 98.06 223 THR B N 1
ATOM 5300 C CA . THR B 1 223 ? -25.141 18.281 -19.453 1 98.06 223 THR B CA 1
ATOM 5301 C C . THR B 1 223 ? -24.203 17.719 -20.516 1 98.06 223 THR B C 1
ATOM 5303 O O . THR B 1 223 ? -24.625 17.438 -21.641 1 98.06 223 THR B O 1
ATOM 5306 N N . ASP B 1 224 ? -23 17.547 -20.156 1 97.5 224 ASP B N 1
ATOM 5307 C CA . ASP B 1 224 ? -21.984 17.062 -21.094 1 97.5 224 ASP B CA 1
ATOM 5308 C C . ASP B 1 224 ? -21.875 15.539 -21.047 1 97.5 224 ASP B C 1
ATOM 5310 O O . ASP B 1 224 ? -20.953 14.953 -21.609 1 97.5 224 ASP B O 1
ATOM 5314 N N . ASP B 1 225 ? -22.766 14.836 -20.328 1 97.44 225 ASP B N 1
ATOM 5315 C CA . ASP B 1 225 ? -22.766 13.391 -20.141 1 97.44 225 ASP B CA 1
ATOM 5316 C C . ASP B 1 225 ? -21.469 12.922 -19.484 1 97.44 225 ASP B C 1
ATOM 5318 O O . ASP B 1 225 ? -20.891 11.914 -19.891 1 97.44 225 ASP B O 1
ATOM 5322 N N . GLU B 1 226 ? -20.969 13.727 -18.484 1 98.25 226 GLU B N 1
ATOM 5323 C CA . GLU B 1 226 ? -19.734 13.445 -17.75 1 98.25 226 GLU B CA 1
ATOM 5324 C C . GLU B 1 226 ? -19.953 13.516 -16.234 1 98.25 226 GLU B C 1
ATOM 5326 O O . GLU B 1 226 ? -19.062 13.945 -15.5 1 98.25 226 GLU B O 1
ATOM 5331 N N . ALA B 1 227 ? -21.141 13.109 -15.844 1 98.44 227 ALA B N 1
ATOM 5332 C CA . ALA B 1 227 ? -21.453 13.148 -14.422 1 98.44 227 ALA B CA 1
ATOM 5333 C C . ALA B 1 227 ? -20.406 12.375 -13.609 1 98.44 227 ALA B C 1
ATOM 5335 O O . ALA B 1 227 ? -19.938 11.312 -14.031 1 98.44 227 ALA B O 1
ATOM 5336 N N . PRO B 1 228 ? -20.031 12.914 -12.461 1 98.81 228 PRO B N 1
ATOM 5337 C CA . PRO B 1 228 ? -18.969 12.273 -11.688 1 98.81 228 PRO B CA 1
ATOM 5338 C C . PRO B 1 228 ? -19.438 11.016 -10.961 1 98.81 228 PRO B C 1
ATOM 5340 O O . PRO B 1 228 ? -20.594 10.945 -10.516 1 98.81 228 PRO B O 1
ATOM 5343 N N . ALA B 1 229 ? -18.5 10.094 -10.82 1 98.94 229 ALA B N 1
ATOM 5344 C CA . ALA B 1 229 ? -18.734 8.883 -10.031 1 98.94 229 ALA B CA 1
ATOM 5345 C C . ALA B 1 229 ? -18.766 9.195 -8.539 1 98.94 229 ALA B C 1
ATOM 5347 O O . ALA B 1 229 ? -19.578 8.641 -7.797 1 98.94 229 ALA B O 1
ATOM 5348 N N . CYS B 1 230 ? -17.859 10.102 -8.148 1 98.94 230 CYS B N 1
ATOM 5349 C CA . CYS B 1 230 ? -17.75 10.359 -6.719 1 98.94 230 CYS B CA 1
ATOM 5350 C C . CYS B 1 230 ? -17.172 11.742 -6.461 1 98.94 230 CYS B C 1
ATOM 5352 O O . CYS B 1 230 ? -16.625 12.375 -7.371 1 98.94 230 CYS B O 1
ATOM 5354 N N . LEU B 1 231 ? -17.438 12.281 -5.32 1 98.94 231 LEU B N 1
ATOM 5355 C CA . LEU B 1 231 ? -16.688 13.344 -4.66 1 98.94 231 LEU B CA 1
ATOM 5356 C C . LEU B 1 231 ? -15.859 12.781 -3.504 1 98.94 231 LEU B C 1
ATOM 5358 O O . LEU B 1 231 ? -16.422 12.297 -2.52 1 98.94 231 LEU B O 1
ATOM 5362 N N . ILE B 1 232 ? -14.578 12.758 -3.645 1 98.94 232 ILE B N 1
ATOM 5363 C CA . ILE B 1 232 ? -13.688 12.406 -2.541 1 98.94 232 ILE B CA 1
ATOM 5364 C C . ILE B 1 232 ? -13.148 13.68 -1.89 1 98.94 232 ILE B C 1
ATOM 5366 O O . ILE B 1 232 ? -12.641 14.57 -2.576 1 98.94 232 ILE B O 1
ATOM 5370 N N . MET B 1 233 ? -13.273 13.766 -0.566 1 98.75 233 MET B N 1
ATOM 5371 C CA . MET B 1 233 ? -12.859 14.984 0.126 1 98.75 233 MET B CA 1
ATOM 5372 C C . MET B 1 233 ? -12.477 14.688 1.57 1 98.75 233 MET B C 1
ATOM 5374 O O . MET B 1 233 ? -12.922 13.688 2.143 1 98.75 233 MET B O 1
ATOM 5378 N N . GLU B 1 234 ? -11.602 15.422 2.111 1 98.25 234 GLU B N 1
ATOM 5379 C CA . GLU B 1 234 ? -11.531 15.555 3.562 1 98.25 234 GLU B CA 1
ATOM 5380 C C . GLU B 1 234 ? -12.672 16.422 4.09 1 98.25 234 GLU B C 1
ATOM 5382 O O . GLU B 1 234 ? -12.812 17.578 3.686 1 98.25 234 GLU B O 1
ATOM 5387 N N . ALA B 1 235 ? -13.438 15.891 5.016 1 98.31 235 ALA B N 1
ATOM 5388 C CA . ALA B 1 235 ? -14.516 16.688 5.602 1 98.31 235 ALA B CA 1
ATOM 5389 C C . ALA B 1 235 ? -13.961 17.875 6.383 1 98.31 235 ALA B C 1
ATOM 5391 O O . ALA B 1 235 ? -14.633 18.891 6.52 1 98.31 235 ALA B O 1
ATOM 5392 N N . CYS B 1 236 ? -12.844 17.719 6.887 1 97.75 236 CYS B N 1
ATOM 5393 C CA . CYS B 1 236 ? -11.992 18.75 7.453 1 97.75 236 CYS B CA 1
ATOM 5394 C C . CYS B 1 236 ? -10.602 18.719 6.828 1 97.75 236 CYS B C 1
ATOM 5396 O O . CYS B 1 236 ? -9.875 17.734 6.965 1 97.75 236 CYS B O 1
ATOM 5398 N N . LEU B 1 237 ? -10.273 19.828 6.102 1 96.19 237 LEU B N 1
ATOM 5399 C CA . LEU B 1 237 ? -9 19.828 5.391 1 96.19 237 LEU B CA 1
ATOM 5400 C C . LEU B 1 237 ? -7.832 19.812 6.371 1 96.19 237 LEU B C 1
ATOM 5402 O O . LEU B 1 237 ? -7.867 20.516 7.387 1 96.19 237 LEU B O 1
ATOM 5406 N N . MET B 1 238 ? -6.816 19.031 6.09 1 93.5 238 MET B N 1
ATOM 5407 C CA . MET B 1 238 ? -5.684 18.891 7 1 93.5 238 MET B CA 1
ATOM 5408 C C . MET B 1 238 ? -4.391 19.344 6.328 1 93.5 238 MET B C 1
ATOM 5410 O O . MET B 1 238 ? -3.33 19.344 6.957 1 93.5 238 MET B O 1
ATOM 5414 N N . ASN B 1 239 ? -4.406 19.75 5.027 1 87.5 239 ASN B N 1
ATOM 5415 C CA . ASN B 1 239 ? -3.168 20.078 4.332 1 87.5 239 ASN B CA 1
ATOM 5416 C C . ASN B 1 239 ? -3.08 21.578 4.031 1 87.5 239 ASN B C 1
ATOM 5418 O O . ASN B 1 239 ? -2.184 22.016 3.311 1 87.5 239 ASN B O 1
ATOM 5422 N N . MET B 1 240 ? -3.955 22.359 4.418 1 87.94 240 MET B N 1
ATOM 5423 C CA . MET B 1 240 ? -3.994 23.812 4.398 1 87.94 240 MET B CA 1
ATOM 5424 C C . MET B 1 240 ? -4.172 24.375 5.805 1 87.94 240 MET B C 1
ATOM 5426 O O . MET B 1 240 ? -5.047 25.219 6.035 1 87.94 240 MET B O 1
ATOM 5430 N N . SER B 1 241 ? -3.219 23.906 6.594 1 88.5 241 SER B N 1
ATOM 5431 C CA . SER B 1 241 ? -3.48 23.984 8.023 1 88.5 241 SER B CA 1
ATOM 5432 C C . SER B 1 241 ? -4.668 23.125 8.422 1 88.5 241 SER B C 1
ATOM 5434 O O . SER B 1 241 ? -4.715 21.938 8.086 1 88.5 241 SER B O 1
ATOM 5436 N N . ILE B 1 242 ? -5.496 23.516 9.25 1 95.12 242 ILE B N 1
ATOM 5437 C CA . ILE B 1 242 ? -6.75 22.844 9.555 1 95.12 242 ILE B CA 1
ATOM 5438 C C . ILE B 1 242 ? -7.926 23.734 9.195 1 95.12 242 ILE B C 1
ATOM 5440 O O . ILE B 1 242 ? -8.07 24.844 9.742 1 95.12 242 ILE B O 1
ATOM 5444 N N . VAL B 1 243 ? -8.695 23.312 8.172 1 96.69 243 VAL B N 1
ATOM 5445 C CA . VAL B 1 243 ? -9.836 24.094 7.715 1 96.69 243 VAL B CA 1
ATOM 5446 C C . VAL B 1 243 ? -11.125 23.297 7.918 1 96.69 243 VAL B C 1
ATOM 5448 O O . VAL B 1 243 ? -11.453 22.422 7.117 1 96.69 243 VAL B O 1
ATOM 5451 N N . PRO B 1 244 ? -11.898 23.594 8.953 1 97.38 244 PRO B N 1
ATOM 5452 C CA . PRO B 1 244 ? -13.18 22.906 9.164 1 97.38 244 PRO B CA 1
ATOM 5453 C C . PRO B 1 244 ? -14.242 23.312 8.148 1 97.38 244 PRO B C 1
ATOM 5455 O O . PRO B 1 244 ? -14.125 24.375 7.512 1 97.38 244 PRO B O 1
ATOM 5458 N N . PRO B 1 245 ? -15.219 22.453 7.961 1 98.56 245 PRO B N 1
ATOM 5459 C CA . PRO B 1 245 ? -16.359 22.875 7.137 1 98.56 245 PRO B CA 1
ATOM 5460 C C . PRO B 1 245 ? -17.141 24.031 7.762 1 98.56 245 PRO B C 1
ATOM 5462 O O . PRO B 1 245 ? -17.344 24.062 8.977 1 98.56 245 PRO B O 1
ATOM 5465 N N . GLU B 1 246 ? -17.453 25.016 6.945 1 98.38 246 GLU B N 1
ATOM 5466 C CA . GLU B 1 246 ? -18.375 26.047 7.418 1 98.38 246 GLU B CA 1
ATOM 5467 C C . GLU B 1 246 ? -19.734 25.453 7.789 1 98.38 246 GLU B C 1
ATOM 5469 O O . GLU B 1 246 ? -20.094 24.391 7.309 1 98.38 246 GLU B O 1
ATOM 5474 N N . PRO B 1 247 ? -20.453 26.141 8.703 1 97.75 247 PRO B N 1
ATOM 5475 C CA . PRO B 1 247 ? -21.766 25.625 9.109 1 97.75 247 PRO B CA 1
ATOM 5476 C C . PRO B 1 247 ? -22.672 25.328 7.918 1 97.75 247 PRO B C 1
ATOM 5478 O O . PRO B 1 247 ? -22.844 26.188 7.043 1 97.75 247 PRO B O 1
ATOM 5481 N N . GLY B 1 248 ? -23.203 24.078 7.836 1 98.31 248 GLY B N 1
ATOM 5482 C CA . GLY B 1 248 ? -24.172 23.703 6.824 1 98.31 248 GLY B CA 1
ATOM 5483 C C . GLY B 1 248 ? -23.531 23.172 5.551 1 98.31 248 GLY B C 1
ATOM 5484 O O . GLY B 1 248 ? -24.203 22.594 4.703 1 98.31 248 GLY B O 1
ATOM 5485 N N . TYR B 1 249 ? -22.266 23.375 5.316 1 98.75 249 TYR B N 1
ATOM 5486 C CA . TYR B 1 249 ? -21.578 23.031 4.078 1 98.75 249 TYR B CA 1
ATOM 5487 C C . TYR B 1 249 ? -21.656 21.531 3.824 1 98.75 249 TYR B C 1
ATOM 5489 O O . TYR B 1 249 ? -22.094 21.094 2.76 1 98.75 249 TYR B O 1
ATOM 5497 N N . LEU B 1 250 ? -21.266 20.625 4.828 1 98.88 250 LEU B N 1
ATOM 5498 C CA . LEU B 1 250 ? -21.219 19.188 4.621 1 98.88 250 LEU B CA 1
ATOM 5499 C C . LEU B 1 250 ? -22.625 18.625 4.406 1 98.88 250 LEU B C 1
ATOM 5501 O O . LEU B 1 250 ? -22.812 17.688 3.631 1 98.88 250 LEU B O 1
ATOM 5505 N N . GLU B 1 251 ? -23.578 19.203 5.176 1 98.75 251 GLU B N 1
ATOM 5506 C CA . GLU B 1 251 ? -24.953 18.797 4.969 1 98.75 251 GLU B CA 1
ATOM 5507 C C . GLU B 1 251 ? -25.406 19.062 3.531 1 98.75 251 GLU B C 1
ATOM 5509 O O . GLU B 1 251 ? -26.047 18.219 2.91 1 98.75 251 GLU B O 1
ATOM 5514 N N . LYS B 1 252 ? -25.047 20.203 3.07 1 98.88 252 LYS B N 1
ATOM 5515 C CA . LYS B 1 252 ? -25.391 20.562 1.697 1 98.88 252 LYS B CA 1
ATOM 5516 C C . LYS B 1 252 ? -24.672 19.656 0.7 1 98.88 252 LYS B C 1
ATOM 5518 O O . LYS B 1 252 ? -25.266 19.234 -0.3 1 98.88 252 LYS B O 1
ATOM 5523 N N . VAL B 1 253 ? -23.438 19.391 0.892 1 98.88 253 VAL B N 1
ATOM 5524 C CA . VAL B 1 253 ? -22.656 18.484 0.042 1 98.88 253 VAL B CA 1
ATOM 5525 C C . VAL B 1 253 ? -23.344 17.125 -0.011 1 98.88 253 VAL B C 1
ATOM 5527 O O . VAL B 1 253 ? -23.5 16.531 -1.086 1 98.88 253 VAL B O 1
ATOM 5530 N N . ARG B 1 254 ? -23.719 16.578 1.168 1 98.88 254 ARG B N 1
ATOM 5531 C CA . ARG B 1 254 ? -24.406 15.289 1.257 1 98.88 254 ARG B CA 1
ATOM 5532 C C . ARG B 1 254 ? -25.703 15.297 0.45 1 98.88 254 ARG B C 1
ATOM 5534 O O . ARG B 1 254 ? -25.984 14.344 -0.287 1 98.88 254 ARG B O 1
ATOM 5541 N N . GLU B 1 255 ? -26.453 16.391 0.616 1 98.81 255 GLU B N 1
ATOM 5542 C CA . GLU B 1 255 ? -27.703 16.531 -0.126 1 98.81 255 GLU B CA 1
ATOM 5543 C C . GLU B 1 255 ? -27.453 16.531 -1.631 1 98.81 255 GLU B C 1
ATOM 5545 O O . GLU B 1 255 ? -28.125 15.836 -2.383 1 98.81 255 GLU B O 1
ATOM 5550 N N . ILE B 1 256 ? -26.5 17.312 -2.047 1 98.88 256 ILE B N 1
ATOM 5551 C CA . ILE B 1 256 ? -26.172 17.469 -3.459 1 98.88 256 ILE B CA 1
ATOM 5552 C C . ILE B 1 256 ? -25.719 16.125 -4.043 1 98.88 256 ILE B C 1
ATOM 5554 O O . ILE B 1 256 ? -26.219 15.711 -5.094 1 98.88 256 ILE B O 1
ATOM 5558 N N . THR B 1 257 ? -24.797 15.406 -3.373 1 98.88 257 THR B N 1
ATOM 5559 C CA . THR B 1 257 ? -24.266 14.148 -3.902 1 98.88 257 THR B CA 1
ATOM 5560 C C . THR B 1 257 ? -25.359 13.086 -3.977 1 98.88 257 THR B C 1
ATOM 5562 O O . THR B 1 257 ? -25.422 12.32 -4.941 1 98.88 257 THR B O 1
ATOM 5565 N N . LYS B 1 258 ? -26.234 13.055 -3.004 1 98.62 258 LYS B N 1
ATOM 5566 C CA . LYS B 1 258 ? -27.359 12.117 -3.033 1 98.62 258 LYS B CA 1
ATOM 5567 C C . LYS B 1 258 ? -28.297 12.414 -4.199 1 98.62 258 LYS B C 1
ATOM 5569 O O . LYS B 1 258 ? -28.688 11.5 -4.938 1 98.62 258 LYS B O 1
ATOM 5574 N N . ARG B 1 259 ? -28.625 13.648 -4.371 1 98.62 259 ARG B N 1
ATOM 5575 C CA . ARG B 1 259 ? -29.562 14.055 -5.41 1 98.62 259 ARG B CA 1
ATOM 5576 C C . ARG B 1 259 ? -29.031 13.727 -6.797 1 98.62 259 ARG B C 1
ATOM 5578 O O . ARG B 1 259 ? -29.797 13.352 -7.691 1 98.62 259 ARG B O 1
ATOM 5585 N N . HIS B 1 260 ? -27.781 13.836 -6.992 1 98.75 260 HIS B N 1
ATOM 5586 C CA . HIS B 1 260 ? -27.188 13.68 -8.312 1 98.75 260 HIS B CA 1
ATOM 5587 C C . HIS B 1 260 ? -26.594 12.281 -8.492 1 98.75 260 HIS B C 1
ATOM 5589 O O . HIS B 1 260 ? -25.969 12 -9.508 1 98.75 260 HIS B O 1
ATOM 5595 N N . GLY B 1 261 ? -26.797 11.352 -7.512 1 98.75 261 GLY B N 1
ATOM 5596 C CA . GLY B 1 261 ? -26.312 9.977 -7.613 1 98.75 261 GLY B CA 1
ATOM 5597 C C . GLY B 1 261 ? -24.797 9.875 -7.594 1 98.75 261 GLY B C 1
ATOM 5598 O O . GLY B 1 261 ? -24.219 9.062 -8.32 1 98.75 261 GLY B O 1
ATOM 5599 N N . ILE B 1 262 ? -24.156 10.742 -6.91 1 98.88 262 ILE B N 1
ATOM 5600 C CA . ILE B 1 262 ? -22.703 10.781 -6.766 1 98.88 262 ILE B CA 1
ATOM 5601 C C . ILE B 1 262 ? -22.297 10.148 -5.43 1 98.88 262 ILE B C 1
ATOM 5603 O O . ILE B 1 262 ? -22.891 10.461 -4.391 1 98.88 262 ILE B O 1
ATOM 5607 N N . VAL B 1 263 ? -21.312 9.219 -5.43 1 98.94 263 VAL B N 1
ATOM 5608 C CA . VAL B 1 263 ? -20.828 8.594 -4.199 1 98.94 263 VAL B CA 1
ATOM 5609 C C . VAL B 1 263 ? -20 9.594 -3.408 1 98.94 263 VAL B C 1
ATOM 5611 O O . VAL B 1 263 ? -19.031 10.156 -3.928 1 98.94 263 VAL B O 1
ATOM 5614 N N . LEU B 1 264 ? -20.391 9.891 -2.197 1 99 264 LEU B N 1
ATOM 5615 C CA . LEU B 1 264 ? -19.609 10.758 -1.32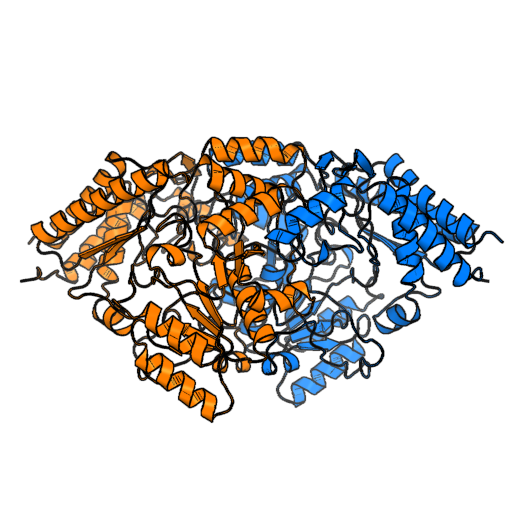 1 99 264 LEU B CA 1
ATOM 5616 C C . LEU B 1 264 ? -18.594 9.945 -0.531 1 99 264 LEU B C 1
ATOM 5618 O O . LEU B 1 264 ? -18.953 9.031 0.211 1 99 264 LEU B O 1
ATOM 5622 N N . ILE B 1 265 ? -17.328 10.258 -0.695 1 99 265 ILE B N 1
ATOM 5623 C CA . ILE B 1 265 ? -16.234 9.594 0.014 1 99 265 ILE B CA 1
ATOM 5624 C C . ILE B 1 265 ? -15.547 10.586 0.95 1 99 265 ILE B C 1
ATOM 5626 O O . ILE B 1 265 ? -14.977 11.578 0.499 1 99 265 ILE B O 1
ATOM 5630 N N . PHE B 1 266 ? -15.625 10.359 2.264 1 98.94 266 PHE B N 1
ATOM 5631 C CA . PHE B 1 266 ? -14.789 11.094 3.201 1 98.94 266 PHE B CA 1
ATOM 5632 C C . PHE B 1 266 ? -13.422 10.422 3.346 1 98.94 266 PHE B C 1
ATOM 5634 O O . PHE B 1 266 ? -13.336 9.273 3.785 1 98.94 266 PHE B O 1
ATOM 5641 N N . ASP B 1 267 ? -12.438 11.148 2.873 1 98.88 267 ASP B N 1
ATOM 5642 C CA . ASP B 1 267 ? -11.07 10.719 3.154 1 98.88 267 ASP B CA 1
ATOM 5643 C C . ASP B 1 267 ? -10.68 11.031 4.598 1 98.88 267 ASP B C 1
ATOM 5645 O O . ASP B 1 267 ? -10.336 12.172 4.922 1 98.88 267 ASP B O 1
ATOM 5649 N N . GLU B 1 268 ? -10.688 10.008 5.422 1 98.5 268 GLU B N 1
ATOM 5650 C CA . GLU B 1 268 ? -10.406 10.133 6.848 1 98.5 268 GLU B CA 1
ATOM 5651 C C . GLU B 1 268 ? -9.031 9.57 7.195 1 98.5 268 GLU B C 1
ATOM 5653 O O . GLU B 1 268 ? -8.805 9.117 8.32 1 98.5 268 GLU B O 1
ATOM 5658 N N . VAL B 1 269 ? -8.133 9.609 6.227 1 98.25 269 VAL B N 1
ATOM 5659 C CA . VAL B 1 269 ? -6.789 9.094 6.453 1 98.25 269 VAL B CA 1
ATOM 5660 C C . VAL B 1 269 ? -6.117 9.891 7.574 1 98.25 269 VAL B C 1
ATOM 5662 O O . VAL B 1 269 ? -5.492 9.305 8.469 1 98.25 269 VAL B O 1
ATOM 5665 N N . LYS B 1 270 ? -6.281 11.211 7.578 1 96.5 270 LYS B N 1
ATOM 5666 C CA . LYS B 1 270 ? -5.668 12.039 8.609 1 96.5 270 LYS B CA 1
ATOM 5667 C C . LYS B 1 270 ? -6.633 12.273 9.766 1 96.5 270 LYS B C 1
ATOM 5669 O O . LYS B 1 270 ? -6.223 12.305 10.93 1 96.5 270 LYS B O 1
ATOM 5674 N N . THR B 1 271 ? -7.895 12.398 9.461 1 97.38 271 THR B N 1
ATOM 5675 C CA . THR B 1 271 ? -8.859 12.805 10.477 1 97.38 271 THR B CA 1
ATOM 5676 C C . THR B 1 271 ? -9.414 11.594 11.219 1 97.38 271 THR B C 1
ATOM 5678 O O . THR B 1 271 ? -9.859 11.711 12.359 1 97.38 271 THR B O 1
ATOM 5681 N N . GLY B 1 272 ? -9.422 10.414 10.57 1 97.75 272 GLY B N 1
ATOM 5682 C CA . GLY B 1 272 ? -10 9.219 11.18 1 97.75 272 GLY B CA 1
ATOM 5683 C C . GLY B 1 272 ? -9.336 8.836 12.484 1 97.75 272 GLY B C 1
ATOM 5684 O O . GLY B 1 272 ? -8.133 8.594 12.523 1 97.75 272 GLY B O 1
ATOM 5685 N N . LEU B 1 273 ? -10.086 8.805 13.523 1 98.31 273 LEU B N 1
ATOM 5686 C CA . LEU B 1 273 ? -9.695 8.391 14.859 1 98.31 273 LEU B CA 1
ATOM 5687 C C . LEU B 1 273 ? -8.844 9.461 15.539 1 98.31 273 LEU B C 1
ATOM 5689 O O . LEU B 1 273 ? -8.508 9.336 16.719 1 98.31 273 LEU B O 1
ATOM 5693 N N . THR B 1 274 ? -8.492 10.508 14.828 1 98.06 274 THR B N 1
ATOM 5694 C CA . THR B 1 274 ? -7.617 11.5 15.445 1 98.06 274 THR B CA 1
ATOM 5695 C C . THR B 1 274 ? -8.422 12.695 15.945 1 98.06 274 THR B C 1
ATOM 5697 O O . THR B 1 274 ? -8.102 13.273 16.984 1 98.06 274 THR B O 1
ATOM 5700 N N . ILE B 1 275 ? -9.508 13.07 15.211 1 97.88 275 ILE B N 1
ATOM 5701 C CA . ILE B 1 275 ? -10.25 14.258 15.617 1 97.88 275 ILE B CA 1
ATOM 5702 C C . ILE B 1 275 ? -11.469 13.852 16.438 1 97.88 275 ILE B C 1
ATOM 5704 O O . ILE B 1 275 ? -12.289 14.703 16.812 1 97.88 275 ILE B O 1
ATOM 5708 N N . GLY B 1 276 ? -11.594 12.633 16.734 1 98 276 GLY B N 1
ATOM 5709 C CA . GLY B 1 276 ? -12.633 11.969 17.5 1 98 276 GLY B CA 1
ATOM 5710 C C . GLY B 1 276 ? -12.727 10.484 17.234 1 98 276 GLY B C 1
ATOM 5711 O O . GLY B 1 276 ? -12.133 9.984 16.281 1 98 276 GLY B O 1
ATOM 5712 N N . PRO B 1 277 ? -13.469 9.766 18.031 1 97.94 277 PRO B N 1
ATOM 5713 C CA . PRO B 1 277 ? -13.516 8.305 17.891 1 97.94 277 PRO B CA 1
ATOM 5714 C C . PRO B 1 277 ? -14.172 7.863 16.594 1 97.94 277 PRO B C 1
ATOM 5716 O O . PRO B 1 277 ? -13.922 6.754 16.109 1 97.94 277 PRO B O 1
ATOM 5719 N N . GLY B 1 278 ? -14.992 8.656 15.977 1 98.25 278 GLY B N 1
ATOM 5720 C CA . GLY B 1 278 ? -15.656 8.375 14.711 1 98.25 278 GLY B CA 1
ATOM 5721 C C . GLY B 1 278 ? -15.273 9.352 13.617 1 98.25 278 GLY B C 1
ATOM 5722 O O . GLY B 1 278 ? -16.016 9.523 12.648 1 98.25 278 GLY B O 1
ATOM 5723 N N . GLY B 1 279 ? -14.117 10.055 13.828 1 98.25 279 GLY B N 1
ATOM 5724 C CA . GLY B 1 279 ? -13.609 10.953 12.812 1 98.25 279 GLY B CA 1
ATOM 5725 C C . GLY B 1 279 ? -14.547 12.102 12.5 1 98.25 279 GLY B C 1
ATOM 5726 O O . GLY B 1 279 ? -15.305 12.547 13.367 1 98.25 279 GLY B O 1
ATOM 5727 N N . ALA B 1 280 ? -14.344 12.633 11.336 1 98.31 280 ALA B N 1
ATOM 5728 C CA . ALA B 1 280 ? -15.156 13.742 10.859 1 98.31 280 ALA B CA 1
ATOM 5729 C C . ALA B 1 280 ? -16.609 13.32 10.672 1 98.31 280 ALA B C 1
ATOM 5731 O O . ALA B 1 280 ? -17.531 14.117 10.875 1 98.31 280 ALA B O 1
ATOM 5732 N N . THR B 1 281 ? -16.797 12.031 10.305 1 97.88 281 THR B N 1
ATOM 5733 C CA . THR B 1 281 ? -18.125 11.484 10.109 1 97.88 281 THR B CA 1
ATOM 5734 C C . THR B 1 281 ? -19 11.711 11.352 1 97.88 281 THR B C 1
ATOM 5736 O O . THR B 1 281 ? -20.094 12.273 11.258 1 97.88 281 THR B O 1
ATOM 5739 N N . LYS B 1 282 ? -18.5 11.359 12.477 1 97.62 282 LYS B N 1
ATOM 5740 C CA . LYS B 1 282 ? -19.25 11.508 13.719 1 97.62 282 LYS B CA 1
ATOM 5741 C C . LYS B 1 282 ? -19.188 12.945 14.234 1 97.62 282 LYS B C 1
ATOM 5743 O O . LYS B 1 282 ? -20.203 13.484 14.68 1 97.62 282 LYS B O 1
ATOM 5748 N N . LEU B 1 283 ? -18.031 13.516 14.164 1 97.94 283 LEU B N 1
ATOM 5749 C CA . LEU B 1 283 ? -17.812 14.844 14.734 1 97.94 283 LEU B CA 1
ATOM 5750 C C . LEU B 1 283 ? -18.75 15.867 14.094 1 97.94 283 LEU B C 1
ATOM 5752 O O . LEU B 1 283 ? -19.281 16.734 14.773 1 97.94 283 LEU B O 1
ATOM 5756 N N . PHE B 1 284 ? -18.922 15.773 12.727 1 98.31 284 PHE B N 1
ATOM 5757 C CA . PHE B 1 284 ? -19.688 16.781 12.008 1 98.31 284 PHE B CA 1
ATOM 5758 C C . PHE B 1 284 ? -21.094 16.266 11.703 1 98.31 284 PHE B C 1
ATOM 5760 O O . PHE B 1 284 ? -21.922 17 11.156 1 98.31 284 PHE B O 1
ATOM 5767 N N . GLY B 1 285 ? -21.344 15.023 11.984 1 97.94 285 GLY B N 1
ATOM 5768 C CA . GLY B 1 285 ? -22.703 14.492 11.953 1 97.94 285 GLY B CA 1
ATOM 5769 C C . GLY B 1 285 ? -23.188 14.195 10.555 1 97.94 285 GLY B C 1
ATOM 5770 O O . GLY B 1 285 ? -24.406 14.133 10.312 1 97.94 285 GLY B O 1
ATOM 5771 N N . VAL B 1 286 ? -22.344 14.125 9.547 1 98.62 286 VAL B N 1
ATOM 5772 C CA . VAL B 1 286 ? -22.688 13.766 8.172 1 98.62 286 VAL B CA 1
ATOM 5773 C C . VAL B 1 286 ? -22.016 12.445 7.805 1 98.62 286 VAL B C 1
ATOM 5775 O O . VAL B 1 286 ? -20.797 12.297 7.922 1 98.62 286 VAL B O 1
ATOM 5778 N N . THR B 1 287 ? -22.797 11.438 7.445 1 98.38 287 THR B N 1
ATOM 5779 C CA . THR B 1 287 ? -22.281 10.133 7.078 1 98.38 287 THR B CA 1
ATOM 5780 C C . THR B 1 287 ? -22.125 10.016 5.562 1 98.38 287 THR B C 1
ATOM 5782 O O . THR B 1 287 ? -23.094 10.148 4.82 1 98.38 287 THR B O 1
ATOM 5785 N N . PRO B 1 288 ? -20.953 9.812 5.062 1 98.88 288 PRO B N 1
ATOM 5786 C CA . PRO B 1 288 ? -20.734 9.594 3.629 1 98.88 288 PRO B CA 1
ATOM 5787 C C . PRO B 1 288 ? -21.109 8.188 3.182 1 98.88 288 PRO B C 1
ATOM 5789 O O . PRO B 1 288 ? -21.562 7.375 3.996 1 98.88 288 PRO B O 1
ATOM 5792 N N . ASP B 1 289 ? -21.016 7.93 1.848 1 98.94 289 ASP B N 1
ATOM 5793 C CA . ASP B 1 289 ? -21.234 6.582 1.332 1 98.94 289 ASP B CA 1
ATOM 5794 C C . ASP B 1 289 ? -20.031 5.68 1.629 1 98.94 289 ASP B C 1
ATOM 5796 O O . ASP B 1 289 ? -20.188 4.465 1.768 1 98.94 289 ASP B O 1
ATOM 5800 N N . MET B 1 290 ? -18.891 6.27 1.687 1 98.94 290 MET B N 1
ATOM 5801 C CA . MET B 1 290 ? -17.656 5.551 2.016 1 98.94 290 MET B CA 1
ATOM 5802 C C . MET B 1 290 ? -16.719 6.422 2.842 1 98.94 290 MET B C 1
ATOM 5804 O O . MET B 1 290 ? -16.734 7.648 2.711 1 98.94 290 MET B O 1
ATOM 5808 N N . VAL B 1 291 ? -15.922 5.785 3.648 1 98.88 291 VAL B N 1
ATOM 5809 C CA . VAL B 1 291 ? -14.797 6.406 4.34 1 98.88 291 VAL B CA 1
ATOM 5810 C C . VAL B 1 291 ? -13.508 5.645 4.023 1 98.88 291 VAL B C 1
ATOM 5812 O O . VAL B 1 291 ? -13.523 4.418 3.877 1 98.88 291 VAL B O 1
ATOM 5815 N N . THR B 1 292 ? -12.453 6.348 3.822 1 98.88 292 THR B N 1
ATOM 5816 C CA . THR B 1 292 ? -11.125 5.754 3.721 1 98.88 292 THR B CA 1
ATOM 5817 C C . THR B 1 292 ? -10.281 6.098 4.945 1 98.88 292 THR B C 1
ATOM 5819 O O . THR B 1 292 ? -10.398 7.195 5.492 1 98.88 292 THR B O 1
ATOM 5822 N N . MET B 1 293 ? -9.469 5.141 5.387 1 98.12 293 MET B N 1
ATOM 5823 C CA . MET B 1 293 ? -8.672 5.301 6.598 1 98.12 293 MET B CA 1
ATOM 5824 C C . MET B 1 293 ? -7.258 4.777 6.395 1 98.12 293 MET B C 1
ATOM 5826 O O . MET B 1 293 ? -7.02 3.947 5.512 1 98.12 293 MET B O 1
ATOM 5830 N N . ALA B 1 294 ? -6.383 5.238 7.16 1 98.25 294 ALA B N 1
ATOM 5831 C CA . ALA B 1 294 ? -5.027 4.742 7.363 1 98.25 294 ALA B CA 1
ATOM 5832 C C . ALA B 1 294 ? -4.371 5.418 8.562 1 98.25 294 ALA B C 1
ATOM 5834 O O . ALA B 1 294 ? -5.051 5.781 9.531 1 98.25 294 ALA B O 1
ATOM 5835 N N . LYS B 1 295 ? -3.168 5.449 8.656 1 97.25 295 LYS B N 1
ATOM 5836 C CA . LYS B 1 295 ? -2.371 6.152 9.656 1 97.25 295 LYS B CA 1
ATOM 5837 C C . LYS B 1 295 ? -2.785 5.754 11.07 1 97.25 295 LYS B C 1
ATOM 5839 O O . LYS B 1 295 ? -2.422 4.68 11.547 1 97.25 295 LYS B O 1
ATOM 5844 N N . ALA B 1 296 ? -3.639 6.445 11.711 1 97.75 296 ALA B N 1
ATOM 5845 C CA . ALA B 1 296 ? -3.963 6.281 13.125 1 97.75 296 ALA B CA 1
ATOM 5846 C C . ALA B 1 296 ? -4.605 4.922 13.391 1 97.75 296 ALA B C 1
ATOM 5848 O O . ALA B 1 296 ? -4.641 4.453 14.531 1 97.75 296 ALA B O 1
ATOM 5849 N N . ILE B 1 297 ? -5.004 4.188 12.453 1 97.12 297 ILE B N 1
ATOM 5850 C CA . ILE B 1 297 ? -5.805 2.977 12.617 1 97.12 297 ILE B CA 1
ATOM 5851 C C . ILE B 1 297 ? -4.91 1.826 13.07 1 97.12 297 ILE B C 1
ATOM 5853 O O . ILE B 1 297 ? -5.363 0.925 13.781 1 97.12 297 ILE B O 1
ATOM 5857 N N . SER B 1 298 ? -3.627 1.814 12.758 1 93.06 298 SER B N 1
ATOM 5858 C CA . SER B 1 298 ? -2.928 0.534 12.75 1 93.06 298 SER B CA 1
ATOM 5859 C C . SER B 1 298 ? -1.813 0.511 13.789 1 93.06 298 SER B C 1
ATOM 5861 O O . SER B 1 298 ? -0.995 -0.411 13.812 1 93.06 298 SER B O 1
ATOM 5863 N N . GLY B 1 299 ? -1.712 1.535 14.648 1 93.44 299 GLY B N 1
ATOM 5864 C CA . GLY B 1 299 ? -0.725 1.511 15.711 1 93.44 299 GLY B CA 1
ATOM 5865 C C . GLY B 1 299 ? 0.702 1.613 15.211 1 93.44 299 GLY B C 1
ATOM 5866 O O . GLY B 1 299 ? 1.613 1.015 15.781 1 93.44 299 GLY B O 1
ATOM 5867 N N . GLY B 1 300 ? 0.88 2.189 14.125 1 96.44 300 GLY B N 1
ATOM 5868 C CA . GLY B 1 300 ? 2.219 2.455 13.625 1 96.44 300 GLY B CA 1
ATOM 5869 C C . GLY B 1 300 ? 2.662 1.475 12.555 1 96.44 300 GLY B C 1
ATOM 5870 O O . GLY B 1 300 ? 3.789 1.555 12.062 1 96.44 300 GLY B O 1
ATOM 5871 N N . LEU B 1 301 ? 1.829 0.537 12.203 1 97.75 301 LEU B N 1
ATOM 5872 C CA . LEU B 1 301 ? 2.156 -0.446 11.172 1 97.75 301 LEU B CA 1
ATOM 5873 C C . LEU B 1 301 ? 1.367 -0.179 9.891 1 97.75 301 LEU B C 1
ATOM 5875 O O . LEU B 1 301 ? 0.345 0.51 9.922 1 97.75 301 LEU B O 1
ATOM 5879 N N . PRO B 1 302 ? 1.825 -0.682 8.758 1 97.56 302 PRO B N 1
ATOM 5880 C CA . PRO B 1 302 ? 1.15 -0.389 7.492 1 97.56 302 PRO B CA 1
ATOM 5881 C C . PRO B 1 302 ? -0.231 -1.032 7.398 1 97.56 302 PRO B C 1
ATOM 5883 O O . PRO B 1 302 ? -0.348 -2.26 7.418 1 97.56 302 PRO B O 1
ATOM 5886 N N . MET B 1 303 ? -1.264 -0.177 7.266 1 97.44 303 MET B N 1
ATOM 5887 C CA . MET B 1 303 ? -2.631 -0.654 7.078 1 97.44 303 MET B CA 1
ATOM 5888 C C . MET B 1 303 ? -3.551 0.486 6.652 1 97.44 303 MET B C 1
ATOM 5890 O O . MET B 1 303 ? -3.309 1.646 6.992 1 97.44 303 MET B O 1
ATOM 5894 N N . GLY B 1 304 ? -4.48 0.214 5.844 1 97.88 304 GLY B N 1
ATOM 5895 C CA . GLY B 1 304 ? -5.609 1.072 5.531 1 97.88 304 GLY B CA 1
ATOM 5896 C C . GLY B 1 304 ? -6.938 0.34 5.547 1 97.88 304 GLY B C 1
ATOM 5897 O O . GLY B 1 304 ? -6.988 -0.864 5.809 1 97.88 304 GLY B O 1
ATOM 5898 N N . ALA B 1 305 ? -7.969 1.025 5.324 1 98.56 305 ALA B N 1
ATOM 5899 C CA . ALA B 1 305 ? -9.305 0.434 5.312 1 98.56 305 ALA B CA 1
ATOM 5900 C C . ALA B 1 305 ? -10.266 1.265 4.465 1 98.56 305 ALA B C 1
ATOM 5902 O O . ALA B 1 305 ? -10.031 2.453 4.234 1 98.56 305 ALA B O 1
ATOM 5903 N N . ILE B 1 306 ? -11.266 0.655 3.969 1 98.75 306 ILE B N 1
ATOM 5904 C CA . ILE B 1 306 ? -12.406 1.27 3.297 1 98.75 306 ILE B CA 1
ATOM 5905 C C . ILE B 1 306 ? -13.695 0.843 3.984 1 98.75 306 ILE B C 1
ATOM 5907 O O . ILE B 1 306 ? -13.969 -0.352 4.121 1 98.75 306 ILE B O 1
ATOM 5911 N N . GLY B 1 307 ? -14.406 1.759 4.469 1 98.69 307 GLY B N 1
ATOM 5912 C CA . GLY B 1 307 ? -15.75 1.521 4.957 1 98.69 307 GLY B CA 1
ATOM 5913 C C . GLY B 1 307 ? -16.828 2.045 4.023 1 98.69 307 GLY B C 1
ATOM 5914 O O . GLY B 1 307 ? -16.672 3.109 3.418 1 98.69 307 GLY B O 1
ATOM 5915 N N . GLY B 1 308 ? -17.891 1.299 3.857 1 98.75 308 GLY B N 1
ATOM 5916 C CA . GLY B 1 308 ? -18.922 1.768 2.953 1 98.75 308 GLY B CA 1
ATOM 5917 C C . GLY B 1 308 ? -20.297 1.2 3.273 1 98.75 308 GLY B C 1
ATOM 5918 O O . GLY B 1 308 ? -20.422 0.274 4.078 1 98.75 308 GLY B O 1
ATOM 5919 N N . THR B 1 309 ? -21.312 1.825 2.666 1 98.81 309 THR B N 1
ATOM 5920 C CA . THR B 1 309 ? -22.688 1.324 2.76 1 98.81 309 THR B CA 1
ATOM 5921 C C . THR B 1 309 ? -22.812 -0.03 2.068 1 98.81 309 THR B C 1
ATOM 5923 O O . THR B 1 309 ? -21.984 -0.383 1.225 1 98.81 309 THR B O 1
ATOM 5926 N N . ASP B 1 310 ? -23.906 -0.755 2.449 1 98.38 310 ASP B N 1
ATOM 5927 C CA . ASP B 1 310 ? -24.188 -2.021 1.781 1 98.38 310 ASP B CA 1
ATOM 5928 C C . ASP B 1 310 ? -24.328 -1.826 0.273 1 98.38 310 ASP B C 1
ATOM 5930 O O . ASP B 1 310 ? -23.859 -2.654 -0.511 1 98.38 310 ASP B O 1
ATOM 5934 N N . GLU B 1 311 ? -24.875 -0.734 -0.097 1 98.38 311 GLU B N 1
ATOM 5935 C CA . GLU B 1 311 ? -25.172 -0.473 -1.501 1 98.38 311 GLU B CA 1
ATOM 5936 C C . GLU B 1 311 ? -23.906 -0.288 -2.314 1 98.38 311 GLU B C 1
ATOM 5938 O O . GLU B 1 311 ? -23.688 -0.984 -3.309 1 98.38 311 GLU B O 1
ATOM 5943 N N . VAL B 1 312 ? -23.078 0.566 -1.898 1 98.69 312 VAL B N 1
ATOM 5944 C CA . VAL B 1 312 ? -21.891 0.889 -2.684 1 98.69 312 VAL B CA 1
ATOM 5945 C C . VAL B 1 312 ? -20.906 -0.281 -2.646 1 98.69 312 VAL B C 1
ATOM 5947 O O . VAL B 1 312 ? -20.25 -0.581 -3.645 1 98.69 312 VAL B O 1
ATOM 5950 N N . MET B 1 313 ? -20.891 -1.02 -1.535 1 98.44 313 MET B N 1
ATOM 5951 C CA . MET B 1 313 ? -19.938 -2.121 -1.371 1 98.44 313 MET B CA 1
ATOM 5952 C C . MET B 1 313 ? -20.453 -3.381 -2.064 1 98.44 313 MET B C 1
ATOM 5954 O O . MET B 1 313 ? -19.719 -4.375 -2.166 1 98.44 313 MET B O 1
ATOM 5958 N N . SER B 1 314 ? -21.672 -3.375 -2.621 1 98.12 314 SER B N 1
ATOM 5959 C CA . SER B 1 314 ? -22.266 -4.527 -3.287 1 98.12 314 SER B CA 1
ATOM 5960 C C . SER B 1 314 ? -21.438 -4.957 -4.496 1 98.12 314 SER B C 1
ATOM 5962 O O . SER B 1 314 ? -21.406 -6.141 -4.844 1 98.12 314 SER B O 1
ATOM 5964 N N . VAL B 1 315 ? -20.703 -4.016 -5.086 1 98 315 VAL B N 1
ATOM 5965 C CA . VAL B 1 315 ? -19.938 -4.336 -6.281 1 98 315 VAL B CA 1
ATOM 5966 C C . VAL B 1 315 ? -18.688 -5.125 -5.895 1 98 315 VAL B C 1
ATOM 5968 O O . VAL B 1 315 ? -18.125 -5.855 -6.715 1 98 315 VAL B O 1
ATOM 5971 N N . VAL B 1 316 ? -18.219 -4.988 -4.672 1 97.12 316 VAL B N 1
ATOM 5972 C CA . VAL B 1 316 ? -17.141 -5.828 -4.156 1 97.12 316 VAL B CA 1
ATOM 5973 C C . VAL B 1 316 ? -17.688 -7.203 -3.779 1 97.12 316 VAL B C 1
ATOM 5975 O O . VAL B 1 316 ? -17.078 -8.227 -4.102 1 97.12 316 VAL B O 1
ATOM 5978 N N . GLU B 1 317 ? -18.859 -7.219 -3.158 1 95.31 317 GLU B N 1
ATOM 5979 C CA . GLU B 1 317 ? -19.484 -8.453 -2.699 1 95.31 317 GLU B CA 1
ATOM 5980 C C . GLU B 1 317 ? -19.844 -9.359 -3.873 1 95.31 317 GLU B C 1
ATOM 5982 O O . GLU B 1 317 ? -19.734 -10.586 -3.768 1 95.31 317 GLU B O 1
ATOM 5987 N N . SER B 1 318 ? -20.203 -8.75 -4.988 1 95.19 318 SER B N 1
ATOM 5988 C CA . SER B 1 318 ? -20.625 -9.516 -6.16 1 95.19 318 SER B CA 1
ATOM 5989 C C . SER B 1 318 ? -19.422 -10.016 -6.953 1 95.19 318 SER B C 1
ATOM 5991 O O . SER B 1 318 ? -19.562 -10.883 -7.82 1 95.19 318 SER B O 1
ATOM 5993 N N . GLY B 1 319 ? -18.281 -9.438 -6.672 1 92.88 319 GLY B N 1
ATOM 5994 C CA . GLY B 1 319 ? -17.094 -9.812 -7.418 1 92.88 319 GLY B CA 1
ATOM 5995 C C . GLY B 1 319 ? -16.891 -8.977 -8.672 1 92.88 319 GLY B C 1
ATOM 5996 O O . GLY B 1 319 ? -15.953 -9.219 -9.438 1 92.88 319 GLY B O 1
ATOM 5997 N N . GLU B 1 320 ? -17.703 -7.945 -8.891 1 95.19 320 GLU B N 1
ATOM 5998 C CA . GLU B 1 320 ? -17.484 -7.031 -10.008 1 95.19 320 GLU B CA 1
ATOM 5999 C C . GLU B 1 320 ? -16.188 -6.258 -9.844 1 95.19 320 GLU B C 1
ATOM 6001 O O . GLU B 1 320 ? -15.492 -5.98 -10.828 1 95.19 320 GLU B O 1
ATOM 6006 N N . VAL B 1 321 ? -15.953 -5.836 -8.633 1 95.06 321 VAL B N 1
ATOM 6007 C CA . VAL B 1 321 ? -14.672 -5.219 -8.289 1 95.06 321 VAL B CA 1
ATOM 6008 C C . VAL B 1 321 ? -13.828 -6.191 -7.469 1 95.06 321 VAL B C 1
ATOM 6010 O O . VAL B 1 321 ? -14.266 -6.66 -6.414 1 95.06 321 VAL B O 1
ATOM 6013 N N . TYR B 1 322 ? -12.656 -6.477 -7.977 1 90.38 322 TYR B N 1
ATOM 6014 C CA . TYR B 1 322 ? -11.68 -7.25 -7.219 1 90.38 322 TYR B CA 1
ATOM 6015 C C . TYR B 1 322 ? -10.797 -6.336 -6.371 1 90.38 322 TYR B C 1
ATOM 6017 O O . TYR B 1 322 ? -9.852 -5.738 -6.879 1 90.38 322 TYR B O 1
ATOM 6025 N N . GLN B 1 323 ? -11.211 -6.262 -5.176 1 91.19 323 GLN B N 1
ATOM 6026 C CA . GLN B 1 323 ? -10.297 -5.609 -4.25 1 91.19 323 GLN B CA 1
ATOM 6027 C C . GLN B 1 323 ? -9.344 -6.617 -3.607 1 91.19 323 GLN B C 1
ATOM 6029 O O . GLN B 1 323 ? -9.773 -7.48 -2.842 1 91.19 323 GLN B O 1
ATOM 6034 N N . VAL B 1 324 ? -8.078 -6.523 -3.963 1 90.19 324 VAL B N 1
ATOM 6035 C CA . VAL B 1 324 ? -7.117 -7.555 -3.588 1 90.19 324 VAL B CA 1
ATOM 6036 C C . VAL B 1 324 ? -5.859 -6.902 -3.012 1 90.19 324 VAL B C 1
ATOM 6038 O O . VAL B 1 324 ? -5.727 -5.676 -3.021 1 90.19 324 VAL B O 1
ATOM 6041 N N . GLY B 1 325 ? -4.98 -7.699 -2.465 1 90.88 325 GLY B N 1
ATOM 6042 C CA . GLY B 1 325 ? -3.697 -7.352 -1.873 1 90.88 325 GLY B CA 1
ATOM 6043 C C . GLY B 1 325 ? -3.109 -8.461 -1.027 1 90.88 325 GLY B C 1
ATOM 6044 O O . GLY B 1 325 ? -3.775 -8.992 -0.137 1 90.88 325 GLY B O 1
ATOM 6045 N N . THR B 1 326 ? -1.903 -8.703 -1.341 1 89.38 326 THR B N 1
ATOM 6046 C CA . THR B 1 326 ? -1.239 -9.812 -0.659 1 89.38 326 THR B CA 1
ATOM 6047 C C . THR B 1 326 ? -1.287 -9.617 0.854 1 89.38 326 THR B C 1
ATOM 6049 O O . THR B 1 326 ? -1.655 -10.539 1.591 1 89.38 326 THR B O 1
ATOM 6052 N N . TYR B 1 327 ? -1.13 -8.438 1.302 1 94.19 327 TYR B N 1
ATOM 6053 C CA . TYR B 1 327 ? -0.96 -8.188 2.729 1 94.19 327 TYR B CA 1
ATOM 6054 C C . TYR B 1 327 ? -2.219 -7.566 3.328 1 94.19 327 TYR B C 1
ATOM 6056 O O . TYR B 1 327 ? -2.227 -7.172 4.496 1 94.19 327 TYR B O 1
ATOM 6064 N N . SER B 1 328 ? -3.293 -7.395 2.469 1 94.56 328 SER B N 1
ATOM 6065 C CA . SER B 1 328 ? -4.531 -6.867 3.031 1 94.56 328 SER B CA 1
ATOM 6066 C C . SER B 1 328 ? -5.031 -7.738 4.176 1 94.56 328 SER B C 1
ATOM 6068 O O . SER B 1 328 ? -5.277 -8.93 3.996 1 94.56 328 SER B O 1
ATOM 6070 N N . GLY B 1 329 ? -5.113 -7.188 5.305 1 95.12 329 GLY B N 1
ATOM 6071 C CA . GLY B 1 329 ? -5.508 -7.965 6.469 1 95.12 329 GLY B CA 1
ATOM 6072 C C . GLY B 1 329 ? -4.359 -8.742 7.082 1 95.12 329 GLY B C 1
ATOM 6073 O O . GLY B 1 329 ? -4.562 -9.812 7.652 1 95.12 329 GLY B O 1
ATOM 6074 N N . ASN B 1 330 ? -3.148 -8.266 6.934 1 97 330 ASN B N 1
ATOM 6075 C CA . ASN B 1 330 ? -1.994 -8.93 7.527 1 97 330 ASN B CA 1
ATOM 6076 C C . ASN B 1 330 ? -2.197 -9.172 9.023 1 97 330 ASN B C 1
ATOM 6078 O O . ASN B 1 330 ? -2.467 -8.242 9.773 1 97 330 ASN B O 1
ATOM 6082 N N . PRO B 1 331 ? -2.055 -10.391 9.453 1 97.38 331 PRO B N 1
ATOM 6083 C CA . PRO B 1 331 ? -2.414 -10.766 10.82 1 97.38 331 PRO B CA 1
ATOM 6084 C C . PRO B 1 331 ? -1.686 -9.93 11.875 1 97.38 331 PRO B C 1
ATOM 6086 O O . PRO B 1 331 ? -2.279 -9.547 12.883 1 97.38 331 PRO B O 1
ATOM 6089 N N . LEU B 1 332 ? -0.434 -9.602 11.68 1 97.75 332 LEU B N 1
ATOM 6090 C CA . LEU B 1 332 ? 0.307 -8.828 12.672 1 97.75 332 LEU B CA 1
ATOM 6091 C C . LEU B 1 332 ? -0.189 -7.387 12.711 1 97.75 332 LEU B C 1
ATOM 6093 O O . LEU B 1 332 ? -0.372 -6.82 13.789 1 97.75 332 LEU B O 1
ATOM 6097 N N . CYS B 1 333 ? -0.387 -6.781 11.547 1 97.94 333 CYS B N 1
ATOM 6098 C CA . CYS B 1 333 ? -0.869 -5.406 11.469 1 97.94 333 CYS B CA 1
ATOM 6099 C C . CYS B 1 333 ? -2.271 -5.285 12.047 1 97.94 333 CYS B C 1
ATOM 6101 O O . CYS B 1 333 ? -2.574 -4.324 12.758 1 97.94 333 CYS B O 1
ATOM 6103 N N . VAL B 1 334 ? -3.105 -6.277 11.797 1 98.19 334 VAL B N 1
ATOM 6104 C CA . VAL B 1 334 ? -4.484 -6.219 12.266 1 98.19 334 VAL B CA 1
ATOM 6105 C C . VAL B 1 334 ? -4.523 -6.453 13.773 1 98.19 334 VAL B C 1
ATOM 6107 O O . VAL B 1 334 ? -5.352 -5.871 14.484 1 98.19 334 VAL B O 1
ATOM 6110 N N . ALA B 1 335 ? -3.621 -7.312 14.258 1 98.25 335 ALA B N 1
ATOM 6111 C CA . ALA B 1 335 ? -3.523 -7.48 15.703 1 98.25 335 ALA B CA 1
ATOM 6112 C C . ALA B 1 335 ? -3.162 -6.168 16.391 1 98.25 335 ALA B C 1
ATOM 6114 O O . ALA B 1 335 ? -3.715 -5.836 17.438 1 98.25 335 ALA B O 1
ATOM 6115 N N . ALA B 1 336 ? -2.24 -5.461 15.82 1 98.44 336 ALA B N 1
ATOM 6116 C CA . ALA B 1 336 ? -1.879 -4.141 16.328 1 98.44 336 ALA B CA 1
ATOM 6117 C C . ALA B 1 336 ? -3.064 -3.182 16.266 1 98.44 336 ALA B C 1
ATOM 6119 O O . ALA B 1 336 ? -3.318 -2.432 17.203 1 98.44 336 ALA B O 1
ATOM 6120 N N . ALA B 1 337 ? -3.787 -3.201 15.164 1 98.56 337 ALA B N 1
ATOM 6121 C CA . ALA B 1 337 ? -4.957 -2.348 14.992 1 98.56 337 ALA B CA 1
ATOM 6122 C C . ALA B 1 337 ? -6.023 -2.656 16.047 1 98.56 337 ALA B C 1
ATOM 6124 O O . ALA B 1 337 ? -6.637 -1.742 16.594 1 98.56 337 ALA B O 1
ATOM 6125 N N . ARG B 1 338 ? -6.262 -3.961 16.281 1 98.44 338 ARG B N 1
ATOM 6126 C CA . ARG B 1 338 ? -7.234 -4.375 17.297 1 98.44 338 ARG B CA 1
ATOM 6127 C C . ARG B 1 338 ? -6.871 -3.818 18.672 1 98.44 338 ARG B C 1
ATOM 6129 O O . ARG B 1 338 ? -7.711 -3.225 19.344 1 98.44 338 ARG B O 1
ATOM 6136 N N . ALA B 1 339 ? -5.609 -4.004 19.047 1 98.69 339 ALA B N 1
ATOM 6137 C CA . ALA B 1 339 ? -5.145 -3.494 20.328 1 98.69 339 ALA B CA 1
ATOM 6138 C C . ALA B 1 339 ? -5.277 -1.975 20.406 1 98.69 339 ALA B C 1
ATOM 6140 O O . ALA B 1 339 ? -5.676 -1.426 21.438 1 98.69 339 ALA B O 1
ATOM 6141 N N . ASN B 1 340 ? -4.93 -1.299 19.344 1 98.62 340 ASN B N 1
ATOM 6142 C CA . ASN B 1 340 ? -5.027 0.155 19.25 1 98.62 340 ASN B CA 1
ATOM 6143 C C . ASN B 1 340 ? -6.453 0.638 19.484 1 98.62 340 ASN B C 1
ATOM 6145 O O . ASN B 1 340 ? -6.68 1.552 20.281 1 98.62 340 ASN B O 1
ATOM 6149 N N . LEU B 1 341 ? -7.387 0.012 18.797 1 98.44 341 LEU B N 1
ATOM 6150 C CA . LEU B 1 341 ? -8.781 0.431 18.844 1 98.44 341 LEU B CA 1
ATOM 6151 C C . LEU B 1 341 ? -9.398 0.078 20.203 1 98.44 341 LEU B C 1
ATOM 6153 O O . LEU B 1 341 ? -10.117 0.891 20.797 1 98.44 341 LEU B O 1
ATOM 6157 N N . GLU B 1 342 ? -9.07 -1.102 20.75 1 98.12 342 GLU B N 1
ATOM 6158 C CA . GLU B 1 342 ? -9.75 -1.614 21.938 1 98.12 342 GLU B CA 1
ATOM 6159 C C . GLU B 1 342 ? -9.109 -1.08 23.203 1 98.12 342 GLU B C 1
ATOM 6161 O O . GLU B 1 342 ? -9.797 -0.813 24.188 1 98.12 342 GLU B O 1
ATOM 6166 N N . LYS B 1 343 ? -7.805 -0.893 23.156 1 98.56 343 LYS B N 1
ATOM 6167 C CA . LYS B 1 343 ? -7.117 -0.713 24.438 1 98.56 343 LYS B CA 1
ATOM 6168 C C . LYS B 1 343 ? -6.434 0.649 24.5 1 98.56 343 LYS B C 1
ATOM 6170 O O . LYS B 1 343 ? -6.121 1.141 25.578 1 98.56 343 LYS B O 1
ATOM 6175 N N . VAL B 1 344 ? -6.195 1.255 23.391 1 98.69 344 VAL B N 1
ATOM 6176 C CA . VAL B 1 344 ? -5.434 2.5 23.375 1 98.69 344 VAL B CA 1
ATOM 6177 C C . VAL B 1 344 ? -6.379 3.682 23.172 1 98.69 344 VAL B C 1
ATOM 6179 O O . VAL B 1 344 ? -6.43 4.598 23.984 1 98.69 344 VAL B O 1
ATOM 6182 N N . LEU B 1 345 ? -7.109 3.609 22.062 1 98.5 345 LEU B N 1
ATOM 6183 C CA . LEU B 1 345 ? -8.023 4.695 21.719 1 98.5 345 LEU B CA 1
ATOM 6184 C C . LEU B 1 345 ? -9.359 4.523 22.438 1 98.5 345 LEU B C 1
ATOM 6186 O O . LEU B 1 345 ? -10.398 4.355 21.797 1 98.5 345 LEU B O 1
ATOM 6190 N N . THR B 1 346 ? -9.328 4.66 23.766 1 98.31 346 THR B N 1
ATOM 6191 C CA . THR B 1 346 ? -10.477 4.531 24.641 1 98.31 346 THR B CA 1
ATOM 6192 C C . THR B 1 346 ? -11.125 5.887 24.891 1 98.31 346 THR B C 1
ATOM 6194 O O . THR B 1 346 ? -10.594 6.922 24.484 1 98.31 346 THR B O 1
ATOM 6197 N N . PRO B 1 347 ? -12.328 5.906 25.484 1 98.06 347 PRO B N 1
ATOM 6198 C CA . PRO B 1 347 ? -12.93 7.191 25.859 1 98.06 347 PRO B CA 1
ATOM 6199 C C . PRO B 1 347 ? -11.992 8.055 26.688 1 98.06 347 PRO B C 1
ATOM 6201 O O . PRO B 1 347 ? -11.953 9.281 26.516 1 98.06 347 PRO B O 1
ATOM 6204 N N . GLU B 1 348 ? -11.211 7.445 27.562 1 98.38 348 GLU B N 1
ATOM 6205 C CA . GLU B 1 348 ? -10.258 8.18 28.391 1 98.38 348 GLU B CA 1
ATOM 6206 C C . GLU B 1 348 ? -9.164 8.812 27.547 1 98.38 348 GLU B C 1
ATOM 6208 O O . GLU B 1 348 ? -8.711 9.93 27.828 1 98.38 348 GLU B O 1
ATOM 6213 N N . ALA B 1 349 ? -8.742 8.102 26.547 1 98.62 349 ALA B N 1
ATOM 6214 C CA . ALA B 1 349 ? -7.746 8.641 25.625 1 98.62 349 ALA B CA 1
ATOM 6215 C C . ALA B 1 349 ? -8.266 9.906 24.938 1 98.62 349 ALA B C 1
ATOM 6217 O O . ALA B 1 349 ? -7.531 10.891 24.812 1 98.62 349 ALA B O 1
ATOM 6218 N N . TYR B 1 350 ? -9.469 9.938 24.516 1 98.62 350 TYR B N 1
ATOM 6219 C CA . TYR B 1 350 ? -10.031 11.078 23.812 1 98.62 350 TYR B CA 1
ATOM 6220 C C . TYR B 1 350 ? -10.266 12.242 24.766 1 98.62 350 TYR B C 1
ATOM 6222 O O . TYR B 1 350 ? -10.141 13.406 24.391 1 98.62 350 TYR B O 1
ATOM 6230 N N . GLU B 1 351 ? -10.594 11.953 26.016 1 98.62 351 GLU B N 1
ATOM 6231 C CA . GLU B 1 351 ? -10.648 13 27.031 1 98.62 351 GLU B CA 1
ATOM 6232 C C . GLU B 1 351 ? -9.289 13.664 27.203 1 98.62 351 GLU B C 1
ATOM 6234 O O . GLU B 1 351 ? -9.195 14.891 27.344 1 98.62 351 GLU B O 1
ATOM 6239 N N . LEU B 1 352 ? -8.312 12.828 27.219 1 98.81 352 LEU B N 1
ATOM 6240 C CA . LEU B 1 352 ? -6.957 13.352 27.328 1 98.81 352 LEU B CA 1
ATOM 6241 C C . LEU B 1 352 ? -6.621 14.234 26.125 1 98.81 352 LEU B C 1
ATOM 6243 O O . LEU B 1 352 ? -6.043 15.312 26.281 1 98.81 352 LEU B O 1
ATOM 6247 N N . PHE B 1 353 ? -6.922 13.766 24.906 1 98.75 353 PHE B N 1
ATOM 6248 C CA . PHE B 1 353 ? -6.695 14.562 23.703 1 98.75 353 PHE B CA 1
ATOM 6249 C C . PHE B 1 353 ? -7.371 15.922 23.812 1 98.75 353 PHE B C 1
ATOM 6251 O O . PHE B 1 353 ? -6.762 16.953 23.516 1 98.75 353 PHE B O 1
ATOM 6258 N N . ASP B 1 354 ? -8.602 15.938 24.25 1 98.38 354 ASP B N 1
ATOM 6259 C CA . ASP B 1 354 ? -9.344 17.188 24.375 1 98.38 354 ASP B CA 1
ATOM 6260 C C . ASP B 1 354 ? -8.672 18.125 25.391 1 98.38 354 ASP B C 1
ATOM 6262 O O . ASP B 1 354 ? -8.547 19.328 25.141 1 98.38 354 ASP B O 1
ATOM 6266 N N . HIS B 1 355 ? -8.289 17.562 26.469 1 98.69 355 HIS B N 1
ATOM 6267 C CA . HIS B 1 355 ? -7.625 18.359 27.5 1 98.69 355 HIS B CA 1
ATOM 6268 C C . HIS B 1 355 ? -6.344 18.984 26.969 1 98.69 355 HIS B C 1
ATOM 6270 O O . HIS B 1 355 ? -6.164 20.203 27.062 1 98.69 355 HIS B O 1
ATOM 6276 N N . LEU B 1 356 ? -5.484 18.156 26.438 1 98.88 356 LEU B N 1
ATOM 6277 C CA . LEU B 1 356 ? -4.188 18.641 25.984 1 98.88 356 LEU B CA 1
ATOM 6278 C C . LEU B 1 356 ? -4.348 19.594 24.797 1 98.88 356 LEU B C 1
ATOM 6280 O O . LEU B 1 356 ? -3.627 20.578 24.703 1 98.88 356 LEU B O 1
ATOM 6284 N N . ASN B 1 357 ? -5.254 19.25 23.891 1 98.69 357 ASN B N 1
ATOM 6285 C CA . ASN B 1 357 ? -5.477 20.125 22.75 1 98.69 357 ASN B CA 1
ATOM 6286 C C . ASN B 1 357 ? -6.016 21.484 23.156 1 98.69 357 ASN B C 1
ATOM 6288 O O . ASN B 1 357 ? -5.637 22.516 22.594 1 98.69 357 ASN B O 1
ATOM 6292 N N . ASN B 1 358 ? -6.91 21.5 24.109 1 98.44 358 ASN B N 1
ATOM 6293 C CA . ASN B 1 358 ? -7.402 22.766 24.656 1 98.44 358 ASN B CA 1
ATOM 6294 C C . ASN B 1 358 ? -6.273 23.594 25.281 1 98.44 358 ASN B C 1
ATOM 6296 O O . ASN B 1 358 ? -6.215 24.812 25.094 1 98.44 358 ASN B O 1
ATOM 6300 N N . ARG B 1 359 ? -5.445 22.938 25.984 1 98.5 359 ARG B N 1
ATOM 6301 C CA . ARG B 1 359 ? -4.301 23.609 26.578 1 98.5 359 ARG B CA 1
ATOM 6302 C C . ARG B 1 359 ? -3.414 24.234 25.516 1 98.5 359 ARG B C 1
ATOM 6304 O O . ARG B 1 359 ? -2.998 25.391 25.641 1 98.5 359 ARG B O 1
ATOM 6311 N N . LEU B 1 360 ? -3.133 23.5 24.484 1 98.62 360 LEU B N 1
ATOM 6312 C CA . LEU B 1 360 ? -2.316 24 23.391 1 98.62 360 LEU B CA 1
ATOM 6313 C C . LEU B 1 360 ? -2.986 25.188 22.703 1 98.62 360 LEU B C 1
ATOM 6315 O O . LEU B 1 360 ? -2.348 26.219 22.469 1 98.62 360 LEU B O 1
ATOM 6319 N N . MET B 1 361 ? -4.258 25.016 22.391 1 98.12 361 MET B N 1
ATOM 6320 C CA . MET B 1 361 ? -4.988 26.062 21.688 1 98.12 361 MET B CA 1
ATOM 6321 C C . MET B 1 361 ? -5.07 27.328 22.531 1 98.12 361 MET B C 1
ATOM 6323 O O . MET B 1 361 ? -4.844 28.438 22.031 1 98.12 361 MET B O 1
ATOM 6327 N N . GLU B 1 362 ? -5.359 27.156 23.781 1 98.44 362 GLU B N 1
ATOM 6328 C CA . GLU B 1 362 ? -5.445 28.297 24.688 1 98.44 362 GLU B CA 1
ATOM 6329 C C . GLU B 1 362 ? -4.082 28.969 24.875 1 98.44 362 GLU B C 1
ATOM 6331 O O . GLU B 1 362 ? -3.965 30.188 24.812 1 98.44 362 GLU B O 1
ATOM 6336 N N . GLY B 1 363 ? -3.092 28.156 25.141 1 98.69 363 GLY B N 1
ATOM 6337 C CA . GLY B 1 363 ? -1.745 28.688 25.297 1 98.69 363 GLY B CA 1
ATOM 6338 C C . GLY B 1 363 ? -1.246 29.422 24.062 1 98.69 363 GLY B C 1
ATOM 6339 O O . GLY B 1 363 ? -0.654 30.5 24.188 1 98.69 363 GLY B O 1
ATOM 6340 N N . CYS B 1 364 ? -1.438 28.891 22.922 1 98 364 CYS B N 1
ATOM 6341 C CA . CYS B 1 364 ? -1.021 29.531 21.672 1 98 364 CYS B CA 1
ATOM 6342 C C . CYS B 1 364 ? -1.813 30.812 21.422 1 98 364 CYS B C 1
ATOM 6344 O O . CYS B 1 364 ? -1.266 31.797 20.938 1 98 364 CYS B O 1
ATOM 6346 N N . THR B 1 365 ? -3.105 30.75 21.703 1 98 365 THR B N 1
ATOM 6347 C CA . THR B 1 365 ? -3.943 31.938 21.562 1 98 365 THR B CA 1
ATOM 6348 C C . THR B 1 365 ? -3.453 33.062 22.469 1 98 365 THR B C 1
ATOM 6350 O O . THR B 1 365 ? -3.457 34.25 22.094 1 98 365 THR B O 1
ATOM 6353 N N . GLU B 1 366 ? -3.061 32.719 23.641 1 98.44 366 GLU B N 1
ATOM 6354 C CA . GLU B 1 366 ? -2.516 33.688 24.562 1 98.44 366 GLU B CA 1
ATOM 6355 C C . GLU B 1 366 ? -1.233 34.312 24.016 1 98.44 366 GLU B C 1
ATOM 6357 O O . GLU B 1 366 ? -1.009 35.531 24.172 1 98.44 366 GLU B O 1
ATOM 6362 N N . VAL B 1 367 ? -0.389 33.5 23.453 1 97.88 367 VAL B N 1
ATOM 6363 C CA . VAL B 1 367 ? 0.833 34.031 22.844 1 97.88 367 VAL B CA 1
ATOM 6364 C C . VAL B 1 367 ? 0.481 34.969 21.703 1 97.88 367 VAL B C 1
ATOM 6366 O O . VAL B 1 367 ? 1.072 36.062 21.594 1 97.88 367 VAL B O 1
ATOM 6369 N N . ILE B 1 368 ? -0.454 34.625 20.859 1 96.5 368 ILE B N 1
ATOM 6370 C CA . ILE B 1 368 ? -0.896 35.438 19.734 1 96.5 368 ILE B CA 1
ATOM 6371 C C . ILE B 1 368 ? -1.396 36.781 20.219 1 96.5 368 ILE B C 1
ATOM 6373 O O . ILE B 1 368 ? -1.031 37.812 19.672 1 96.5 368 ILE B O 1
ATOM 6377 N N . LYS B 1 369 ? -2.16 36.781 21.281 1 97.06 369 LYS B N 1
ATOM 6378 C CA . LYS B 1 369 ? -2.711 38 21.859 1 97.06 369 LYS B CA 1
ATOM 6379 C C . LYS B 1 369 ? -1.612 38.875 22.469 1 97.06 369 LYS B C 1
ATOM 6381 O O . LYS B 1 369 ? -1.566 40.062 22.234 1 97.06 369 LYS B O 1
ATOM 6386 N N . LYS B 1 370 ? -0.772 38.25 23.188 1 96.88 370 LYS B N 1
ATOM 6387 C CA . LYS B 1 370 ? 0.278 38.938 23.906 1 96.88 370 LYS B CA 1
ATOM 6388 C C . LYS B 1 370 ? 1.18 39.719 22.953 1 96.88 370 LYS B C 1
ATOM 6390 O O . LYS B 1 370 ? 1.589 40.844 23.25 1 96.88 370 LYS B O 1
ATOM 6395 N N . TYR B 1 371 ? 1.453 39.156 21.844 1 95.5 371 TYR B N 1
ATOM 6396 C CA . TYR B 1 371 ? 2.43 39.75 20.938 1 95.5 371 TYR B CA 1
ATOM 6397 C C . TYR B 1 371 ? 1.746 40.375 19.719 1 95.5 371 TYR B C 1
ATOM 6399 O O . TYR B 1 371 ? 2.414 40.812 18.781 1 95.5 371 TYR B O 1
ATOM 6407 N N . ASP B 1 372 ? 0.398 40.375 19.719 1 94.38 372 ASP B N 1
ATOM 6408 C CA . ASP B 1 372 ? -0.373 40.844 18.562 1 94.38 372 ASP B CA 1
ATOM 6409 C C . ASP B 1 372 ? 0.103 40.156 17.281 1 94.38 372 ASP B C 1
ATOM 6411 O O . ASP B 1 372 ? 0.367 40.812 16.281 1 94.38 372 ASP B O 1
ATOM 6415 N N . PHE B 1 373 ? 0.398 38.875 17.406 1 91.69 373 PHE B N 1
ATOM 6416 C CA . PHE B 1 373 ? 0.937 38.062 16.344 1 91.69 373 PHE B CA 1
ATOM 6417 C C . PHE B 1 373 ? -0.151 37.688 15.336 1 91.69 373 PHE B C 1
ATOM 6419 O O . PHE B 1 373 ? -1.29 37.406 15.719 1 91.69 373 PHE B O 1
ATOM 6426 N N . PRO B 1 374 ? 0.073 37.781 14.07 1 90.88 374 PRO B N 1
ATOM 6427 C CA . PRO B 1 374 ? -0.949 37.406 13.094 1 90.88 374 PRO B CA 1
ATOM 6428 C C . PRO B 1 374 ? -1.205 35.875 13.086 1 90.88 374 PRO B C 1
ATOM 6430 O O . PRO B 1 374 ? -0.315 35.094 12.734 1 90.88 374 PRO B O 1
ATOM 6433 N N . GLY B 1 375 ? -2.312 35.531 13.406 1 93.56 375 GLY B N 1
ATOM 6434 C CA . GLY B 1 375 ? -2.637 34.125 13.375 1 93.56 375 GLY B CA 1
ATOM 6435 C C . GLY B 1 375 ? -3.754 33.719 14.328 1 93.56 375 GLY B C 1
ATOM 6436 O O . GLY B 1 375 ? -4.32 34.594 15.008 1 93.56 375 GLY B O 1
ATOM 6437 N N . TYR B 1 376 ? -4.133 32.469 14.359 1 95.75 376 TYR B N 1
ATOM 6438 C CA . TYR B 1 376 ? -5.117 31.891 15.258 1 95.75 376 TYR B CA 1
ATOM 6439 C C . TYR B 1 376 ? -4.867 30.406 15.445 1 95.75 376 TYR B C 1
ATOM 6441 O O . TYR B 1 376 ? -4.168 29.781 14.641 1 95.75 376 TYR B O 1
ATOM 6449 N N . SER B 1 377 ? -5.344 29.891 16.516 1 96.12 377 SER B N 1
ATOM 6450 C CA . SER B 1 377 ? -5.238 28.469 16.781 1 96.12 377 SER B CA 1
ATOM 6451 C C . SER B 1 377 ? -6.547 27.75 16.453 1 96.12 377 SER B C 1
ATOM 6453 O O . SER B 1 377 ? -7.629 28.328 16.594 1 96.12 377 SER B O 1
ATOM 6455 N N . ILE B 1 378 ? -6.445 26.516 15.992 1 96.12 378 ILE B N 1
ATOM 6456 C CA . ILE B 1 378 ? -7.598 25.688 15.672 1 96.12 378 ILE B CA 1
ATOM 6457 C C . ILE B 1 378 ? -7.23 24.203 15.836 1 96.12 378 ILE B C 1
ATOM 6459 O O . ILE B 1 378 ? -6.09 23.812 15.586 1 96.12 378 ILE B O 1
ATOM 6463 N N . GLY B 1 379 ? -8.195 23.438 16.375 1 96 379 GLY B N 1
ATOM 6464 C CA . GLY B 1 379 ? -7.898 22.031 16.516 1 96 379 GLY B CA 1
ATOM 6465 C C . GLY B 1 379 ? -9.094 21.203 16.984 1 96 379 GLY B C 1
ATOM 6466 O O . GLY B 1 379 ? -10.086 21.766 17.453 1 96 379 GLY B O 1
ATOM 6467 N N . PHE B 1 380 ? -9.031 19.922 16.75 1 96.5 380 PHE B N 1
ATOM 6468 C CA . PHE B 1 380 ? -10 18.906 17.156 1 96.5 380 PHE B CA 1
ATOM 6469 C C . PHE B 1 380 ? -9.289 17.656 17.656 1 96.5 380 PHE B C 1
ATOM 6471 O O . PHE B 1 380 ? -8.414 17.125 16.984 1 96.5 380 PHE B O 1
ATOM 6478 N N . GLY B 1 381 ? -9.711 17.125 18.844 1 97.5 381 GLY B N 1
ATOM 6479 C CA . GLY B 1 381 ? -9.133 15.867 19.297 1 97.5 381 GLY B CA 1
ATOM 6480 C C . GLY B 1 381 ? -7.621 15.914 19.422 1 97.5 381 GLY B C 1
ATOM 6481 O O . GLY B 1 381 ? -7.074 16.781 20.109 1 97.5 381 GLY B O 1
ATOM 6482 N N . ALA B 1 382 ? -6.949 15.078 18.672 1 98.12 382 ALA B N 1
ATOM 6483 C CA . ALA B 1 382 ? -5.492 14.969 18.766 1 98.12 382 ALA B CA 1
ATOM 6484 C C . ALA B 1 382 ? -4.816 15.953 17.812 1 98.12 382 ALA B C 1
ATOM 6486 O O . ALA B 1 382 ? -3.59 16.094 17.828 1 98.12 382 ALA B O 1
ATOM 6487 N N . LYS B 1 383 ? -5.602 16.719 17.031 1 97.5 383 LYS B N 1
ATOM 6488 C CA . LYS B 1 383 ? -5.027 17.531 15.961 1 97.5 383 LYS B CA 1
ATOM 6489 C C . LYS B 1 383 ? -5.238 19.031 16.234 1 97.5 383 LYS B C 1
ATOM 6491 O O . LYS B 1 383 ? -6.293 19.422 16.734 1 97.5 383 LYS B O 1
ATOM 6496 N N . GLY B 1 384 ? -4.215 19.781 15.875 1 96.5 384 GLY B N 1
ATOM 6497 C CA . GLY B 1 384 ? -4.336 21.234 15.93 1 96.5 384 GLY B CA 1
ATOM 6498 C C . GLY B 1 384 ? -3.162 21.953 15.297 1 96.5 384 GLY B C 1
ATOM 6499 O O . GLY B 1 384 ? -2.25 21.312 14.766 1 96.5 384 GLY B O 1
ATOM 6500 N N . CYS B 1 385 ? -3.312 23.266 15.188 1 95.06 385 CYS B N 1
ATOM 6501 C CA . CYS B 1 385 ? -2.219 24.062 14.641 1 95.06 385 CYS B CA 1
ATOM 6502 C C . CYS B 1 385 ? -2.408 25.531 14.969 1 95.06 385 CYS B C 1
ATOM 6504 O O . CYS B 1 385 ? -3.496 25.953 15.367 1 95.06 385 CYS B O 1
ATOM 6506 N N . VAL B 1 386 ? -1.341 26.266 14.953 1 94.94 386 VAL B N 1
ATOM 6507 C CA . VAL B 1 386 ? -1.387 27.719 14.82 1 94.94 386 VAL B CA 1
ATOM 6508 C C . VAL B 1 386 ? -1.344 28.109 13.336 1 94.94 386 VAL B C 1
ATOM 6510 O O . VAL B 1 386 ? -0.392 27.766 12.633 1 94.94 386 VAL B O 1
ATOM 6513 N N . THR B 1 387 ? -2.346 28.656 12.852 1 94.75 387 THR B N 1
ATOM 6514 C CA . THR B 1 387 ? -2.398 29.141 11.477 1 94.75 387 THR B CA 1
ATOM 6515 C C . THR B 1 387 ? -1.921 30.594 11.406 1 94.75 387 THR B C 1
ATOM 6517 O O . THR B 1 387 ? -2.537 31.484 11.992 1 94.75 387 THR B O 1
ATOM 6520 N N . PHE B 1 388 ? -0.8 30.781 10.672 1 92.94 388 PHE B N 1
ATOM 6521 C CA . PHE B 1 388 ? -0.257 32.125 10.531 1 92.94 388 PHE B CA 1
ATOM 6522 C C . PHE B 1 388 ? -0.943 32.875 9.391 1 92.94 388 PHE B C 1
ATOM 6524 O O . PHE B 1 388 ? -0.43 32.906 8.266 1 92.94 388 PHE B O 1
ATOM 6531 N N . SER B 1 389 ? -2.059 33.375 9.664 1 92.62 389 SER B N 1
ATOM 6532 C CA . SER B 1 389 ? -2.863 34.156 8.719 1 92.62 389 SER B CA 1
ATOM 6533 C C . SER B 1 389 ? -3.596 35.281 9.406 1 92.62 389 SER B C 1
ATOM 6535 O O . SER B 1 389 ? -4.082 35.125 10.531 1 92.62 389 SER B O 1
ATOM 6537 N N . PRO B 1 390 ? -3.631 36.469 8.719 1 91.44 390 PRO B N 1
ATOM 6538 C CA . PRO B 1 390 ? -4.359 37.625 9.305 1 91.44 390 PRO B CA 1
ATOM 6539 C C . PRO B 1 390 ? -5.871 37.438 9.203 1 91.44 390 PRO B C 1
ATOM 6541 O O . PRO B 1 390 ? -6.621 38.25 9.789 1 91.44 390 PRO B O 1
ATOM 6544 N N . HIS B 1 391 ? -6.328 36.469 8.453 1 94.44 391 HIS B N 1
ATOM 6545 C CA . HIS B 1 391 ? -7.75 36.188 8.297 1 94.44 391 HIS B CA 1
ATOM 6546 C C . HIS B 1 391 ? -8.039 34.688 8.406 1 94.44 391 HIS B C 1
ATOM 6548 O O . HIS B 1 391 ? -7.121 33.875 8.344 1 94.44 391 HIS B O 1
ATOM 6554 N N . LYS B 1 392 ? -9.289 34.375 8.625 1 95.38 392 LYS B N 1
ATOM 6555 C CA . LYS B 1 392 ? -9.719 33 8.688 1 95.38 392 LYS B CA 1
ATOM 6556 C C . LYS B 1 392 ? -9.57 32.312 7.336 1 95.38 392 LYS B C 1
ATOM 6558 O O . LYS B 1 392 ? -10.008 32.844 6.312 1 95.38 392 LYS B O 1
ATOM 6563 N N . ILE B 1 393 ? -8.938 31.172 7.305 1 95.31 393 ILE B N 1
ATOM 6564 C CA . ILE B 1 393 ? -8.828 30.375 6.086 1 95.31 393 ILE B CA 1
ATOM 6565 C C . ILE B 1 393 ? -10.07 29.5 5.93 1 95.31 393 ILE B C 1
ATOM 6567 O O . ILE B 1 393 ? -10.438 28.75 6.848 1 95.31 393 ILE B O 1
ATOM 6571 N N . VAL B 1 394 ? -10.742 29.547 4.801 1 96.94 394 VAL B N 1
ATOM 6572 C CA . VAL B 1 394 ? -11.969 28.781 4.629 1 96.94 394 VAL B CA 1
ATOM 6573 C C . VAL B 1 394 ? -11.891 27.969 3.34 1 96.94 394 VAL B C 1
ATOM 6575 O O . VAL B 1 394 ? -12.75 27.109 3.084 1 96.94 394 VAL B O 1
ATOM 6578 N N . ASP B 1 395 ? -10.898 28.203 2.5 1 93.94 395 ASP B N 1
ATOM 6579 C CA . ASP B 1 395 ? -10.68 27.516 1.231 1 93.94 395 ASP B CA 1
ATOM 6580 C C . ASP B 1 395 ? -9.258 27.734 0.727 1 93.94 395 ASP B C 1
ATOM 6582 O O . ASP B 1 395 ? -8.422 28.297 1.438 1 93.94 395 ASP B O 1
ATOM 6586 N N . TYR B 1 396 ? -8.969 27.188 -0.453 1 93.19 396 TYR B N 1
ATOM 6587 C CA . TYR B 1 396 ? -7.621 27.281 -0.998 1 93.19 396 TYR B CA 1
ATOM 6588 C C . TYR B 1 396 ? -7.242 28.734 -1.283 1 93.19 396 TYR B C 1
ATOM 6590 O O . TYR B 1 396 ? -6.098 29.141 -1.069 1 93.19 396 TYR B O 1
ATOM 6598 N N . VAL B 1 397 ? -8.195 29.562 -1.791 1 91.88 397 VAL B N 1
ATOM 6599 C CA . VAL B 1 397 ? -7.93 30.938 -2.154 1 91.88 397 VAL B CA 1
ATOM 6600 C C . VAL B 1 397 ? -7.555 31.75 -0.909 1 91.88 397 VAL B C 1
ATOM 6602 O O . VAL B 1 397 ? -6.547 32.469 -0.899 1 91.88 397 VAL B O 1
ATOM 6605 N N . THR B 1 398 ? -8.359 31.641 0.125 1 93 398 THR B N 1
ATOM 6606 C CA . THR B 1 398 ? -8.062 32.344 1.358 1 93 398 THR B CA 1
ATOM 6607 C C . THR B 1 398 ? -6.789 31.812 2.008 1 93 398 THR B C 1
ATOM 6609 O O . THR B 1 398 ? -6.062 32.531 2.674 1 93 398 THR B O 1
ATOM 6612 N N . PHE B 1 399 ? -6.508 30.562 1.791 1 92.44 399 PHE B N 1
ATOM 6613 C CA . PHE B 1 399 ? -5.266 29.984 2.275 1 92.44 399 PHE B CA 1
ATOM 6614 C C . PHE B 1 399 ? -4.062 30.641 1.614 1 92.44 399 PHE B C 1
ATOM 6616 O O . PHE B 1 399 ? -3.137 31.094 2.297 1 92.44 399 PHE B O 1
ATOM 6623 N N . LYS B 1 400 ? -4.105 30.719 0.333 1 90.56 400 LYS B N 1
ATOM 6624 C CA . LYS B 1 400 ? -2.99 31.281 -0.423 1 90.56 400 LYS B CA 1
ATOM 6625 C C . LYS B 1 400 ? -2.805 32.781 -0.098 1 90.56 400 LYS B C 1
ATOM 6627 O O . LYS B 1 400 ? -1.675 33.25 -0.055 1 90.56 400 LYS B O 1
ATOM 6632 N N . GLN B 1 401 ? -3.855 33.469 0.155 1 90.5 401 GLN B N 1
ATOM 6633 C CA . GLN B 1 401 ? -3.803 34.875 0.478 1 90.5 401 GLN B CA 1
ATOM 6634 C C . GLN B 1 401 ? -3.191 35.125 1.857 1 90.5 401 GLN B C 1
ATOM 6636 O O . GLN B 1 401 ? -2.562 36.156 2.1 1 90.5 401 GLN B O 1
ATOM 6641 N N . GLY B 1 402 ? -3.393 34.125 2.684 1 90.25 402 GLY B N 1
ATOM 6642 C CA . GLY B 1 402 ? -2.996 34.344 4.066 1 90.25 402 GLY B CA 1
ATOM 6643 C C . GLY B 1 402 ? -1.735 33.594 4.449 1 90.25 402 GLY B C 1
ATOM 6644 O O . GLY B 1 402 ? -1.144 33.844 5.496 1 90.25 402 GLY B O 1
ATOM 6645 N N . GLN B 1 403 ? -1.349 32.688 3.615 1 87.62 403 GLN B N 1
ATOM 6646 C CA . GLN B 1 403 ? -0.268 31.766 3.957 1 87.62 403 GLN B CA 1
ATOM 6647 C C . GLN B 1 403 ? 1.044 32.531 4.176 1 87.62 403 GLN B C 1
ATOM 6649 O O . GLN B 1 403 ? 1.415 33.375 3.369 1 87.62 403 GLN B O 1
ATOM 6654 N N . ARG B 1 404 ? 1.718 32.188 5.191 1 89.44 404 ARG B N 1
ATOM 6655 C CA . ARG B 1 404 ? 3.041 32.719 5.531 1 89.44 404 ARG B CA 1
ATOM 6656 C C . ARG B 1 404 ? 4.047 31.578 5.68 1 89.44 404 ARG B C 1
ATOM 6658 O O . ARG B 1 404 ? 4.395 31.188 6.801 1 89.44 404 ARG B O 1
ATOM 6665 N N . THR B 1 405 ? 4.496 31.141 4.555 1 90.12 405 THR B N 1
ATOM 6666 C CA . THR B 1 405 ? 5.426 30.016 4.527 1 90.12 405 THR B CA 1
ATOM 6667 C C . THR B 1 405 ? 6.707 30.359 5.285 1 90.12 405 THR B C 1
ATOM 6669 O O . THR B 1 405 ? 7.332 29.484 5.887 1 90.12 405 THR B O 1
ATOM 6672 N N . ASP B 1 406 ? 7.094 31.609 5.223 1 92.62 406 ASP B N 1
ATOM 6673 C CA . ASP B 1 406 ? 8.297 32.062 5.922 1 92.62 406 ASP B CA 1
ATOM 6674 C C . ASP B 1 406 ? 8.133 31.906 7.434 1 92.62 406 ASP B C 1
ATOM 6676 O O . ASP B 1 406 ? 9.047 31.438 8.117 1 92.62 406 ASP B O 1
ATOM 6680 N N . LEU B 1 407 ? 6.938 32.219 7.957 1 92.88 407 LEU B N 1
ATOM 6681 C CA . LEU B 1 407 ? 6.672 32.062 9.383 1 92.88 407 LEU B CA 1
ATOM 6682 C C . LEU B 1 407 ? 6.57 30.609 9.773 1 92.88 407 LEU B C 1
ATOM 6684 O O . LEU B 1 407 ? 6.98 30.219 10.867 1 92.88 407 LEU B O 1
ATOM 6688 N N . ASN B 1 408 ? 5.992 29.828 8.906 1 93.12 408 ASN B N 1
ATOM 6689 C CA . ASN B 1 408 ? 5.914 28.391 9.164 1 93.12 408 ASN B CA 1
ATOM 6690 C C . ASN B 1 408 ? 7.301 27.766 9.289 1 93.12 408 ASN B C 1
ATOM 6692 O O . ASN B 1 408 ? 7.551 26.969 10.195 1 93.12 408 ASN B O 1
ATOM 6696 N N . GLN B 1 409 ? 8.148 28.094 8.375 1 94.69 409 GLN B N 1
ATOM 6697 C CA . GLN B 1 409 ? 9.516 27.609 8.414 1 94.69 409 GLN B CA 1
ATOM 6698 C C . GLN B 1 409 ? 10.227 28.047 9.695 1 94.69 409 GLN B C 1
ATOM 6700 O O . GLN B 1 409 ? 10.922 27.25 10.328 1 94.69 409 GLN B O 1
ATOM 6705 N N . LEU B 1 410 ? 10.078 29.297 10.023 1 95.56 410 LEU B N 1
ATOM 6706 C CA . LEU B 1 410 ? 10.711 29.812 11.227 1 95.56 410 LEU B CA 1
ATOM 6707 C C . LEU B 1 410 ? 10.172 29.109 12.469 1 95.56 410 LEU B C 1
ATOM 6709 O O . LEU B 1 410 ? 10.938 28.781 13.375 1 95.56 410 LEU B O 1
ATOM 6713 N N . CYS B 1 411 ? 8.867 28.938 12.516 1 95.12 411 CYS B N 1
ATOM 6714 C CA . CYS B 1 411 ? 8.234 28.25 13.641 1 95.12 411 CYS B CA 1
ATOM 6715 C C . CYS B 1 411 ? 8.797 26.844 13.812 1 95.12 411 CYS B C 1
ATOM 6717 O O . CYS B 1 411 ? 9.07 26.406 14.938 1 95.12 411 CYS B O 1
ATOM 6719 N N . TRP B 1 412 ? 8.969 26.188 12.742 1 95.69 412 TRP B N 1
ATOM 6720 C CA . TRP B 1 412 ? 9.531 24.844 12.789 1 95.69 412 TRP B CA 1
ATOM 6721 C C . TRP B 1 412 ? 10.945 24.875 13.367 1 95.69 412 TRP B C 1
ATOM 6723 O O . TRP B 1 412 ? 11.289 24.047 14.219 1 95.69 412 TRP B O 1
ATOM 6733 N N . LEU B 1 413 ? 11.734 25.766 12.922 1 96.81 413 LEU B N 1
ATOM 6734 C CA . LEU B 1 413 ? 13.117 25.859 13.383 1 96.81 413 LEU B CA 1
ATOM 6735 C C . LEU B 1 413 ? 13.172 26.188 14.875 1 96.81 413 LEU B C 1
ATOM 6737 O O . LEU B 1 413 ? 13.984 25.609 15.609 1 96.81 413 LEU B O 1
ATOM 6741 N N . TYR B 1 414 ? 12.328 27.125 15.328 1 97.12 414 TYR B N 1
ATOM 6742 C CA . TYR B 1 414 ? 12.266 27.438 16.75 1 97.12 414 TYR B CA 1
ATOM 6743 C C . TYR B 1 414 ? 11.867 26.219 17.562 1 97.12 414 TYR B C 1
ATOM 6745 O O . TYR B 1 414 ? 12.477 25.938 18.609 1 97.12 414 TYR B O 1
ATOM 6753 N N . ALA B 1 415 ? 10.898 25.531 17.141 1 96.94 415 ALA B N 1
ATOM 6754 C CA . ALA B 1 415 ? 10.43 24.328 17.828 1 96.94 415 ALA B CA 1
ATOM 6755 C C . ALA B 1 415 ? 11.523 23.266 17.891 1 96.94 415 ALA B C 1
ATOM 6757 O O . ALA B 1 415 ? 11.852 22.766 18.969 1 96.94 415 ALA B O 1
ATOM 6758 N N . ALA B 1 416 ? 12.125 22.969 16.75 1 97.12 416 ALA B N 1
ATOM 6759 C CA . ALA B 1 416 ? 13.133 21.922 16.656 1 97.12 416 ALA B CA 1
ATOM 6760 C C . ALA B 1 416 ? 14.328 22.234 17.562 1 97.12 416 ALA B C 1
ATOM 6762 O O . ALA B 1 416 ? 14.836 21.344 18.25 1 97.12 416 ALA B O 1
ATOM 6763 N N . ASN B 1 417 ? 14.742 23.469 17.547 1 98.25 417 ASN B N 1
ATOM 6764 C CA . ASN B 1 417 ? 15.891 23.875 18.344 1 98.25 417 ASN B CA 1
ATOM 6765 C C . ASN B 1 417 ? 15.57 23.859 19.828 1 98.25 417 ASN B C 1
ATOM 6767 O O . ASN B 1 417 ? 16.469 23.922 20.672 1 98.25 417 ASN B O 1
ATOM 6771 N N . ARG B 1 418 ? 14.32 23.719 20.172 1 98.06 418 ARG B N 1
ATOM 6772 C CA . ARG B 1 418 ? 13.906 23.781 21.578 1 98.06 418 ARG B CA 1
ATOM 6773 C C . ARG B 1 418 ? 13.227 22.469 21.984 1 98.06 418 ARG B C 1
ATOM 6775 O O . ARG B 1 418 ? 12.43 22.453 22.938 1 98.06 418 ARG B O 1
ATOM 6782 N N . GLY B 1 419 ? 13.391 21.438 21.266 1 98.06 419 GLY B N 1
ATOM 6783 C CA . GLY B 1 419 ? 13.016 20.109 21.688 1 98.06 419 GLY B CA 1
ATOM 6784 C C . GLY B 1 419 ? 11.586 19.75 21.328 1 98.06 419 GLY B C 1
ATOM 6785 O O . GLY B 1 419 ? 10.961 18.906 21.984 1 98.06 419 GLY B O 1
ATOM 6786 N N . VAL B 1 420 ? 11.023 20.406 20.406 1 97.94 420 VAL B N 1
ATOM 6787 C CA . VAL B 1 420 ? 9.688 20.094 19.891 1 97.94 420 VAL B CA 1
ATOM 6788 C C . VAL B 1 420 ? 9.781 19.75 18.406 1 97.94 420 VAL B C 1
ATOM 6790 O O . VAL B 1 420 ? 10.273 20.547 17.609 1 97.94 420 VAL B O 1
ATOM 6793 N N . PHE B 1 421 ? 9.312 18.531 18.062 1 97.19 421 PHE B N 1
ATOM 6794 C CA . PHE B 1 421 ? 9.43 18.094 16.688 1 97.19 421 PHE B CA 1
ATOM 6795 C C . PHE B 1 421 ? 8.086 18.172 15.969 1 97.19 421 PHE B C 1
ATOM 6797 O O . PHE B 1 421 ? 7.121 17.531 16.391 1 97.19 421 PHE B O 1
ATOM 6804 N N . MET B 1 422 ? 8.055 18.969 14.938 1 94 422 MET B N 1
ATOM 6805 C CA . MET B 1 422 ? 6.941 19.078 14 1 94 422 MET B CA 1
ATOM 6806 C C . MET B 1 422 ? 7.367 18.672 12.594 1 94 422 MET B C 1
ATOM 6808 O O . MET B 1 422 ? 8.531 18.328 12.367 1 94 422 MET B O 1
ATOM 6812 N N . THR B 1 423 ? 6.43 18.625 11.641 1 88.38 423 THR B N 1
ATOM 6813 C CA . THR B 1 423 ? 6.77 18.312 10.266 1 88.38 423 THR B CA 1
ATOM 6814 C C . THR B 1 423 ? 7.672 19.375 9.664 1 88.38 423 THR B C 1
ATOM 6816 O O . THR B 1 423 ? 7.305 20.562 9.617 1 88.38 423 THR B O 1
ATOM 6819 N N . PRO B 1 424 ? 8.758 19.047 9.156 1 82.69 424 PRO B N 1
ATOM 6820 C CA . PRO B 1 424 ? 9.703 20.047 8.656 1 82.69 424 PRO B CA 1
ATOM 6821 C C . PRO B 1 424 ? 9.125 20.906 7.531 1 82.69 424 PRO B C 1
ATOM 6823 O O . PRO B 1 424 ? 8.719 20.375 6.492 1 82.69 424 PRO B O 1
ATOM 6826 N N . GLY B 1 425 ? 9.117 22.188 7.734 1 70.31 425 GLY B N 1
ATOM 6827 C CA . GLY B 1 425 ? 8.867 23.188 6.707 1 70.31 425 GLY B CA 1
ATOM 6828 C C . GLY B 1 425 ? 7.438 23.188 6.215 1 70.31 425 GLY B C 1
ATOM 6829 O O . GLY B 1 425 ? 7.148 23.719 5.133 1 70.31 425 GLY B O 1
ATOM 6830 N N . ARG B 1 426 ? 6.586 22.594 6.766 1 71.31 426 ARG B N 1
ATOM 6831 C CA . ARG B 1 426 ? 5.207 22.547 6.289 1 71.31 426 ARG B CA 1
ATOM 6832 C C . ARG B 1 426 ? 4.258 23.219 7.273 1 71.31 426 ARG B C 1
ATOM 6834 O O . ARG B 1 426 ? 4.645 23.516 8.406 1 71.31 426 ARG B O 1
ATOM 6841 N N . GLU B 1 427 ? 3.176 23.656 6.684 1 67 427 GLU B N 1
ATOM 6842 C CA . GLU B 1 427 ? 2.139 24.266 7.512 1 67 427 GLU B CA 1
ATOM 6843 C C . GLU B 1 427 ? 1.547 23.25 8.484 1 67 427 GLU B C 1
ATOM 6845 O O . GLU B 1 427 ? 0.657 22.469 8.117 1 67 427 GLU B O 1
ATOM 6850 N N . GLU B 1 428 ? 2.496 22.672 9.281 1 64.38 428 GLU B N 1
ATOM 6851 C CA . GLU B 1 428 ? 1.918 21.422 9.758 1 64.38 428 GLU B CA 1
ATOM 6852 C C . GLU B 1 428 ? 1.324 21.578 11.156 1 64.38 428 GLU B C 1
ATOM 6854 O O . GLU B 1 428 ? 1.795 22.406 11.945 1 64.38 428 GLU B O 1
ATOM 6859 N N . GLU B 1 429 ? 0.397 20.875 11.375 1 86 429 GLU B N 1
ATOM 6860 C CA . GLU B 1 429 ? -0.499 20.484 12.461 1 86 429 GLU B CA 1
ATOM 6861 C C . GLU B 1 429 ? 0.231 19.641 13.508 1 86 429 GLU B C 1
ATOM 6863 O O . GLU B 1 429 ? 1.174 18.922 13.18 1 86 429 GLU B O 1
ATOM 6868 N N . TRP B 1 430 ? 0.02 20.062 14.789 1 95.88 430 TRP B N 1
ATOM 6869 C CA . TRP B 1 430 ? 0.467 19.094 15.781 1 95.88 430 TRP B CA 1
ATOM 6870 C C . TRP B 1 430 ? -0.484 17.906 15.852 1 95.88 430 TRP B C 1
ATOM 6872 O O . TRP B 1 430 ? -1.676 18.031 15.562 1 95.88 430 TRP B O 1
ATOM 6882 N N . THR B 1 431 ? 0.053 16.766 16.125 1 96.81 431 THR B N 1
ATOM 6883 C CA . THR B 1 431 ? -0.686 15.555 16.484 1 96.81 431 THR B CA 1
ATOM 6884 C C . THR B 1 431 ? -0.293 15.07 17.875 1 96.81 431 THR B C 1
ATOM 6886 O O . THR B 1 431 ? 0.884 14.812 18.141 1 96.81 431 THR B O 1
ATOM 6889 N N . LEU B 1 432 ? -1.242 14.969 18.734 1 98.38 432 LEU B N 1
ATOM 6890 C CA . LEU B 1 432 ? -1.046 14.461 20.078 1 98.38 432 LEU B CA 1
ATOM 6891 C C . LEU B 1 432 ? -1.098 12.938 20.109 1 98.38 432 LEU B C 1
ATOM 6893 O O . LEU B 1 432 ? -1.743 12.32 19.25 1 98.38 432 LEU B O 1
ATOM 6897 N N . SER B 1 433 ? -0.37 12.336 21.016 1 98.56 433 SER B N 1
ATOM 6898 C CA . SER B 1 433 ? -0.523 10.922 21.359 1 98.56 433 SER B CA 1
ATOM 6899 C C . SER B 1 433 ? -1.032 10.758 22.781 1 98.56 433 SER B C 1
ATOM 6901 O O . SER B 1 433 ? -1.057 11.711 23.562 1 98.56 433 SER B O 1
ATOM 6903 N N . VAL B 1 434 ? -1.381 9.555 23.078 1 98.62 434 VAL B N 1
ATOM 6904 C CA . VAL B 1 434 ? -1.895 9.242 24.422 1 98.62 434 VAL B CA 1
ATOM 6905 C C . VAL B 1 434 ? -0.765 9.336 25.438 1 98.62 434 VAL B C 1
ATOM 6907 O O . VAL B 1 434 ? -1.01 9.297 26.641 1 98.62 434 VAL B O 1
ATOM 6910 N N . ALA B 1 435 ? 0.461 9.578 24.953 1 98.62 435 ALA B N 1
ATOM 6911 C CA . ALA B 1 435 ? 1.614 9.625 25.859 1 98.62 435 ALA B CA 1
ATOM 6912 C C . ALA B 1 435 ? 2.027 11.062 26.141 1 98.62 435 ALA B C 1
ATOM 6914 O O . ALA B 1 435 ? 2.877 11.305 27 1 98.62 435 ALA B O 1
ATOM 6915 N N . HIS B 1 436 ? 1.442 12.055 25.484 1 98.81 436 HIS B N 1
ATOM 6916 C CA . HIS B 1 436 ? 1.75 13.453 25.734 1 98.81 436 HIS B CA 1
ATOM 6917 C C . HIS B 1 436 ? 1.16 13.914 27.078 1 98.81 436 HIS B C 1
ATOM 6919 O O . HIS B 1 436 ? 0.213 13.305 27.578 1 98.81 436 HIS B O 1
ATOM 6925 N N . ASP B 1 437 ? 1.776 14.922 27.578 1 98.69 437 ASP B N 1
ATOM 6926 C CA . ASP B 1 437 ? 1.313 15.492 28.844 1 98.69 437 ASP B CA 1
ATOM 6927 C C . ASP B 1 437 ? 1.398 17.016 28.828 1 98.69 437 ASP B C 1
ATOM 6929 O O . ASP B 1 437 ? 1.683 17.609 27.781 1 98.69 437 ASP B O 1
ATOM 6933 N N . ASP B 1 438 ? 1.093 17.594 29.969 1 98.69 438 ASP B N 1
ATOM 6934 C CA . ASP B 1 438 ? 1.073 19.047 30.062 1 98.69 438 ASP B CA 1
ATOM 6935 C C . ASP B 1 438 ? 2.459 19.641 29.797 1 98.69 438 ASP B C 1
ATOM 6937 O O . ASP B 1 438 ? 2.58 20.719 29.219 1 98.69 438 ASP B O 1
ATOM 6941 N N . ALA B 1 439 ? 3.471 18.938 30.219 1 98.75 439 ALA B N 1
ATOM 6942 C CA . ALA B 1 439 ? 4.832 19.422 30.016 1 98.75 439 ALA B CA 1
ATOM 6943 C C . ALA B 1 439 ? 5.168 19.516 28.531 1 98.75 439 ALA B C 1
ATOM 6945 O O . ALA B 1 439 ? 5.863 20.438 28.094 1 98.75 439 ALA B O 1
ATOM 6946 N N . ALA B 1 440 ? 4.723 18.531 27.797 1 98.75 440 ALA B N 1
ATOM 6947 C CA . ALA B 1 440 ? 4.898 18.578 26.344 1 98.75 440 ALA B CA 1
ATOM 6948 C C . ALA B 1 440 ? 4.207 19.797 25.734 1 98.75 440 ALA B C 1
ATOM 6950 O O . ALA B 1 440 ? 4.77 20.469 24.875 1 98.75 440 ALA B O 1
ATOM 6951 N N . CYS B 1 441 ? 2.996 20.062 26.172 1 98.69 441 CYS B N 1
ATOM 6952 C CA . CYS B 1 441 ? 2.254 21.234 25.703 1 98.69 441 CYS B CA 1
ATOM 6953 C C . CYS B 1 441 ? 2.986 22.531 26.031 1 98.69 441 CYS B C 1
ATOM 6955 O O . CYS B 1 441 ? 3.078 23.422 25.203 1 98.69 441 CYS B O 1
ATOM 6957 N N . ASP B 1 442 ? 3.486 22.578 27.219 1 98.69 442 ASP B N 1
ATOM 6958 C CA . ASP B 1 442 ? 4.23 23.766 27.641 1 98.69 442 ASP B CA 1
ATOM 6959 C C . ASP B 1 442 ? 5.449 24 26.75 1 98.69 442 ASP B C 1
ATOM 6961 O O . ASP B 1 442 ? 5.758 25.141 26.391 1 98.69 442 ASP B O 1
ATOM 6965 N N . ALA B 1 443 ? 6.113 22.922 26.469 1 98.69 443 ALA B N 1
ATOM 6966 C CA . ALA B 1 443 ? 7.285 23.031 25.609 1 98.69 443 ALA B CA 1
ATOM 6967 C C . ALA B 1 443 ? 6.918 23.625 24.25 1 98.69 443 ALA B C 1
ATOM 6969 O O . ALA B 1 443 ? 7.629 24.484 23.719 1 98.69 443 ALA B O 1
ATOM 6970 N N . TYR B 1 444 ? 5.84 23.172 23.672 1 98.19 444 TYR B N 1
ATOM 6971 C CA . TYR B 1 444 ? 5.359 23.688 22.406 1 98.19 444 TYR B CA 1
ATOM 6972 C C . TYR B 1 444 ? 5.023 25.156 22.5 1 98.19 444 TYR B C 1
ATOM 6974 O O . TYR B 1 444 ? 5.477 25.969 21.688 1 98.19 444 TYR B O 1
ATOM 6982 N N . ILE B 1 445 ? 4.266 25.547 23.516 1 98.5 445 ILE B N 1
ATOM 6983 C CA . ILE B 1 445 ? 3.795 26.922 23.719 1 98.5 445 ILE B CA 1
ATOM 6984 C C . ILE B 1 445 ? 4.984 27.844 23.953 1 98.5 445 ILE B C 1
ATOM 6986 O O . ILE B 1 445 ? 5.039 28.953 23.406 1 98.5 445 ILE B O 1
ATOM 6990 N N . ASN B 1 446 ? 5.926 27.375 24.703 1 98.62 446 ASN B N 1
ATOM 6991 C CA . ASN B 1 446 ? 7.102 28.188 25.016 1 98.62 446 ASN B CA 1
ATOM 6992 C C . ASN B 1 446 ? 7.949 28.438 23.781 1 98.62 446 ASN B C 1
ATOM 6994 O O . ASN B 1 446 ? 8.461 29.547 23.594 1 98.62 446 ASN B O 1
ATOM 6998 N N . ALA B 1 447 ? 8.148 27.422 22.984 1 98 447 ALA B N 1
ATOM 6999 C CA . ALA B 1 447 ? 8.891 27.609 21.75 1 98 447 ALA B CA 1
ATOM 7000 C C . ALA B 1 447 ? 8.219 28.641 20.844 1 98 447 ALA B C 1
ATOM 7002 O O . ALA B 1 447 ? 8.891 29.484 20.25 1 98 447 ALA B O 1
ATOM 7003 N N . PHE B 1 448 ? 6.91 28.578 20.75 1 97.06 448 PHE B N 1
ATOM 7004 C CA . PHE B 1 448 ? 6.156 29.547 19.953 1 97.06 448 PHE B CA 1
ATOM 7005 C C . PHE B 1 448 ? 6.27 30.938 20.531 1 97.06 448 PHE B C 1
ATOM 7007 O O . PHE B 1 448 ? 6.469 31.906 19.797 1 97.06 448 PHE B O 1
ATOM 7014 N N . ALA B 1 449 ? 6.168 31 21.812 1 98.06 449 ALA B N 1
ATOM 7015 C CA . ALA B 1 449 ? 6.258 32.281 22.5 1 98.06 449 ALA B CA 1
ATOM 7016 C C . ALA B 1 449 ? 7.617 32.938 22.266 1 98.06 449 ALA B C 1
ATOM 7018 O O . ALA B 1 449 ? 7.711 34.156 22.078 1 98.06 449 ALA B O 1
ATOM 7019 N N . GLU B 1 450 ? 8.617 32.125 22.328 1 98.25 450 GLU B N 1
ATOM 7020 C CA . GLU B 1 450 ? 9.953 32.656 22.078 1 98.25 450 GLU B CA 1
ATOM 7021 C C . GLU B 1 450 ? 10.078 33.219 20.656 1 98.25 450 GLU B C 1
ATOM 7023 O O . GLU B 1 450 ? 10.688 34.25 20.438 1 98.25 450 GLU B O 1
ATOM 7028 N N . MET B 1 451 ? 9.602 32.469 19.688 1 97.06 451 MET B N 1
ATOM 7029 C CA . MET B 1 451 ? 9.602 32.938 18.312 1 97.06 451 MET B CA 1
ATOM 7030 C C . MET B 1 451 ? 8.852 34.25 18.188 1 97.06 451 MET B C 1
ATOM 7032 O O . MET B 1 451 ? 9.352 35.219 17.562 1 97.06 451 MET B O 1
ATOM 7036 N N . ALA B 1 452 ? 7.625 34.281 18.766 1 96.62 452 ALA B N 1
ATOM 7037 C CA . ALA B 1 452 ? 6.797 35.5 18.688 1 96.62 452 ALA B CA 1
ATOM 7038 C C . ALA B 1 452 ? 7.512 36.688 19.297 1 96.62 452 ALA B C 1
ATOM 7040 O O . ALA B 1 452 ? 7.477 37.781 18.75 1 96.62 452 ALA B O 1
ATOM 7041 N N . HIS B 1 453 ? 8.133 36.438 20.391 1 96.69 453 HIS B N 1
ATOM 7042 C CA . HIS B 1 453 ? 8.898 37.469 21.047 1 96.69 453 HIS B CA 1
ATOM 7043 C C . HIS B 1 453 ? 10.008 38 20.141 1 96.69 453 HIS B C 1
ATOM 7045 O O . HIS B 1 453 ? 10.141 39.219 19.953 1 96.69 453 HIS B O 1
ATOM 7051 N N . ASP B 1 454 ? 10.781 37.094 19.609 1 96.69 454 ASP B N 1
ATOM 7052 C CA . ASP B 1 454 ? 11.961 37.5 18.828 1 96.69 454 ASP B CA 1
ATOM 7053 C C . ASP B 1 454 ? 11.562 38.156 17.516 1 96.69 454 ASP B C 1
ATOM 7055 O O . ASP B 1 454 ? 12.258 39.062 17.047 1 96.69 454 ASP B O 1
ATOM 7059 N N . VAL B 1 455 ? 10.539 37.688 16.938 1 95.12 455 VAL B N 1
ATOM 7060 C CA . VAL B 1 455 ? 10.141 38.219 15.633 1 95.12 455 VAL B CA 1
ATOM 7061 C C . VAL B 1 455 ? 9.539 39.625 15.805 1 95.12 455 VAL B C 1
ATOM 7063 O O . VAL B 1 455 ? 9.633 40.469 14.906 1 95.12 455 VAL B O 1
ATOM 7066 N N . THR B 1 456 ? 8.977 39.875 16.969 1 91.56 456 THR B N 1
ATOM 7067 C CA . THR B 1 456 ? 8.297 41.156 17.188 1 91.56 456 THR B CA 1
ATOM 7068 C C . THR B 1 456 ? 9.195 42.125 17.969 1 91.56 456 THR B C 1
ATOM 7070 O O . THR B 1 456 ? 8.844 43.281 18.141 1 91.56 456 THR B O 1
ATOM 7073 N N . ALA B 1 457 ? 10.273 41.531 18.422 1 85.06 457 ALA B N 1
ATOM 7074 C CA . ALA B 1 457 ? 11.195 42.375 19.188 1 85.06 457 ALA B CA 1
ATOM 7075 C C . ALA B 1 457 ? 11.883 43.406 18.266 1 85.06 457 ALA B C 1
ATOM 7077 O O . ALA B 1 457 ? 12.195 43.094 17.109 1 85.06 457 ALA B O 1
ATOM 7078 N N . GLU B 1 458 ? 11.719 44.75 18.516 1 65.31 458 GLU B N 1
ATOM 7079 C CA . GLU B 1 458 ? 12.375 45.875 17.812 1 65.31 458 GLU B CA 1
ATOM 7080 C C . GLU B 1 458 ? 13.891 45.781 17.969 1 65.31 458 GLU B C 1
ATOM 7082 O O . GLU B 1 458 ? 14.391 45.312 18.984 1 65.31 458 GLU B O 1
#

Radius of gyration: 27.45 Å; Cα contacts (8 Å, |Δi|>4): 2160; chains: 2; bounding box: 56×95×66 Å

Foldseek 3Di:
DQQDFDPVLLVVLLVVLVVVLVVLQVVQVVQQVVQVVPPPSSDPDPLQADPPGGFAWDFFFFQWTATPSGFIFREQACVVQQAQAGGPNVLLVVLLVVQVVVPFADLDDDDLVVLLVVLLCVQAVFNDKWKDQAQQLQLVQLLVLLCLLQVAQAEEEAQQADRHDDLLRQWRHDDDVVPQDDQLAGDTHGNDDDRDPVSSVRYGHHKAQCLVSVLSNQVVCVVVVRHHSAYEYACWGFQLPTAHHDPCSLVSVLVSCVVSVHFYEHECQNQDLALHPNGPSVVVVPRTQKYKYFRRQQNPGGMIMMGGHPSSCVCVVVVVDDDDDRCTNGPSRSSSSSSSSPPRSDPVLQVQQVVLLVLLQVLQQVLCVVLVAAWHKDGGRQKIATARFNDRDNIPVSSVVGHDLSVQQSLQSLNSSQRHHHSHSGRHIGGHHSSDDPVSSVSSSVSSSVSSCSSSPD/DQQDFDPVLLVVLLVVLVVVLVVLQVVQVVQQVVQVVPPPSSDPDPLQADPPGGFAWDFFFFQWTATPSGFIFREQACVVQQAQAGGPNPLLVVLLVVQVVVPFADLDDDDLVVLLVVLLCVQAVFNDKWKDQAQQLQLVQLLVLLCLLQVAQAEEEAQQADRHDDLLRQWRHDDDVVPQDDQLAGDTHGNDDDRDPVSSVRYGHHKAQCLPSVLSNQVVCVVVVRHHSAYEYACWGFQLPTAHHDPCSLVSVLVSCVVSVHFYEHECQNQDLALHPNGPSVVVVPRTQKYKYFRHQQNPGGMIMMGGHCSSCVCVVVVVDDDDDRCTNGPSRSSSSSSSSPPRSDPVLQVQQVVLLVLLQVLQQVLCVVLVAAWHKDGGRQKIATARFNDRDNIPVSSVVGHDLSVQQSLQSLNSSQRHHHSHSGRHIGGHHSSDDNVSSVSSSVSSSVSSCSSSPD

Organism: NCBI:txid1254439

Nearest PDB structures (foldseek):
  3bs8-assembly1_A-2  TM=9.297E-01  e=6.373E-42  Bacillus subtilis
  3k28-assembly2_D  TM=9.396E-01  e=2.850E-40  Bacillus anthracis str. 'Ames Ancestor'
  3k28-assembly1_A  TM=9.355E-01  e=1.503E-38  Bacillus anthracis str. 'Ames Ancestor'
  3k28-assembly2_C  TM=9.355E-01  e=1.773E-38  Bacillus anthracis str. 'Ames Ancestor'
  4zm4-assembly2_C  TM=9.367E-01  e=4.669E-35  Streptomyces pactum